Protein AF-0000000068388543 (afdb_homodimer)

Secondary structure (DSSP, 8-state):
-HHHHHHHHHHHHHHHHHHHHHHHHHHHHTS-HHHHHHHHHHHHHHHHHH---SS--EE--HHHHHHHHHHHHHH-PPTTTHHHHHHHHHHHHHHHHHHHHHTT-GGGGGGS-HHHHHHHHHHHHHHHHHHTHHHHHT----S--HHHHHHHHHH-GGG--HHHHHHHHHHHHHHHHHTT-TTS-HHHHHHHHHHHHHHHTTTTTTT--B------S-TTSS-PPPPHHHHHHHHTTHHHHHHHHHHHHHHHHHHHHHHTT----HHHHHHHHHHHHHHHHHTT----EE-HHHHHHHHHH--SSTHHHHHHHHHHHHHHHHHGGGGGG-BHHHHHHHHHHHTGGGG--HHHHHHHHHTSSHHHHHHHHHHHHHH-HHHHHHHHHHHHHHHHHHHHHS--EEEEEEETTSS-EEETTT-TTEEPPTTEEEEEESS---TTTHHHHHHHHHHHHHT-TT--EEEE--TT-S---HHHHHHHHHHHHHHHHTT-EEEE-S--HHHHHHHHHTT-HHHHHTB-SSHHHHHHHHHHHHHH-/-HHHHHHHHHHHHHHHHHHHHHHHHHHHHTS-HHHHHHHHHHHHHHHHHH---SS--EE--HHHHHHHHHHHHHH-PPTTTHHHHHHHHHHHHHHHHHHHHHTT-GGGGGGS-HHHHHHHHHHHHHHHHHHTHHHHHT----S--HHHHHHHHHH-GGG--HHHHHHHHHHHHHHHHHTT-TTS-HHHHHHHHHHHHHHHTTTTTTT--B------S-TTSS-PPPPHHHHHHHHTTHHHHHHHHHHHHHHHHHHHHHHTT----HHHHHHHHHHHHHHHHHTT----EE-HHHHHHHHHH--SSTHHHHHHHHHHHHHHHHHGGGGGG-BHHHHHHHHHHHTGGGG--HHHHHHHHHTSSHHHHHHHHHHHHHH-HHHHHHHHHHHHHHHHHHHHHS--EEEEEEETTSS-EEETTT-TTEEPPTTEEEEEESS---TTTHHHHHHHHHHHHHT-TT--EEEE--TT-S---HHHHHHHHHHHHHHHHTT-EEEE-S--HHHHHHHHHTT-HHHHHTB-SSHHHHHHHHHHHHHH-

Structure (mmCIF, N/CA/C/O backbone):
data_AF-0000000068388543-model_v1
#
loop_
_entity.id
_entity.type
_entity.pdbx_description
1 polymer 'Sulfate permease'
#
loop_
_atom_site.group_PDB
_atom_site.id
_atom_site.type_symbol
_atom_site.label_atom_id
_atom_site.label_alt_id
_atom_site.label_comp_id
_atom_site.label_asym_id
_atom_site.label_entity_id
_atom_site.label_seq_id
_atom_site.pdbx_PDB_ins_code
_atom_site.Cartn_x
_atom_site.Cartn_y
_atom_site.Cartn_z
_atom_site.occupancy
_atom_site.B_iso_or_equiv
_atom_site.auth_seq_id
_atom_site.auth_comp_id
_atom_site.auth_asym_id
_atom_site.auth_atom_id
_atom_site.pdbx_PDB_model_num
ATOM 1 N N . MET A 1 1 ? -14.664 50.625 4.391 1 38.16 1 MET A N 1
ATOM 2 C CA . MET A 1 1 ? -13.531 51.156 5.129 1 38.16 1 MET A CA 1
ATOM 3 C C . MET A 1 1 ? -13.328 50.406 6.441 1 38.16 1 MET A C 1
ATOM 5 O O . MET A 1 1 ? -12.203 50.375 6.957 1 38.16 1 MET A O 1
ATOM 9 N N . GLY A 1 2 ? -14.422 49.969 7.066 1 47.28 2 GLY A N 1
ATOM 10 C CA . GLY A 1 2 ? -14.586 49.312 8.344 1 47.28 2 GLY A CA 1
ATOM 11 C C . GLY A 1 2 ? -13.961 47.938 8.383 1 47.28 2 GLY A C 1
ATOM 12 O O . GLY A 1 2 ? -13.359 47.531 9.383 1 47.28 2 GLY A O 1
ATOM 13 N N . ASN A 1 3 ? -14.203 47.156 7.273 1 60.97 3 ASN A N 1
ATOM 14 C CA . ASN A 1 3 ? -13.633 45.844 7.035 1 60.97 3 ASN A CA 1
ATOM 15 C C . ASN A 1 3 ? -12.117 45.906 6.875 1 60.97 3 ASN A C 1
ATOM 17 O O . ASN A 1 3 ? -11.406 45 7.324 1 60.97 3 ASN A O 1
ATOM 21 N N . ASN A 1 4 ? -11.562 47.062 6.672 1 76.44 4 ASN A N 1
ATOM 22 C CA . ASN A 1 4 ? -10.164 47.312 6.324 1 76.44 4 ASN A CA 1
ATOM 23 C C . ASN A 1 4 ? -9.289 47.406 7.57 1 76.44 4 ASN A C 1
ATOM 25 O O . ASN A 1 4 ? -8.18 46.875 7.598 1 76.44 4 ASN A O 1
ATOM 29 N N . GLY A 1 5 ? -9.898 48 8.703 1 84.69 5 GLY A N 1
ATOM 30 C CA . GLY A 1 5 ? -9.078 48.156 9.891 1 84.69 5 GLY A CA 1
ATOM 31 C C . GLY A 1 5 ? -8.711 46.844 10.555 1 84.69 5 GLY A C 1
ATOM 32 O O . GLY A 1 5 ? -7.559 46.656 10.953 1 84.69 5 GLY A O 1
ATOM 33 N N . ARG A 1 6 ? -9.617 46.031 10.594 1 89.12 6 ARG A N 1
ATOM 34 C CA . ARG A 1 6 ? -9.383 44.719 11.203 1 89.12 6 ARG A CA 1
ATOM 35 C C . ARG A 1 6 ? -8.406 43.906 10.375 1 89.12 6 ARG A C 1
ATOM 37 O O . ARG A 1 6 ? -7.562 43.188 10.922 1 89.12 6 ARG A O 1
ATOM 44 N N . ASP A 1 7 ? -8.539 43.969 9.133 1 94.06 7 ASP A N 1
ATOM 45 C CA . ASP A 1 7 ? -7.648 43.25 8.25 1 94.06 7 ASP A CA 1
ATOM 46 C C . ASP A 1 7 ? -6.223 43.781 8.328 1 94.06 7 ASP A C 1
ATOM 48 O O . ASP A 1 7 ? -5.258 43.031 8.234 1 94.06 7 ASP A O 1
ATOM 52 N N . ILE A 1 8 ? -6.145 45.094 8.445 1 93.69 8 ILE A N 1
ATOM 53 C CA . ILE A 1 8 ? -4.828 45.719 8.547 1 93.69 8 ILE A CA 1
ATOM 54 C C . ILE A 1 8 ? -4.148 45.281 9.844 1 93.69 8 ILE A C 1
ATOM 56 O O . ILE A 1 8 ? -2.98 44.906 9.836 1 93.69 8 ILE A O 1
ATOM 60 N N . LEU A 1 9 ? -4.871 45.344 10.891 1 90 9 LEU A N 1
ATOM 61 C CA . LEU A 1 9 ? -4.32 44.938 12.172 1 90 9 LEU A CA 1
ATOM 62 C C . LEU A 1 9 ? -3.943 43.469 12.164 1 90 9 LEU A C 1
ATOM 64 O O . LEU A 1 9 ? -2.889 43.062 12.68 1 90 9 LEU A O 1
ATOM 68 N N . ALA A 1 10 ? -4.82 42.688 11.641 1 92.31 10 ALA A N 1
ATOM 69 C CA . ALA A 1 10 ? -4.559 41.25 11.562 1 92.31 10 ALA A CA 1
ATOM 70 C C . ALA A 1 10 ? -3.334 40.969 10.695 1 92.31 10 ALA A C 1
ATOM 72 O O . ALA A 1 10 ? -2.461 40.188 11.086 1 92.31 10 ALA A O 1
ATOM 73 N N . GLY A 1 11 ? -3.287 41.562 9.547 1 94 11 GLY A N 1
ATOM 74 C CA . GLY A 1 11 ? -2.17 41.375 8.641 1 94 11 GLY A CA 1
ATOM 75 C C . GLY A 1 11 ? -0.836 41.781 9.234 1 94 11 GLY A C 1
ATOM 76 O O . GLY A 1 11 ? 0.158 41.062 9.094 1 94 11 GLY A O 1
ATOM 77 N N . LEU A 1 12 ? -0.797 42.875 9.914 1 91.81 12 LEU A N 1
ATOM 78 C CA . LEU A 1 12 ? 0.438 43.375 10.5 1 91.81 12 LEU A CA 1
ATOM 79 C C . LEU A 1 12 ? 0.877 42.5 11.672 1 91.81 12 LEU A C 1
ATOM 81 O O . LEU A 1 12 ? 2.074 42.312 11.883 1 91.81 12 LEU A O 1
ATOM 85 N N . SER A 1 13 ? -0.081 42.125 12.383 1 90.38 13 SER A N 1
ATOM 86 C CA . SER A 1 13 ? 0.231 41.188 13.477 1 90.38 13 SER A CA 1
ATOM 87 C C . SER A 1 13 ? 0.864 39.906 12.945 1 90.38 13 SER A C 1
ATOM 89 O O . SER A 1 13 ? 1.855 39.438 13.5 1 90.38 13 SER A O 1
ATOM 91 N N . VAL A 1 14 ? 0.278 39.375 11.914 1 93.12 14 VAL A N 1
ATOM 92 C CA . VAL A 1 14 ? 0.785 38.156 11.297 1 93.12 14 VAL A CA 1
ATOM 93 C C . VAL A 1 14 ? 2.178 38.406 10.727 1 93.12 14 VAL A C 1
ATOM 95 O O . VAL A 1 14 ? 3.064 37.562 10.836 1 93.12 14 VAL A O 1
ATOM 98 N N . ALA A 1 15 ? 2.367 39.562 10.117 1 94.5 15 ALA A N 1
ATOM 99 C CA . ALA A 1 15 ? 3.674 39.938 9.578 1 94.5 15 ALA A CA 1
ATOM 100 C C . ALA A 1 15 ? 4.738 39.938 10.664 1 94.5 15 ALA A C 1
ATOM 102 O O . ALA A 1 15 ? 5.863 39.469 10.445 1 94.5 15 ALA A O 1
ATOM 103 N N . GLY A 1 16 ? 4.363 40.469 11.766 1 90.69 16 GLY A N 1
ATOM 104 C CA . GLY A 1 16 ? 5.273 40.5 12.898 1 90.69 16 GLY A CA 1
ATOM 105 C C . GLY A 1 16 ? 5.707 39.125 13.367 1 90.69 16 GLY A C 1
ATOM 106 O O . GLY A 1 16 ? 6.84 38.969 13.828 1 90.69 16 GLY A O 1
ATOM 107 N N . LEU A 1 17 ? 4.852 38.25 13.281 1 90.5 17 LEU A N 1
ATOM 108 C CA . LEU A 1 17 ? 5.152 36.875 13.664 1 90.5 17 LEU A CA 1
ATOM 109 C C . LEU A 1 17 ? 5.945 36.156 12.57 1 90.5 17 LEU A C 1
ATOM 111 O O . LEU A 1 17 ? 6.859 35.406 12.859 1 90.5 17 LEU A O 1
ATOM 115 N N . MET A 1 18 ? 5.629 36.438 11.352 1 94.25 18 MET A N 1
ATOM 116 C CA . MET A 1 18 ? 6.191 35.75 10.195 1 94.25 18 MET A CA 1
ATOM 117 C C . MET A 1 18 ? 7.66 36.094 10.008 1 94.25 18 MET A C 1
ATOM 119 O O . MET A 1 18 ? 8.453 35.281 9.547 1 94.25 18 MET A O 1
ATOM 123 N N . LEU A 1 19 ? 8.039 37.312 10.344 1 94.38 19 LEU A N 1
ATOM 124 C CA . LEU A 1 19 ? 9.391 37.781 10.086 1 94.38 19 LEU A CA 1
ATOM 125 C C . LEU A 1 19 ? 10.414 36.938 10.859 1 94.38 19 LEU A C 1
ATOM 127 O O . LEU A 1 19 ? 11.258 36.281 10.25 1 94.38 19 LEU A O 1
ATOM 131 N N . PRO A 1 20 ? 10.289 36.906 12.164 1 93.5 20 PRO A N 1
ATOM 132 C CA . PRO A 1 20 ? 11.25 36.094 12.898 1 93.5 20 PRO A CA 1
ATOM 133 C C . PRO A 1 20 ? 11.164 34.625 12.523 1 93.5 20 PRO A C 1
ATOM 135 O O . PRO A 1 20 ? 12.188 33.938 12.453 1 93.5 20 PRO A O 1
ATOM 138 N N . GLU A 1 21 ? 10.016 34.094 12.281 1 93.62 21 GLU A N 1
ATOM 139 C CA . GLU A 1 21 ? 9.836 32.688 11.945 1 93.62 21 GLU A CA 1
ATOM 140 C C . GLU A 1 21 ? 10.484 32.344 10.609 1 93.62 21 GLU A C 1
ATOM 142 O O . GLU A 1 21 ? 11.094 31.281 10.453 1 93.62 21 GLU A O 1
ATOM 147 N N . ALA A 1 22 ? 10.281 33.219 9.656 1 95.19 22 ALA A N 1
ATOM 148 C CA . ALA A 1 22 ? 10.898 33 8.352 1 95.19 22 ALA A CA 1
ATOM 149 C C . ALA A 1 22 ? 12.414 32.906 8.461 1 95.19 22 ALA A C 1
ATOM 151 O O . ALA A 1 22 ? 13.039 32.031 7.871 1 95.19 22 ALA A O 1
ATOM 152 N N . ILE A 1 23 ? 12.984 33.812 9.203 1 93 23 ILE A N 1
ATOM 153 C CA . ILE A 1 23 ? 14.43 33.812 9.391 1 93 23 ILE A CA 1
ATOM 154 C C . ILE A 1 23 ? 14.859 32.562 10.109 1 93 23 ILE A C 1
ATOM 156 O O . ILE A 1 23 ? 15.828 31.906 9.711 1 93 23 ILE A O 1
ATOM 160 N N . ALA A 1 24 ? 14.102 32.25 11.078 1 94 24 ALA A N 1
ATOM 161 C CA . ALA A 1 24 ? 14.398 31.031 11.844 1 94 24 ALA A CA 1
ATOM 162 C C . ALA A 1 24 ? 14.305 29.781 10.969 1 94 24 ALA A C 1
ATOM 164 O O . ALA A 1 24 ? 15.172 28.906 11.031 1 94 24 ALA A O 1
ATOM 165 N N . TYR A 1 25 ? 13.281 29.656 10.148 1 95.62 25 TYR A N 1
ATOM 166 C CA . TYR A 1 25 ? 13.047 28.484 9.32 1 95.62 25 TYR A CA 1
ATOM 167 C C . TYR A 1 25 ? 14.094 28.375 8.219 1 95.62 25 TYR A C 1
ATOM 169 O O . TYR A 1 25 ? 14.469 27.266 7.809 1 95.62 25 TYR A O 1
ATOM 177 N N . SER A 1 26 ? 14.586 29.531 7.73 1 94.75 26 SER A N 1
ATOM 178 C CA . SER A 1 26 ? 15.695 29.484 6.785 1 94.75 26 SER A CA 1
ATOM 179 C C . SER A 1 26 ? 16.922 28.828 7.414 1 94.75 26 SER A C 1
ATOM 181 O O . SER A 1 26 ? 17.672 28.141 6.734 1 94.75 26 SER A O 1
ATOM 183 N N . GLY A 1 27 ? 17.094 29.094 8.688 1 92.69 27 GLY A N 1
ATOM 184 C CA . GLY A 1 27 ? 18.172 28.453 9.422 1 92.69 27 GLY A CA 1
ATOM 185 C C . GLY A 1 27 ? 18.016 26.938 9.492 1 92.69 27 GLY A C 1
ATOM 186 O O . GLY A 1 27 ? 19 26.203 9.344 1 92.69 27 GLY A O 1
ATOM 187 N N . ILE A 1 28 ? 16.828 26.516 9.68 1 93.12 28 ILE A N 1
ATOM 188 C CA . ILE A 1 28 ? 16.547 25.078 9.695 1 93.12 28 ILE A CA 1
ATOM 189 C C . ILE A 1 28 ? 16.891 24.469 8.344 1 93.12 28 ILE A C 1
ATOM 191 O O . ILE A 1 28 ? 17.516 23.422 8.266 1 93.12 28 ILE A O 1
ATOM 195 N N . ALA A 1 29 ? 16.5 25.172 7.293 1 94.06 29 ALA A N 1
ATOM 196 C CA . ALA A 1 29 ? 16.656 24.672 5.93 1 94.06 29 ALA A CA 1
ATOM 197 C C . ALA A 1 29 ? 18.109 24.781 5.473 1 94.06 29 ALA A C 1
ATOM 199 O O . ALA A 1 29 ? 18.516 24.125 4.512 1 94.06 29 ALA A O 1
ATOM 200 N N . GLY A 1 30 ? 18.875 25.672 6.113 1 90.69 30 GLY A N 1
ATOM 201 C CA . GLY A 1 30 ? 20.25 25.906 5.711 1 90.69 30 GLY A CA 1
ATOM 202 C C . GLY A 1 30 ? 20.391 26.797 4.496 1 90.69 30 GLY A C 1
ATOM 203 O O . GLY A 1 30 ? 21.25 26.578 3.643 1 90.69 30 GLY A O 1
ATOM 204 N N . VAL A 1 31 ? 19.484 27.719 4.367 1 91.31 31 VAL A N 1
ATOM 205 C CA . VAL A 1 31 ? 19.531 28.672 3.262 1 91.31 31 VAL A CA 1
ATOM 206 C C . VAL A 1 31 ? 19.547 30.094 3.807 1 91.31 31 VAL A C 1
ATOM 208 O O . VAL A 1 31 ? 19.203 30.328 4.965 1 91.31 31 VAL A O 1
ATOM 211 N N . PRO A 1 32 ? 20.016 31.062 3.01 1 91 32 PRO A N 1
ATOM 212 C CA . PRO A 1 32 ? 19.984 32.438 3.469 1 91 32 PRO A CA 1
ATOM 213 C C . PRO A 1 32 ? 18.578 32.938 3.785 1 91 32 PRO A C 1
ATOM 215 O O . PRO A 1 32 ? 17.625 32.594 3.096 1 91 32 PRO A O 1
ATOM 218 N N . PRO A 1 33 ? 18.406 33.812 4.754 1 93.25 33 PRO A N 1
ATOM 219 C CA . PRO A 1 33 ? 17.109 34.25 5.273 1 93.25 33 PRO A CA 1
ATOM 220 C C . PRO A 1 33 ? 16.234 34.906 4.211 1 93.25 33 PRO A C 1
ATOM 222 O O . PRO A 1 33 ? 15.008 34.812 4.262 1 93.25 33 PRO A O 1
ATOM 225 N N . GLN A 1 34 ? 16.875 35.594 3.25 1 92.31 34 GLN A N 1
ATOM 226 C CA . GLN A 1 34 ? 16.109 36.344 2.254 1 92.31 34 GLN A CA 1
ATOM 227 C C . GLN A 1 34 ? 15.203 35.406 1.454 1 92.31 34 GLN A C 1
ATOM 229 O O . GLN A 1 34 ? 14.117 35.781 1.028 1 92.31 34 GLN A O 1
ATOM 234 N N . HIS A 1 35 ? 15.609 34.156 1.273 1 93 35 HIS A N 1
ATOM 235 C CA . HIS A 1 35 ? 14.852 33.219 0.476 1 93 35 HIS A CA 1
ATOM 236 C C . HIS A 1 35 ? 13.578 32.781 1.201 1 93 35 HIS A C 1
ATOM 238 O O . HIS A 1 35 ? 12.562 32.5 0.563 1 93 35 HIS A O 1
ATOM 244 N N . ALA A 1 36 ? 13.648 32.719 2.492 1 95.5 36 ALA A N 1
ATOM 245 C CA . ALA A 1 36 ? 12.445 32.438 3.275 1 95.5 36 ALA A CA 1
ATOM 246 C C . ALA A 1 36 ? 11.516 33.656 3.283 1 95.5 36 ALA A C 1
ATOM 248 O O . ALA A 1 36 ? 10.289 33.5 3.246 1 95.5 36 ALA A O 1
ATOM 249 N N . LEU A 1 37 ? 12.102 34.812 3.357 1 95.31 37 LEU A N 1
ATOM 250 C CA . LEU A 1 37 ? 11.312 36.031 3.387 1 95.31 37 LEU A CA 1
ATOM 251 C C . LEU A 1 37 ? 10.586 36.25 2.066 1 95.31 37 LEU A C 1
ATOM 253 O O . LEU A 1 37 ? 9.383 36.531 2.057 1 95.31 37 LEU A O 1
ATOM 257 N N . TYR A 1 38 ? 11.297 36.031 0.993 1 95.06 38 TYR A N 1
ATOM 258 C CA . TYR A 1 38 ? 10.664 36.156 -0.317 1 95.06 38 TYR A CA 1
ATOM 259 C C . TYR A 1 38 ? 9.578 35.094 -0.502 1 95.06 38 TYR A C 1
ATOM 261 O O . TYR A 1 38 ? 8.531 35.375 -1.088 1 95.06 38 TYR A O 1
ATOM 269 N N . ALA A 1 39 ? 9.859 33.938 -0.055 1 97.12 39 ALA A N 1
ATOM 270 C CA . ALA A 1 39 ? 8.875 32.844 -0.125 1 97.12 39 ALA A CA 1
ATOM 271 C C . ALA A 1 39 ? 7.602 33.219 0.624 1 97.12 39 ALA A C 1
ATOM 273 O O . ALA A 1 39 ? 6.492 33 0.134 1 97.12 39 ALA A O 1
ATOM 274 N N . ALA A 1 40 ? 7.773 33.781 1.801 1 97.81 40 ALA A N 1
ATOM 275 C CA . ALA A 1 40 ? 6.633 34.156 2.621 1 97.81 40 ALA A CA 1
ATOM 276 C C . ALA A 1 40 ? 5.812 35.25 1.931 1 97.81 40 ALA A C 1
ATOM 278 O O . ALA A 1 40 ? 4.578 35.219 1.95 1 97.81 40 ALA A O 1
ATOM 279 N N . MET A 1 41 ? 6.504 36.219 1.361 1 97.25 41 MET A N 1
ATOM 280 C CA . MET A 1 41 ? 5.82 37.312 0.65 1 97.25 41 MET A CA 1
ATOM 281 C C . MET A 1 41 ? 5.031 36.75 -0.537 1 97.25 41 MET A C 1
ATOM 283 O O . MET A 1 41 ? 3.859 37.094 -0.714 1 97.25 41 MET A O 1
ATOM 287 N N . ALA A 1 42 ? 5.672 35.906 -1.278 1 97.44 42 ALA A N 1
ATOM 288 C CA . ALA A 1 42 ? 5.023 35.312 -2.449 1 97.44 42 ALA A CA 1
ATOM 289 C C . ALA A 1 42 ? 3.807 34.5 -2.045 1 97.44 42 ALA A C 1
ATOM 291 O O . ALA A 1 42 ? 2.734 34.625 -2.643 1 97.44 42 ALA A O 1
ATOM 292 N N . GLY A 1 43 ? 3.961 33.625 -1.056 1 98.06 43 GLY A N 1
ATOM 293 C CA . GLY A 1 43 ? 2.869 32.781 -0.591 1 98.06 43 GLY A CA 1
ATOM 294 C C . GLY A 1 43 ? 1.665 33.594 -0.116 1 98.06 43 GLY A C 1
ATOM 295 O O . GLY A 1 43 ? 0.533 33.281 -0.512 1 98.06 43 GLY A O 1
ATOM 296 N N . CYS A 1 44 ? 1.911 34.562 0.673 1 97.81 44 CYS A N 1
ATOM 297 C CA . CYS A 1 44 ? 0.845 35.406 1.212 1 97.81 44 CYS A CA 1
ATOM 298 C C . CYS A 1 44 ? 0.107 36.156 0.095 1 97.81 44 CYS A C 1
ATOM 300 O O . CYS A 1 44 ? -1.124 36.219 0.1 1 97.81 44 CYS A O 1
ATOM 302 N N . LEU A 1 45 ? 0.866 36.656 -0.819 1 97.69 45 LEU A N 1
ATOM 303 C CA . LEU A 1 45 ? 0.259 37.438 -1.898 1 97.69 45 LEU A CA 1
ATOM 304 C C . LEU A 1 45 ? -0.614 36.531 -2.777 1 97.69 45 LEU A C 1
ATOM 306 O O . LEU A 1 45 ? -1.736 36.906 -3.125 1 97.69 45 LEU A O 1
ATOM 310 N N . VAL A 1 46 ? -0.085 35.406 -3.135 1 98.06 46 VAL A N 1
ATOM 311 C CA . VAL A 1 46 ? -0.839 34.5 -3.982 1 98.06 46 VAL A CA 1
ATOM 312 C C . VAL A 1 46 ? -2.104 34.062 -3.256 1 98.06 46 VAL A C 1
ATOM 314 O O . VAL A 1 46 ? -3.174 33.969 -3.861 1 98.06 46 VAL A O 1
ATOM 317 N N . TYR A 1 47 ? -1.991 33.75 -1.97 1 97.38 47 TYR A N 1
ATOM 318 C CA . TYR A 1 47 ? -3.148 33.25 -1.24 1 97.38 47 TYR A CA 1
ATOM 319 C C . TYR A 1 47 ? -4.223 34.312 -1.107 1 97.38 47 TYR A C 1
ATOM 321 O O . TYR A 1 47 ? -5.418 34 -1.117 1 97.38 47 TYR A O 1
ATOM 329 N N . ALA A 1 48 ? -3.83 35.562 -0.944 1 96.44 48 ALA A N 1
ATOM 330 C CA . ALA A 1 48 ? -4.793 36.656 -0.883 1 96.44 48 ALA A CA 1
ATOM 331 C C . ALA A 1 48 ? -5.621 36.719 -2.162 1 96.44 48 ALA A C 1
ATOM 333 O O . ALA A 1 48 ? -6.809 37.062 -2.123 1 96.44 48 ALA A O 1
ATOM 334 N N . LEU A 1 49 ? -5.035 36.375 -3.232 1 96.44 49 LEU A N 1
ATOM 335 C CA . LEU A 1 49 ? -5.688 36.5 -4.531 1 96.44 49 LEU A CA 1
ATOM 336 C C . LEU A 1 49 ? -6.523 35.25 -4.848 1 96.44 49 LEU A C 1
ATOM 338 O O . LEU A 1 49 ? -7.598 35.375 -5.438 1 96.44 49 LEU A O 1
ATOM 342 N N . LEU A 1 50 ? -5.992 34.094 -4.449 1 96.62 50 LEU A N 1
ATOM 343 C CA . LEU A 1 50 ? -6.602 32.875 -4.992 1 96.62 50 LEU A CA 1
ATOM 344 C C . LEU A 1 50 ? -7.137 32 -3.875 1 96.62 50 LEU A C 1
ATOM 346 O O . LEU A 1 50 ? -7.922 31.078 -4.129 1 96.62 50 LEU A O 1
ATOM 350 N N . GLY A 1 51 ? -6.73 32.25 -2.686 1 94.75 51 GLY A N 1
ATOM 351 C CA . GLY A 1 51 ? -7.121 31.375 -1.58 1 94.75 51 GLY A CA 1
ATOM 352 C C . GLY A 1 51 ? -8.586 31.484 -1.223 1 94.75 51 GLY A C 1
ATOM 353 O O . GLY A 1 51 ? -9.289 32.375 -1.735 1 94.75 51 GLY A O 1
ATOM 354 N N . GLN A 1 52 ? -9.023 30.578 -0.361 1 93.06 52 GLN A N 1
ATOM 355 C CA . GLN A 1 52 ? -10.438 30.578 0.007 1 93.06 52 GLN A CA 1
ATOM 356 C C . GLN A 1 52 ? -10.617 30.906 1.488 1 93.06 52 GLN A C 1
ATOM 358 O O . GLN A 1 52 ? -11.656 31.422 1.892 1 93.06 52 GLN A O 1
ATOM 363 N N . SER A 1 53 ? -9.703 30.625 2.303 1 94.25 53 SER A N 1
ATOM 364 C CA . SER A 1 53 ? -9.805 30.859 3.74 1 94.25 53 SER A CA 1
ATOM 365 C C . SER A 1 53 ? -9.328 32.25 4.113 1 94.25 53 SER A C 1
ATOM 367 O O . SER A 1 53 ? -8.273 32.688 3.65 1 94.25 53 SER A O 1
ATOM 369 N N . ARG A 1 54 ? -10.047 32.938 4.91 1 94.25 54 ARG A N 1
ATOM 370 C CA . ARG A 1 54 ? -9.609 34.25 5.336 1 94.25 54 ARG A CA 1
ATOM 371 C C . ARG A 1 54 ? -8.617 34.156 6.492 1 94.25 54 ARG A C 1
ATOM 373 O O . ARG A 1 54 ? -7.977 35.156 6.848 1 94.25 54 ARG A O 1
ATOM 380 N N . PHE A 1 55 ? -8.375 32.969 7.008 1 93.94 55 PHE A N 1
ATOM 381 C CA . PHE A 1 55 ? -7.508 32.812 8.164 1 93.94 55 PHE A CA 1
ATOM 382 C C . PHE A 1 55 ? -6.172 32.188 7.758 1 93.94 55 PHE A C 1
ATOM 384 O O . PHE A 1 55 ? -5.145 32.469 8.375 1 93.94 55 PHE A O 1
ATOM 391 N N . ALA A 1 56 ? -6.152 31.375 6.727 1 95.56 56 ALA A N 1
ATOM 392 C CA . ALA A 1 56 ? -4.953 30.641 6.355 1 95.56 56 ALA A CA 1
ATOM 393 C C . ALA A 1 56 ? -3.877 31.562 5.809 1 95.56 56 ALA A C 1
ATOM 395 O O . ALA A 1 56 ? -4.18 32.531 5.109 1 95.56 56 ALA A O 1
ATOM 396 N N . ILE A 1 57 ? -2.652 31.312 6.188 1 97.06 57 ILE A N 1
ATOM 397 C CA . ILE A 1 57 ? -1.479 32.031 5.727 1 97.06 57 ILE A CA 1
ATOM 398 C C . ILE A 1 57 ? -0.504 31.078 5.047 1 97.06 57 ILE A C 1
ATOM 400 O O . ILE A 1 57 ? -0.101 30.078 5.633 1 97.06 57 ILE A O 1
ATOM 404 N N . ILE A 1 58 ? -0.186 31.344 3.795 1 97.94 58 ILE A N 1
ATOM 405 C CA . ILE A 1 58 ? 0.756 30.516 3.059 1 97.94 58 ILE A CA 1
ATOM 406 C C . ILE A 1 58 ? 2.16 31.094 3.162 1 97.94 58 ILE A C 1
ATOM 408 O O . ILE A 1 58 ? 2.406 32.219 2.701 1 97.94 58 ILE A O 1
ATOM 412 N N . SER A 1 59 ? 3.01 30.453 3.785 1 97.56 59 SER A N 1
ATOM 413 C CA . SER A 1 59 ? 4.391 30.844 4.059 1 97.56 59 SER A CA 1
ATOM 414 C C . SER A 1 59 ? 5.262 29.625 4.336 1 97.56 59 SER A C 1
ATOM 416 O O . SER A 1 59 ? 4.773 28.484 4.34 1 97.56 59 SER A O 1
ATOM 418 N N . PRO A 1 60 ? 6.566 29.797 4.426 1 96.81 60 PRO A N 1
ATOM 419 C CA . PRO A 1 60 ? 7.395 28.656 4.816 1 96.81 60 PRO A CA 1
ATOM 420 C C . PRO A 1 60 ? 6.984 28.062 6.16 1 96.81 60 PRO A C 1
ATOM 422 O O . PRO A 1 60 ? 6.613 28.797 7.078 1 96.81 60 PRO A O 1
ATOM 425 N N . THR A 1 61 ? 7.043 26.766 6.203 1 94.06 61 THR A N 1
ATOM 426 C CA . THR A 1 61 ? 6.695 26.062 7.426 1 94.06 61 THR A CA 1
ATOM 427 C C . THR A 1 61 ? 7.902 25.312 7.98 1 94.06 61 THR A C 1
ATOM 429 O O . THR A 1 61 ? 8.898 25.109 7.273 1 94.06 61 THR A O 1
ATOM 432 N N . SER A 1 62 ? 7.793 25 9.297 1 91.88 62 SER A N 1
ATOM 433 C CA . SER A 1 62 ? 8.867 24.25 9.922 1 91.88 62 SER A CA 1
ATOM 434 C C . SER A 1 62 ? 9.07 22.891 9.234 1 91.88 62 SER A C 1
ATOM 436 O O . SER A 1 62 ? 10.203 22.453 9.039 1 91.88 62 SER A O 1
ATOM 438 N N . SER A 1 63 ? 7.992 22.281 8.828 1 90 63 SER A N 1
ATOM 439 C CA . SER A 1 63 ? 8.062 20.969 8.18 1 90 63 SER A CA 1
ATOM 440 C C . SER A 1 63 ? 8.742 21.062 6.816 1 90 63 SER A C 1
ATOM 442 O O . SER A 1 63 ? 9.617 20.25 6.496 1 90 63 SER A O 1
ATOM 444 N N . SER A 1 64 ? 8.336 22.016 6.066 1 92.25 64 SER A N 1
ATOM 445 C CA . SER A 1 64 ? 8.938 22.156 4.75 1 92.25 64 SER A CA 1
ATOM 446 C C . SER A 1 64 ? 10.422 22.516 4.859 1 92.25 64 SER A C 1
ATOM 448 O O . SER A 1 64 ? 11.234 22.094 4.043 1 92.25 64 SER A O 1
ATOM 450 N N . ALA A 1 65 ? 10.781 23.312 5.875 1 94.81 65 ALA A N 1
ATOM 451 C CA . ALA A 1 65 ? 12.18 23.672 6.109 1 94.81 65 ALA A CA 1
ATOM 452 C C . ALA A 1 65 ? 13.008 22.422 6.449 1 94.81 65 ALA A C 1
ATOM 454 O O . ALA A 1 65 ? 14.117 22.266 5.945 1 94.81 65 ALA A O 1
ATOM 455 N N . ALA A 1 66 ? 12.445 21.656 7.246 1 91.38 66 ALA A N 1
ATOM 456 C CA . ALA A 1 66 ? 13.141 20.438 7.664 1 91.38 66 ALA A CA 1
ATOM 457 C C . ALA A 1 66 ? 13.344 19.5 6.484 1 91.38 66 ALA A C 1
ATOM 459 O O . ALA A 1 66 ? 14.406 18.891 6.352 1 91.38 66 ALA A O 1
ATOM 460 N N . ILE A 1 67 ? 12.336 19.359 5.664 1 90.25 67 ILE A N 1
ATOM 461 C CA . ILE A 1 67 ? 12.43 18.469 4.508 1 90.25 67 ILE A CA 1
ATOM 462 C C . ILE A 1 67 ? 13.43 19.047 3.504 1 90.25 67 ILE A C 1
ATOM 464 O O . ILE A 1 67 ? 14.203 18.297 2.891 1 90.25 67 ILE A O 1
ATOM 468 N N . LEU A 1 68 ? 13.383 20.312 3.352 1 92.44 68 LEU A N 1
ATOM 469 C CA . LEU A 1 68 ? 14.352 20.969 2.473 1 92.44 68 LEU A CA 1
ATOM 470 C C . LEU A 1 68 ? 15.773 20.719 2.959 1 92.44 68 LEU A C 1
ATOM 472 O O . LEU A 1 68 ? 16.672 20.469 2.156 1 92.44 68 LEU A O 1
ATOM 476 N N . ALA A 1 69 ? 15.953 20.859 4.234 1 91.81 69 ALA A N 1
ATOM 477 C CA . ALA A 1 69 ? 17.266 20.594 4.824 1 91.81 69 ALA A CA 1
ATOM 478 C C . ALA A 1 69 ? 17.719 19.172 4.523 1 91.81 69 ALA A C 1
ATOM 480 O O . ALA A 1 69 ? 18.875 18.938 4.184 1 91.81 69 ALA A O 1
ATOM 481 N N . ALA A 1 70 ? 16.828 18.281 4.68 1 88.38 70 ALA A N 1
ATOM 482 C CA . ALA A 1 70 ? 17.125 16.875 4.418 1 88.38 70 ALA A CA 1
ATOM 483 C C . ALA A 1 70 ? 17.484 16.656 2.949 1 88.38 70 ALA A C 1
ATOM 485 O O . ALA A 1 70 ? 18.391 15.883 2.631 1 88.38 70 ALA A O 1
ATOM 486 N N . MET A 1 71 ? 16.766 17.25 2.1 1 88.44 71 MET A N 1
ATOM 487 C CA . MET A 1 71 ? 17.031 17.172 0.667 1 88.44 71 MET A CA 1
ATOM 488 C C . MET A 1 71 ? 18.422 17.688 0.342 1 88.44 71 MET A C 1
ATOM 490 O O . MET A 1 71 ? 19.188 17.031 -0.375 1 88.44 71 MET A O 1
ATOM 494 N N . LEU A 1 72 ? 18.812 18.828 0.857 1 89.81 72 LEU A N 1
ATOM 495 C CA . LEU A 1 72 ? 20.109 19.453 0.585 1 89.81 72 LEU A CA 1
ATOM 496 C C . LEU A 1 72 ? 21.25 18.609 1.138 1 89.81 72 LEU A C 1
ATOM 498 O O . LEU A 1 72 ? 22.312 18.516 0.521 1 89.81 72 LEU A O 1
ATOM 502 N N . ALA A 1 73 ? 20.984 18.031 2.254 1 87.12 73 ALA A N 1
ATOM 503 C CA . ALA A 1 73 ? 22 17.156 2.844 1 87.12 73 ALA A CA 1
ATOM 504 C C . ALA A 1 73 ? 22.234 15.93 1.968 1 87.12 73 ALA A C 1
ATOM 506 O O . ALA A 1 73 ? 23.344 15.406 1.909 1 87.12 73 ALA A O 1
ATOM 507 N N . ALA A 1 74 ? 21.219 15.516 1.316 1 83.69 74 ALA A N 1
ATOM 508 C CA . ALA A 1 74 ? 21.312 14.328 0.48 1 83.69 74 ALA A CA 1
ATOM 509 C C . ALA A 1 74 ? 21.953 14.648 -0.869 1 83.69 74 ALA A C 1
ATOM 511 O O . ALA A 1 74 ? 22.656 13.812 -1.445 1 83.69 74 ALA A O 1
ATOM 512 N N . LEU A 1 75 ? 21.734 15.758 -1.395 1 85.25 75 LEU A N 1
ATOM 513 C CA . LEU A 1 75 ? 22.172 16.125 -2.736 1 85.25 75 LEU A CA 1
ATOM 514 C C . LEU A 1 75 ? 23.609 16.641 -2.713 1 85.25 75 LEU A C 1
ATOM 516 O O . LEU A 1 75 ? 24.328 16.547 -3.711 1 85.25 75 LEU A O 1
ATOM 520 N N . VAL A 1 76 ? 24.109 17.172 -1.6 1 80.75 76 VAL A N 1
ATOM 521 C CA . VAL A 1 76 ? 25.422 17.766 -1.423 1 80.75 76 VAL A CA 1
ATOM 522 C C . VAL A 1 76 ? 25.781 18.609 -2.643 1 80.75 76 VAL A C 1
ATOM 524 O O . VAL A 1 76 ? 26.75 18.312 -3.348 1 80.75 76 VAL A O 1
ATOM 527 N N . PRO A 1 77 ? 24.984 19.625 -2.762 1 78.69 77 PRO A N 1
ATOM 528 C CA . PRO A 1 77 ? 25.203 20.453 -3.955 1 78.69 77 PRO A CA 1
ATOM 529 C C . PRO A 1 77 ? 26.547 21.156 -3.951 1 78.69 77 PRO A C 1
ATOM 531 O O . PRO A 1 77 ? 27.109 21.438 -2.885 1 78.69 77 PRO A O 1
ATOM 534 N N . GLN A 1 78 ? 27.125 21.359 -5.168 1 78 78 GLN A N 1
ATOM 535 C CA . GLN A 1 78 ? 28.312 22.203 -5.316 1 78 78 GLN A CA 1
ATOM 536 C C . GLN A 1 78 ? 28.016 23.641 -4.883 1 78 78 GLN A C 1
ATOM 538 O O . GLN A 1 78 ? 26.875 24.078 -4.93 1 78 78 GLN A O 1
ATOM 543 N N . PRO A 1 79 ? 29.188 24.188 -4.508 1 72.81 79 PRO A N 1
ATOM 544 C CA . PRO A 1 79 ? 29 25.594 -4.113 1 72.81 79 PRO A CA 1
ATOM 545 C C . PRO A 1 79 ? 28.391 26.438 -5.23 1 72.81 79 PRO A C 1
ATOM 547 O O . PRO A 1 79 ? 28.719 26.25 -6.402 1 72.81 79 PRO A O 1
ATOM 550 N N . GLY A 1 80 ? 27.375 27.172 -5.086 1 74.94 80 GLY A N 1
ATOM 551 C CA . GLY A 1 80 ? 26.75 28.047 -6.062 1 74.94 80 GLY A CA 1
ATOM 552 C C . GLY A 1 80 ? 25.484 27.453 -6.668 1 74.94 80 GLY A C 1
ATOM 553 O O . GLY A 1 80 ? 24.688 28.172 -7.266 1 74.94 80 GLY A O 1
ATOM 554 N N . GLN A 1 81 ? 25.453 26.203 -6.562 1 83.44 81 GLN A N 1
ATOM 555 C CA . GLN A 1 81 ? 24.297 25.562 -7.191 1 83.44 81 GLN A CA 1
ATOM 556 C C . GLN A 1 81 ? 23.188 25.312 -6.18 1 83.44 81 GLN A C 1
ATOM 558 O O . GLN A 1 81 ? 22.078 24.922 -6.551 1 83.44 81 GLN A O 1
ATOM 563 N N . LYS A 1 82 ? 23.438 25.594 -4.965 1 87.38 82 LYS A N 1
ATOM 564 C CA . LYS A 1 82 ? 22.516 25.25 -3.885 1 87.38 82 LYS A CA 1
ATOM 565 C C . LYS A 1 82 ? 21.172 25.906 -4.086 1 87.38 82 LYS A C 1
ATOM 567 O O . LYS A 1 82 ? 20.125 25.234 -4.094 1 87.38 82 LYS A O 1
ATOM 572 N N . MET A 1 83 ? 21.203 27.219 -4.383 1 87.56 83 MET A N 1
ATOM 573 C CA . MET A 1 83 ? 19.938 27.938 -4.438 1 87.56 83 MET A CA 1
ATOM 574 C C . MET A 1 83 ? 19.188 27.641 -5.73 1 87.56 83 MET A C 1
ATOM 576 O O . MET A 1 83 ? 17.953 27.703 -5.77 1 87.56 83 MET A O 1
ATOM 580 N N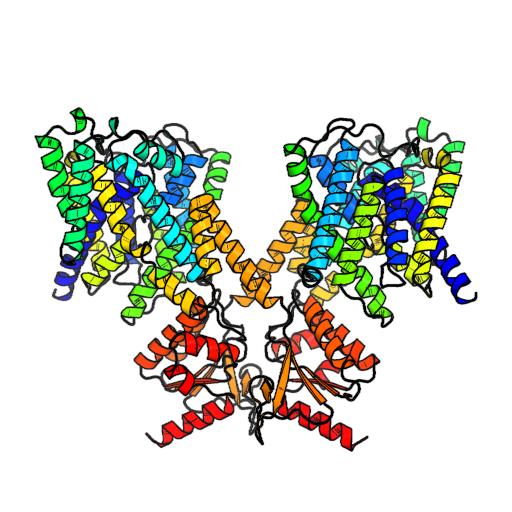 . LEU A 1 84 ? 19.953 27.312 -6.711 1 87.62 84 LEU A N 1
ATOM 581 C CA . LEU A 1 84 ? 19.281 26.875 -7.941 1 87.62 84 LEU A CA 1
ATOM 582 C C . LEU A 1 84 ? 18.562 25.562 -7.734 1 87.62 84 LEU A C 1
ATOM 584 O O . LEU A 1 84 ? 17.438 25.375 -8.227 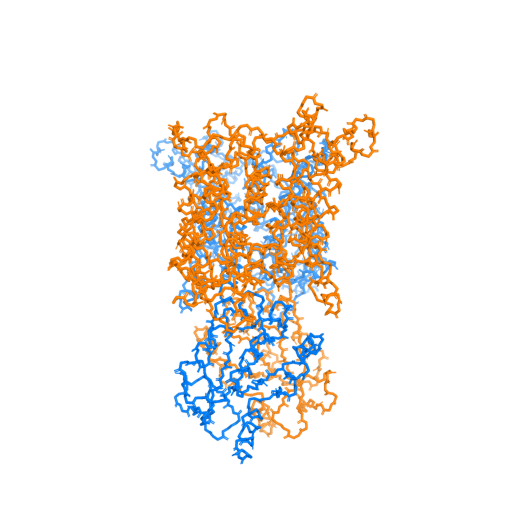1 87.62 84 LEU A O 1
ATOM 588 N N . LEU A 1 85 ? 19.234 24.688 -7.027 1 89.31 85 LEU A N 1
ATOM 589 C CA . LEU A 1 85 ? 18.609 23.391 -6.734 1 89.31 85 LEU A CA 1
ATOM 590 C C . LEU A 1 85 ? 17.359 23.578 -5.891 1 89.31 85 LEU A C 1
ATOM 592 O O . LEU A 1 85 ? 16.359 22.891 -6.113 1 89.31 85 LEU A O 1
ATOM 596 N N . VAL A 1 86 ? 17.438 24.5 -4.965 1 91.81 86 VAL A N 1
ATOM 597 C CA . VAL A 1 86 ? 16.281 24.781 -4.125 1 91.81 86 VAL A CA 1
ATOM 598 C C . VAL A 1 86 ? 15.141 25.344 -4.984 1 91.81 86 VAL A C 1
ATOM 600 O O . VAL A 1 86 ? 13.992 24.891 -4.875 1 91.81 86 VAL A O 1
ATOM 603 N N . ALA A 1 87 ? 15.523 26.25 -5.863 1 91.94 87 ALA A N 1
ATOM 604 C CA . ALA A 1 87 ? 14.516 26.859 -6.719 1 91.94 87 ALA A CA 1
ATOM 605 C C . ALA A 1 87 ? 13.844 25.828 -7.617 1 91.94 87 ALA A C 1
ATOM 607 O O . ALA A 1 87 ? 12.625 25.875 -7.82 1 91.94 87 ALA A O 1
ATOM 608 N N . VAL A 1 88 ? 14.625 24.984 -8.109 1 92.44 88 VAL A N 1
ATOM 609 C CA . VAL A 1 88 ? 14.094 23.953 -8.992 1 92.44 88 VAL A CA 1
ATOM 610 C C . VAL A 1 88 ? 13.188 23.016 -8.203 1 92.44 88 VAL A C 1
ATOM 612 O O . VAL A 1 88 ? 12.117 22.609 -8.688 1 92.44 88 VAL A O 1
ATOM 615 N N . ALA A 1 89 ? 13.609 22.609 -7.039 1 94.31 89 ALA A N 1
ATOM 616 C CA . ALA A 1 89 ? 12.797 21.734 -6.199 1 94.31 89 ALA A CA 1
ATOM 617 C C . ALA A 1 89 ? 11.445 22.375 -5.895 1 94.31 89 ALA A C 1
ATOM 619 O O . ALA A 1 89 ? 10.406 21.719 -5.988 1 94.31 89 ALA A O 1
ATOM 620 N N . VAL A 1 90 ? 11.484 23.641 -5.547 1 96.62 90 VAL A N 1
ATOM 621 C CA . VAL A 1 90 ? 10.266 24.359 -5.191 1 96.62 90 VAL A CA 1
ATOM 622 C C . VAL A 1 90 ? 9.375 24.516 -6.422 1 96.62 90 VAL A C 1
ATOM 624 O O . VAL A 1 90 ? 8.148 24.422 -6.328 1 96.62 90 VAL A O 1
ATOM 627 N N . PHE A 1 91 ? 9.984 24.734 -7.523 1 96.38 91 PHE A N 1
ATOM 628 C CA . PHE A 1 91 ? 9.25 24.828 -8.773 1 96.38 91 PHE A CA 1
ATOM 629 C C . PHE A 1 91 ? 8.539 23.516 -9.086 1 96.38 91 PHE A C 1
ATOM 631 O O . PHE A 1 91 ? 7.363 23.516 -9.461 1 96.38 91 PHE A O 1
ATOM 638 N N . LEU A 1 92 ? 9.289 22.484 -8.922 1 96.38 92 LEU A N 1
ATOM 639 C CA . LEU A 1 92 ? 8.711 21.156 -9.156 1 96.38 92 LEU A CA 1
ATOM 640 C C . LEU A 1 92 ? 7.555 20.891 -8.195 1 96.38 92 LEU A C 1
ATOM 642 O O . LEU A 1 92 ? 6.539 20.312 -8.586 1 96.38 92 LEU A O 1
ATOM 646 N N . VAL A 1 93 ? 7.691 21.281 -6.973 1 97 93 VAL A N 1
ATOM 647 C CA . VAL A 1 93 ? 6.613 21.156 -5.996 1 97 93 VAL A CA 1
ATOM 648 C C . VAL A 1 93 ? 5.379 21.906 -6.488 1 97 93 VAL A C 1
ATOM 650 O O . VAL A 1 93 ? 4.266 21.375 -6.449 1 97 93 VAL A O 1
ATOM 653 N N . GLY A 1 94 ? 5.648 23.109 -6.945 1 98 94 GLY A N 1
ATOM 654 C CA . GLY A 1 94 ? 4.551 23.875 -7.496 1 98 94 GLY A CA 1
ATOM 655 C C . GLY A 1 94 ? 3.875 23.203 -8.672 1 98 94 GLY A C 1
ATOM 656 O O . GLY A 1 94 ? 2.645 23.172 -8.75 1 98 94 GLY A O 1
ATOM 657 N N . LEU A 1 95 ? 4.648 22.672 -9.5 1 97.25 95 LEU A N 1
ATOM 658 C CA . LEU A 1 95 ? 4.113 21.984 -10.68 1 97.25 95 LEU A CA 1
ATOM 659 C C . LEU A 1 95 ? 3.301 20.766 -10.281 1 97.25 95 LEU A C 1
ATOM 661 O O . LEU A 1 95 ? 2.258 20.484 -10.875 1 97.25 95 LEU A O 1
ATOM 665 N N . PHE A 1 96 ? 3.787 20.047 -9.367 1 95.94 96 PHE A N 1
ATOM 666 C CA . PHE A 1 96 ? 3.068 18.875 -8.898 1 95.94 96 PHE A CA 1
ATOM 667 C C . PHE A 1 96 ? 1.735 19.266 -8.266 1 95.94 96 PHE A C 1
ATOM 669 O O . PHE A 1 96 ? 0.721 18.594 -8.484 1 95.94 96 PHE A O 1
ATOM 676 N N . PHE A 1 97 ? 1.731 20.281 -7.523 1 96.75 97 PHE A N 1
ATOM 677 C CA . PHE A 1 97 ? 0.49 20.781 -6.941 1 96.75 97 PHE A CA 1
ATOM 678 C C . PHE A 1 97 ? -0.497 21.188 -8.031 1 96.75 97 PHE A C 1
ATOM 680 O O . PHE A 1 97 ? -1.686 20.875 -7.945 1 96.75 97 PHE A O 1
ATOM 687 N N . LEU A 1 98 ? 0.022 21.906 -9.016 1 97.12 98 LEU A N 1
ATOM 688 C CA . LEU A 1 98 ? -0.836 22.344 -10.109 1 97.12 98 LEU A CA 1
ATOM 689 C C . LEU A 1 98 ? -1.395 21.141 -10.867 1 97.12 98 LEU A C 1
ATOM 691 O O . LEU A 1 98 ? -2.578 21.109 -11.211 1 97.12 98 LEU A O 1
ATOM 695 N N . ALA A 1 99 ? -0.534 20.25 -11.102 1 95.75 99 ALA A N 1
ATOM 696 C CA . ALA A 1 99 ? -0.976 19.016 -11.766 1 95.75 99 ALA A CA 1
ATOM 697 C C . ALA A 1 99 ? -2.031 18.297 -10.945 1 95.75 99 ALA A C 1
ATOM 699 O O . ALA A 1 99 ? -3.047 17.844 -11.477 1 95.75 99 ALA A O 1
ATOM 700 N N . ALA A 1 100 ? -1.829 18.188 -9.68 1 92.44 100 ALA A N 1
ATOM 701 C CA . ALA A 1 100 ? -2.771 17.5 -8.797 1 92.44 100 ALA A CA 1
ATOM 702 C C . ALA A 1 100 ? -4.113 18.234 -8.766 1 92.44 100 ALA A C 1
ATOM 704 O O . ALA A 1 100 ? -5.168 17.594 -8.773 1 92.44 100 ALA A O 1
ATOM 705 N N . GLY A 1 101 ? -4.066 19.547 -8.711 1 92.44 101 GLY A N 1
ATOM 706 C CA . GLY A 1 101 ? -5.289 20.328 -8.734 1 92.44 101 GLY A CA 1
ATOM 707 C C . GLY A 1 101 ? -6.07 20.172 -10.031 1 92.44 101 GLY A C 1
ATOM 708 O O . GLY A 1 101 ? -7.293 20.047 -10.016 1 92.44 101 GLY A O 1
ATOM 709 N N . THR A 1 102 ? -5.336 20.156 -11.109 1 93.5 102 THR A N 1
ATOM 710 C CA . THR A 1 102 ? -5.961 20.047 -12.422 1 93.5 102 THR A CA 1
ATOM 711 C C . THR A 1 102 ? -6.562 18.656 -12.617 1 93.5 102 THR A C 1
ATOM 713 O O . THR A 1 102 ? -7.617 18.516 -13.242 1 93.5 102 THR A O 1
ATOM 716 N N . LEU A 1 103 ? -5.926 17.688 -12.016 1 88.25 103 LEU A N 1
ATOM 717 C CA . LEU A 1 103 ? -6.41 16.312 -12.125 1 88.25 103 LEU A CA 1
ATOM 718 C C . LEU A 1 103 ? -7.434 16 -11.031 1 88.25 103 LEU A C 1
ATOM 720 O O . LEU A 1 103 ? -7.863 14.859 -10.883 1 88.25 103 LEU A O 1
ATOM 724 N N . ARG A 1 104 ? -7.738 17.031 -10.219 1 85.44 104 ARG A N 1
ATOM 725 C CA . ARG A 1 104 ? -8.742 16.938 -9.164 1 85.44 104 ARG A CA 1
ATOM 726 C C . ARG A 1 104 ? -8.391 15.836 -8.172 1 85.44 104 ARG A C 1
ATOM 728 O O . ARG A 1 104 ? -9.234 14.992 -7.852 1 85.44 104 ARG A O 1
ATOM 735 N N . LEU A 1 105 ? -7.129 15.898 -7.801 1 82.44 105 LEU A N 1
ATOM 736 C CA . LEU A 1 105 ? -6.641 14.914 -6.848 1 82.44 105 LEU A CA 1
ATOM 737 C C . LEU A 1 105 ? -6.734 15.438 -5.418 1 82.44 105 LEU A C 1
ATOM 739 O O . LEU A 1 105 ? -5.863 15.156 -4.59 1 82.44 105 LEU A O 1
ATOM 743 N N . GLY A 1 106 ? -7.711 16.234 -5.16 1 80.19 106 GLY A N 1
ATOM 744 C CA . GLY A 1 106 ? -7.922 16.75 -3.816 1 80.19 106 GLY A CA 1
ATOM 745 C C . GLY A 1 106 ? -8.156 15.664 -2.789 1 80.19 106 GLY A C 1
ATOM 746 O O . GLY A 1 106 ? -7.867 15.844 -1.604 1 80.19 106 GLY A O 1
ATOM 747 N N . ALA A 1 107 ? -8.562 14.516 -3.273 1 74.12 107 ALA A N 1
ATOM 748 C CA . ALA A 1 107 ? -8.828 13.383 -2.398 1 74.12 107 ALA A CA 1
ATOM 749 C C . ALA A 1 107 ? -7.539 12.828 -1.801 1 74.12 107 ALA A C 1
ATOM 751 O O . ALA A 1 107 ? -7.566 12.117 -0.793 1 74.12 107 ALA A O 1
ATOM 752 N N . LEU A 1 108 ? -6.414 13.242 -2.373 1 73.75 108 LEU A N 1
ATOM 753 C CA . LEU A 1 108 ? -5.117 12.805 -1.877 1 73.75 108 LEU A CA 1
ATOM 754 C C . LEU A 1 108 ? -4.832 13.391 -0.5 1 73.75 108 LEU A C 1
ATOM 756 O O . LEU A 1 108 ? -3.949 12.914 0.216 1 73.75 108 LEU A O 1
ATOM 760 N N . SER A 1 109 ? -5.566 14.43 -0.176 1 72.69 109 SER A N 1
ATOM 761 C CA . SER A 1 109 ? -5.383 15.016 1.146 1 72.69 109 SER A CA 1
ATOM 762 C C . SER A 1 109 ? -5.637 13.992 2.248 1 72.69 109 SER A C 1
ATOM 764 O O . SER A 1 109 ? -5.148 14.148 3.371 1 72.69 109 SER A O 1
ATOM 766 N N . SER A 1 110 ? -6.336 12.945 1.881 1 75.88 110 SER A N 1
ATOM 767 C CA . SER A 1 110 ? -6.785 11.977 2.871 1 75.88 110 SER A CA 1
ATOM 768 C C . SER A 1 110 ? -5.902 10.727 2.859 1 75.88 110 SER A C 1
ATOM 770 O O . SER A 1 110 ? -6.199 9.75 3.541 1 75.88 110 SER A O 1
ATOM 772 N N . ILE A 1 111 ? -4.84 10.836 2.141 1 75.12 111 ILE A N 1
ATOM 773 C CA . ILE A 1 111 ? -3.961 9.672 2.037 1 75.12 111 ILE A CA 1
ATOM 774 C C . ILE A 1 111 ? -3.258 9.438 3.373 1 75.12 111 ILE A C 1
ATOM 776 O O . ILE A 1 111 ? -2.922 8.305 3.715 1 75.12 111 ILE A O 1
ATOM 780 N N . ILE A 1 112 ? -3.123 10.586 4.125 1 82.19 112 ILE A N 1
ATOM 781 C CA . ILE A 1 112 ? -2.475 10.469 5.426 1 82.19 112 ILE A CA 1
ATOM 782 C C . ILE A 1 112 ? -3.518 10.57 6.535 1 82.19 112 ILE A C 1
ATOM 784 O O . ILE A 1 112 ? -4.25 11.555 6.617 1 82.19 112 ILE A O 1
ATOM 788 N N . SER A 1 113 ? -3.604 9.562 7.324 1 87.75 113 SER A N 1
ATOM 789 C CA . SER A 1 113 ? -4.574 9.578 8.414 1 87.75 113 SER A CA 1
ATOM 790 C C . SER A 1 113 ? -4.223 10.641 9.453 1 87.75 113 SER A C 1
ATOM 792 O O . SER A 1 113 ? -3.062 11.039 9.57 1 87.75 113 SER A O 1
ATOM 794 N N . ARG A 1 114 ? -5.168 11.086 10.141 1 88.62 114 ARG A N 1
ATOM 795 C CA . ARG A 1 114 ? -4.957 12.141 11.133 1 88.62 114 ARG A CA 1
ATOM 796 C C . ARG A 1 114 ? -4.023 11.664 12.242 1 88.62 114 ARG A C 1
ATOM 798 O O . ARG A 1 114 ? -3.113 12.391 12.641 1 88.62 114 ARG A O 1
ATOM 805 N N . PRO A 1 115 ? -4.164 10.422 12.734 1 90.19 115 PRO A N 1
ATOM 806 C CA . PRO A 1 115 ? -3.23 9.945 13.766 1 90.19 115 PRO A CA 1
ATOM 807 C C . PRO A 1 115 ? -1.786 9.898 13.273 1 90.19 115 PRO A C 1
ATOM 809 O O . PRO A 1 115 ? -0.865 10.242 14.016 1 90.19 115 PRO A O 1
ATOM 812 N N . VAL A 1 116 ? -1.611 9.453 12.078 1 88.62 116 VAL A N 1
ATOM 813 C CA . VAL A 1 116 ? -0.276 9.391 11.492 1 88.62 116 VAL A CA 1
ATOM 814 C C . VAL A 1 116 ? 0.286 10.805 11.336 1 88.62 116 VAL A C 1
ATOM 816 O O . VAL A 1 116 ? 1.457 11.047 11.633 1 88.62 116 VAL A O 1
ATOM 819 N N . LEU A 1 117 ? -0.522 11.719 10.859 1 87.44 117 LEU A N 1
ATOM 820 C CA . LEU A 1 117 ? -0.099 13.109 10.703 1 87.44 117 LEU A CA 1
ATOM 821 C C . LEU A 1 117 ? 0.271 13.719 12.055 1 87.44 117 LEU A C 1
ATOM 823 O O . LEU A 1 117 ? 1.251 14.461 12.156 1 87.44 117 LEU A O 1
ATOM 827 N N . ARG A 1 118 ? -0.513 13.453 13.055 1 90.81 118 ARG A N 1
ATOM 828 C CA . ARG A 1 118 ? -0.247 13.961 14.398 1 90.81 118 ARG A CA 1
ATOM 829 C C . ARG A 1 118 ? 1.047 13.375 14.961 1 90.81 118 ARG A C 1
ATOM 831 O O . ARG A 1 118 ? 1.838 14.086 15.578 1 90.81 118 ARG A O 1
ATOM 838 N N . GLY A 1 119 ? 1.18 12.078 14.773 1 92.81 119 GLY A N 1
ATOM 839 C CA . GLY A 1 119 ? 2.42 11.453 15.203 1 92.81 119 GLY A CA 1
ATOM 840 C C . GLY A 1 119 ? 3.643 12.008 14.492 1 92.81 119 GLY A C 1
ATOM 841 O O . GLY A 1 119 ? 4.676 12.242 15.125 1 92.81 119 GLY A O 1
ATOM 842 N N . PHE A 1 120 ? 3.521 12.18 13.242 1 90.31 120 PHE A N 1
ATOM 843 C CA . PHE A 1 120 ? 4.598 12.766 12.445 1 90.31 120 PHE A CA 1
ATOM 844 C C . PHE A 1 120 ? 4.934 14.164 12.938 1 90.31 120 PHE A C 1
ATOM 846 O O . PHE A 1 120 ? 6.105 14.492 13.141 1 90.31 120 PHE A O 1
ATOM 853 N N . ALA A 1 121 ? 3.906 14.992 13.086 1 91.31 121 ALA A N 1
ATOM 854 C CA . ALA A 1 121 ? 4.102 16.359 13.555 1 91.31 121 ALA A CA 1
ATOM 855 C C . ALA A 1 121 ? 4.754 16.391 14.93 1 91.31 121 ALA A C 1
ATOM 857 O O . ALA A 1 121 ? 5.621 17.234 15.203 1 91.31 121 ALA A O 1
ATOM 858 N N . PHE A 1 122 ? 4.332 15.523 15.773 1 95.25 122 PHE A N 1
ATOM 859 C CA . PHE A 1 122 ? 4.891 15.414 17.109 1 95.25 122 PHE A CA 1
ATOM 860 C C . PHE A 1 122 ? 6.367 15.031 17.062 1 95.25 122 PHE A C 1
ATOM 862 O O . PHE A 1 122 ? 7.203 15.664 17.703 1 95.25 122 PHE A O 1
ATOM 869 N N . GLY A 1 123 ? 6.672 14 16.312 1 94.94 123 GLY A N 1
ATOM 870 C CA . GLY A 1 123 ? 8.055 13.586 16.156 1 94.94 123 GLY A CA 1
ATOM 871 C C . GLY A 1 123 ? 8.93 14.664 15.523 1 94.94 123 GLY A C 1
ATOM 872 O O . GLY A 1 123 ? 10.062 14.875 15.953 1 94.94 123 GLY A O 1
ATOM 873 N N . LEU A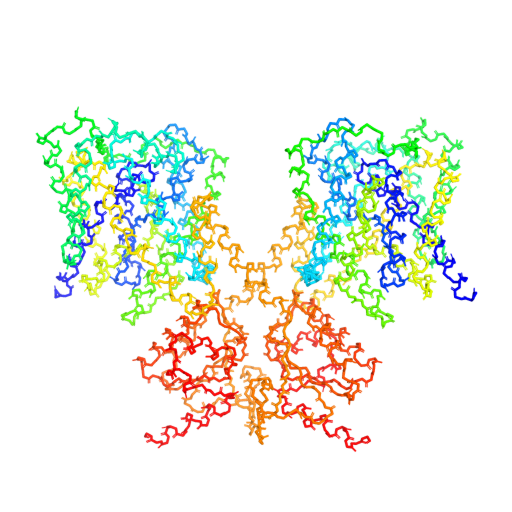 1 124 ? 8.375 15.305 14.555 1 92.94 124 LEU A N 1
ATOM 874 C CA . LEU A 1 124 ? 9.109 16.375 13.883 1 92.94 124 LEU A CA 1
ATOM 875 C C . LEU A 1 124 ? 9.391 17.531 14.836 1 92.94 124 LEU A C 1
ATOM 877 O O . LEU A 1 124 ? 10.484 18.094 14.836 1 92.94 124 LEU A O 1
ATOM 881 N N . ALA A 1 125 ? 8.398 17.891 15.594 1 95.62 125 ALA A N 1
ATOM 882 C CA . ALA A 1 125 ? 8.57 18.953 16.578 1 95.62 125 ALA A CA 1
ATOM 883 C C . ALA A 1 125 ? 9.664 18.609 17.578 1 95.62 125 ALA A C 1
ATOM 885 O O . ALA A 1 125 ? 10.469 19.469 17.938 1 95.62 125 ALA A O 1
ATOM 886 N N . ILE A 1 126 ? 9.68 17.406 18.016 1 96.19 126 ILE A N 1
ATOM 887 C CA . ILE A 1 126 ? 10.711 16.969 18.938 1 96.19 126 ILE A CA 1
ATOM 888 C C . ILE A 1 126 ? 12.078 17.062 18.266 1 96.19 126 ILE A C 1
ATOM 890 O O . ILE A 1 126 ? 13.016 17.641 18.844 1 96.19 126 ILE A O 1
ATOM 894 N N . LEU A 1 127 ? 12.133 16.531 17.109 1 94.25 127 LEU A N 1
ATOM 895 C CA . LEU A 1 127 ? 13.398 16.484 16.391 1 94.25 127 LEU A CA 1
ATOM 896 C C . LEU A 1 127 ? 13.922 17.891 16.141 1 94.25 127 LEU A C 1
ATOM 898 O O . LEU A 1 127 ? 15.102 18.172 16.359 1 94.25 127 LEU A O 1
ATOM 902 N N . ILE A 1 128 ? 13.062 18.781 15.656 1 94 128 ILE A N 1
ATOM 903 C CA . ILE A 1 128 ? 13.453 20.156 15.352 1 94 128 ILE A CA 1
ATOM 904 C C . ILE A 1 128 ? 13.844 20.875 16.641 1 94 128 ILE A C 1
ATOM 906 O O . ILE A 1 128 ? 14.844 21.609 16.672 1 94 128 ILE A O 1
ATOM 910 N N . SER A 1 129 ? 13.125 20.688 17.688 1 96.06 129 SER A N 1
ATOM 911 C CA . SER A 1 129 ? 13.422 21.312 18.969 1 96.06 129 SER A CA 1
ATOM 912 C C . SER A 1 129 ? 14.789 20.875 19.484 1 96.06 129 SER A C 1
ATOM 914 O O . SER A 1 129 ? 15.57 21.703 19.969 1 96.06 129 SER A O 1
ATOM 916 N N . LEU A 1 130 ? 15.062 19.641 19.406 1 94.38 130 LEU A N 1
ATOM 917 C CA . LEU A 1 130 ? 16.359 19.125 19.859 1 94.38 130 LEU A CA 1
ATOM 918 C C . LEU A 1 130 ? 17.5 19.719 19.047 1 94.38 130 LEU A C 1
ATOM 920 O O . LEU A 1 130 ? 18.562 20.016 19.578 1 94.38 130 LEU A O 1
ATOM 924 N N . LYS A 1 131 ? 17.266 19.938 17.828 1 92.88 131 LYS A N 1
ATOM 925 C CA . LYS A 1 131 ? 18.297 20.453 16.922 1 92.88 131 LYS A CA 1
ATOM 926 C C . LYS A 1 131 ? 18.594 21.922 17.234 1 92.88 131 LYS A C 1
ATOM 928 O O . LYS A 1 131 ? 19.609 22.453 16.781 1 92.88 131 LYS A O 1
ATOM 933 N N . GLN A 1 132 ? 17.719 22.531 18 1 93.94 132 GLN A N 1
ATOM 934 C CA . GLN A 1 132 ? 17.938 23.922 18.328 1 93.94 132 GLN A CA 1
ATOM 935 C C . GLN A 1 132 ? 18.859 24.078 19.531 1 93.94 132 GLN A C 1
ATOM 937 O O . GLN A 1 132 ? 19.406 25.156 19.781 1 93.94 132 GLN A O 1
ATOM 942 N N . PHE A 1 133 ? 19.156 23.109 20.281 1 94.94 133 PHE A N 1
ATOM 943 C CA . PHE A 1 133 ? 19.844 23.203 21.562 1 94.94 133 PHE A CA 1
ATOM 944 C C . PHE A 1 133 ? 21.297 23.594 21.359 1 94.94 133 PHE A C 1
ATOM 946 O O . PHE A 1 133 ? 21.844 24.391 22.125 1 94.94 133 PHE A O 1
ATOM 953 N N . PRO A 1 134 ? 22.031 23.062 20.406 1 94.38 134 PRO A N 1
ATOM 954 C CA . PRO A 1 134 ? 23.406 23.5 20.219 1 94.38 134 PRO A CA 1
ATOM 955 C C . PRO A 1 134 ? 23.531 25.016 20.078 1 94.38 134 PRO A C 1
ATOM 957 O O . PRO A 1 134 ? 24.438 25.625 20.641 1 94.38 134 PRO A O 1
ATOM 960 N N . ALA A 1 135 ? 22.594 25.594 19.359 1 94.38 135 ALA A N 1
ATOM 961 C CA . ALA A 1 135 ? 22.625 27.047 19.188 1 94.38 135 ALA A CA 1
ATOM 962 C C . ALA A 1 135 ? 22.344 27.75 20.5 1 94.38 135 ALA A C 1
ATOM 964 O O . ALA A 1 135 ? 22.922 28.812 20.781 1 94.38 135 ALA A O 1
ATOM 965 N N . ILE A 1 136 ? 21.469 27.25 21.312 1 96 136 ILE A N 1
ATOM 966 C CA . ILE A 1 136 ? 21.141 27.844 22.594 1 96 136 ILE A CA 1
ATOM 967 C C . ILE A 1 136 ? 22.344 27.766 23.531 1 96 136 ILE A C 1
ATOM 969 O O . ILE A 1 136 ? 22.656 28.719 24.25 1 96 136 ILE A O 1
ATOM 973 N N . PHE A 1 137 ? 23.078 26.688 23.422 1 95.88 137 PHE A N 1
ATOM 974 C CA . PHE A 1 137 ? 24.219 26.469 24.312 1 95.88 137 PHE A CA 1
ATOM 975 C C . PHE A 1 137 ? 25.5 27.047 23.703 1 95.88 137 PHE A C 1
ATOM 977 O O . PHE A 1 137 ? 26.547 27.062 24.344 1 95.88 137 PHE A O 1
ATOM 984 N N . GLY A 1 138 ? 25.406 27.516 22.484 1 94.81 138 GLY A N 1
ATOM 985 C CA . GLY A 1 138 ? 26.531 28.125 21.812 1 94.81 138 GLY A CA 1
ATOM 986 C C . GLY A 1 138 ? 27.594 27.125 21.406 1 94.81 138 GLY A C 1
ATOM 987 O O . GLY A 1 138 ? 28.797 27.406 21.5 1 94.81 138 GLY A O 1
ATOM 988 N N . MET A 1 139 ? 27.203 25.969 21.125 1 91 139 MET A N 1
ATOM 989 C CA . MET A 1 139 ? 28.141 24.922 20.719 1 91 139 MET A CA 1
ATOM 990 C C . MET A 1 139 ? 28.062 24.672 19.219 1 91 139 MET A C 1
ATOM 992 O O . MET A 1 139 ? 27.016 24.875 18.594 1 91 139 MET A O 1
ATOM 996 N N . PRO A 1 140 ? 29.266 24.312 18.609 1 79.12 140 PRO A N 1
ATOM 997 C CA . PRO A 1 140 ? 29.25 24.062 17.172 1 79.12 140 PRO A CA 1
ATOM 998 C C . PRO A 1 140 ? 28.438 22.812 16.797 1 79.12 140 PRO A C 1
ATOM 1000 O O . PRO A 1 140 ? 28.344 21.875 17.578 1 79.12 140 PRO A O 1
ATOM 1003 N N . GLN A 1 141 ? 27.734 22.891 15.625 1 70.81 141 GLN A N 1
ATOM 1004 C CA . GLN A 1 141 ? 26.984 21.75 15.117 1 70.81 141 GLN A CA 1
ATOM 1005 C C . GLN A 1 141 ? 27.906 20.781 14.367 1 70.81 141 GLN A C 1
ATOM 1007 O O . GLN A 1 141 ? 28.484 21.141 13.344 1 70.81 141 GLN A O 1
ATOM 1012 N N . ALA A 1 142 ? 28.656 19.953 15.008 1 58.78 142 ALA A N 1
ATOM 1013 C CA . ALA A 1 142 ? 29.672 19.062 14.438 1 58.78 142 ALA A CA 1
ATOM 1014 C C . ALA A 1 142 ? 29.016 17.969 13.578 1 58.78 142 ALA A C 1
ATOM 1016 O O . ALA A 1 142 ? 29.375 16.797 13.695 1 58.78 142 ALA A O 1
ATOM 1017 N N . GLY A 1 143 ? 28.281 18.391 12.578 1 65.19 143 GLY A N 1
ATOM 1018 C CA . GLY A 1 143 ? 27.859 17.375 11.625 1 65.19 143 GLY A CA 1
ATOM 1019 C C . GLY A 1 143 ? 27.281 16.125 12.297 1 65.19 143 GLY A C 1
ATOM 1020 O O . GLY A 1 143 ? 26.906 15.18 11.617 1 65.19 143 GLY A O 1
ATOM 1021 N N . ALA A 1 144 ? 27.266 16.125 13.516 1 64.62 144 ALA A N 1
ATOM 1022 C CA . ALA A 1 144 ? 26.828 14.93 14.242 1 64.62 144 ALA A CA 1
ATOM 1023 C C . ALA A 1 144 ? 25.312 14.766 14.172 1 64.62 144 ALA A C 1
ATOM 1025 O O . ALA A 1 144 ? 24.594 15.719 13.883 1 64.62 144 ALA A O 1
ATOM 1026 N N . GLY A 1 145 ? 25 13.539 14.328 1 83.06 145 GLY A N 1
ATOM 1027 C CA . GLY A 1 145 ? 23.578 13.25 14.477 1 83.06 145 GLY A CA 1
ATOM 1028 C C . GLY A 1 145 ? 22.922 14 15.625 1 83.06 145 GLY A C 1
ATOM 1029 O O . GLY A 1 145 ? 23.609 14.445 16.547 1 83.06 145 GLY A O 1
ATOM 1030 N N . THR A 1 146 ? 21.641 14.297 15.602 1 87.12 146 THR A N 1
ATOM 1031 C CA . THR A 1 146 ? 20.891 15.094 16.562 1 87.12 146 THR A CA 1
ATOM 1032 C C . THR A 1 146 ? 21.094 14.562 17.984 1 87.12 146 THR A C 1
ATOM 1034 O O . THR A 1 146 ? 21.422 15.32 18.906 1 87.12 146 THR A O 1
ATOM 1037 N N . PHE A 1 147 ? 21.078 13.312 18.141 1 89 147 PHE A N 1
ATOM 1038 C CA . PHE A 1 147 ? 21.188 12.719 19.469 1 89 147 PHE A CA 1
ATOM 1039 C C . PHE A 1 147 ? 22.641 12.797 19.969 1 89 147 PHE A C 1
ATOM 1041 O O . PHE A 1 147 ? 22.875 12.977 21.156 1 89 147 PHE A O 1
ATOM 1048 N N . GLU A 1 148 ? 23.562 12.672 19.125 1 88.88 148 GLU A N 1
ATOM 1049 C CA . GLU A 1 148 ? 24.969 12.836 19.484 1 88.88 148 GLU A CA 1
ATOM 1050 C C . GLU A 1 148 ? 25.266 14.266 19.922 1 88.88 148 GLU A C 1
ATOM 1052 O O . GLU A 1 148 ? 26.047 14.484 20.844 1 88.88 148 GLU A O 1
ATOM 1057 N N . ALA A 1 149 ? 24.656 15.188 19.234 1 90.62 149 ALA A N 1
ATOM 1058 C CA . ALA A 1 149 ? 24.828 16.594 19.594 1 90.62 149 ALA A CA 1
ATOM 1059 C C . ALA A 1 149 ? 24.328 16.859 21.016 1 90.62 149 ALA A C 1
ATOM 1061 O O . ALA A 1 149 ? 24.953 17.594 21.781 1 90.62 149 ALA A O 1
ATOM 1062 N N . ILE A 1 150 ? 23.219 16.25 21.359 1 92.25 150 ILE A N 1
ATOM 1063 C CA . ILE A 1 150 ? 22.641 16.422 22.688 1 92.25 150 ILE A CA 1
ATOM 1064 C C . ILE A 1 150 ? 23.562 15.781 23.719 1 92.25 150 ILE A C 1
ATOM 1066 O O . ILE A 1 150 ? 23.781 16.359 24.797 1 92.25 150 ILE A O 1
ATOM 1070 N N . LEU A 1 151 ? 24.109 14.672 23.391 1 91.5 151 LEU A N 1
ATOM 1071 C CA . LEU A 1 151 ? 25.031 14.008 24.297 1 91.5 151 LEU A CA 1
ATOM 1072 C C . LEU A 1 151 ? 26.281 14.859 24.531 1 91.5 151 LEU A C 1
ATOM 1074 O O . LEU A 1 151 ? 26.797 14.922 25.641 1 91.5 151 LEU A O 1
ATOM 1078 N N . GLN A 1 152 ? 26.734 15.453 23.516 1 91.38 152 GLN A N 1
ATOM 1079 C CA . GLN A 1 152 ? 27.906 16.312 23.625 1 91.38 152 GLN A CA 1
ATOM 1080 C C . GLN A 1 152 ? 27.625 17.516 24.531 1 91.38 152 GLN A C 1
ATOM 1082 O O . GLN A 1 152 ? 28.5 17.938 25.281 1 91.38 152 GLN A O 1
ATOM 1087 N N . ILE A 1 153 ? 26.484 18.031 24.422 1 93.62 153 ILE A N 1
ATOM 1088 C CA . ILE A 1 153 ? 26.094 19.156 25.25 1 93.62 153 ILE A CA 1
ATOM 1089 C C . ILE A 1 153 ? 26.078 18.734 26.719 1 93.62 153 ILE A C 1
ATOM 1091 O O . ILE A 1 153 ? 26.578 19.469 27.594 1 93.62 153 ILE A O 1
ATOM 1095 N N . LEU A 1 154 ? 25.625 17.578 26.984 1 93.62 154 LEU A N 1
ATOM 1096 C CA . LEU A 1 154 ? 25.484 17.078 28.344 1 93.62 154 LEU A CA 1
ATOM 1097 C C . LEU A 1 154 ? 26.828 16.672 28.922 1 93.62 154 LEU A C 1
ATOM 1099 O O . LEU A 1 154 ? 27.047 16.781 30.125 1 93.62 154 LEU A O 1
ATOM 1103 N N . THR A 1 155 ? 27.75 16.234 28.094 1 93.31 155 THR A N 1
ATOM 1104 C CA . THR A 1 155 ? 29.016 15.688 28.562 1 93.31 155 THR A CA 1
ATOM 1105 C C . THR A 1 155 ? 30.094 16.766 28.609 1 93.31 155 THR A C 1
ATOM 1107 O O . THR A 1 155 ? 31.141 16.578 29.234 1 93.31 155 THR A O 1
ATOM 1110 N N . ASN A 1 156 ? 29.875 17.891 27.953 1 92.69 156 ASN A N 1
ATOM 1111 C CA . ASN A 1 156 ? 30.906 18.938 27.906 1 92.69 156 ASN A CA 1
ATOM 1112 C C . ASN A 1 156 ? 30.344 20.281 28.359 1 92.69 156 ASN A C 1
ATOM 1114 O O . ASN A 1 156 ? 30.406 21.266 27.609 1 92.69 156 ASN A O 1
ATOM 1118 N N . PRO A 1 157 ? 30.031 20.422 29.578 1 92.44 157 PRO A N 1
ATOM 1119 C CA . PRO A 1 157 ? 29.469 21.688 30.047 1 92.44 157 PRO A CA 1
ATOM 1120 C C . PRO A 1 157 ? 30.469 22.844 29.984 1 92.44 157 PRO A C 1
ATOM 1122 O O . PRO A 1 157 ? 30.062 24 29.953 1 92.44 157 PRO A O 1
ATOM 1125 N N . GLY A 1 158 ? 31.688 22.562 29.953 1 92.06 158 GLY A N 1
ATOM 1126 C CA . GLY A 1 158 ? 32.719 23.594 29.859 1 92.06 158 GLY A CA 1
ATOM 1127 C C . GLY A 1 158 ? 32.719 24.328 28.531 1 92.06 158 GLY A C 1
ATOM 1128 O O . GLY A 1 158 ? 33.25 25.422 28.422 1 92.06 158 GLY A O 1
ATOM 1129 N N . GLN A 1 159 ? 32.125 23.781 27.609 1 91.94 159 GLN A N 1
ATOM 1130 C CA . GLN A 1 159 ? 32.125 24.359 26.266 1 91.94 159 GLN A CA 1
ATOM 1131 C C . GLN A 1 159 ? 30.875 25.234 26.047 1 91.94 159 GLN A C 1
ATOM 1133 O O . GLN A 1 159 ? 30.734 25.859 24.984 1 91.94 159 GLN A O 1
ATOM 1138 N N . TRP A 1 160 ? 30.062 25.328 27.078 1 95.5 160 TRP A N 1
ATOM 1139 C CA . TRP A 1 160 ? 28.891 26.172 26.969 1 95.5 160 TRP A CA 1
ATOM 1140 C C . TRP A 1 160 ? 29.266 27.641 26.859 1 95.5 160 TRP A C 1
ATOM 1142 O O . TRP A 1 160 ? 30.188 28.094 27.531 1 95.5 160 TRP A O 1
ATOM 1152 N N . ASN A 1 161 ? 28.625 28.328 25.953 1 96.25 161 ASN A N 1
ATOM 1153 C CA . ASN A 1 161 ? 28.75 29.781 25.922 1 96.25 161 ASN A CA 1
ATOM 1154 C C . ASN A 1 161 ? 27.703 30.453 26.797 1 96.25 161 ASN A C 1
ATOM 1156 O O . ASN A 1 161 ? 26.516 30.438 26.469 1 96.25 161 ASN A O 1
ATOM 1160 N N . GLY A 1 162 ? 28.109 31.078 27.844 1 95.62 162 GLY A N 1
ATOM 1161 C CA . GLY A 1 162 ? 27.203 31.656 28.812 1 95.62 162 GLY A CA 1
ATOM 1162 C C . GLY A 1 162 ? 26.328 32.75 28.234 1 95.62 162 GLY A C 1
ATOM 1163 O O . GLY A 1 162 ? 25.156 32.875 28.625 1 95.62 162 GLY A O 1
ATOM 1164 N N . PHE A 1 163 ? 26.875 33.469 27.328 1 96 163 PHE A N 1
ATOM 1165 C CA . PHE A 1 163 ? 26.109 34.531 26.688 1 96 163 PHE A CA 1
ATOM 1166 C C . PHE A 1 163 ? 24.984 33.969 25.828 1 96 163 PHE A C 1
ATOM 1168 O O . PHE A 1 163 ? 23.828 34.406 25.922 1 96 163 PHE A O 1
ATOM 1175 N N . SER A 1 164 ? 25.328 32.938 25.062 1 96.81 164 SER A N 1
ATOM 1176 C CA . SER A 1 164 ? 24.344 32.281 24.219 1 96.81 164 SER A CA 1
ATOM 1177 C C . SER A 1 164 ? 23.234 31.656 25.062 1 96.81 164 SER A C 1
ATOM 1179 O O . SER A 1 164 ? 22.047 31.781 24.734 1 96.81 164 SER A O 1
ATOM 1181 N N . LEU A 1 165 ? 23.641 31.016 26.078 1 97.06 165 LEU A N 1
ATOM 1182 C CA . LEU A 1 165 ? 22.703 30.359 26.969 1 97.06 165 LEU A CA 1
ATOM 1183 C C . LEU A 1 165 ? 21.766 31.359 27.625 1 97.06 165 LEU A C 1
ATOM 1185 O O . LEU A 1 165 ? 20.562 31.125 27.719 1 97.06 165 LEU A O 1
ATOM 1189 N N . SER A 1 166 ? 22.312 32.469 28.062 1 97 166 SER A N 1
ATOM 1190 C CA . SER A 1 166 ? 21.516 33.5 28.719 1 97 166 SER A CA 1
ATOM 1191 C C . SER A 1 166 ? 20.484 34.094 27.766 1 97 166 SER A C 1
ATOM 1193 O O . SER A 1 166 ? 19.328 34.281 28.125 1 97 166 SER A O 1
ATOM 1195 N N . ILE A 1 167 ? 20.906 34.312 26.578 1 96.81 167 ILE A N 1
ATOM 1196 C CA . ILE A 1 167 ? 20.016 34.875 25.562 1 96.81 167 ILE A CA 1
ATOM 1197 C C . ILE A 1 167 ? 18.922 33.875 25.234 1 96.81 167 ILE A C 1
ATOM 1199 O O . ILE A 1 167 ? 17.734 34.219 25.156 1 96.81 167 ILE A O 1
ATOM 1203 N N . GLY A 1 168 ? 19.312 32.656 25 1 97.44 168 GLY A N 1
ATOM 1204 C CA . GLY A 1 168 ? 18.359 31.609 24.672 1 97.44 168 GLY A CA 1
ATOM 1205 C C . GLY A 1 168 ? 17.312 31.406 25.766 1 97.44 168 GLY A C 1
ATOM 1206 O O . GLY A 1 168 ? 16.109 31.359 25.484 1 97.44 168 GLY A O 1
ATOM 1207 N N . ILE A 1 169 ? 17.75 31.328 26.969 1 97.44 169 ILE A N 1
ATOM 1208 C CA . ILE A 1 169 ? 16.844 31.094 28.094 1 97.44 169 ILE A CA 1
ATOM 1209 C C . ILE A 1 169 ? 15.945 32.312 28.297 1 97.44 169 ILE A C 1
ATOM 1211 O O . ILE A 1 169 ? 14.742 32.156 28.531 1 97.44 169 ILE A O 1
ATOM 1215 N N . ALA A 1 170 ? 16.562 33.469 28.25 1 97.38 170 ALA A N 1
ATOM 1216 C CA . ALA A 1 170 ? 15.773 34.688 28.391 1 97.38 170 ALA A CA 1
ATOM 1217 C C . ALA A 1 170 ? 14.703 34.781 27.312 1 97.38 170 ALA A C 1
ATOM 1219 O O . ALA A 1 170 ? 13.562 35.156 27.594 1 97.38 170 ALA A O 1
ATOM 1220 N N . ALA A 1 171 ? 15.133 34.5 26.109 1 97.5 171 ALA A N 1
ATOM 1221 C CA . ALA A 1 171 ? 14.18 34.531 25 1 97.5 171 ALA A CA 1
ATOM 1222 C C . ALA A 1 171 ? 13.062 33.5 25.219 1 97.5 171 ALA A C 1
ATOM 1224 O O . ALA A 1 171 ? 11.891 33.812 24.984 1 97.5 171 ALA A O 1
ATOM 1225 N N . LEU A 1 172 ? 13.391 32.312 25.641 1 97.38 172 LEU A N 1
ATOM 1226 C CA . LEU A 1 172 ? 12.406 31.266 25.906 1 97.38 172 LEU A CA 1
ATOM 1227 C C . LEU A 1 172 ? 11.406 31.719 26.969 1 97.38 172 LEU A C 1
ATOM 1229 O O . LEU A 1 172 ? 10.195 31.578 26.781 1 97.38 172 LEU A O 1
ATOM 1233 N N . ILE A 1 173 ? 11.898 32.25 28.062 1 96.88 173 ILE A N 1
ATOM 1234 C CA . ILE A 1 173 ? 11.062 32.688 29.172 1 96.88 173 ILE A CA 1
ATOM 1235 C C . ILE A 1 173 ? 10.133 33.812 28.688 1 96.88 173 ILE A C 1
ATOM 1237 O O . ILE A 1 173 ? 8.93 33.781 28.969 1 96.88 173 ILE A O 1
ATOM 1241 N N . LEU A 1 174 ? 10.656 34.75 28 1 95.94 174 LEU A N 1
ATOM 1242 C CA . LEU A 1 174 ? 9.867 35.906 27.531 1 95.94 174 LEU A CA 1
ATOM 1243 C C . LEU A 1 174 ? 8.805 35.438 26.531 1 95.94 174 LEU A C 1
ATOM 1245 O O . LEU A 1 174 ? 7.68 35.938 26.547 1 95.94 174 LEU A O 1
ATOM 1249 N N . LEU A 1 175 ? 9.188 34.594 25.672 1 95.44 175 LEU A N 1
ATOM 1250 C CA . LEU A 1 175 ? 8.234 34.094 24.688 1 95.44 175 LEU A CA 1
ATOM 1251 C C . LEU A 1 175 ? 7.117 33.312 25.359 1 95.44 175 LEU A C 1
ATOM 1253 O O . LEU A 1 175 ? 5.953 33.438 24.969 1 95.44 175 LEU A O 1
ATOM 1257 N N . LEU A 1 176 ? 7.48 32.469 26.312 1 94.56 176 LEU A N 1
ATOM 1258 C CA . LEU A 1 176 ? 6.477 31.703 27.031 1 94.56 176 LEU A CA 1
ATOM 1259 C C . LEU A 1 176 ? 5.52 32.625 27.781 1 94.56 176 LEU A C 1
ATOM 1261 O O . LEU A 1 176 ? 4.324 32.344 27.875 1 94.56 176 LEU A O 1
ATOM 1265 N N . PHE A 1 177 ? 6.062 33.719 28.219 1 93.12 177 PHE A N 1
ATOM 1266 C CA . PHE A 1 177 ? 5.238 34.719 28.891 1 93.12 177 PHE A CA 1
ATOM 1267 C C . PHE A 1 177 ? 4.348 35.438 27.891 1 93.12 177 PHE A C 1
ATOM 1269 O O . PHE A 1 177 ? 3.178 35.719 28.172 1 93.12 177 PHE A O 1
ATOM 1276 N N . ALA A 1 178 ? 4.812 35.781 26.781 1 90.88 178 ALA A N 1
ATOM 1277 C CA . ALA A 1 178 ? 4.074 36.5 25.75 1 90.88 178 ALA A CA 1
ATOM 1278 C C . ALA A 1 178 ? 2.922 35.656 25.203 1 90.88 178 ALA A C 1
ATOM 1280 O O . ALA A 1 178 ? 1.93 36.188 24.703 1 90.88 178 ALA A O 1
ATOM 1281 N N . ARG A 1 179 ? 3.08 34.406 25.266 1 87.06 179 ARG A N 1
ATOM 1282 C CA . ARG A 1 179 ? 2.049 33.5 24.781 1 87.06 179 ARG A CA 1
ATOM 1283 C C . ARG A 1 179 ? 0.74 33.688 25.547 1 87.06 179 ARG A C 1
ATOM 1285 O O . ARG A 1 179 ? -0.335 33.375 25.031 1 87.06 179 ARG A O 1
ATOM 1292 N N . ARG A 1 180 ? 0.743 34.219 26.703 1 86.19 180 ARG A N 1
ATOM 1293 C CA . ARG A 1 180 ? -0.437 34.469 27.516 1 86.19 180 ARG A CA 1
ATOM 1294 C C . ARG A 1 180 ? -1.229 35.656 26.953 1 86.19 180 ARG A C 1
ATOM 1296 O O . ARG A 1 180 ? -2.42 35.812 27.25 1 86.19 180 ARG A O 1
ATOM 1303 N N . TYR A 1 181 ? -0.511 36.375 26.172 1 82.75 181 TYR A N 1
ATOM 1304 C CA . TYR A 1 181 ? -1.146 37.562 25.562 1 82.75 181 TYR A CA 1
ATOM 1305 C C . TYR A 1 181 ? -1.148 37.438 24.047 1 82.75 181 TYR A C 1
ATOM 1307 O O . TYR A 1 181 ? -0.28 38 23.375 1 82.75 181 TYR A O 1
ATOM 1315 N N . PRO A 1 182 ? -2.17 36.844 23.5 1 73.62 182 PRO A N 1
ATOM 1316 C CA . PRO A 1 182 ? -2.213 36.531 22.078 1 73.62 182 PRO A CA 1
ATOM 1317 C C . PRO A 1 182 ? -2.158 37.75 21.172 1 73.62 182 PRO A C 1
ATOM 1319 O O . PRO A 1 182 ? -1.81 37.656 20 1 73.62 182 PRO A O 1
ATOM 1322 N N . GLN A 1 183 ? -2.303 38.875 21.625 1 72.62 183 GLN A N 1
ATOM 1323 C CA . GLN A 1 183 ? -2.326 40.094 20.828 1 72.62 183 GLN A CA 1
ATOM 1324 C C . GLN A 1 183 ? -0.915 40.625 20.578 1 72.62 183 GLN A C 1
ATOM 1326 O O . GLN A 1 183 ? -0.693 41.406 19.672 1 72.62 183 GLN A O 1
ATOM 1331 N N . ILE A 1 184 ? -0.003 40.125 21.297 1 77.62 184 ILE A N 1
ATOM 1332 C CA . ILE A 1 184 ? 1.365 40.625 21.219 1 77.62 184 ILE A CA 1
ATOM 1333 C C . ILE A 1 184 ? 2.207 39.656 20.359 1 77.62 184 ILE A C 1
ATOM 1335 O O . ILE A 1 184 ? 2.252 38.469 20.609 1 77.62 184 ILE A O 1
ATOM 1339 N N . PRO A 1 185 ? 2.764 40.219 19.266 1 86.25 185 PRO A N 1
ATOM 1340 C CA . PRO A 1 185 ? 3.699 39.375 18.516 1 86.25 185 PRO A CA 1
ATOM 1341 C C . PRO A 1 185 ? 5 39.125 19.281 1 86.25 185 PRO A C 1
ATOM 1343 O O . PRO A 1 185 ? 6.004 39.812 19.047 1 86.25 185 PRO A O 1
ATOM 1346 N N . GLY A 1 186 ? 5.059 38.156 20.109 1 89.12 186 GLY A N 1
ATOM 1347 C CA . GLY A 1 186 ? 6.168 37.875 21 1 89.12 186 GLY A CA 1
ATOM 1348 C C . GLY A 1 186 ? 7.492 37.719 20.281 1 89.12 186 GLY A C 1
ATOM 1349 O O . GLY A 1 186 ? 8.516 38.219 20.734 1 89.12 186 GLY A O 1
ATOM 1350 N N . SER A 1 187 ? 7.457 37.062 19.156 1 92.25 187 SER A N 1
ATOM 1351 C CA . SER A 1 187 ? 8.695 36.781 18.438 1 92.25 187 SER A CA 1
ATOM 1352 C C . SER A 1 187 ? 9.305 38.094 17.906 1 92.25 187 SER A C 1
ATOM 1354 O O . SER A 1 187 ? 10.531 38.25 17.891 1 92.25 187 SER A O 1
ATOM 1356 N N . LEU A 1 188 ? 8.477 39 17.484 1 91.44 188 LEU A N 1
ATOM 1357 C CA . LEU A 1 188 ? 8.977 40.281 17.031 1 91.44 188 LEU A CA 1
ATOM 1358 C C . LEU A 1 188 ? 9.625 41.062 18.172 1 91.44 188 LEU A C 1
ATOM 1360 O O . LEU A 1 188 ? 10.648 41.719 17.969 1 91.44 188 LEU A O 1
ATOM 1364 N N . ILE A 1 189 ? 9.078 40.969 19.281 1 92.88 189 ILE A N 1
ATOM 1365 C CA . ILE A 1 189 ? 9.609 41.625 20.469 1 92.88 189 ILE A CA 1
ATOM 1366 C C . ILE A 1 189 ? 10.977 41.031 20.812 1 92.88 189 ILE A C 1
ATOM 1368 O O . ILE A 1 189 ? 11.906 41.781 21.141 1 92.88 189 ILE A O 1
ATOM 1372 N N . ILE A 1 190 ? 11.07 39.781 20.734 1 94.5 190 ILE A N 1
ATOM 1373 C CA . ILE A 1 190 ? 12.32 39.125 21.062 1 94.5 190 ILE A CA 1
ATOM 1374 C C . ILE A 1 190 ? 13.414 39.562 20.109 1 94.5 190 ILE A C 1
ATOM 1376 O O . ILE A 1 190 ? 14.539 39.875 20.547 1 94.5 190 ILE A O 1
ATOM 1380 N N . ILE A 1 191 ? 13.125 39.625 18.844 1 94 191 ILE A N 1
ATOM 1381 C CA . ILE A 1 191 ? 14.117 40.062 17.859 1 94 191 ILE A CA 1
ATOM 1382 C C . ILE A 1 191 ? 14.484 41.531 18.094 1 94 191 ILE A C 1
ATOM 1384 O O . ILE A 1 191 ? 15.656 41.906 18.031 1 94 191 ILE A O 1
ATOM 1388 N N . ALA A 1 192 ? 13.516 42.344 18.359 1 93.5 192 ALA A N 1
ATOM 1389 C CA . ALA A 1 192 ? 13.727 43.781 18.609 1 93.5 192 ALA A CA 1
ATOM 1390 C C . ALA A 1 192 ? 14.617 44 19.828 1 93.5 192 ALA A C 1
ATOM 1392 O O . ALA A 1 192 ? 15.375 44.969 19.875 1 93.5 192 ALA A O 1
ATOM 1393 N N . LEU A 1 193 ? 14.555 43.125 20.75 1 95.62 193 LEU A N 1
ATOM 1394 C CA . LEU A 1 193 ? 15.359 43.25 21.953 1 95.62 193 LEU A CA 1
ATOM 1395 C C . LEU A 1 193 ? 16.734 42.594 21.75 1 95.62 193 LEU A C 1
ATOM 1397 O O . LEU A 1 193 ? 17.734 43.094 22.25 1 95.62 193 LEU A O 1
ATOM 1401 N N . ALA A 1 194 ? 16.75 41.5 21.078 1 96.25 194 ALA A N 1
ATOM 1402 C CA . ALA A 1 194 ? 17.969 40.719 20.922 1 96.25 194 ALA A CA 1
ATOM 1403 C C . ALA A 1 194 ? 19 41.469 20.078 1 96.25 194 ALA A C 1
ATOM 1405 O O . ALA A 1 194 ? 20.203 41.375 20.312 1 96.25 194 ALA A O 1
ATOM 1406 N N . ILE A 1 195 ? 18.547 42.25 19.078 1 95.56 195 ILE A N 1
ATOM 1407 C CA . ILE A 1 195 ? 19.438 42.969 18.172 1 95.56 195 ILE A CA 1
ATOM 1408 C C . ILE A 1 195 ? 20.234 44 18.938 1 95.56 195 ILE A C 1
ATOM 1410 O O . ILE A 1 195 ? 21.469 43.969 18.922 1 95.56 195 ILE A O 1
ATOM 1414 N N . PRO A 1 196 ? 19.594 44.938 19.688 1 95.94 196 PRO A N 1
ATOM 1415 C CA . PRO A 1 196 ? 20.375 45.938 20.438 1 95.94 196 PRO A CA 1
ATOM 1416 C C . PRO A 1 196 ? 21.281 45.281 21.469 1 95.94 196 PRO A C 1
ATOM 1418 O O . PRO A 1 196 ? 22.406 45.75 21.703 1 95.94 196 PRO A O 1
ATOM 1421 N N . ILE A 1 197 ? 20.844 44.281 22.047 1 96.75 197 ILE A N 1
ATOM 1422 C CA . ILE A 1 197 ? 21.656 43.562 23.047 1 96.75 197 ILE A CA 1
ATOM 1423 C C . ILE A 1 197 ? 22.906 43 22.375 1 96.75 197 ILE A C 1
ATOM 1425 O O . ILE A 1 197 ? 24 43.062 22.906 1 96.75 197 ILE A O 1
ATOM 1429 N N . SER A 1 198 ? 22.703 42.375 21.266 1 96.62 198 SER A N 1
ATOM 1430 C CA . SER A 1 198 ? 23.812 41.781 20.516 1 96.62 198 SER A CA 1
ATOM 1431 C C . SER A 1 198 ? 24.844 42.844 20.109 1 96.62 198 SER A C 1
ATOM 1433 O O . SER A 1 198 ? 26.047 42.625 20.203 1 96.62 198 SER A O 1
ATOM 1435 N N . VAL A 1 199 ? 24.344 44.031 19.75 1 94.56 199 VAL A N 1
ATOM 1436 C CA . VAL A 1 199 ? 25.219 45.125 19.312 1 94.56 199 VAL A CA 1
ATOM 1437 C C . VAL A 1 199 ? 25.922 45.719 20.516 1 94.56 199 VAL A C 1
ATOM 1439 O O . VAL A 1 199 ? 27.141 45.938 20.484 1 94.56 199 VAL A O 1
ATOM 1442 N N . MET A 1 200 ? 25.203 45.938 21.547 1 95.88 200 MET A N 1
ATOM 1443 C CA . MET A 1 200 ? 25.734 46.594 22.719 1 95.88 200 MET A CA 1
ATOM 1444 C C . MET A 1 200 ? 26.797 45.75 23.406 1 95.88 200 MET A C 1
ATOM 1446 O O . MET A 1 200 ? 27.766 46.281 23.938 1 95.88 200 MET A O 1
ATOM 1450 N N . PHE A 1 201 ? 26.609 44.469 23.391 1 95.56 201 PHE A N 1
ATOM 1451 C CA . PHE A 1 201 ? 27.531 43.594 24.109 1 95.56 201 PHE A CA 1
ATOM 1452 C C . PHE A 1 201 ? 28.484 42.906 23.141 1 95.56 201 PHE A C 1
ATOM 1454 O O . PHE A 1 201 ? 29.266 42.031 23.547 1 95.56 201 PHE A O 1
ATOM 1461 N N . ASP A 1 202 ? 28.484 43.219 21.875 1 94.44 202 ASP A N 1
ATOM 1462 C CA . ASP A 1 202 ? 29.328 42.594 20.844 1 94.44 202 ASP A CA 1
ATOM 1463 C C . ASP A 1 202 ? 29.344 41.094 20.984 1 94.44 202 ASP A C 1
ATOM 1465 O O . ASP A 1 202 ? 30.406 40.469 21.109 1 94.44 202 ASP A O 1
ATOM 1469 N N . LEU A 1 203 ? 28.234 40.562 20.922 1 94.56 203 LEU A N 1
ATOM 1470 C CA . LEU A 1 203 ? 28.047 39.156 21.203 1 94.56 203 LEU A CA 1
ATOM 1471 C C . LEU A 1 203 ? 28.812 38.281 20.203 1 94.56 203 LEU A C 1
ATOM 1473 O O . LEU A 1 203 ? 29.297 37.188 20.547 1 94.56 203 LEU A O 1
ATOM 1477 N N . GLN A 1 204 ? 28.938 38.688 19 1 92.94 204 GLN A N 1
ATOM 1478 C CA . GLN A 1 204 ? 29.672 37.938 18 1 92.94 204 GLN A CA 1
ATOM 1479 C C . GLN A 1 204 ? 31.109 37.688 18.453 1 92.94 204 GLN A C 1
ATOM 1481 O O . GLN A 1 204 ? 31.641 36.594 18.281 1 92.94 204 GLN A O 1
ATOM 1486 N N . GLN A 1 205 ? 31.703 38.656 18.984 1 92.81 205 GLN A N 1
ATOM 1487 C CA . GLN A 1 205 ? 33.094 38.562 19.453 1 92.81 205 GLN A CA 1
ATOM 1488 C C . GLN A 1 205 ? 33.188 37.688 20.688 1 92.81 205 GLN A C 1
ATOM 1490 O O . GLN A 1 205 ? 34.25 37.125 20.984 1 92.81 205 GLN A O 1
ATOM 1495 N N . ARG A 1 206 ? 32.094 37.594 21.297 1 94 206 ARG A N 1
ATOM 1496 C CA . ARG A 1 206 ? 32.094 36.781 22.516 1 94 206 ARG A CA 1
ATOM 1497 C C . ARG A 1 206 ? 31.719 35.344 22.219 1 94 206 ARG A C 1
ATOM 1499 O O . ARG A 1 206 ? 31.422 34.562 23.125 1 94 206 ARG A O 1
ATOM 1506 N N . GLY A 1 207 ? 31.625 35 20.984 1 92.31 207 GLY A N 1
ATOM 1507 C CA . GLY A 1 207 ? 31.453 33.625 20.594 1 92.31 207 GLY A CA 1
ATOM 1508 C C . GLY A 1 207 ? 30.016 33.25 20.328 1 92.31 207 GLY A C 1
ATOM 1509 O O . GLY A 1 207 ? 29.703 32.062 20.125 1 92.31 207 GLY A O 1
ATOM 1510 N N . VAL A 1 208 ? 29.141 34.188 20.453 1 94.81 208 VAL A N 1
ATOM 1511 C CA . VAL A 1 208 ? 27.75 33.906 20.141 1 94.81 208 VAL A CA 1
ATOM 1512 C C . VAL A 1 208 ? 27.516 33.969 18.641 1 94.81 208 VAL A C 1
ATOM 1514 O O . VAL A 1 208 ? 27.875 34.938 17.984 1 94.81 208 VAL A O 1
ATOM 1517 N N . ASP A 1 209 ? 26.922 32.875 18.109 1 93.69 209 ASP A N 1
ATOM 1518 C CA . ASP A 1 209 ? 26.641 32.812 16.672 1 93.69 209 ASP A CA 1
ATOM 1519 C C . ASP A 1 209 ? 25.484 33.75 16.312 1 93.69 209 ASP A C 1
ATOM 1521 O O . ASP A 1 209 ? 24.422 33.719 16.953 1 93.69 209 ASP A O 1
ATOM 1525 N N . VAL A 1 210 ? 25.703 34.562 15.273 1 94 210 VAL A N 1
ATOM 1526 C CA . VAL A 1 210 ? 24.672 35.5 14.797 1 94 210 VAL A CA 1
ATOM 1527 C C . VAL A 1 210 ? 24.359 35.188 13.336 1 94 210 VAL A C 1
ATOM 1529 O O . VAL A 1 210 ? 25.109 34.469 12.664 1 94 210 VAL A O 1
ATOM 1532 N N . VAL A 1 211 ? 23.25 35.688 12.758 1 91.88 211 VAL A N 1
ATOM 1533 C CA . VAL A 1 211 ? 22.734 35.406 11.422 1 91.88 211 VAL A CA 1
ATOM 1534 C C . VAL A 1 211 ? 23.719 35.906 10.375 1 91.88 211 VAL A C 1
ATOM 1536 O O . VAL A 1 211 ? 24 35.219 9.391 1 91.88 211 VAL A O 1
ATOM 1539 N N . GLY A 1 212 ? 24.328 37.062 10.57 1 86.81 212 GLY A N 1
ATOM 1540 C CA . GLY A 1 212 ? 25.234 37.656 9.586 1 86.81 212 GLY A CA 1
ATOM 1541 C C . GLY A 1 212 ? 24.516 38.469 8.516 1 86.81 212 GLY A C 1
ATOM 1542 O O . GLY A 1 212 ? 23.297 38.562 8.531 1 86.81 212 GLY A O 1
ATOM 1543 N N . PRO A 1 213 ? 25.266 38.969 7.602 1 85.56 213 PRO A N 1
ATOM 1544 C CA . PRO A 1 213 ? 24.703 39.844 6.594 1 85.56 213 PRO A CA 1
ATOM 1545 C C . PRO A 1 213 ? 23.734 39.125 5.645 1 85.56 213 PRO A C 1
ATOM 1547 O O . PRO A 1 213 ? 23.984 38 5.258 1 85.56 213 PRO A O 1
ATOM 1550 N N . ILE A 1 214 ? 22.609 39.781 5.402 1 83.69 214 ILE A N 1
ATOM 1551 C CA . ILE A 1 214 ? 21.609 39.281 4.477 1 83.69 214 ILE A CA 1
ATOM 1552 C C . ILE A 1 214 ? 21.703 40 3.148 1 83.69 214 ILE A C 1
ATOM 1554 O O . ILE A 1 214 ? 21.672 41.25 3.117 1 83.69 214 ILE A O 1
ATOM 1558 N N . ASP A 1 215 ? 22 39.312 2.076 1 79.5 215 ASP A N 1
ATOM 1559 C CA . ASP A 1 215 ? 22.062 39.906 0.744 1 79.5 215 ASP A CA 1
ATOM 1560 C C . ASP A 1 215 ? 20.703 39.875 0.054 1 79.5 215 ASP A C 1
ATOM 1562 O O . ASP A 1 215 ? 20.266 38.812 -0.395 1 79.5 215 ASP A O 1
ATOM 1566 N N . LEU A 1 216 ? 20 40.969 0.053 1 71 216 LEU A N 1
ATOM 1567 C CA . LEU A 1 216 ? 18.672 41 -0.539 1 71 216 LEU A CA 1
ATOM 1568 C C . LEU A 1 216 ? 18.75 41.25 -2.043 1 71 216 LEU A C 1
ATOM 1570 O O . LEU A 1 216 ? 17.719 41.281 -2.729 1 71 216 LEU A O 1
ATOM 1574 N N . SER A 1 217 ? 20.031 41.594 -2.508 1 63.72 217 SER A N 1
ATOM 1575 C CA . SER A 1 217 ? 20.156 41.938 -3.916 1 63.72 217 SER A CA 1
ATOM 1576 C C . SER A 1 217 ? 19.656 40.844 -4.82 1 63.72 217 SER A C 1
ATOM 1578 O O . SER A 1 217 ? 18.812 41.062 -5.703 1 63.72 217 SER A O 1
ATOM 1580 N N . GLY A 1 218 ? 20.484 39.906 -5.805 1 57.5 218 GLY A N 1
ATOM 1581 C CA . GLY A 1 218 ? 20.172 39.156 -7.02 1 57.5 218 GLY A CA 1
ATOM 1582 C C . GLY A 1 218 ? 19.922 37.688 -6.777 1 57.5 218 GLY A C 1
ATOM 1583 O O . GLY A 1 218 ? 20.781 37 -6.223 1 57.5 218 GLY A O 1
ATOM 1584 N N . ILE A 1 219 ? 18.656 37.312 -6.609 1 61.41 219 ILE A N 1
ATOM 1585 C CA . ILE A 1 219 ? 18.172 35.938 -6.492 1 61.41 219 ILE A CA 1
ATOM 1586 C C . ILE A 1 219 ? 18.703 35.094 -7.656 1 61.41 219 ILE A C 1
ATOM 1588 O O . ILE A 1 219 ? 19.031 33.938 -7.488 1 61.41 219 ILE A O 1
ATOM 1592 N N . TRP A 1 220 ? 18.656 35.688 -8.883 1 61.28 220 TRP A N 1
ATOM 1593 C CA . TRP A 1 220 ? 18.938 34.844 -10.039 1 61.28 220 TRP A CA 1
ATOM 1594 C C . TRP A 1 220 ? 20.344 35.125 -10.57 1 61.28 220 TRP A C 1
ATOM 1596 O O . TRP A 1 220 ? 20.547 35.219 -11.781 1 61.28 220 TRP A O 1
ATOM 1606 N N . GLY A 1 221 ? 21.281 35.594 -9.75 1 55.28 221 GLY A N 1
ATOM 1607 C CA . GLY A 1 221 ? 22.562 35.938 -10.32 1 55.28 221 GLY A CA 1
ATOM 1608 C C . GLY A 1 221 ? 23.141 34.844 -11.219 1 55.28 221 GLY A C 1
ATOM 1609 O O . GLY A 1 221 ? 22.906 34.844 -12.43 1 55.28 221 GLY A O 1
ATOM 1610 N N . SER A 1 222 ? 23.969 33.812 -10.766 1 56.56 222 SER A N 1
ATOM 1611 C CA . SER A 1 222 ? 24.719 32.906 -11.617 1 56.56 222 SER A CA 1
ATOM 1612 C C . SER A 1 222 ? 23.938 31.625 -11.883 1 56.56 222 SER A C 1
ATOM 1614 O O . SER A 1 222 ? 23.953 30.719 -11.055 1 56.56 222 SER A O 1
ATOM 1616 N N . VAL A 1 223 ? 22.891 31.812 -12.68 1 58.28 223 VAL A N 1
ATOM 1617 C CA . VAL A 1 223 ? 22.141 30.609 -13.008 1 58.28 223 VAL A CA 1
ATOM 1618 C C . VAL A 1 223 ? 23.031 29.625 -13.75 1 58.28 223 VAL A C 1
ATOM 1620 O O . VAL A 1 223 ? 23.516 29.922 -14.844 1 58.28 223 VAL A O 1
ATOM 1623 N N . THR A 1 224 ? 23.656 28.734 -12.953 1 64.06 224 THR A N 1
ATOM 1624 C CA . THR A 1 224 ? 24.375 27.641 -13.586 1 64.06 224 THR A CA 1
ATOM 1625 C C . THR A 1 224 ? 23.406 26.594 -14.117 1 64.06 224 THR A C 1
ATOM 1627 O O . THR A 1 224 ? 22.25 26.547 -13.695 1 64.06 224 THR A O 1
ATOM 1630 N N . THR A 1 225 ? 23.719 26.016 -15.219 1 73 225 THR A N 1
ATOM 1631 C CA . THR A 1 225 ? 22.922 25 -15.906 1 73 225 THR A CA 1
ATOM 1632 C C . THR A 1 225 ? 22.906 23.703 -15.109 1 73 225 THR A C 1
ATOM 1634 O O . THR A 1 225 ? 23.875 23.391 -14.414 1 73 225 THR A O 1
ATOM 1637 N N . LEU A 1 226 ? 21.75 23.281 -14.875 1 79.38 226 LEU A N 1
ATOM 1638 C CA . LEU A 1 226 ? 21.609 21.969 -14.266 1 79.38 226 LEU A CA 1
ATOM 1639 C C . LEU A 1 226 ? 21.562 20.875 -15.32 1 79.38 226 LEU A C 1
ATOM 1641 O O . LEU A 1 226 ? 20.922 21.047 -16.359 1 79.38 226 LEU A O 1
ATOM 1645 N N . SER A 1 227 ? 22.391 19.875 -15.094 1 83.31 227 SER A N 1
ATOM 1646 C CA . SER A 1 227 ? 22.328 18.703 -15.961 1 83.31 227 SER A CA 1
ATOM 1647 C C . SER A 1 227 ? 21 17.953 -15.789 1 83.31 227 SER A C 1
ATOM 1649 O O . SER A 1 227 ? 20.297 18.156 -14.805 1 83.31 227 SER A O 1
ATOM 1651 N N . LEU A 1 228 ? 20.656 17.172 -16.688 1 85 228 LEU A N 1
ATOM 1652 C CA . LEU A 1 228 ? 19.453 16.359 -16.641 1 85 228 LEU A CA 1
ATOM 1653 C C . LEU A 1 228 ? 19.516 15.367 -15.477 1 85 228 LEU A C 1
ATOM 1655 O O . LEU A 1 228 ? 18.484 15.055 -14.867 1 85 228 LEU A O 1
ATOM 1659 N N . ASP A 1 229 ? 20.656 14.945 -15.203 1 82.88 229 ASP A N 1
ATOM 1660 C CA . ASP A 1 229 ? 20.844 14.008 -14.102 1 82.88 229 ASP A CA 1
ATOM 1661 C C . ASP A 1 229 ? 20.578 14.688 -12.758 1 82.88 229 ASP A C 1
ATOM 1663 O O . ASP A 1 229 ? 19.984 14.086 -11.859 1 82.88 229 ASP A O 1
ATOM 1667 N N . GLU A 1 230 ? 21.078 15.914 -12.742 1 82.5 230 GLU A N 1
ATOM 1668 C CA . GLU A 1 230 ? 20.844 16.672 -11.508 1 82.5 230 GLU A CA 1
ATOM 1669 C C . GLU A 1 230 ? 19.359 16.969 -11.32 1 82.5 230 GLU A C 1
ATOM 1671 O O . GLU A 1 230 ? 18.844 16.891 -10.203 1 82.5 230 GLU A O 1
ATOM 1676 N N . LEU A 1 231 ? 18.766 17.234 -12.375 1 86.5 231 LEU A N 1
ATOM 1677 C CA . LEU A 1 231 ? 17.328 17.5 -12.336 1 86.5 231 LEU A CA 1
ATOM 1678 C C . LEU A 1 231 ? 16.562 16.266 -11.867 1 86.5 231 LEU A C 1
ATOM 1680 O O . LEU A 1 231 ? 15.617 16.375 -11.086 1 86.5 231 LEU A O 1
ATOM 1684 N N . ALA A 1 232 ? 16.953 15.18 -12.336 1 86.44 232 ALA A N 1
ATOM 1685 C CA . ALA A 1 232 ? 16.312 13.93 -11.945 1 86.44 232 ALA A CA 1
ATOM 1686 C C . ALA A 1 232 ? 16.531 13.641 -10.461 1 86.44 232 ALA A C 1
ATOM 1688 O O . ALA A 1 232 ? 15.633 13.117 -9.789 1 86.44 232 ALA A O 1
ATOM 1689 N N . HIS A 1 233 ? 17.641 13.945 -10.055 1 84.38 233 HIS A N 1
ATOM 1690 C CA . HIS A 1 233 ? 17.938 13.727 -8.648 1 84.38 233 HIS A CA 1
ATOM 1691 C C . HIS A 1 233 ? 17.094 14.625 -7.754 1 84.38 233 HIS A C 1
ATOM 1693 O O . HIS A 1 233 ? 16.609 14.188 -6.707 1 84.38 233 HIS A O 1
ATOM 1699 N N . VAL A 1 234 ? 16.922 15.867 -8.172 1 88.12 234 VAL A N 1
ATOM 1700 C CA . VAL A 1 234 ? 16.125 16.812 -7.395 1 88.12 234 VAL A CA 1
ATOM 1701 C C . VAL A 1 234 ? 14.656 16.406 -7.438 1 88.12 234 VAL A C 1
ATOM 1703 O O . VAL A 1 234 ? 13.945 16.516 -6.438 1 88.12 234 VAL A O 1
ATOM 1706 N N . ALA A 1 235 ? 14.266 15.922 -8.539 1 90 235 ALA A N 1
ATOM 1707 C CA . ALA A 1 235 ? 12.867 15.57 -8.766 1 90 235 ALA A CA 1
ATOM 1708 C C . ALA A 1 235 ? 12.414 14.469 -7.812 1 90 235 ALA A C 1
ATOM 1710 O O . ALA A 1 235 ? 11.242 14.406 -7.434 1 90 235 ALA A O 1
ATOM 1711 N N . ARG A 1 236 ? 13.289 13.672 -7.359 1 84.06 236 ARG A N 1
ATOM 1712 C CA . ARG A 1 236 ? 12.961 12.555 -6.477 1 84.06 236 ARG A CA 1
ATOM 1713 C C . ARG A 1 236 ? 12.523 13.055 -5.105 1 84.06 236 ARG A C 1
ATOM 1715 O O . ARG A 1 236 ? 11.852 12.336 -4.359 1 84.06 236 ARG A O 1
ATOM 1722 N N . PHE A 1 237 ? 12.773 14.328 -4.75 1 85.5 237 PHE A N 1
ATOM 1723 C CA . PHE A 1 237 ? 12.469 14.867 -3.426 1 85.5 237 PHE A CA 1
ATOM 1724 C C . PHE A 1 237 ? 11.188 15.688 -3.455 1 85.5 237 PHE A C 1
ATOM 1726 O O . PHE A 1 237 ? 10.648 16.047 -2.406 1 85.5 237 PHE A O 1
ATOM 1733 N N . ALA A 1 238 ? 10.68 15.867 -4.66 1 90 238 ALA A N 1
ATOM 1734 C CA . ALA A 1 238 ? 9.508 16.734 -4.797 1 90 238 ALA A CA 1
ATOM 1735 C C . ALA A 1 238 ? 8.258 16.047 -4.266 1 90 238 ALA A C 1
ATOM 1737 O O . ALA A 1 238 ? 7.477 16.656 -3.527 1 90 238 ALA A O 1
ATOM 1738 N N . PRO A 1 239 ? 8.055 14.758 -4.445 1 85.56 239 PRO A N 1
ATOM 1739 C CA . PRO A 1 239 ? 6.805 14.125 -4.012 1 85.56 239 PRO A CA 1
ATOM 1740 C C . PRO A 1 239 ? 6.641 14.117 -2.496 1 85.56 239 PRO A C 1
ATOM 1742 O O . PRO A 1 239 ? 5.582 14.492 -1.981 1 85.56 239 PRO A O 1
ATOM 1745 N N . PRO A 1 240 ? 7.684 13.789 -1.777 1 82 240 PRO A N 1
ATOM 1746 C CA . PRO A 1 240 ? 7.527 13.867 -0.323 1 82 240 PRO A CA 1
ATOM 1747 C C . PRO A 1 240 ? 7.18 15.266 0.163 1 82 240 PRO A C 1
ATOM 1749 O O . PRO A 1 240 ? 6.379 15.422 1.089 1 82 240 PRO A O 1
ATOM 1752 N N . LEU A 1 241 ? 7.758 16.281 -0.452 1 89.88 241 LEU A N 1
ATOM 1753 C CA . LEU A 1 241 ? 7.473 17.672 -0.091 1 89.88 241 LEU A CA 1
ATOM 1754 C C . LEU A 1 241 ? 6.023 18.031 -0.395 1 89.88 241 LEU A C 1
ATOM 1756 O O . LEU A 1 241 ? 5.355 18.672 0.418 1 89.88 241 LEU A O 1
ATOM 1760 N N . VAL A 1 242 ? 5.602 17.578 -1.538 1 92.06 242 VAL A N 1
ATOM 1761 C CA . VAL A 1 242 ? 4.23 17.859 -1.957 1 92.06 242 VAL A CA 1
ATOM 1762 C C . VAL A 1 242 ? 3.252 17.203 -0.989 1 92.06 242 VAL A C 1
ATOM 1764 O O . VAL A 1 242 ? 2.275 17.828 -0.566 1 92.06 242 VAL A O 1
ATOM 1767 N N . LEU A 1 243 ? 3.512 16.047 -0.621 1 85 243 LEU A N 1
ATOM 1768 C CA . LEU A 1 243 ? 2.607 15.281 0.233 1 85 243 LEU A CA 1
ATOM 1769 C C . LEU A 1 243 ? 2.498 15.922 1.614 1 85 243 LEU A C 1
ATOM 1771 O O . LEU A 1 243 ? 1.394 16.125 2.125 1 85 243 LEU A O 1
ATOM 1775 N N . ILE A 1 244 ? 3.543 16.328 2.174 1 83.69 244 ILE A N 1
ATOM 1776 C CA . ILE A 1 244 ? 3.537 16.891 3.521 1 83.69 244 ILE A CA 1
ATOM 1777 C C . ILE A 1 244 ? 2.939 18.297 3.5 1 83.69 244 ILE A C 1
ATOM 1779 O O . ILE A 1 244 ? 2.168 18.656 4.391 1 83.69 244 ILE A O 1
ATOM 1783 N N . LEU A 1 245 ? 3.422 18.969 2.52 1 91.69 245 LEU A N 1
ATOM 1784 C CA . LEU A 1 245 ? 2.912 20.328 2.426 1 91.69 245 LEU A CA 1
ATOM 1785 C C . LEU A 1 245 ? 1.4 20.344 2.225 1 91.69 245 LEU A C 1
ATOM 1787 O O . LEU A 1 245 ? 0.698 21.188 2.768 1 91.69 245 LEU A O 1
ATOM 1791 N N . PHE A 1 246 ? 0.955 19.406 1.48 1 91.19 246 PHE A N 1
ATOM 1792 C CA . PHE A 1 246 ? -0.483 19.359 1.246 1 91.19 246 PHE A CA 1
ATOM 1793 C C . PHE A 1 246 ? -1.224 18.906 2.496 1 91.19 246 PHE A C 1
ATOM 1795 O O . PHE A 1 246 ? -2.229 19.5 2.885 1 91.19 246 PHE A O 1
ATOM 1802 N N . ALA A 1 247 ? -0.783 17.859 3.076 1 85.19 247 ALA A N 1
ATOM 1803 C CA . ALA A 1 247 ? -1.451 17.312 4.254 1 85.19 247 ALA A CA 1
ATOM 1804 C C . ALA A 1 247 ? -1.521 18.359 5.371 1 85.19 247 ALA A C 1
ATOM 1806 O O . ALA A 1 247 ? -2.57 18.547 5.992 1 85.19 247 ALA A O 1
ATOM 1807 N N . GLU A 1 248 ? -0.446 19.016 5.637 1 88 248 GLU A N 1
ATOM 1808 C CA . GLU A 1 248 ? -0.39 20.031 6.68 1 88 248 GLU A CA 1
ATOM 1809 C C . GLU A 1 248 ? -1.239 21.25 6.316 1 88 248 GLU A C 1
ATOM 1811 O O . GLU A 1 248 ? -2.008 21.75 7.145 1 88 248 GLU A O 1
ATOM 1816 N N . SER A 1 249 ? -1.057 21.672 5.066 1 94.25 249 SER A N 1
ATOM 1817 C CA . SER A 1 249 ? -1.772 22.859 4.629 1 94.25 249 SER A CA 1
ATOM 1818 C C . SER A 1 249 ? -3.279 22.625 4.629 1 94.25 249 SER A C 1
ATOM 1820 O O . SER A 1 249 ? -4.039 23.469 5.113 1 94.25 249 SER A O 1
ATOM 1822 N N . TRP A 1 250 ? -3.662 21.484 4.102 1 90.06 250 TRP A N 1
ATOM 1823 C CA . TRP A 1 250 ? -5.086 21.172 4.047 1 90.06 250 TRP A CA 1
ATOM 1824 C C . TRP A 1 250 ? -5.672 21.062 5.453 1 90.06 250 TRP A C 1
ATOM 1826 O O . TRP A 1 250 ? -6.773 21.547 5.715 1 90.06 250 TRP A O 1
ATOM 1836 N N . GLY A 1 251 ? -4.969 20.391 6.305 1 85.81 251 GLY A N 1
ATOM 1837 C CA . GLY A 1 251 ? -5.422 20.297 7.684 1 85.81 251 GLY A CA 1
ATOM 1838 C C . GLY A 1 251 ? -5.633 21.656 8.336 1 85.81 251 GLY A C 1
ATOM 1839 O O . GLY A 1 251 ? -6.648 21.875 9 1 85.81 251 GLY A O 1
ATOM 1840 N N . THR A 1 252 ? -4.711 22.5 8.109 1 90.81 252 THR A N 1
ATOM 1841 C CA . THR A 1 252 ? -4.785 23.828 8.703 1 90.81 252 THR A CA 1
ATOM 1842 C C . THR A 1 252 ? -5.918 24.625 8.078 1 90.81 252 THR A C 1
ATOM 1844 O O . THR A 1 252 ? -6.746 25.203 8.789 1 90.81 252 THR A O 1
ATOM 1847 N N . ILE A 1 253 ? -5.984 24.641 6.781 1 93.88 253 ILE A N 1
ATOM 1848 C CA . ILE A 1 253 ? -6.977 25.422 6.055 1 93.88 253 ILE A CA 1
ATOM 1849 C C . ILE A 1 253 ? -8.383 24.938 6.418 1 93.88 253 ILE A C 1
ATOM 1851 O O . ILE A 1 253 ? -9.242 25.734 6.793 1 93.88 253 ILE A O 1
ATOM 1855 N N . ARG A 1 254 ? -8.531 23.719 6.328 1 85.56 254 ARG A N 1
ATOM 1856 C CA . ARG A 1 254 ? -9.836 23.125 6.602 1 85.56 254 ARG A CA 1
ATOM 1857 C C . ARG A 1 254 ? -10.219 23.297 8.07 1 85.56 254 ARG A C 1
ATOM 1859 O O . ARG A 1 254 ? -11.359 23.641 8.383 1 85.56 254 ARG A O 1
ATOM 1866 N N . GLY A 1 255 ? -9.32 23.062 8.945 1 83.81 255 GLY A N 1
ATOM 1867 C CA . GLY A 1 255 ? -9.594 23.203 10.367 1 83.81 255 GLY A CA 1
ATOM 1868 C C . GLY A 1 255 ? -10.016 24.609 10.75 1 83.81 255 GLY A C 1
ATOM 1869 O O . GLY A 1 255 ? -11.008 24.797 11.461 1 83.81 255 GLY A O 1
ATOM 1870 N N . LEU A 1 256 ? -9.328 25.562 10.273 1 89.06 256 LEU A N 1
ATOM 1871 C CA . LEU A 1 256 ? -9.633 26.953 10.555 1 89.06 256 LEU A CA 1
ATOM 1872 C C . LEU A 1 256 ? -10.977 27.344 9.961 1 89.06 256 LEU A C 1
ATOM 1874 O O . LEU A 1 256 ? -11.781 28.031 10.609 1 89.06 256 LEU A O 1
ATOM 1878 N N . SER A 1 257 ? -11.203 26.844 8.781 1 87 257 SER A N 1
ATOM 1879 C CA . SER A 1 257 ? -12.438 27.203 8.078 1 87 257 SER A CA 1
ATOM 1880 C C . SER A 1 257 ? -13.648 26.547 8.727 1 87 257 SER A C 1
ATOM 1882 O O . SER A 1 257 ? -14.688 27.188 8.906 1 87 257 SER A O 1
ATOM 1884 N N . LEU A 1 258 ? -13.508 25.359 9.086 1 76.56 258 LEU A N 1
ATOM 1885 C CA . LEU A 1 258 ? -14.609 24.625 9.68 1 76.56 258 LEU A CA 1
ATOM 1886 C C . LEU A 1 258 ? -15.031 25.234 11.008 1 76.56 258 LEU A C 1
ATOM 1888 O O . LEU A 1 258 ? -16.219 25.281 11.328 1 76.56 258 LEU A O 1
ATOM 1892 N N . ARG A 1 259 ? -14.109 25.719 11.734 1 81.88 259 ARG A N 1
ATOM 1893 C CA . ARG A 1 259 ? -14.398 26.328 13.031 1 81.88 259 ARG A CA 1
ATOM 1894 C C . ARG A 1 259 ? -15.234 27.594 12.867 1 81.88 259 ARG A C 1
ATOM 1896 O O . ARG A 1 259 ? -15.938 28 13.797 1 81.88 259 ARG A O 1
ATOM 1903 N N . HIS A 1 260 ? -15.18 28.109 11.727 1 85.62 260 HIS A N 1
ATOM 1904 C CA . HIS A 1 260 ? -15.914 29.344 11.492 1 85.62 260 HIS A CA 1
ATOM 1905 C C . HIS A 1 260 ? -16.984 29.156 10.43 1 85.62 260 HIS A C 1
ATOM 1907 O O . HIS A 1 260 ? -17.438 30.125 9.812 1 85.62 260 HIS A O 1
ATOM 1913 N N . GLY A 1 261 ? -17.281 27.906 10.141 1 76.5 261 GLY A N 1
ATOM 1914 C CA . GLY A 1 261 ? -18.406 27.562 9.281 1 76.5 261 GLY A CA 1
ATOM 1915 C C . GLY A 1 261 ? -18.141 27.859 7.812 1 76.5 261 GLY A C 1
ATOM 1916 O O . GLY A 1 261 ? -19.078 28.094 7.043 1 76.5 261 GLY A O 1
ATOM 1917 N N . GLU A 1 262 ? -16.953 28.016 7.461 1 81.75 262 GLU A N 1
ATOM 1918 C CA . GLU A 1 262 ? -16.578 28.281 6.074 1 81.75 262 GLU A CA 1
ATOM 1919 C C . GLU A 1 262 ? -16.188 26.984 5.363 1 81.75 262 GLU A C 1
ATOM 1921 O O . GLU A 1 262 ? -15.648 26.062 5.984 1 81.75 262 GLU A O 1
ATOM 1926 N N . ASP A 1 263 ? -16.5 26.891 4.078 1 79.19 263 ASP A N 1
ATOM 1927 C CA . ASP A 1 263 ? -16.156 25.719 3.289 1 79.19 263 ASP A CA 1
ATOM 1928 C C . ASP A 1 263 ? -14.992 26.016 2.34 1 79.19 263 ASP A C 1
ATOM 1930 O O . ASP A 1 263 ? -14.883 27.125 1.81 1 79.19 263 ASP A O 1
ATOM 1934 N N . VAL A 1 264 ? -14.188 25.094 2.238 1 88.38 264 VAL A N 1
ATOM 1935 C CA . VAL A 1 264 ? -13.047 25.203 1.333 1 88.38 264 VAL A CA 1
ATOM 1936 C C . VAL A 1 264 ? -12.992 23.984 0.419 1 88.38 264 VAL A C 1
ATOM 1938 O O . VAL A 1 264 ? -13.445 22.891 0.796 1 88.38 264 VAL A O 1
ATOM 1941 N N . ASP A 1 265 ? -12.523 24.203 -0.802 1 88.25 265 ASP A N 1
ATOM 1942 C CA . ASP A 1 265 ? -12.398 23.156 -1.804 1 88.25 265 ASP A CA 1
ATOM 1943 C C . ASP A 1 265 ? -10.953 22.688 -1.945 1 88.25 265 ASP A C 1
ATOM 1945 O O . ASP A 1 265 ? -10.07 23.5 -2.246 1 88.25 265 ASP A O 1
ATOM 1949 N N . ALA A 1 266 ? -10.758 21.453 -1.81 1 88.44 266 ALA A N 1
ATOM 1950 C CA . ALA A 1 266 ? -9.414 20.906 -1.79 1 88.44 266 ALA A CA 1
ATOM 1951 C C . ALA A 1 266 ? -8.711 21.109 -3.131 1 88.44 266 ALA A C 1
ATOM 1953 O O . ALA A 1 266 ? -7.512 21.375 -3.176 1 88.44 266 ALA A O 1
ATOM 1954 N N . ASN A 1 267 ? -9.43 20.984 -4.234 1 90 267 ASN A N 1
ATOM 1955 C CA . ASN A 1 267 ? -8.82 21.109 -5.559 1 90 267 ASN A CA 1
ATOM 1956 C C . ASN A 1 267 ? -8.391 22.547 -5.836 1 90 267 ASN A C 1
ATOM 1958 O O . ASN A 1 267 ? -7.352 22.781 -6.449 1 90 267 ASN A O 1
ATOM 1962 N N . ARG A 1 268 ? -9.172 23.422 -5.398 1 93.12 268 ARG A N 1
ATOM 1963 C CA . ARG A 1 268 ? -8.82 24.828 -5.551 1 93.12 268 ARG A CA 1
ATOM 1964 C C . ARG A 1 268 ? -7.609 25.188 -4.691 1 93.12 268 ARG A C 1
ATOM 1966 O O . ARG A 1 268 ? -6.742 25.953 -5.125 1 93.12 268 ARG A O 1
ATOM 1973 N N . GLU A 1 269 ? -7.629 24.656 -3.555 1 94.88 269 GLU A N 1
ATOM 1974 C CA . GLU A 1 269 ? -6.5 24.922 -2.67 1 94.88 269 GLU A CA 1
ATOM 1975 C C . GLU A 1 269 ? -5.215 24.312 -3.213 1 94.88 269 GLU A C 1
ATOM 1977 O O . GLU A 1 269 ? -4.133 24.875 -3.037 1 94.88 269 GLU A O 1
ATOM 1982 N N . LEU A 1 270 ? -5.328 23.141 -3.838 1 95.06 270 LEU A N 1
ATOM 1983 C CA . LEU A 1 270 ? -4.168 22.547 -4.484 1 95.06 270 LEU A CA 1
ATOM 1984 C C . LEU A 1 270 ? -3.584 23.469 -5.535 1 95.06 270 LEU A C 1
ATOM 1986 O O . LEU A 1 270 ? -2.369 23.688 -5.578 1 95.06 270 LEU A O 1
ATOM 1990 N N . LYS A 1 271 ? -4.414 24.016 -6.359 1 97.19 271 LYS A N 1
ATOM 1991 C CA . LYS A 1 271 ? -3.967 24.938 -7.398 1 97.19 271 LYS A CA 1
ATOM 1992 C C . LYS A 1 271 ? -3.332 26.188 -6.793 1 97.19 271 LYS A C 1
ATOM 1994 O O . LYS A 1 271 ? -2.309 26.672 -7.281 1 97.19 271 LYS A O 1
ATOM 1999 N N . THR A 1 272 ? -3.959 26.656 -5.766 1 97.88 272 THR A N 1
ATOM 2000 C CA . THR A 1 272 ? -3.439 27.844 -5.094 1 97.88 272 THR A CA 1
ATOM 2001 C C . THR A 1 272 ? -2.057 27.578 -4.508 1 97.88 272 THR A C 1
ATOM 2003 O O . THR A 1 272 ? -1.146 28.391 -4.652 1 97.88 272 THR A O 1
ATOM 2006 N N . LEU A 1 273 ? -1.883 26.453 -3.855 1 97.88 273 LEU A N 1
ATOM 2007 C CA . LEU A 1 273 ? -0.581 26.062 -3.328 1 97.88 273 LEU A CA 1
ATOM 2008 C C . LEU A 1 273 ? 0.44 25.922 -4.449 1 97.88 273 LEU A C 1
ATOM 2010 O O . LEU A 1 273 ? 1.612 26.266 -4.277 1 97.88 273 LEU A O 1
ATOM 2014 N N . GLY A 1 274 ? -0.041 25.344 -5.551 1 98.44 274 GLY A N 1
ATOM 2015 C CA . GLY A 1 274 ? 0.838 25.219 -6.703 1 98.44 274 GLY A CA 1
ATOM 2016 C C . GLY A 1 274 ? 1.355 26.547 -7.207 1 98.44 274 GLY A C 1
ATOM 2017 O O . GLY A 1 274 ? 2.564 26.734 -7.375 1 98.44 274 GLY A O 1
ATOM 2018 N N . ILE A 1 275 ? 0.488 27.469 -7.387 1 98.5 275 ILE A N 1
ATOM 2019 C CA . ILE A 1 275 ? 0.857 28.781 -7.887 1 98.5 275 ILE A CA 1
ATOM 2020 C C . ILE A 1 275 ? 1.731 29.5 -6.855 1 98.5 275 ILE A C 1
ATOM 2022 O O . ILE A 1 275 ? 2.674 30.203 -7.219 1 98.5 275 ILE A O 1
ATOM 2026 N N . ALA A 1 276 ? 1.414 29.375 -5.617 1 98.56 276 ALA A N 1
ATOM 2027 C CA . ALA A 1 276 ? 2.209 29.984 -4.555 1 98.56 276 ALA A CA 1
ATOM 2028 C C . ALA A 1 276 ? 3.648 29.469 -4.586 1 98.56 276 ALA A C 1
ATOM 2030 O O . ALA A 1 276 ? 4.594 30.25 -4.43 1 98.56 276 ALA A O 1
ATOM 2031 N N . ASN A 1 277 ? 3.818 28.188 -4.762 1 98.56 277 ASN A N 1
ATOM 2032 C CA . ASN A 1 277 ? 5.164 27.625 -4.789 1 98.56 277 ASN A CA 1
ATOM 2033 C C . ASN A 1 277 ? 5.895 27.984 -6.078 1 98.56 277 ASN A C 1
ATOM 2035 O O . ASN A 1 277 ? 7.113 28.172 -6.078 1 98.56 277 ASN A O 1
ATOM 2039 N N . VAL A 1 278 ? 5.176 28.062 -7.203 1 98.12 278 VAL A N 1
ATOM 2040 C CA . VAL A 1 278 ? 5.793 28.531 -8.438 1 98.12 278 VAL A CA 1
ATOM 2041 C C . VAL A 1 278 ? 6.262 29.984 -8.258 1 98.12 278 VAL A C 1
ATOM 2043 O O . VAL A 1 278 ? 7.367 30.328 -8.68 1 98.12 278 VAL A O 1
ATOM 2046 N N . ALA A 1 279 ? 5.434 30.766 -7.676 1 97.94 279 ALA A N 1
ATOM 2047 C CA . ALA A 1 279 ? 5.805 32.156 -7.398 1 97.94 279 ALA A CA 1
ATOM 2048 C C . ALA A 1 279 ? 7.012 32.219 -6.469 1 97.94 279 ALA A C 1
ATOM 2050 O O . ALA A 1 279 ? 7.906 33.062 -6.664 1 97.94 279 ALA A O 1
ATOM 2051 N N . SER A 1 280 ? 7.004 31.438 -5.438 1 97.38 280 SER A N 1
ATOM 2052 C CA . SER A 1 280 ? 8.141 31.391 -4.527 1 97.38 280 SER A CA 1
ATOM 2053 C C . SER A 1 280 ? 9.414 30.984 -5.262 1 97.38 280 SER A C 1
ATOM 2055 O O . SER A 1 280 ? 10.484 31.578 -5.035 1 97.38 280 SER A O 1
ATOM 2057 N N . ALA A 1 281 ? 9.281 29.953 -6.117 1 95.75 281 ALA A N 1
ATOM 2058 C CA . ALA A 1 281 ? 10.438 29.484 -6.887 1 95.75 281 ALA A CA 1
ATOM 2059 C C . ALA A 1 281 ? 10.992 30.594 -7.773 1 95.75 281 ALA A C 1
ATOM 2061 O O . ALA A 1 281 ? 12.203 30.719 -7.945 1 95.75 281 ALA A O 1
ATOM 2062 N N . ALA A 1 282 ? 10.164 31.328 -8.352 1 93.5 282 ALA A N 1
ATOM 2063 C CA . ALA A 1 282 ? 10.562 32.438 -9.227 1 93.5 282 ALA A CA 1
ATOM 2064 C C . ALA A 1 282 ? 11.406 33.469 -8.477 1 93.5 282 ALA A C 1
ATOM 2066 O O . ALA A 1 282 ? 12.266 34.125 -9.062 1 93.5 282 ALA A O 1
ATOM 2067 N N . LEU A 1 283 ? 11.219 33.531 -7.191 1 91.75 283 LEU A N 1
ATOM 2068 C CA . LEU A 1 283 ? 11.977 34.469 -6.355 1 91.75 283 LEU A CA 1
ATOM 2069 C C . LEU A 1 283 ? 13.078 33.719 -5.598 1 91.75 283 LEU A C 1
ATOM 2071 O O . LEU A 1 283 ? 13.633 34.25 -4.633 1 91.75 283 LEU A O 1
ATOM 2075 N N . GLN A 1 284 ? 13.266 32.406 -5.988 1 90.81 284 GLN A N 1
ATOM 2076 C CA . GLN A 1 284 ? 14.234 31.531 -5.344 1 90.81 284 GLN A CA 1
ATOM 2077 C C . GLN A 1 284 ? 13.914 31.359 -3.861 1 90.81 284 GLN A C 1
ATOM 2079 O O . GLN A 1 284 ? 14.82 31.375 -3.023 1 90.81 284 GLN A O 1
ATOM 2084 N N . GLY A 1 285 ? 12.648 31.359 -3.607 1 94.38 285 GLY A N 1
ATOM 2085 C CA . GLY A 1 285 ? 12.203 31.172 -2.236 1 94.38 285 GLY A CA 1
ATOM 2086 C C . GLY A 1 285 ? 12.109 29.719 -1.827 1 94.38 285 GLY A C 1
ATOM 2087 O O . GLY A 1 285 ? 12.359 28.828 -2.639 1 94.38 285 GLY A O 1
ATOM 2088 N N . MET A 1 286 ? 11.742 29.5 -0.561 1 96 286 MET A N 1
ATOM 2089 C CA . MET A 1 286 ? 11.539 28.172 0.028 1 96 286 MET A CA 1
ATOM 2090 C C . MET A 1 286 ? 10.133 27.656 -0.273 1 96 286 MET A C 1
ATOM 2092 O O . MET A 1 286 ? 9.273 28.422 -0.723 1 96 286 MET A O 1
ATOM 2096 N N . PRO A 1 287 ? 9.977 26.375 -0.088 1 97.31 287 PRO A N 1
ATOM 2097 C CA . PRO A 1 287 ? 8.602 25.875 -0.232 1 97.31 287 PRO A CA 1
ATOM 2098 C C . PRO A 1 287 ? 7.637 26.516 0.761 1 97.31 287 PRO A C 1
ATOM 2100 O O . PRO A 1 287 ? 8 26.766 1.912 1 97.31 287 PRO A O 1
ATOM 2103 N N . VAL A 1 288 ? 6.418 26.703 0.291 1 98.12 288 VAL A N 1
ATOM 2104 C CA . VAL A 1 288 ? 5.461 27.406 1.138 1 98.12 288 VAL A CA 1
ATOM 2105 C C . VAL A 1 288 ? 4.188 26.578 1.28 1 98.12 288 VAL A C 1
ATOM 2107 O O . VAL A 1 288 ? 3.824 25.828 0.37 1 98.12 288 VAL A O 1
ATOM 2110 N N . GLY A 1 289 ? 3.578 26.656 2.361 1 97.38 289 GLY A N 1
ATOM 2111 C CA . GLY A 1 289 ? 2.303 26.047 2.719 1 97.38 289 GLY A CA 1
ATOM 2112 C C . GLY A 1 289 ? 1.604 26.766 3.859 1 97.38 289 GLY A C 1
ATOM 2113 O O . GLY A 1 289 ? 2.053 27.828 4.301 1 97.38 289 GLY A O 1
ATOM 2114 N N . ALA A 1 290 ? 0.478 26.203 4.234 1 96.25 290 ALA A N 1
ATOM 2115 C CA . ALA A 1 290 ? -0.276 26.781 5.348 1 96.25 290 ALA A CA 1
ATOM 2116 C C . ALA A 1 290 ? 0.139 26.141 6.672 1 96.25 290 ALA A C 1
ATOM 2118 O O . ALA A 1 290 ? -0.289 25.031 7 1 96.25 290 ALA A O 1
ATOM 2119 N N . GLY A 1 291 ? 0.874 26.875 7.348 1 91.25 291 GLY A N 1
ATOM 2120 C CA . GLY A 1 291 ? 1.313 26.391 8.648 1 91.25 291 GLY A CA 1
ATOM 2121 C C . GLY A 1 291 ? 0.334 26.703 9.758 1 91.25 291 GLY A C 1
ATOM 2122 O O . GLY A 1 291 ? -0.506 27.594 9.625 1 91.25 291 GLY A O 1
ATOM 2123 N N . PHE A 1 292 ? 0.482 26.031 10.836 1 85.94 292 PHE A N 1
ATOM 2124 C CA . PHE A 1 292 ? -0.414 26.188 11.984 1 85.94 292 PHE A CA 1
ATOM 2125 C C . PHE A 1 292 ? -0.156 27.5 12.703 1 85.94 292 PHE A C 1
ATOM 2127 O O . PHE A 1 292 ? -1.097 28.203 13.07 1 85.94 292 PHE A O 1
ATOM 2134 N N . SER A 1 293 ? 1.128 27.797 12.922 1 86.56 293 SER A N 1
ATOM 2135 C CA . SER A 1 293 ? 1.498 28.953 13.719 1 86.56 293 SER A CA 1
ATOM 2136 C C . SER A 1 293 ? 0.943 30.25 13.117 1 86.56 293 SER A C 1
ATOM 2138 O O . SER A 1 293 ? 0.218 30.984 13.781 1 86.56 293 SER A O 1
ATOM 2140 N N . ALA A 1 294 ? 1.241 30.469 11.867 1 90.56 294 ALA A N 1
ATOM 2141 C CA . ALA A 1 294 ? 0.772 31.688 11.195 1 90.56 294 ALA A CA 1
ATOM 2142 C C . ALA A 1 294 ? -0.749 31.688 11.07 1 90.56 294 ALA A C 1
ATOM 2144 O O . ALA A 1 294 ? -1.389 32.719 11.219 1 90.56 294 ALA A O 1
ATOM 2145 N N . GLY A 1 295 ? -1.33 30.578 10.789 1 92 295 GLY A N 1
ATOM 2146 C CA . GLY A 1 295 ? -2.777 30.469 10.703 1 92 295 GLY A CA 1
ATOM 2147 C C . GLY A 1 295 ? -3.48 30.766 12.016 1 92 295 GLY A C 1
ATOM 2148 O O . GLY A 1 295 ? -4.488 31.469 12.039 1 92 295 GLY A O 1
ATOM 2149 N N . ALA A 1 296 ? -2.924 30.219 13.086 1 89.31 296 ALA A N 1
ATOM 2150 C CA . ALA A 1 296 ? -3.504 30.438 14.406 1 89.31 296 ALA A CA 1
ATOM 2151 C C . ALA A 1 296 ? -3.412 31.906 14.805 1 89.31 296 ALA A C 1
ATOM 2153 O O . ALA A 1 296 ? -4.344 32.469 15.406 1 89.31 296 ALA A O 1
ATOM 2154 N N . ALA A 1 297 ? -2.316 32.5 14.539 1 88.31 297 ALA A N 1
ATOM 2155 C CA . ALA A 1 297 ? -2.15 33.906 14.812 1 88.31 297 ALA A CA 1
ATOM 2156 C C . ALA A 1 297 ? -3.148 34.75 14.016 1 88.31 297 ALA A C 1
ATOM 2158 O O . ALA A 1 297 ? -3.705 35.719 14.531 1 88.31 297 ALA A O 1
ATOM 2159 N N . SER A 1 298 ? -3.312 34.375 12.789 1 93 298 SER A N 1
ATOM 2160 C CA . SER A 1 298 ? -4.289 35.062 11.945 1 93 298 SER A CA 1
ATOM 2161 C C . SER A 1 298 ? -5.703 34.906 12.492 1 93 298 SER A C 1
ATOM 2163 O O . SER A 1 298 ? -6.461 35.875 12.562 1 93 298 SER A O 1
ATOM 2165 N N . GLU A 1 299 ? -6.023 33.719 12.875 1 92.06 299 GLU A N 1
ATOM 2166 C CA . GLU A 1 299 ? -7.348 33.438 13.438 1 92.06 299 GLU A CA 1
ATOM 2167 C C . GLU A 1 299 ? -7.578 34.281 14.695 1 92.06 299 GLU A C 1
ATOM 2169 O O . GLU A 1 299 ? -8.664 34.812 14.898 1 92.06 299 GLU A O 1
ATOM 2174 N N . ALA A 1 300 ? -6.559 34.312 15.539 1 88.56 300 ALA A N 1
ATOM 2175 C CA . ALA A 1 300 ? -6.656 35.094 16.781 1 88.56 300 ALA A CA 1
ATOM 2176 C C . ALA A 1 300 ? -6.914 36.562 16.5 1 88.56 300 ALA A C 1
ATOM 2178 O O . ALA A 1 300 ? -7.613 37.219 17.266 1 88.56 300 ALA A O 1
ATOM 2179 N N . ALA A 1 301 ? -6.359 37.031 15.414 1 89.75 301 ALA A N 1
ATOM 2180 C CA . ALA A 1 301 ? -6.551 38.438 15.031 1 89.75 301 ALA A CA 1
ATOM 2181 C C . ALA A 1 301 ? -7.891 38.625 14.32 1 89.75 301 ALA A C 1
ATOM 2183 O O . ALA A 1 301 ? -8.344 39.75 14.133 1 89.75 301 ALA A O 1
ATOM 2184 N N . ASN A 1 302 ? -8.477 37.531 13.898 1 90.44 302 ASN A N 1
ATOM 2185 C CA . ASN A 1 302 ? -9.836 37.438 13.367 1 90.44 302 ASN A CA 1
ATOM 2186 C C . ASN A 1 302 ? -10.031 38.375 12.172 1 90.44 302 ASN A C 1
ATOM 2188 O O . ASN A 1 302 ? -10.922 39.219 12.188 1 90.44 302 ASN A O 1
ATOM 2192 N N . PRO A 1 303 ? -9.352 38.156 11.164 1 93.62 303 PRO A N 1
ATOM 2193 C CA . PRO A 1 303 ? -9.555 38.969 9.961 1 93.62 303 PRO A CA 1
ATOM 2194 C C . PRO A 1 303 ? -10.945 38.781 9.352 1 93.62 303 PRO A C 1
ATOM 2196 O O . PRO A 1 303 ? -11.57 37.75 9.547 1 93.62 303 PRO A O 1
ATOM 2199 N N . ARG A 1 304 ? -11.391 39.812 8.617 1 92.75 304 ARG A N 1
ATOM 2200 C CA . ARG A 1 304 ? -12.711 39.75 7.988 1 92.75 304 ARG A CA 1
ATOM 2201 C C . ARG A 1 304 ? -12.617 39.188 6.566 1 92.75 304 ARG A C 1
ATOM 2203 O O . ARG A 1 304 ? -13.555 38.562 6.074 1 92.75 304 ARG A O 1
ATOM 2210 N N . THR A 1 305 ? -11.531 39.531 5.992 1 93.12 305 THR A N 1
ATOM 2211 C CA . THR A 1 305 ? -11.375 39.062 4.617 1 93.12 305 THR A CA 1
ATOM 2212 C C . THR A 1 305 ? -9.977 38.5 4.395 1 93.12 305 THR A C 1
ATOM 2214 O O . THR A 1 305 ? -9.125 38.562 5.285 1 93.12 305 THR A O 1
ATOM 2217 N N . ARG A 1 306 ? -9.789 38 3.197 1 92.56 306 ARG A N 1
ATOM 2218 C CA . ARG A 1 306 ? -8.516 37.406 2.838 1 92.56 306 ARG A CA 1
ATOM 2219 C C . ARG A 1 306 ? -7.441 38.469 2.602 1 92.56 306 ARG A C 1
ATOM 2221 O O . ARG A 1 306 ? -6.258 38.125 2.479 1 92.56 306 ARG A O 1
ATOM 2228 N N . MET A 1 307 ? -7.77 39.688 2.656 1 93.94 307 MET A N 1
ATOM 2229 C CA . MET A 1 307 ? -6.836 40.781 2.424 1 93.94 307 MET A CA 1
ATOM 2230 C C . MET A 1 307 ? -5.793 40.844 3.537 1 93.94 307 MET A C 1
ATOM 2232 O O . MET A 1 307 ? -4.73 41.438 3.357 1 93.94 307 MET A O 1
ATOM 2236 N N . ALA A 1 308 ? -6.117 40.25 4.617 1 94.19 308 ALA A N 1
ATOM 2237 C CA . ALA A 1 308 ? -5.156 40.188 5.719 1 94.19 308 ALA A CA 1
ATOM 2238 C C . ALA A 1 308 ? -3.859 39.5 5.277 1 94.19 308 ALA A C 1
ATOM 2240 O O . ALA A 1 308 ? -2.773 39.875 5.727 1 94.19 308 ALA A O 1
ATOM 2241 N N . SER A 1 309 ? -3.967 38.562 4.402 1 96.25 309 SER A N 1
ATOM 2242 C CA . SER A 1 309 ? -2.785 37.875 3.885 1 96.25 309 SER A CA 1
ATOM 2243 C C . SER A 1 309 ? -1.94 38.812 3.025 1 96.25 309 SER A C 1
ATOM 2245 O O . SER A 1 309 ? -0.71 38.781 3.102 1 96.25 309 SER A O 1
ATOM 2247 N N . ALA A 1 310 ? -2.57 39.625 2.252 1 96.88 310 ALA A N 1
ATOM 2248 C CA . ALA A 1 310 ? -1.856 40.594 1.434 1 96.88 310 ALA A CA 1
ATOM 2249 C C . ALA A 1 310 ? -1.183 41.656 2.305 1 96.88 310 ALA A C 1
ATOM 2251 O O . ALA A 1 310 ? -0.049 42.062 2.037 1 96.88 310 ALA A O 1
ATOM 2252 N N . ILE A 1 311 ? -1.862 42.062 3.242 1 96.62 311 ILE A N 1
ATOM 2253 C CA . ILE A 1 311 ? -1.328 43.062 4.16 1 96.62 311 ILE A CA 1
ATOM 2254 C C . ILE A 1 311 ? -0.148 42.469 4.934 1 96.62 311 ILE A C 1
ATOM 2256 O O . ILE A 1 311 ? 0.829 43.188 5.211 1 96.62 311 ILE A O 1
ATOM 2260 N N . ALA A 1 312 ? -0.27 41.25 5.305 1 96.56 312 ALA A N 1
ATOM 2261 C CA . ALA A 1 312 ? 0.85 40.562 5.953 1 96.56 312 ALA A CA 1
ATOM 2262 C C . ALA A 1 312 ? 2.084 40.562 5.059 1 96.56 312 ALA A C 1
ATOM 2264 O O . ALA A 1 312 ? 3.201 40.781 5.527 1 96.56 312 ALA A O 1
ATOM 2265 N N . ALA A 1 313 ? 1.875 40.312 3.781 1 97.44 313 ALA A N 1
ATOM 2266 C CA . ALA A 1 313 ? 2.979 40.312 2.822 1 97.44 313 ALA A CA 1
ATOM 2267 C C . ALA A 1 313 ? 3.607 41.688 2.727 1 97.44 313 ALA A C 1
ATOM 2269 O O . ALA A 1 313 ? 4.832 41.844 2.717 1 97.44 313 ALA A O 1
ATOM 2270 N N . ILE A 1 314 ? 2.834 42.656 2.654 1 96.75 314 ILE A N 1
ATOM 2271 C CA . ILE A 1 314 ? 3.297 44.031 2.545 1 96.75 314 ILE A CA 1
ATOM 2272 C C . ILE A 1 314 ? 4.008 44.438 3.834 1 96.75 314 ILE A C 1
ATOM 2274 O O . ILE A 1 314 ? 5.066 45.094 3.791 1 96.75 314 ILE A O 1
ATOM 2278 N N . GLY A 1 315 ? 3.344 44.125 4.93 1 95.81 315 GLY A N 1
ATOM 2279 C CA . GLY A 1 315 ? 3.984 44.375 6.207 1 95.81 315 GLY A CA 1
ATOM 2280 C C . GLY A 1 315 ? 5.332 43.688 6.352 1 95.81 315 GLY A C 1
ATOM 2281 O O . GLY A 1 315 ? 6.297 44.312 6.812 1 95.81 315 GLY A O 1
ATOM 2282 N N . LEU A 1 316 ? 5.383 42.469 5.953 1 96.25 316 LEU A N 1
ATOM 2283 C CA . LEU A 1 316 ? 6.633 41.719 6 1 96.25 316 LEU A CA 1
ATOM 2284 C C . LEU A 1 316 ? 7.695 42.344 5.121 1 96.25 316 LEU A C 1
ATOM 2286 O O . LEU A 1 316 ? 8.859 42.469 5.52 1 96.25 316 LEU A O 1
ATOM 2290 N N . ALA A 1 317 ? 7.34 42.719 3.91 1 95.44 317 ALA A N 1
ATOM 2291 C CA . ALA A 1 317 ? 8.258 43.438 3.02 1 95.44 317 ALA A CA 1
ATOM 2292 C C . ALA A 1 317 ? 8.766 44.719 3.662 1 95.44 317 ALA A C 1
ATOM 2294 O O . ALA A 1 317 ? 9.961 45.031 3.6 1 95.44 317 ALA A O 1
ATOM 2295 N N . GLY A 1 318 ? 7.898 45.438 4.227 1 94.19 318 GLY A N 1
ATOM 2296 C CA . GLY A 1 318 ? 8.273 46.656 4.914 1 94.19 318 GLY A CA 1
ATOM 2297 C C . GLY A 1 318 ? 9.273 46.438 6.031 1 94.19 318 GLY A C 1
ATOM 2298 O O . GLY A 1 318 ? 10.297 47.125 6.102 1 94.19 318 GLY A O 1
ATOM 2299 N N . PHE A 1 319 ? 8.961 45.469 6.848 1 91.38 319 PHE A N 1
ATOM 2300 C CA . PHE A 1 319 ? 9.875 45.125 7.938 1 91.38 319 PHE A CA 1
ATOM 2301 C C . PHE A 1 319 ? 11.227 44.688 7.398 1 91.38 319 PHE A C 1
ATOM 2303 O O . PHE A 1 319 ? 12.273 45.062 7.926 1 91.38 319 PHE A O 1
ATOM 2310 N N . THR A 1 320 ? 11.203 43.844 6.402 1 91.5 320 THR A N 1
ATOM 2311 C CA . THR A 1 320 ? 12.406 43.25 5.836 1 91.5 320 THR A CA 1
ATOM 2312 C C . THR A 1 320 ? 13.312 44.312 5.242 1 91.5 320 THR A C 1
ATOM 2314 O O . THR A 1 320 ? 14.508 44.344 5.527 1 91.5 320 THR A O 1
ATOM 2317 N N . PHE A 1 321 ? 12.82 45.219 4.492 1 89.88 321 PHE A N 1
ATOM 2318 C CA . PHE A 1 321 ? 13.641 46.188 3.805 1 89.88 321 PHE A CA 1
ATOM 2319 C C . PHE A 1 321 ? 14.055 47.312 4.758 1 89.88 321 PHE A C 1
ATOM 2321 O O . PHE A 1 321 ? 15.133 47.875 4.613 1 89.88 321 PHE A O 1
ATOM 2328 N N . ALA A 1 322 ? 13.281 47.531 5.758 1 88.88 322 ALA A N 1
ATOM 2329 C CA . ALA A 1 322 ? 13.594 48.594 6.719 1 88.88 322 ALA A CA 1
ATOM 2330 C C . ALA A 1 322 ? 14.664 48.125 7.711 1 88.88 322 ALA A C 1
ATOM 2332 O O . ALA A 1 322 ? 15.438 48.938 8.211 1 88.88 322 ALA A O 1
ATOM 2333 N N . ALA A 1 323 ? 14.68 46.875 7.945 1 87.75 323 ALA A N 1
ATOM 2334 C CA . ALA A 1 323 ? 15.531 46.406 9.039 1 87.75 323 ALA A CA 1
ATOM 2335 C C . ALA A 1 323 ? 16.562 45.406 8.547 1 87.75 323 ALA A C 1
ATOM 2337 O O . ALA A 1 323 ? 17.219 44.75 9.344 1 87.75 323 ALA A O 1
ATOM 2338 N N . ALA A 1 324 ? 16.781 45.312 7.352 1 86.56 324 ALA A N 1
ATOM 2339 C CA . ALA A 1 324 ? 17.625 44.281 6.742 1 86.56 324 ALA A CA 1
ATOM 2340 C C . ALA A 1 324 ? 19.031 44.281 7.344 1 86.56 324 ALA A C 1
ATOM 2342 O O . ALA A 1 324 ? 19.578 43.219 7.664 1 86.56 324 ALA A O 1
ATOM 2343 N N . ASP A 1 325 ? 19.672 45.406 7.559 1 87.94 325 ASP A N 1
ATOM 2344 C CA . ASP A 1 325 ? 21.047 45.531 8.055 1 87.94 325 ASP A CA 1
ATOM 2345 C C . ASP A 1 325 ? 21.141 45.094 9.516 1 87.94 325 ASP A C 1
ATOM 2347 O O . ASP A 1 325 ? 22.188 44.625 9.953 1 87.94 325 ASP A O 1
ATOM 2351 N N . TRP A 1 326 ? 20.031 45.156 10.133 1 91.12 326 TRP A N 1
ATOM 2352 C CA . TRP A 1 326 ? 20.031 44.875 11.562 1 91.12 326 TRP A CA 1
ATOM 2353 C C . TRP A 1 326 ? 19.859 43.375 11.805 1 91.12 326 TRP A C 1
ATOM 2355 O O . TRP A 1 326 ? 20.219 42.875 12.875 1 91.12 326 TRP A O 1
ATOM 2365 N N . PHE A 1 327 ? 19.312 42.656 10.859 1 90.81 327 PHE A N 1
ATOM 2366 C CA . PHE A 1 327 ? 19.047 41.25 11.039 1 90.81 327 PHE A CA 1
ATOM 2367 C C . PHE A 1 327 ? 20.344 40.469 11.203 1 90.81 327 PHE A C 1
ATOM 2369 O O . PHE A 1 327 ? 20.344 39.375 11.789 1 90.81 327 PHE A O 1
ATOM 2376 N N . ALA A 1 328 ? 21.438 41.031 10.688 1 91.75 328 ALA A N 1
ATOM 2377 C CA . ALA A 1 328 ? 22.734 40.406 10.742 1 91.75 328 ALA A CA 1
ATOM 2378 C C . ALA A 1 328 ? 23.156 40.156 12.188 1 91.75 328 ALA A C 1
ATOM 2380 O O . ALA A 1 328 ? 23.969 39.25 12.461 1 91.75 328 ALA A O 1
ATOM 2381 N N . TYR A 1 329 ? 22.531 40.875 13.109 1 94.19 329 TYR A N 1
ATOM 2382 C CA . TYR A 1 329 ? 22.984 40.844 14.5 1 94.19 329 TYR A CA 1
ATOM 2383 C C . TYR A 1 329 ? 22.078 39.938 15.344 1 94.19 329 TYR A C 1
ATOM 2385 O O . TYR A 1 329 ? 22.312 39.812 16.547 1 94.19 329 TYR A O 1
ATOM 2393 N N . ILE A 1 330 ? 21.172 39.312 14.75 1 95.25 330 ILE A N 1
ATOM 2394 C CA . ILE A 1 330 ? 20.281 38.438 15.5 1 95.25 330 ILE A CA 1
ATOM 2395 C C . ILE A 1 330 ? 21.047 37.219 15.977 1 95.25 330 ILE A C 1
ATOM 2397 O O . ILE A 1 330 ? 21.594 36.469 15.164 1 95.25 330 ILE A O 1
ATOM 2401 N N . PRO A 1 331 ? 21.094 36.969 17.281 1 96.06 331 PRO A N 1
ATOM 2402 C CA . PRO A 1 331 ? 21.719 35.75 17.766 1 96.06 331 PRO A CA 1
ATOM 2403 C C . PRO A 1 331 ? 20.938 34.5 17.391 1 96.06 331 PRO A C 1
ATOM 2405 O O . PRO A 1 331 ? 19.703 34.469 17.516 1 96.06 331 PRO A O 1
ATOM 2408 N N . HIS A 1 332 ? 21.578 33.5 17.031 1 95.75 332 HIS A N 1
ATOM 2409 C CA . HIS A 1 332 ? 20.922 32.219 16.688 1 95.75 332 HIS A CA 1
ATOM 2410 C C . HIS A 1 332 ? 20.188 31.641 17.891 1 95.75 332 HIS A C 1
ATOM 2412 O O . HIS A 1 332 ? 19.156 30.984 17.75 1 95.75 332 HIS A O 1
ATOM 2418 N N . ALA A 1 333 ? 20.672 31.906 19.047 1 96.94 333 ALA A N 1
ATOM 2419 C CA . ALA A 1 333 ? 20.031 31.438 20.281 1 96.94 333 ALA A CA 1
ATOM 2420 C C . ALA A 1 333 ? 18.609 31.984 20.391 1 96.94 333 ALA A C 1
ATOM 2422 O O . ALA A 1 333 ? 17.703 31.266 20.828 1 96.94 333 ALA A O 1
ATOM 2423 N N . ALA A 1 334 ? 18.453 33.25 20.047 1 96.94 334 ALA A N 1
ATOM 2424 C CA . ALA A 1 334 ? 17.125 33.844 20.078 1 96.94 334 ALA A CA 1
ATOM 2425 C C . ALA A 1 334 ? 16.203 33.219 19.047 1 96.94 334 ALA A C 1
ATOM 2427 O O . ALA A 1 334 ? 15.023 32.938 19.328 1 96.94 334 ALA A O 1
ATOM 2428 N N . LEU A 1 335 ? 16.719 32.969 17.891 1 95.69 335 LEU A N 1
ATOM 2429 C CA . LEU A 1 335 ? 15.938 32.312 16.844 1 95.69 335 LEU A CA 1
ATOM 2430 C C . LEU A 1 335 ? 15.555 30.906 17.234 1 95.69 335 LEU A C 1
ATOM 2432 O O . LEU A 1 335 ? 14.438 30.453 16.953 1 95.69 335 LEU A O 1
ATOM 2436 N N . SER A 1 336 ? 16.453 30.203 17.844 1 96.69 336 SER A N 1
ATOM 2437 C CA . SER A 1 336 ? 16.188 28.844 18.312 1 96.69 336 SER A CA 1
ATOM 2438 C C . SER A 1 336 ? 15.031 28.828 19.312 1 96.69 336 SER A C 1
ATOM 2440 O O . SER A 1 336 ? 14.188 27.938 19.281 1 96.69 336 SER A O 1
ATOM 2442 N N . ALA A 1 337 ? 15.016 29.797 20.188 1 97.06 337 ALA A N 1
ATOM 2443 C CA . ALA A 1 337 ? 13.922 29.922 21.156 1 97.06 337 ALA A CA 1
ATOM 2444 C C . ALA A 1 337 ? 12.594 30.141 20.438 1 97.06 337 ALA A C 1
ATOM 2446 O O . ALA A 1 337 ? 11.57 29.562 20.828 1 97.06 337 ALA A O 1
ATOM 2447 N N . ILE A 1 338 ? 12.625 30.953 19.438 1 94.81 338 ILE A N 1
ATOM 2448 C CA . ILE A 1 338 ? 11.422 31.234 18.641 1 94.81 338 ILE A CA 1
ATOM 2449 C C . ILE A 1 338 ? 10.922 29.938 18 1 94.81 338 ILE A C 1
ATOM 2451 O O . ILE A 1 338 ? 9.727 29.641 18.047 1 94.81 338 ILE A O 1
ATOM 2455 N N . ILE A 1 339 ? 11.781 29.109 17.469 1 94.44 339 ILE A N 1
ATOM 2456 C CA . ILE A 1 339 ? 11.43 27.859 16.812 1 94.44 339 ILE A CA 1
ATOM 2457 C C . ILE A 1 339 ? 10.797 26.906 17.828 1 94.44 339 ILE A C 1
ATOM 2459 O O . ILE A 1 339 ? 9.742 26.328 17.578 1 94.44 339 ILE A O 1
ATOM 2463 N N . ILE A 1 340 ? 11.43 26.766 18.953 1 96.25 340 ILE A N 1
ATOM 2464 C CA . ILE A 1 340 ? 10.969 25.828 19.969 1 96.25 340 ILE A CA 1
ATOM 2465 C C . ILE A 1 340 ? 9.562 26.219 20.422 1 96.25 340 ILE A C 1
ATOM 2467 O O . ILE A 1 340 ? 8.68 25.359 20.5 1 96.25 340 ILE A O 1
ATOM 2471 N N . VAL A 1 341 ? 9.359 27.516 20.688 1 93.94 341 VAL A N 1
ATOM 2472 C CA . VAL A 1 341 ? 8.055 27.953 21.188 1 93.94 341 VAL A CA 1
ATOM 2473 C C . VAL A 1 341 ? 7.012 27.828 20.078 1 93.94 341 VAL A C 1
ATOM 2475 O O . VAL A 1 341 ? 5.852 27.5 20.344 1 93.94 341 VAL A O 1
ATOM 2478 N N . ALA A 1 342 ? 7.391 28.078 18.859 1 90.81 342 ALA A N 1
ATOM 2479 C CA . ALA A 1 342 ? 6.484 27.938 17.734 1 90.81 342 ALA A CA 1
ATOM 2480 C C . ALA A 1 342 ? 6.004 26.5 17.578 1 90.81 342 ALA A C 1
ATOM 2482 O O . ALA A 1 342 ? 4.934 26.25 17.031 1 90.81 342 ALA A O 1
ATOM 2483 N N . LEU A 1 343 ? 6.738 25.516 18.078 1 94.12 343 LEU A N 1
ATOM 2484 C CA . LEU A 1 343 ? 6.445 24.109 17.875 1 94.12 343 LEU A CA 1
ATOM 2485 C C . LEU A 1 343 ? 5.746 23.516 19.094 1 94.12 343 LEU A C 1
ATOM 2487 O O . LEU A 1 343 ? 5.406 22.328 19.109 1 94.12 343 LEU A O 1
ATOM 2491 N N . LEU A 1 344 ? 5.484 24.344 20.125 1 93.06 344 LEU A N 1
ATOM 2492 C CA . LEU A 1 344 ? 4.891 23.844 21.359 1 93.06 344 LEU A CA 1
ATOM 2493 C C . LEU A 1 344 ? 3.514 23.234 21.094 1 93.06 344 LEU A C 1
ATOM 2495 O O . LEU A 1 344 ? 3.119 22.281 21.75 1 93.06 344 LEU A O 1
ATOM 2499 N N . HIS A 1 345 ? 2.816 23.812 20.156 1 88.38 345 HIS A N 1
ATOM 2500 C CA . HIS A 1 345 ? 1.49 23.281 19.844 1 88.38 345 HIS A CA 1
ATOM 2501 C C . HIS A 1 345 ? 1.564 21.859 19.328 1 88.38 345 HIS A C 1
ATOM 2503 O O . HIS A 1 345 ? 0.68 21.047 19.609 1 88.38 345 HIS A O 1
ATOM 2509 N N . ALA A 1 346 ? 2.545 21.547 18.594 1 91.31 346 ALA A N 1
ATOM 2510 C CA . ALA A 1 346 ? 2.717 20.203 18.031 1 91.31 346 ALA A CA 1
ATOM 2511 C C . ALA A 1 346 ? 3.229 19.234 19.094 1 91.31 346 ALA A C 1
ATOM 2513 O O . ALA A 1 346 ? 3.125 18.016 18.938 1 91.31 346 ALA A O 1
ATOM 2514 N N . LEU A 1 347 ? 3.719 19.766 20.219 1 94.69 347 LEU A N 1
ATOM 2515 C CA . LEU A 1 347 ? 4.27 18.938 21.281 1 94.69 347 LEU A CA 1
ATOM 2516 C C . LEU A 1 347 ? 3.197 18.594 22.312 1 94.69 347 LEU A C 1
ATOM 2518 O O . LEU A 1 347 ? 3.471 17.891 23.281 1 94.69 347 LEU A O 1
ATOM 2522 N N . ASP A 1 348 ? 2.037 19.062 22.047 1 92.62 348 ASP A N 1
ATOM 2523 C CA . ASP A 1 348 ? 0.916 18.734 22.922 1 92.62 348 ASP A CA 1
ATOM 2524 C C . ASP A 1 348 ? 0.591 17.25 22.875 1 92.62 348 ASP A C 1
ATOM 2526 O O . ASP A 1 348 ? 0.238 16.719 21.812 1 92.62 348 ASP A O 1
ATOM 2530 N N . PRO A 1 349 ? 0.629 16.5 23.984 1 91.81 349 PRO A N 1
ATOM 2531 C CA . PRO A 1 349 ? 0.365 15.055 24 1 91.81 349 PRO A CA 1
ATOM 2532 C C . PRO A 1 349 ? -1.126 14.727 24 1 91.81 349 PRO A C 1
ATOM 2534 O O . PRO A 1 349 ? -1.507 13.562 23.906 1 91.81 349 PRO A O 1
ATOM 2537 N N . SER A 1 350 ? -2.02 15.695 24.062 1 91 350 SER A N 1
ATOM 2538 C CA . SER A 1 350 ? -3.457 15.5 24.219 1 91 350 SER A CA 1
ATOM 2539 C C . SER A 1 350 ? -4.016 14.617 23.109 1 91 350 SER A C 1
ATOM 2541 O O . SER A 1 350 ? -4.844 13.742 23.359 1 91 350 SER A O 1
ATOM 2543 N N . PRO A 1 351 ? -3.574 14.844 21.953 1 89.06 351 PRO A N 1
ATOM 2544 C CA . PRO A 1 351 ? -4.117 1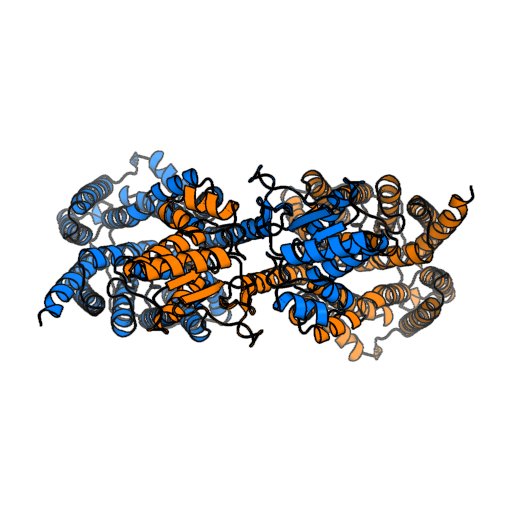3.984 20.891 1 89.06 351 PRO A CA 1
ATOM 2545 C C . PRO A 1 351 ? -3.799 12.508 21.094 1 89.06 351 PRO A C 1
ATOM 2547 O O . PRO A 1 351 ? -4.598 11.641 20.734 1 89.06 351 PRO A O 1
ATOM 2550 N N . PHE A 1 352 ? -2.662 12.188 21.688 1 92 352 PHE A N 1
ATOM 2551 C CA . PHE A 1 352 ? -2.281 10.812 21.953 1 92 352 PHE A CA 1
ATOM 2552 C C . PHE A 1 352 ? -3.16 10.211 23.047 1 92 352 PHE A C 1
ATOM 2554 O O . PHE A 1 352 ? -3.504 9.031 23 1 92 352 PHE A O 1
ATOM 2561 N N . LEU A 1 353 ? -3.465 11.07 24 1 91.06 353 LEU A N 1
ATOM 2562 C CA . LEU A 1 353 ? -4.336 10.609 25.078 1 91.06 353 LEU A CA 1
ATOM 2563 C C . LEU A 1 353 ? -5.723 10.273 24.547 1 91.06 353 LEU A C 1
ATOM 2565 O O . LEU A 1 353 ? -6.363 9.328 25.016 1 91.06 353 LEU A O 1
ATOM 2569 N N . ARG A 1 354 ? -6.145 11.07 23.641 1 88.38 354 ARG A N 1
ATOM 2570 C CA . ARG A 1 354 ? -7.438 10.797 23.016 1 88.38 354 ARG A CA 1
ATOM 2571 C C . ARG A 1 354 ? -7.414 9.469 22.281 1 88.38 354 ARG A C 1
ATOM 2573 O O . ARG A 1 354 ? -8.367 8.695 22.359 1 88.38 354 ARG A O 1
ATOM 2580 N N . LEU A 1 355 ? -6.398 9.219 21.531 1 91 355 LEU A N 1
ATOM 2581 C CA . LEU A 1 355 ? -6.262 7.957 20.812 1 91 355 LEU A CA 1
ATOM 2582 C C . LEU A 1 355 ? -6.195 6.781 21.797 1 91 355 LEU A C 1
ATOM 2584 O O . LEU A 1 355 ? -6.719 5.703 21.5 1 91 355 LEU A O 1
ATOM 2588 N N . TRP A 1 356 ? -5.527 7.051 22.922 1 89.19 356 TRP A N 1
ATOM 2589 C CA . TRP A 1 356 ? -5.43 6.031 23.969 1 89.19 356 TRP A CA 1
ATOM 2590 C C . TRP A 1 356 ? -6.809 5.668 24.5 1 89.19 356 TRP A C 1
ATOM 2592 O O . TRP A 1 356 ? -7.105 4.488 24.719 1 89.19 356 TRP A O 1
ATOM 2602 N N . ARG A 1 357 ? -7.625 6.668 24.656 1 85.06 357 ARG A N 1
ATOM 2603 C CA . ARG A 1 357 ? -8.984 6.449 25.156 1 85.06 357 ARG A CA 1
ATOM 2604 C C . ARG A 1 357 ? -9.828 5.699 24.141 1 85.06 357 ARG A C 1
ATOM 2606 O O . ARG A 1 357 ? -10.68 4.887 24.5 1 85.06 357 ARG A O 1
ATOM 2613 N N . LEU A 1 358 ? -9.57 6.008 22.906 1 87.38 358 LEU A N 1
ATOM 2614 C CA . LEU A 1 358 ? -10.32 5.352 21.844 1 87.38 358 LEU A CA 1
ATOM 2615 C C . LEU A 1 358 ? -9.781 3.949 21.578 1 87.38 358 LEU A C 1
ATOM 2617 O O . LEU A 1 358 ? -10.453 3.127 20.953 1 87.38 358 LEU A O 1
ATOM 2621 N N . ARG A 1 359 ? -8.594 3.582 22.094 1 80 359 ARG A N 1
ATOM 2622 C CA . ARG A 1 359 ? -7.922 2.299 21.938 1 80 359 ARG A CA 1
ATOM 2623 C C . ARG A 1 359 ? -7.738 1.961 20.453 1 80 359 ARG A C 1
ATOM 2625 O O . ARG A 1 359 ? -7.922 0.812 20.047 1 80 359 ARG A O 1
ATOM 2632 N N . GLN A 1 360 ? -7.645 3.025 19.734 1 84.44 360 GLN A N 1
ATOM 2633 C CA . GLN A 1 360 ? -7.488 2.838 18.297 1 84.44 360 GLN A CA 1
ATOM 2634 C C . GLN A 1 360 ? -6.395 3.744 17.734 1 84.44 360 GLN A C 1
ATOM 2636 O O . GLN A 1 360 ? -6.266 4.898 18.156 1 84.44 360 GLN A O 1
ATOM 2641 N N . ASP A 1 361 ? -5.531 3.285 16.875 1 88.19 361 ASP A N 1
ATOM 2642 C CA . ASP A 1 361 ? -4.625 4.023 16 1 88.19 361 ASP A CA 1
ATOM 2643 C C . ASP A 1 361 ? -3.494 4.672 16.797 1 88.19 361 ASP A C 1
ATOM 2645 O O . ASP A 1 361 ? -2.725 5.465 16.25 1 88.19 361 ASP A O 1
ATOM 2649 N N . LEU A 1 362 ? -3.43 4.375 18.172 1 90.06 362 LEU A N 1
ATOM 2650 C CA . LEU A 1 362 ? -2.324 4.906 18.969 1 90.06 362 LEU A CA 1
ATOM 2651 C C . LEU A 1 362 ? -0.99 4.363 18.469 1 90.06 362 LEU A C 1
ATOM 2653 O O . LEU A 1 362 ? -0.004 5.098 18.391 1 90.06 362 LEU A O 1
ATOM 2657 N N . VAL A 1 363 ? -0.973 3.176 18.125 1 88 363 VAL A N 1
ATOM 2658 C CA . VAL A 1 363 ? 0.247 2.52 17.672 1 88 363 VAL A CA 1
ATOM 2659 C C . VAL A 1 363 ? 0.73 3.17 16.375 1 88 363 VAL A C 1
ATOM 2661 O O . VAL A 1 363 ? 1.935 3.342 16.172 1 88 363 VAL A O 1
ATOM 2664 N N . LEU A 1 364 ? -0.2 3.506 15.578 1 89.81 364 LEU A N 1
ATOM 2665 C CA . LEU A 1 364 ? 0.15 4.156 14.32 1 89.81 364 LEU A CA 1
ATOM 2666 C C . LEU A 1 364 ? 0.777 5.523 14.57 1 89.81 364 LEU A C 1
ATOM 2668 O O . LEU A 1 364 ? 1.771 5.883 13.938 1 89.81 364 LEU A O 1
ATOM 2672 N N . ALA A 1 365 ? 0.169 6.293 15.469 1 93.94 365 ALA A N 1
ATOM 2673 C CA . ALA A 1 365 ? 0.701 7.609 15.805 1 93.94 365 ALA A CA 1
ATOM 2674 C C . ALA A 1 365 ? 2.098 7.5 16.406 1 93.94 365 ALA A C 1
ATOM 2676 O O . ALA A 1 365 ? 3 8.258 16.047 1 93.94 365 ALA A O 1
ATOM 2677 N N . LEU A 1 366 ? 2.277 6.57 17.281 1 94.5 366 LEU A N 1
ATOM 2678 C CA . LEU A 1 366 ? 3.568 6.367 17.922 1 94.5 366 LEU A CA 1
ATOM 2679 C C . LEU A 1 366 ? 4.609 5.883 16.922 1 94.5 366 LEU A C 1
ATOM 2681 O O . LEU A 1 366 ? 5.777 6.273 16.984 1 94.5 366 LEU A O 1
ATOM 2685 N N . ALA A 1 367 ? 4.211 5.051 16.031 1 92.56 367 ALA A N 1
ATOM 2686 C CA . ALA A 1 367 ? 5.121 4.578 14.992 1 92.56 367 ALA A CA 1
ATOM 2687 C C . ALA A 1 367 ? 5.57 5.727 14.094 1 92.56 367 ALA A C 1
ATOM 2689 O O . ALA A 1 367 ? 6.734 5.789 13.695 1 92.56 367 ALA A O 1
ATOM 2690 N N . ALA A 1 368 ? 4.652 6.562 13.766 1 93.12 368 ALA A N 1
ATOM 2691 C CA . ALA A 1 368 ? 5 7.738 12.969 1 93.12 368 ALA A CA 1
ATOM 2692 C C . ALA A 1 368 ? 6 8.625 13.711 1 93.12 368 ALA A C 1
ATOM 2694 O O . ALA A 1 368 ? 6.961 9.117 13.109 1 93.12 368 ALA A O 1
ATOM 2695 N N . THR A 1 369 ? 5.758 8.797 15.016 1 95.69 369 THR A N 1
ATOM 2696 C CA . THR A 1 369 ? 6.676 9.562 15.844 1 95.69 369 THR A CA 1
ATOM 2697 C C . THR A 1 369 ? 8.062 8.93 15.852 1 95.69 369 THR A C 1
ATOM 2699 O O . THR A 1 369 ? 9.062 9.617 15.609 1 95.69 369 THR A O 1
ATOM 2702 N N . ALA A 1 370 ? 8.094 7.707 16.078 1 95.75 370 ALA A N 1
ATOM 2703 C CA . ALA A 1 370 ? 9.359 6.977 16.125 1 95.75 370 ALA A CA 1
ATOM 2704 C C . ALA A 1 370 ? 10.062 7.016 14.766 1 95.75 370 ALA A C 1
ATOM 2706 O O . ALA A 1 370 ? 11.289 7.102 14.695 1 95.75 370 ALA A O 1
ATOM 2707 N N . GLY A 1 371 ? 9.297 6.891 13.703 1 93.81 371 GLY A N 1
ATOM 2708 C CA . GLY A 1 371 ? 9.867 6.949 12.367 1 93.81 371 GLY A CA 1
ATOM 2709 C C . GLY A 1 371 ? 10.641 8.227 12.102 1 93.81 371 GLY A C 1
ATOM 2710 O O . GLY A 1 371 ? 11.758 8.188 11.602 1 93.81 371 GLY A O 1
ATOM 2711 N N . VAL A 1 372 ? 10.102 9.344 12.5 1 91.88 372 VAL A N 1
ATOM 2712 C CA . VAL A 1 372 ? 10.75 10.633 12.289 1 91.88 372 VAL A CA 1
ATOM 2713 C C . VAL A 1 372 ? 12 10.734 13.172 1 91.88 372 VAL A C 1
ATOM 2715 O O . VAL A 1 372 ? 13.047 11.195 12.719 1 91.88 372 VAL A O 1
ATOM 2718 N N . LEU A 1 373 ? 11.93 10.305 14.383 1 93.56 373 LEU A N 1
ATOM 2719 C CA . LEU A 1 373 ? 13 10.445 15.352 1 93.56 373 LEU A CA 1
ATOM 2720 C C . LEU A 1 373 ? 14.188 9.562 14.984 1 93.56 373 LEU A C 1
ATOM 2722 O O . LEU A 1 373 ? 15.344 9.961 15.164 1 93.56 373 LEU A O 1
ATOM 2726 N N . PHE A 1 374 ? 13.875 8.438 14.336 1 91.44 374 PHE A N 1
ATOM 2727 C CA . PHE A 1 374 ? 14.961 7.469 14.188 1 91.44 374 PHE A CA 1
ATOM 2728 C C . PHE A 1 374 ? 15.352 7.328 12.719 1 91.44 374 PHE A C 1
ATOM 2730 O O . PHE A 1 374 ? 16.5 6.98 12.406 1 91.44 374 PHE A O 1
ATOM 2737 N N . LEU A 1 375 ? 14.453 7.613 11.867 1 89.06 375 LEU A N 1
ATOM 2738 C CA . LEU A 1 375 ? 14.758 7.422 10.461 1 89.06 375 LEU A CA 1
ATOM 2739 C C . LEU A 1 375 ? 14.938 8.766 9.758 1 89.06 375 LEU A C 1
ATOM 2741 O O . LEU A 1 375 ? 15.43 8.812 8.625 1 89.06 375 LEU A O 1
ATOM 2745 N N . GLY A 1 376 ? 14.625 9.82 10.422 1 87.06 376 GLY A N 1
ATOM 2746 C CA . GLY A 1 376 ? 14.648 11.125 9.781 1 87.06 376 GLY A CA 1
ATOM 2747 C C . GLY A 1 376 ? 13.297 11.539 9.227 1 87.06 376 GLY A C 1
ATOM 2748 O O . GLY A 1 376 ? 12.352 10.75 9.234 1 87.06 376 GLY A O 1
ATOM 2749 N N . VAL A 1 377 ? 13.242 12.727 8.727 1 83.62 377 VAL A N 1
ATOM 2750 C CA . VAL A 1 377 ? 11.977 13.352 8.352 1 83.62 377 VAL A CA 1
ATOM 2751 C C . VAL A 1 377 ? 11.414 12.68 7.105 1 83.62 377 VAL A C 1
ATOM 2753 O O . VAL A 1 377 ? 10.25 12.266 7.086 1 83.62 377 VAL A O 1
ATOM 2756 N N . LEU A 1 378 ? 12.18 12.594 6.09 1 81.94 378 LEU A N 1
ATOM 2757 C CA . LEU A 1 378 ? 11.703 12.062 4.812 1 81.94 378 LEU A CA 1
ATOM 2758 C C . LEU A 1 378 ? 11.344 10.586 4.938 1 81.94 378 LEU A C 1
ATOM 2760 O O . LEU A 1 378 ? 10.227 10.188 4.598 1 81.94 378 LEU A O 1
ATOM 2764 N N . ASN A 1 379 ? 12.227 9.789 5.48 1 83.62 379 ASN A N 1
ATOM 2765 C CA . ASN A 1 379 ? 12 8.352 5.617 1 83.62 379 ASN A CA 1
ATOM 2766 C C . ASN A 1 379 ? 10.93 8.055 6.664 1 83.62 379 ASN A C 1
ATOM 2768 O O . ASN A 1 379 ? 10.195 7.07 6.539 1 83.62 379 ASN A O 1
ATOM 2772 N N . GLY A 1 380 ? 10.922 8.852 7.652 1 85.75 380 GLY A N 1
ATOM 2773 C CA . GLY A 1 380 ? 9.891 8.68 8.664 1 85.75 380 GLY A CA 1
ATOM 2774 C C . GLY A 1 380 ? 8.484 8.875 8.125 1 85.75 380 GLY A C 1
ATOM 2775 O O . GLY A 1 380 ? 7.578 8.102 8.453 1 85.75 380 GLY A O 1
ATOM 2776 N N . MET A 1 381 ? 8.359 9.828 7.312 1 81.69 381 MET A N 1
ATOM 2777 C CA . MET A 1 381 ? 7.055 10.094 6.715 1 81.69 381 MET A CA 1
ATOM 2778 C C . MET A 1 381 ? 6.633 8.953 5.797 1 81.69 381 MET A C 1
ATOM 2780 O O . MET A 1 381 ? 5.496 8.484 5.863 1 81.69 381 MET A O 1
ATOM 2784 N N . LEU A 1 382 ? 7.496 8.602 4.945 1 82.88 382 LEU A N 1
ATOM 2785 C CA . LEU A 1 382 ? 7.195 7.512 4.02 1 82.88 382 LEU A CA 1
ATOM 2786 C C . LEU A 1 382 ? 6.844 6.234 4.781 1 82.88 382 LEU A C 1
ATOM 2788 O O . LEU A 1 382 ? 5.891 5.539 4.422 1 82.88 382 LEU A O 1
ATOM 2792 N N . ALA A 1 383 ? 7.594 6.004 5.805 1 84.81 383 ALA A N 1
ATOM 2793 C CA . ALA A 1 383 ? 7.328 4.828 6.633 1 84.81 383 ALA A CA 1
ATOM 2794 C C . ALA A 1 383 ? 5.953 4.918 7.285 1 84.81 383 ALA A C 1
ATOM 2796 O O . ALA A 1 383 ? 5.234 3.918 7.371 1 84.81 383 ALA A O 1
ATOM 2797 N N . ALA A 1 384 ? 5.629 6.023 7.742 1 83.44 384 ALA A N 1
ATOM 2798 C CA . ALA A 1 384 ? 4.344 6.219 8.414 1 83.44 384 ALA A CA 1
ATOM 2799 C C . ALA A 1 384 ? 3.184 6.004 7.445 1 83.44 384 ALA A C 1
ATOM 2801 O O . ALA A 1 384 ? 2.164 5.414 7.812 1 83.44 384 ALA A O 1
ATOM 2802 N N . ILE A 1 385 ? 3.305 6.492 6.242 1 81.31 385 ILE A N 1
ATOM 2803 C CA . ILE A 1 385 ? 2.271 6.328 5.227 1 81.31 385 ILE A CA 1
ATOM 2804 C C . ILE A 1 385 ? 2.105 4.848 4.891 1 81.31 385 ILE A C 1
ATOM 2806 O O . ILE A 1 385 ? 0.988 4.324 4.898 1 81.31 385 ILE A O 1
ATOM 2810 N N . VAL A 1 386 ? 3.209 4.191 4.66 1 81.25 386 VAL A N 1
ATOM 2811 C CA . VAL A 1 386 ? 3.184 2.771 4.32 1 81.25 386 VAL A CA 1
ATOM 2812 C C . VAL A 1 386 ? 2.562 1.978 5.469 1 81.25 386 VAL A C 1
ATOM 2814 O O . VAL A 1 386 ? 1.744 1.084 5.238 1 81.25 386 VAL A O 1
ATOM 2817 N N . LEU A 1 387 ? 2.93 2.324 6.633 1 81.38 387 LEU A N 1
ATOM 2818 C CA . LEU A 1 387 ? 2.418 1.611 7.801 1 81.38 387 LEU A CA 1
ATOM 2819 C C . LEU A 1 387 ? 0.917 1.825 7.953 1 81.38 387 LEU A C 1
ATOM 2821 O O . LEU A 1 387 ? 0.189 0.904 8.328 1 81.38 387 LEU A O 1
ATOM 2825 N N . SER A 1 388 ? 0.495 3.029 7.73 1 83.31 388 SER A N 1
ATOM 2826 C CA . SER A 1 388 ? -0.929 3.332 7.844 1 83.31 388 SER A CA 1
ATOM 2827 C C . SER A 1 388 ? -1.75 2.488 6.871 1 83.31 388 SER A C 1
ATOM 2829 O O . SER A 1 388 ? -2.793 1.946 7.242 1 83.31 388 SER A O 1
ATOM 2831 N N . PHE A 1 389 ? -1.288 2.352 5.676 1 80.94 389 PHE A N 1
ATOM 2832 C CA . PHE A 1 389 ? -1.998 1.552 4.684 1 80.94 389 PHE A CA 1
ATOM 2833 C C . PHE A 1 389 ? -1.878 0.066 5 1 80.94 389 PHE A C 1
ATOM 2835 O O . PHE A 1 389 ? -2.82 -0.699 4.785 1 80.94 389 PHE A O 1
ATOM 2842 N N . ALA A 1 390 ? -0.685 -0.295 5.488 1 79.75 390 ALA A N 1
ATOM 2843 C CA . ALA A 1 390 ? -0.481 -1.695 5.848 1 79.75 390 ALA A CA 1
ATOM 2844 C C . ALA A 1 390 ? -1.454 -2.127 6.941 1 79.75 390 ALA A C 1
ATOM 2846 O O . ALA A 1 390 ? -2.035 -3.213 6.875 1 79.75 390 ALA A O 1
ATOM 2847 N N . VAL A 1 391 ? -1.66 -1.312 7.902 1 80.56 391 VAL A N 1
ATOM 2848 C CA . VAL A 1 391 ? -2.57 -1.612 9 1 80.56 391 VAL A CA 1
ATOM 2849 C C . VAL A 1 391 ? -4.008 -1.643 8.492 1 80.56 391 VAL A C 1
ATOM 2851 O O . VAL A 1 391 ? -4.793 -2.512 8.875 1 80.56 391 VAL A O 1
ATOM 2854 N N . PHE A 1 392 ? -4.348 -0.761 7.715 1 81.19 392 PHE A N 1
ATOM 2855 C CA . PHE A 1 392 ? -5.684 -0.719 7.133 1 81.19 392 PHE A CA 1
ATOM 2856 C C . PHE A 1 392 ? -5.953 -1.968 6.301 1 81.19 392 PHE A C 1
ATOM 2858 O O . PHE A 1 392 ? -7.023 -2.572 6.406 1 81.19 392 PHE A O 1
ATOM 2865 N N . LEU A 1 393 ? -4.988 -2.275 5.461 1 78.88 393 LEU A N 1
ATOM 2866 C CA . LEU A 1 393 ? -5.125 -3.459 4.617 1 78.88 393 LEU A CA 1
ATOM 2867 C C . LEU A 1 393 ? -5.234 -4.719 5.469 1 78.88 393 LEU A C 1
ATOM 2869 O O . LEU A 1 393 ? -5.941 -5.664 5.105 1 78.88 393 LEU A O 1
ATOM 2873 N N . GLN A 1 394 ? -4.484 -4.746 6.504 1 77.38 394 GLN A N 1
ATOM 2874 C CA . GLN A 1 394 ? -4.559 -5.887 7.418 1 77.38 394 GLN A CA 1
ATOM 2875 C C . GLN A 1 394 ? -5.953 -6.012 8.023 1 77.38 394 GLN A C 1
ATOM 2877 O O . GLN A 1 394 ? -6.48 -7.117 8.156 1 77.38 394 GLN A O 1
ATOM 2882 N N . ARG A 1 395 ? -6.516 -4.918 8.352 1 78.62 395 ARG A N 1
ATOM 2883 C CA . ARG A 1 395 ? -7.867 -4.918 8.898 1 78.62 395 ARG A CA 1
ATOM 2884 C C . ARG A 1 395 ? -8.883 -5.379 7.859 1 78.62 395 ARG A C 1
ATOM 2886 O O . ARG A 1 395 ? -9.836 -6.082 8.188 1 78.62 395 ARG A O 1
ATOM 2893 N N . LEU A 1 396 ? -8.672 -5.004 6.672 1 82.56 396 LEU A N 1
ATOM 2894 C CA . LEU A 1 396 ? -9.57 -5.367 5.586 1 82.56 396 LEU A CA 1
ATOM 2895 C C . LEU A 1 396 ? -9.414 -6.84 5.223 1 82.56 396 LEU A C 1
ATOM 2897 O O . LEU A 1 396 ? -10.367 -7.48 4.781 1 82.56 396 LEU A O 1
ATOM 2901 N N . SER A 1 397 ? -8.219 -7.297 5.371 1 79.31 397 SER A N 1
ATOM 2902 C CA . SER A 1 397 ? -7.922 -8.641 4.883 1 79.31 397 SER A CA 1
ATOM 2903 C C . SER A 1 397 ? -8.25 -9.695 5.934 1 79.31 397 SER A C 1
ATOM 2905 O O . SER A 1 397 ? -8.234 -10.891 5.645 1 79.31 397 SER A O 1
ATOM 2907 N N . SER A 1 398 ? -8.484 -9.344 7.172 1 77.25 398 SER A N 1
ATOM 2908 C CA . SER A 1 398 ? -8.812 -10.305 8.219 1 77.25 398 SER A CA 1
ATOM 2909 C C . SER A 1 398 ? -10.25 -10.789 8.109 1 77.25 398 SER A C 1
ATOM 2911 O O . SER A 1 398 ? -11.188 -9.984 8.156 1 77.25 398 SER A O 1
ATOM 2913 N N . PRO A 1 399 ? -10.328 -12.141 7.891 1 78.88 399 PRO A N 1
ATOM 2914 C CA . PRO A 1 399 ? -11.688 -12.656 7.738 1 78.88 399 PRO A CA 1
ATOM 2915 C C . PRO A 1 399 ? -12.484 -12.633 9.039 1 78.88 399 PRO A C 1
ATOM 2917 O O . PRO A 1 399 ? -12.109 -13.289 10.008 1 78.88 399 PRO A O 1
ATOM 2920 N N . ARG A 1 400 ? -13.422 -11.82 9.219 1 86.94 400 ARG A N 1
ATOM 2921 C CA . ARG A 1 400 ? -14.375 -11.805 10.32 1 86.94 400 ARG A CA 1
ATOM 2922 C C . ARG A 1 400 ? -15.789 -12.039 9.828 1 86.94 400 ARG A C 1
ATOM 2924 O O . ARG A 1 400 ? -16.266 -11.352 8.914 1 86.94 400 ARG A O 1
ATOM 2931 N N . ILE A 1 401 ? -16.375 -13.078 10.375 1 93 401 ILE A N 1
ATOM 2932 C CA . ILE A 1 401 ? -17.734 -13.445 9.969 1 93 401 ILE A CA 1
ATOM 2933 C C . ILE A 1 401 ? -18.703 -13.18 11.117 1 93 401 ILE A C 1
ATOM 2935 O O . ILE A 1 401 ? -18.438 -13.547 12.258 1 93 401 ILE A O 1
ATOM 2939 N N . VAL A 1 402 ? -19.75 -12.555 10.852 1 92.44 402 VAL A N 1
ATOM 2940 C CA . VAL A 1 402 ? -20.797 -12.242 11.828 1 92.44 402 VAL A CA 1
ATOM 2941 C C . VAL A 1 402 ? -22.016 -13.117 11.586 1 92.44 402 VAL A C 1
ATOM 2943 O O . VAL A 1 402 ? -22.453 -13.266 10.445 1 92.44 402 VAL A O 1
ATOM 2946 N N . MET A 1 403 ? -22.484 -13.719 12.625 1 94.06 403 MET A N 1
ATOM 2947 C CA . MET A 1 403 ? -23.734 -14.469 12.562 1 94.06 403 MET A CA 1
ATOM 2948 C C . MET A 1 403 ? -24.922 -13.562 12.859 1 94.06 403 MET A C 1
ATOM 2950 O O . MET A 1 403 ? -24.938 -12.867 13.883 1 94.06 403 MET A O 1
ATOM 2954 N N . LEU A 1 404 ? -25.859 -13.602 11.906 1 93.81 404 LEU A N 1
ATOM 2955 C CA . LEU A 1 404 ? -26.984 -12.695 12.055 1 93.81 404 LEU A CA 1
ATOM 2956 C C . LEU A 1 404 ? -28.219 -13.438 12.57 1 93.81 404 LEU A C 1
ATOM 2958 O O . LEU A 1 404 ? -28.422 -14.609 12.25 1 93.81 404 LEU A O 1
ATOM 2962 N N . GLY A 1 405 ? -28.969 -12.75 13.414 1 93.25 405 GLY A N 1
ATOM 2963 C CA . GLY A 1 405 ? -30.266 -13.18 13.898 1 93.25 405 GLY A CA 1
ATOM 2964 C C . GLY A 1 405 ? -31.344 -12.109 13.773 1 93.25 405 GLY A C 1
ATOM 2965 O O . GLY A 1 405 ? -31.031 -10.93 13.594 1 93.25 405 GLY A O 1
ATOM 2966 N N . ARG A 1 406 ? -32.531 -12.516 13.75 1 92.81 406 ARG A N 1
ATOM 2967 C CA . ARG A 1 406 ? -33.688 -11.602 13.602 1 92.81 406 ARG A CA 1
ATOM 2968 C C . ARG A 1 406 ? -34.031 -10.945 14.93 1 92.81 406 ARG A C 1
ATOM 2970 O O . ARG A 1 406 ? -34.094 -11.625 15.961 1 92.81 406 ARG A O 1
ATOM 2977 N N . LEU A 1 407 ? -34.156 -9.648 14.828 1 88.75 407 LEU A N 1
ATOM 2978 C CA . LEU A 1 407 ? -34.594 -8.922 16.031 1 88.75 407 LEU A CA 1
ATOM 2979 C C . LEU A 1 407 ? -36.094 -9.031 16.234 1 88.75 407 LEU A C 1
ATOM 2981 O O . LEU A 1 407 ? -36.875 -8.312 15.602 1 88.75 407 LEU A O 1
ATOM 2985 N N . GLY A 1 408 ? -36.438 -9.758 17.172 1 84 408 GLY A N 1
ATOM 2986 C CA . GLY A 1 408 ? -37.844 -9.906 17.453 1 84 408 GLY A CA 1
ATOM 2987 C C . GLY A 1 408 ? -38.688 -10.242 16.219 1 84 408 GLY A C 1
ATOM 2988 O O . GLY A 1 408 ? -38.344 -11.164 15.477 1 84 408 GLY A O 1
ATOM 2989 N N . ALA A 1 409 ? -39.781 -9.406 16.062 1 82.06 409 ALA A N 1
ATOM 2990 C CA . ALA A 1 409 ? -40.656 -9.625 14.914 1 82.06 409 ALA A CA 1
ATOM 2991 C C . ALA A 1 409 ? -40.344 -8.648 13.789 1 82.06 409 ALA A C 1
ATOM 2993 O O . ALA A 1 409 ? -41.125 -8.523 12.836 1 82.06 409 ALA A O 1
ATOM 2994 N N . SER A 1 410 ? -39.188 -8.141 13.867 1 82.38 410 SER A N 1
ATOM 2995 C CA . SER A 1 410 ? -38.844 -7.117 12.883 1 82.38 410 SER A CA 1
ATOM 2996 C C . SER A 1 410 ? -38.188 -7.734 11.648 1 82.38 410 SER A C 1
ATOM 2998 O O . SER A 1 410 ? -38.125 -8.961 11.516 1 82.38 410 SER A O 1
ATOM 3000 N N . HIS A 1 411 ? -37.875 -6.863 10.672 1 85.06 411 HIS A N 1
ATOM 3001 C CA . HIS A 1 411 ? -37.219 -7.305 9.445 1 85.06 411 HIS A CA 1
ATOM 3002 C C . HIS A 1 411 ? -35.719 -7.082 9.508 1 85.06 411 HIS A C 1
ATOM 3004 O O . HIS A 1 411 ? -35 -7.27 8.516 1 85.06 411 HIS A O 1
ATOM 3010 N N . ASP A 1 412 ? -35.344 -6.758 10.781 1 85 412 ASP A N 1
ATOM 3011 C CA . ASP A 1 412 ? -33.938 -6.406 10.938 1 85 412 ASP A CA 1
ATOM 3012 C C . ASP A 1 412 ? -33.125 -7.59 11.461 1 85 412 ASP A C 1
ATOM 3014 O O . ASP A 1 412 ? -33.562 -8.273 12.391 1 85 412 ASP A O 1
ATOM 3018 N N . PHE A 1 413 ? -32.125 -7.887 10.828 1 89.25 413 PHE A N 1
ATOM 3019 C CA . PHE A 1 413 ? -31.172 -8.922 11.242 1 89.25 413 PHE A CA 1
ATOM 3020 C C . PHE A 1 413 ? -29.891 -8.305 11.766 1 89.25 413 PHE A C 1
ATOM 3022 O O . PHE A 1 413 ? -29.281 -7.465 11.102 1 89.25 413 PHE A O 1
ATOM 3029 N N . VAL A 1 414 ? -29.531 -8.672 12.969 1 88.25 414 VAL A N 1
ATOM 3030 C CA . VAL A 1 414 ? -28.391 -8.055 13.633 1 88.25 414 VAL A CA 1
ATOM 3031 C C . VAL A 1 414 ? -27.453 -9.133 14.172 1 88.25 414 VAL A C 1
ATOM 3033 O O . VAL A 1 414 ? -27.781 -10.32 14.125 1 88.25 414 VAL A O 1
ATOM 3036 N N . ASP A 1 415 ? -26.281 -8.758 14.602 1 90.56 415 ASP A N 1
ATOM 3037 C CA . ASP A 1 415 ? -25.266 -9.656 15.156 1 90.56 415 ASP A CA 1
ATOM 3038 C C . ASP A 1 415 ? -25.781 -10.352 16.406 1 90.56 415 ASP A C 1
ATOM 3040 O O . ASP A 1 415 ? -26.047 -9.703 17.422 1 90.56 415 ASP A O 1
ATOM 3044 N N . VAL A 1 416 ? -25.797 -11.617 16.359 1 92.06 416 VAL A N 1
ATOM 3045 C CA . VAL A 1 416 ? -26.375 -12.391 17.453 1 92.06 416 VAL A CA 1
ATOM 3046 C C . VAL A 1 416 ? -25.5 -12.258 18.703 1 92.06 416 VAL A C 1
ATOM 3048 O O . VAL A 1 416 ? -25.984 -12.297 19.828 1 92.06 416 VAL A O 1
ATOM 3051 N N . LYS A 1 417 ? -24.266 -12.133 18.531 1 89.38 417 LYS A N 1
ATOM 3052 C CA . LYS A 1 417 ? -23.328 -12.031 19.656 1 89.38 417 LYS A CA 1
ATOM 3053 C C . LYS A 1 417 ? -23.562 -10.742 20.438 1 89.38 417 LYS A C 1
ATOM 3055 O O . LYS A 1 417 ? -23.359 -10.703 21.656 1 89.38 417 LYS A O 1
ATOM 3060 N N . ARG A 1 418 ? -24 -9.719 19.797 1 87.81 418 ARG A N 1
ATOM 3061 C CA . ARG A 1 418 ? -24.141 -8.414 20.422 1 87.81 418 ARG A CA 1
ATOM 3062 C C . ARG A 1 418 ? -25.594 -8.172 20.859 1 87.81 418 ARG A C 1
ATOM 3064 O O . ARG A 1 418 ? -25.844 -7.324 21.719 1 87.81 418 ARG A O 1
ATOM 3071 N N . HIS A 1 419 ? -26.453 -8.922 20.219 1 90 419 HIS A N 1
ATOM 3072 C CA . HIS A 1 419 ? -27.875 -8.797 20.547 1 90 419 HIS A CA 1
ATOM 3073 C C . HIS A 1 419 ? -28.469 -10.141 20.953 1 90 419 HIS A C 1
ATOM 3075 O O . HIS A 1 419 ? -29.078 -10.828 20.125 1 90 419 HIS A O 1
ATOM 3081 N N . PRO A 1 420 ? -28.438 -10.391 22.172 1 86.56 420 PRO A N 1
ATOM 3082 C CA . PRO A 1 420 ? -28.906 -11.695 22.641 1 86.56 420 PRO A CA 1
ATOM 3083 C C . PRO A 1 420 ? -30.375 -11.945 22.359 1 86.56 420 PRO A C 1
ATOM 3085 O O . PRO A 1 420 ? -30.828 -13.094 22.344 1 86.56 420 PRO A O 1
ATOM 3088 N N . ASP A 1 421 ? -31.047 -10.914 22.109 1 88.69 421 ASP A N 1
ATOM 3089 C CA . ASP A 1 421 ? -32.5 -11.047 21.844 1 88.69 421 ASP A CA 1
ATOM 3090 C C . ASP A 1 421 ? -32.75 -11.438 20.391 1 88.69 421 ASP A C 1
ATOM 3092 O O . ASP A 1 421 ? -33.875 -11.758 20.031 1 88.69 421 ASP A O 1
ATOM 3096 N N . ALA A 1 422 ? -31.734 -11.445 19.625 1 90.81 422 ALA A N 1
ATOM 3097 C CA . ALA A 1 422 ? -31.891 -11.844 18.219 1 90.81 422 ALA A CA 1
ATOM 3098 C C . ALA A 1 422 ? -31.891 -13.367 18.078 1 90.81 422 ALA A C 1
ATOM 3100 O O . ALA A 1 422 ? -31.109 -14.062 18.734 1 90.81 422 ALA A O 1
ATOM 3101 N N . ALA A 1 423 ? -32.844 -13.852 17.25 1 91 423 ALA A N 1
ATOM 3102 C CA . ALA A 1 423 ? -33 -15.289 17.094 1 91 423 ALA A CA 1
ATOM 3103 C C . ALA A 1 423 ? -32.531 -15.742 15.719 1 91 423 ALA A C 1
ATOM 3105 O O . ALA A 1 423 ? -32.906 -15.156 14.695 1 91 423 ALA A O 1
ATOM 3106 N N . GLU A 1 424 ? -31.734 -16.719 15.781 1 89.31 424 GLU A N 1
ATOM 3107 C CA . GLU A 1 424 ? -31.312 -17.328 14.523 1 89.31 424 GLU A CA 1
ATOM 3108 C C . GLU A 1 424 ? -32.469 -18.078 13.859 1 89.31 424 GLU A C 1
ATOM 3110 O O . GLU A 1 424 ? -33.25 -18.75 14.547 1 89.31 424 GLU A O 1
ATOM 3115 N N . PRO A 1 425 ? -32.594 -17.859 12.594 1 88.81 425 PRO A N 1
ATOM 3116 C CA . PRO A 1 425 ? -33.625 -18.641 11.938 1 88.81 425 PRO A CA 1
ATOM 3117 C C . PRO A 1 425 ? -33.406 -20.156 12.047 1 88.81 425 PRO A C 1
ATOM 3119 O O . PRO A 1 425 ? -32.25 -20.609 11.977 1 88.81 425 PRO A O 1
ATOM 3122 N N . ALA A 1 426 ? -34.531 -20.875 12.172 1 84.62 426 ALA A N 1
ATOM 3123 C CA . ALA A 1 426 ? -34.438 -22.312 12.398 1 84.62 426 ALA A CA 1
ATOM 3124 C C . ALA A 1 426 ? -33.875 -23.031 11.164 1 84.62 426 ALA A C 1
ATOM 3126 O O . ALA A 1 426 ? -34.375 -22.828 10.047 1 84.62 426 ALA A O 1
ATOM 3127 N N . GLY A 1 427 ? -32.875 -23.828 11.312 1 86.5 427 GLY A N 1
ATOM 3128 C CA . GLY A 1 427 ? -32.312 -24.688 10.273 1 86.5 427 GLY A CA 1
ATOM 3129 C C . GLY A 1 427 ? -31.484 -23.938 9.266 1 86.5 427 GLY A C 1
ATOM 3130 O O . GLY A 1 427 ? -31.125 -24.469 8.219 1 86.5 427 GLY A O 1
ATOM 3131 N N . MET A 1 428 ? -31.297 -22.672 9.562 1 91.81 428 MET A N 1
ATOM 3132 C CA . MET A 1 428 ? -30.531 -21.891 8.602 1 91.81 428 MET A CA 1
ATOM 3133 C C . MET A 1 428 ? -29.5 -21.016 9.32 1 91.81 428 MET A C 1
ATOM 3135 O O . MET A 1 428 ? -29.703 -20.625 10.469 1 91.81 428 MET A O 1
ATOM 3139 N N . LEU A 1 429 ? -28.422 -20.828 8.633 1 93.81 429 LEU A N 1
ATOM 3140 C CA . LEU A 1 429 ? -27.406 -19.891 9.102 1 93.81 429 LEU A CA 1
ATOM 3141 C C . LEU A 1 429 ? -27.375 -18.641 8.227 1 93.81 429 LEU A C 1
ATOM 3143 O O . LEU A 1 429 ? -27.453 -18.734 7 1 93.81 429 LEU A O 1
ATOM 3147 N N . VAL A 1 430 ? -27.406 -17.5 8.836 1 96.06 430 VAL A N 1
ATOM 3148 C CA . VAL A 1 430 ? -27.203 -16.25 8.133 1 96.06 430 VAL A CA 1
ATOM 3149 C C . VAL A 1 430 ? -25.844 -15.656 8.508 1 96.06 430 VAL A C 1
ATOM 3151 O O . VAL A 1 430 ? -25.641 -15.227 9.648 1 96.06 430 VAL A O 1
ATOM 3154 N N . LEU A 1 431 ? -24.953 -15.68 7.52 1 96.25 431 LEU A N 1
ATOM 3155 C CA . LEU A 1 431 ? -23.578 -15.258 7.762 1 96.25 431 LEU A CA 1
ATOM 3156 C C . LEU A 1 431 ? -23.25 -14.008 6.961 1 96.25 431 LEU A C 1
ATOM 3158 O O . LEU A 1 431 ? -23.641 -13.883 5.801 1 96.25 431 LEU A O 1
ATOM 3162 N N . ARG A 1 432 ? -22.594 -13.07 7.566 1 94.62 432 ARG A N 1
ATOM 3163 C CA . ARG A 1 432 ? -22.172 -11.836 6.922 1 94.62 432 ARG A CA 1
ATOM 3164 C C . ARG A 1 432 ? -20.672 -11.594 7.117 1 94.62 432 ARG A C 1
ATOM 3166 O O . ARG A 1 432 ? -20.219 -11.391 8.242 1 94.62 432 ARG A O 1
ATOM 3173 N N . PRO A 1 433 ? -19.953 -11.602 6.016 1 93.5 433 PRO A N 1
ATOM 3174 C CA . PRO A 1 433 ? -18.578 -11.094 6.172 1 93.5 433 PRO A CA 1
ATOM 3175 C C . PRO A 1 433 ? -18.547 -9.672 6.711 1 93.5 433 PRO A C 1
ATOM 3177 O O . PRO A 1 433 ? -19.281 -8.805 6.242 1 93.5 433 PRO A O 1
ATOM 3180 N N . ALA A 1 434 ? -17.734 -9.43 7.648 1 89.56 434 ALA A N 1
ATOM 3181 C CA . ALA A 1 434 ? -17.688 -8.141 8.32 1 89.56 434 ALA A CA 1
ATOM 3182 C C . ALA A 1 434 ? -16.984 -7.09 7.453 1 89.56 434 ALA A C 1
ATOM 3184 O O . ALA A 1 434 ? -17.156 -5.887 7.668 1 89.56 434 ALA A O 1
ATOM 3185 N N . GLN A 1 435 ? -16.203 -7.531 6.516 1 88.75 435 GLN A N 1
ATOM 3186 C CA . GLN A 1 435 ? -15.477 -6.652 5.602 1 88.75 435 GLN A CA 1
ATOM 3187 C C . GLN A 1 435 ? -15.93 -6.859 4.164 1 88.75 435 GLN A C 1
ATOM 3189 O O . GLN A 1 435 ? -16.453 -7.922 3.818 1 88.75 435 GLN A O 1
ATOM 3194 N N . PRO A 1 436 ? -15.789 -5.746 3.375 1 90.81 436 PRO A N 1
ATOM 3195 C CA . PRO A 1 436 ? -16.062 -5.988 1.956 1 90.81 436 PRO A CA 1
ATOM 3196 C C . PRO A 1 436 ? -15.125 -7.023 1.343 1 90.81 436 PRO A C 1
ATOM 3198 O O . PRO A 1 436 ? -13.938 -7.059 1.667 1 90.81 436 PRO A O 1
ATOM 3201 N N . LEU A 1 437 ? -15.688 -7.852 0.487 1 92 437 LEU A N 1
ATOM 3202 C CA . LEU A 1 437 ? -14.883 -8.867 -0.175 1 92 437 LEU A CA 1
ATOM 3203 C C . LEU A 1 437 ? -14.047 -8.258 -1.296 1 92 437 LEU A C 1
ATOM 3205 O O . LEU A 1 437 ? -14.547 -7.449 -2.078 1 92 437 LEU A O 1
ATOM 3209 N N . PHE A 1 438 ? -12.875 -8.555 -1.312 1 89.12 438 PHE A N 1
ATOM 3210 C CA . PHE A 1 438 ? -11.938 -8.18 -2.363 1 89.12 438 PHE A CA 1
ATOM 3211 C C . PHE A 1 438 ? -10.812 -9.211 -2.475 1 89.12 438 PHE A C 1
ATOM 3213 O O . PHE A 1 438 ? -10.812 -10.211 -1.761 1 89.12 438 PHE A O 1
ATOM 3220 N N . PHE A 1 439 ? -9.969 -9.016 -3.371 1 86.25 439 PHE A N 1
ATOM 3221 C CA . PHE A 1 439 ? -8.961 -10.031 -3.668 1 86.25 439 PHE A CA 1
ATOM 3222 C C . PHE A 1 439 ? -8.188 -10.406 -2.414 1 86.25 439 PHE A C 1
ATOM 3224 O O . PHE A 1 439 ? -7.754 -11.547 -2.262 1 86.25 439 PHE A O 1
ATOM 3231 N N . GLY A 1 440 ? -8.023 -9.555 -1.504 1 85.12 440 GLY A N 1
ATOM 3232 C CA . GLY A 1 440 ? -7.145 -9.742 -0.36 1 85.12 440 GLY A CA 1
ATOM 3233 C C . GLY A 1 440 ? -7.777 -10.562 0.75 1 85.12 440 GLY A C 1
ATOM 3234 O O . GLY A 1 440 ? -7.086 -11.023 1.663 1 85.12 440 GLY A O 1
ATOM 3235 N N . ASN A 1 441 ? -9.102 -10.805 0.689 1 88.62 441 ASN A N 1
ATOM 3236 C CA . ASN A 1 441 ? -9.703 -11.508 1.814 1 88.62 441 ASN A CA 1
ATOM 3237 C C . ASN A 1 441 ? -10.766 -12.5 1.349 1 88.62 441 ASN A C 1
ATOM 3239 O O . ASN A 1 441 ? -11.266 -13.305 2.143 1 88.62 441 ASN A O 1
ATOM 3243 N N . ALA A 1 442 ? -11.109 -12.5 0.099 1 90.38 442 ALA A N 1
ATOM 3244 C CA . ALA A 1 442 ? -12.242 -13.281 -0.389 1 90.38 442 ALA A CA 1
ATOM 3245 C C . ALA A 1 442 ? -12.047 -14.766 -0.117 1 90.38 442 ALA A C 1
ATOM 3247 O O . ALA A 1 442 ? -12.906 -15.414 0.482 1 90.38 442 ALA A O 1
ATOM 3248 N N . GLU A 1 443 ? -10.93 -15.266 -0.496 1 86.25 443 GLU A N 1
ATOM 3249 C CA . GLU A 1 443 ? -10.68 -16.703 -0.379 1 86.25 443 GLU A CA 1
ATOM 3250 C C . GLU A 1 443 ? -10.648 -17.141 1.082 1 86.25 443 GLU A C 1
ATOM 3252 O O . GLU A 1 443 ? -11.352 -18.078 1.468 1 86.25 443 GLU A O 1
ATOM 3257 N N . PRO A 1 444 ? -9.852 -16.453 1.913 1 84.75 444 PRO A N 1
ATOM 3258 C CA . PRO A 1 444 ? -9.875 -16.859 3.322 1 84.75 444 PRO A CA 1
ATOM 3259 C C . PRO A 1 444 ? -11.25 -16.672 3.963 1 84.75 444 PRO A C 1
ATOM 3261 O O . PRO A 1 444 ? -11.633 -17.453 4.848 1 84.75 444 PRO A O 1
ATOM 3264 N N . THR A 1 445 ? -11.992 -15.727 3.582 1 90.44 445 THR A N 1
ATOM 3265 C CA . THR A 1 445 ? -13.328 -15.492 4.125 1 90.44 445 THR A CA 1
ATOM 3266 C C . THR A 1 445 ? -14.266 -16.641 3.77 1 90.44 445 THR A C 1
ATOM 3268 O O . THR A 1 445 ? -14.945 -17.188 4.641 1 90.44 445 THR A O 1
ATOM 3271 N N . PHE A 1 446 ? -14.289 -17.016 2.533 1 90.56 446 PHE A N 1
ATOM 3272 C CA . PHE A 1 446 ? -15.164 -18.109 2.117 1 90.56 446 PHE A CA 1
ATOM 3273 C C . PHE A 1 446 ? -14.711 -19.422 2.73 1 90.56 446 PHE A C 1
ATOM 3275 O O . PHE A 1 446 ? -15.539 -20.281 3.047 1 90.56 446 PHE A O 1
ATOM 3282 N N . ALA A 1 447 ? -13.438 -19.562 2.902 1 84.31 447 ALA A N 1
ATOM 3283 C CA . ALA A 1 447 ? -12.938 -20.75 3.586 1 84.31 447 ALA A CA 1
ATOM 3284 C C . ALA A 1 447 ? -13.445 -20.812 5.023 1 84.31 447 ALA A C 1
ATOM 3286 O O . ALA A 1 447 ? -13.844 -21.875 5.5 1 84.31 447 ALA A O 1
ATOM 3287 N N . GLU A 1 448 ? -13.406 -19.719 5.672 1 87.56 448 GLU A N 1
ATOM 3288 C CA . GLU A 1 448 ? -13.883 -19.656 7.051 1 87.56 448 GLU A CA 1
ATOM 3289 C C . GLU A 1 448 ? -15.391 -19.906 7.121 1 87.56 448 GLU A C 1
ATOM 3291 O O . GLU A 1 448 ? -15.867 -20.578 8.039 1 87.56 448 GLU A O 1
ATOM 3296 N N . ILE A 1 449 ? -16.078 -19.375 6.191 1 92.06 449 ILE A N 1
ATOM 3297 C CA . ILE A 1 449 ? -17.531 -19.594 6.133 1 92.06 449 ILE A CA 1
ATOM 3298 C C . ILE A 1 449 ? -17.812 -21.078 5.926 1 92.06 449 ILE A C 1
ATOM 3300 O O . ILE A 1 449 ? -18.672 -21.641 6.613 1 92.06 449 ILE A O 1
ATOM 3304 N N . THR A 1 450 ? -17.141 -21.641 5.02 1 88.5 450 THR A N 1
ATOM 3305 C CA . THR A 1 450 ? -17.312 -23.062 4.742 1 88.5 450 THR A CA 1
ATOM 3306 C C . THR A 1 450 ? -17.031 -23.906 5.988 1 88.5 450 THR A C 1
ATOM 3308 O O . THR A 1 450 ? -17.766 -24.844 6.293 1 88.5 450 THR A O 1
ATOM 3311 N N . ARG A 1 451 ? -16.016 -23.562 6.664 1 85.62 451 ARG A N 1
ATOM 3312 C CA . ARG A 1 451 ? -15.664 -24.266 7.891 1 85.62 451 ARG A CA 1
ATOM 3313 C C . ARG A 1 451 ? -16.797 -24.188 8.906 1 85.62 451 ARG A C 1
ATOM 3315 O O . ARG A 1 451 ? -17.109 -25.188 9.578 1 85.62 451 ARG A O 1
ATOM 3322 N N . ARG A 1 452 ? -17.406 -23.078 9.023 1 89.06 452 ARG A N 1
ATOM 3323 C CA . ARG A 1 452 ? -18.484 -22.875 9.977 1 89.06 452 ARG A CA 1
ATOM 3324 C C . ARG A 1 452 ? -19.719 -23.672 9.57 1 89.06 452 ARG A C 1
ATOM 3326 O O . ARG A 1 452 ? -20.422 -24.234 10.422 1 89.06 452 ARG A O 1
ATOM 3333 N N . ILE A 1 453 ? -19.953 -23.672 8.336 1 90.25 453 ILE A N 1
ATOM 3334 C CA . ILE A 1 453 ? -21.094 -24.406 7.812 1 90.25 453 ILE A CA 1
ATOM 3335 C C . ILE A 1 453 ? -20.906 -25.906 8.07 1 90.25 453 ILE A C 1
ATOM 3337 O O . ILE A 1 453 ? -21.812 -26.578 8.555 1 90.25 453 ILE A O 1
ATOM 3341 N N . LEU A 1 454 ? -19.719 -26.375 7.844 1 85.44 454 LEU A N 1
ATOM 3342 C CA . LEU A 1 454 ? -19.453 -27.797 7.973 1 85.44 454 LEU A CA 1
ATOM 3343 C C . LEU A 1 454 ? -19.391 -28.219 9.438 1 85.44 454 LEU A C 1
ATOM 3345 O O . LEU A 1 454 ? -19.594 -29.391 9.766 1 85.44 454 LEU A O 1
ATOM 3349 N N . ALA A 1 455 ? -19.141 -27.281 10.273 1 87.12 455 ALA A N 1
ATOM 3350 C CA . ALA A 1 455 ? -19.109 -27.547 11.711 1 87.12 455 ALA A CA 1
ATOM 3351 C C . ALA A 1 455 ? -20.516 -27.641 12.289 1 87.12 455 ALA A C 1
ATOM 3353 O O . ALA A 1 455 ? -20.703 -28.109 13.414 1 87.12 455 ALA A O 1
ATOM 3354 N N . SER A 1 456 ? -21.5 -27.25 11.461 1 86.88 456 SER A N 1
ATOM 3355 C CA . SER A 1 456 ? -22.891 -27.328 11.883 1 86.88 456 SER A CA 1
ATOM 3356 C C . SER A 1 456 ? -23.656 -28.359 11.07 1 86.88 456 SER A C 1
ATOM 3358 O O . SER A 1 456 ? -24.406 -28 10.156 1 86.88 456 SER A O 1
ATOM 3360 N N . PRO A 1 457 ? -23.688 -29.562 11.516 1 78.69 457 PRO A N 1
ATOM 3361 C CA . PRO A 1 457 ? -24.25 -30.641 10.703 1 78.69 457 PRO A CA 1
ATOM 3362 C C . PRO A 1 457 ? -25.766 -30.516 10.531 1 78.69 457 PRO A C 1
ATOM 3364 O O . PRO A 1 457 ? -26.312 -31.047 9.562 1 78.69 457 PRO A O 1
ATOM 3367 N N . ASP A 1 458 ? -26.391 -29.828 11.336 1 83.69 458 ASP A N 1
ATOM 3368 C CA . ASP A 1 458 ? -27.844 -29.75 11.266 1 83.69 458 ASP A CA 1
ATOM 3369 C C . ASP A 1 458 ? -28.297 -28.641 10.305 1 83.69 458 ASP A C 1
ATOM 3371 O O . ASP A 1 458 ? -29.484 -28.484 10.039 1 83.69 458 ASP A O 1
ATOM 3375 N N . ILE A 1 459 ? -27.359 -28.031 9.664 1 83.38 459 ILE A N 1
ATOM 3376 C CA . ILE A 1 459 ? -27.688 -26.891 8.812 1 83.38 459 ILE A CA 1
ATOM 3377 C C . ILE A 1 459 ? -27.703 -27.344 7.352 1 83.38 459 ILE A C 1
ATOM 3379 O O . ILE A 1 459 ? -26.75 -27.969 6.875 1 83.38 459 ILE A O 1
ATOM 3383 N N . ASN A 1 460 ? -28.859 -27.031 6.707 1 87.75 460 ASN A N 1
ATOM 3384 C CA . ASN A 1 460 ? -28.953 -27.391 5.297 1 87.75 460 ASN A CA 1
ATOM 3385 C C . ASN A 1 460 ? -29.141 -26.172 4.41 1 87.75 460 ASN A C 1
ATOM 3387 O O . ASN A 1 460 ? -29.297 -26.297 3.195 1 87.75 460 ASN A O 1
ATOM 3391 N N . ALA A 1 461 ? -29.203 -25.016 5.059 1 93.69 461 ALA A N 1
ATOM 3392 C CA . ALA A 1 461 ? -29.391 -23.766 4.305 1 93.69 461 ALA A CA 1
ATOM 3393 C C . ALA A 1 461 ? -28.562 -22.641 4.898 1 93.69 461 ALA A C 1
ATOM 3395 O O . ALA A 1 461 ? -28.438 -22.531 6.121 1 93.69 461 ALA A O 1
ATOM 3396 N N . VAL A 1 462 ? -28.016 -21.906 3.961 1 95.69 462 VAL A N 1
ATOM 3397 C CA . VAL A 1 462 ? -27.203 -20.781 4.418 1 95.69 462 VAL A CA 1
ATOM 3398 C C . VAL A 1 462 ? -27.516 -19.547 3.59 1 95.69 462 VAL A C 1
ATOM 3400 O O . VAL A 1 462 ? -27.781 -19.641 2.387 1 95.69 462 VAL A O 1
ATOM 3403 N N . ILE A 1 463 ? -27.594 -18.438 4.25 1 96.62 463 ILE A N 1
ATOM 3404 C CA . ILE A 1 463 ? -27.719 -17.141 3.594 1 96.62 463 ILE A CA 1
ATOM 3405 C C . ILE A 1 463 ? -26.469 -16.312 3.838 1 96.62 463 ILE A C 1
ATOM 3407 O O . ILE A 1 463 ? -26.062 -16.094 4.988 1 96.62 463 ILE A O 1
ATOM 3411 N N . ILE A 1 464 ? -25.797 -15.961 2.762 1 96.94 464 ILE A N 1
ATOM 3412 C CA . ILE A 1 464 ? -24.609 -15.125 2.855 1 96.94 464 ILE A CA 1
ATOM 3413 C C . ILE A 1 464 ? -24.969 -13.672 2.566 1 96.94 464 ILE A C 1
ATOM 3415 O O . ILE A 1 464 ? -25.406 -13.344 1.462 1 96.94 464 ILE A O 1
ATOM 3419 N N . SER A 1 465 ? -24.828 -12.836 3.564 1 95.62 465 SER A N 1
ATOM 3420 C CA . SER A 1 465 ? -25.078 -11.414 3.373 1 95.62 465 SER A CA 1
ATOM 3421 C C . SER A 1 465 ? -23.859 -10.711 2.775 1 95.62 465 SER A C 1
ATOM 3423 O O . SER A 1 465 ? -22.766 -10.758 3.346 1 95.62 465 SER A O 1
ATOM 3425 N N . LEU A 1 466 ? -24.016 -10.078 1.638 1 94.12 466 LEU A N 1
ATOM 3426 C CA . LEU A 1 466 ? -22.938 -9.336 0.994 1 94.12 466 LEU A CA 1
ATOM 3427 C C . LEU A 1 466 ? -23.141 -7.832 1.152 1 94.12 466 LEU A C 1
ATOM 3429 O O . LEU A 1 466 ? -22.75 -7.055 0.276 1 94.12 466 LEU A O 1
ATOM 3433 N N . GLU A 1 467 ? -23.75 -7.484 2.252 1 88.94 467 GLU A N 1
ATOM 3434 C CA . GLU A 1 467 ? -24.109 -6.094 2.51 1 88.94 467 GLU A CA 1
ATOM 3435 C C . GLU A 1 467 ? -22.859 -5.199 2.543 1 88.94 467 GLU A C 1
ATOM 3437 O O . GLU A 1 467 ? -22.922 -4.039 2.133 1 88.94 467 GLU A O 1
ATOM 3442 N N . GLU A 1 468 ? -21.734 -5.75 2.92 1 88.31 468 GLU A N 1
ATOM 3443 C CA . GLU A 1 468 ? -20.531 -4.941 3.078 1 88.31 468 GLU A CA 1
ATOM 3444 C C . GLU A 1 468 ? -19.75 -4.84 1.767 1 88.31 468 GLU A C 1
ATOM 3446 O O . GLU A 1 468 ? -18.797 -4.07 1.661 1 88.31 468 GLU A O 1
ATOM 3451 N N . THR A 1 469 ? -20.172 -5.621 0.826 1 91.31 469 THR A N 1
ATOM 3452 C CA . THR A 1 469 ? -19.422 -5.691 -0.428 1 91.31 469 THR A CA 1
ATOM 3453 C C . THR A 1 469 ? -20.047 -4.77 -1.475 1 91.31 469 THR A C 1
ATOM 3455 O O . THR A 1 469 ? -21.109 -5.074 -2.033 1 91.31 469 THR A O 1
ATOM 3458 N N . PHE A 1 470 ? -19.375 -3.682 -1.714 1 86.56 470 PHE A N 1
ATOM 3459 C CA . PHE A 1 470 ? -19.922 -2.662 -2.604 1 86.56 470 PHE A CA 1
ATOM 3460 C C . PHE A 1 470 ? -19.547 -2.953 -4.051 1 86.56 470 PHE A C 1
ATOM 3462 O O . PHE A 1 470 ? -20.219 -2.486 -4.977 1 86.56 470 PHE A O 1
ATOM 3469 N N . GLU A 1 471 ? -18.516 -3.672 -4.211 1 87.06 471 GLU A N 1
ATOM 3470 C CA . GLU A 1 471 ? -18.016 -4.09 -5.52 1 87.06 471 GLU A CA 1
ATOM 3471 C C . GLU A 1 471 ? -17.172 -5.359 -5.41 1 87.06 471 GLU A C 1
ATOM 3473 O O . GLU A 1 471 ? -16.734 -5.723 -4.316 1 87.06 471 GLU A O 1
ATOM 3478 N N . LEU A 1 472 ? -17.062 -6.066 -6.605 1 90.25 472 LEU A N 1
ATOM 3479 C CA . LEU A 1 472 ? -16.234 -7.277 -6.641 1 90.25 472 LEU A CA 1
ATOM 3480 C C . LEU A 1 472 ? -15.125 -7.152 -7.676 1 90.25 472 LEU A C 1
ATOM 3482 O O . LEU A 1 472 ? -15.391 -6.82 -8.836 1 90.25 472 LEU A O 1
ATOM 3486 N N . ASP A 1 473 ? -13.938 -7.312 -7.195 1 88.88 473 ASP A N 1
ATOM 3487 C CA . ASP A 1 473 ? -12.891 -7.52 -8.195 1 88.88 473 ASP A CA 1
ATOM 3488 C C . ASP A 1 473 ? -12.93 -8.945 -8.742 1 88.88 473 ASP A C 1
ATOM 3490 O O . ASP A 1 473 ? -13.711 -9.773 -8.273 1 88.88 473 ASP A O 1
ATOM 3494 N N . THR A 1 474 ? -12.109 -9.203 -9.711 1 90.5 474 THR A N 1
ATOM 3495 C CA . THR A 1 474 ? -12.18 -10.477 -10.406 1 90.5 474 THR A CA 1
ATOM 3496 C C . THR A 1 474 ? -11.82 -11.625 -9.469 1 90.5 474 THR A C 1
ATOM 3498 O O . THR A 1 474 ? -12.422 -12.703 -9.539 1 90.5 474 THR A O 1
ATOM 3501 N N . THR A 1 475 ? -10.812 -11.445 -8.664 1 89.62 475 THR A N 1
ATOM 3502 C CA . THR A 1 475 ? -10.43 -12.484 -7.719 1 89.62 475 THR A CA 1
ATOM 3503 C C . THR A 1 475 ? -11.578 -12.812 -6.777 1 89.62 475 THR A C 1
ATOM 3505 O O . THR A 1 475 ? -11.891 -13.984 -6.555 1 89.62 475 THR A O 1
ATOM 3508 N N . ALA A 1 476 ? -12.18 -11.828 -6.242 1 92.5 476 ALA A N 1
ATOM 3509 C CA . ALA A 1 476 ? -13.305 -12.016 -5.332 1 92.5 476 ALA A CA 1
ATOM 3510 C C . ALA A 1 476 ? -14.492 -12.664 -6.051 1 92.5 476 ALA A C 1
ATOM 3512 O O . ALA A 1 476 ? -15.203 -13.492 -5.473 1 92.5 476 ALA A O 1
ATOM 3513 N N . LEU A 1 477 ? -14.719 -12.258 -7.227 1 93.75 477 LEU A N 1
ATOM 3514 C CA . LEU A 1 477 ? -15.773 -12.859 -8.031 1 93.75 477 LEU A CA 1
ATOM 3515 C C . LEU A 1 477 ? -15.539 -14.352 -8.211 1 93.75 477 LEU A C 1
ATOM 3517 O O . LEU A 1 477 ? -16.438 -15.164 -7.98 1 93.75 477 LEU A O 1
ATOM 3521 N N . GLU A 1 478 ? -14.359 -14.672 -8.672 1 90.62 478 GLU A N 1
ATOM 3522 C CA . GLU A 1 478 ? -14.039 -16.078 -8.891 1 90.62 478 GLU A CA 1
ATOM 3523 C C . GLU A 1 478 ? -14.148 -16.875 -7.594 1 90.62 478 GLU A C 1
ATOM 3525 O O . GLU A 1 478 ? -14.664 -18 -7.59 1 90.62 478 GLU A O 1
ATOM 3530 N N . ALA A 1 479 ? -13.664 -16.359 -6.559 1 90.25 479 ALA A N 1
ATOM 3531 C CA . ALA A 1 479 ? -13.773 -17 -5.258 1 90.25 479 ALA A CA 1
ATOM 3532 C C . ALA A 1 479 ? -15.234 -17.219 -4.867 1 90.25 479 ALA A C 1
ATOM 3534 O O . ALA A 1 479 ? -15.586 -18.266 -4.324 1 90.25 479 ALA A O 1
ATOM 3535 N N . LEU A 1 480 ? -16.047 -16.234 -5.102 1 95 480 LEU A N 1
ATOM 3536 C CA . LEU A 1 480 ? -17.469 -16.312 -4.805 1 95 480 LEU A CA 1
ATOM 3537 C C . LEU A 1 480 ? -18.141 -17.422 -5.605 1 95 480 LEU A C 1
ATOM 3539 O O . LEU A 1 480 ? -18.891 -18.234 -5.055 1 95 480 LEU A O 1
ATOM 3543 N N . LEU A 1 481 ? -17.859 -17.453 -6.875 1 93.25 481 LEU A N 1
ATOM 3544 C CA . LEU A 1 481 ? -18.453 -18.469 -7.746 1 93.25 481 LEU A CA 1
ATOM 3545 C C . LEU A 1 481 ? -17.969 -19.859 -7.352 1 93.25 481 LEU A C 1
ATOM 3547 O O . LEU A 1 481 ? -18.75 -20.812 -7.363 1 93.25 481 LEU A O 1
ATOM 3551 N N . GLU A 1 482 ? -16.688 -19.969 -7.062 1 88.62 482 GLU A N 1
ATOM 3552 C CA . GLU A 1 482 ? -16.141 -21.25 -6.605 1 88.62 482 GLU A CA 1
ATOM 3553 C C . GLU A 1 482 ? -16.797 -21.688 -5.297 1 88.62 482 GLU A C 1
ATOM 3555 O O . GLU A 1 482 ? -17.109 -22.875 -5.117 1 88.62 482 GLU A O 1
ATOM 3560 N N . PHE A 1 483 ? -16.938 -20.766 -4.402 1 91.81 483 PHE A N 1
ATOM 3561 C CA . PHE A 1 483 ? -17.594 -21.016 -3.119 1 91.81 483 PHE A CA 1
ATOM 3562 C C . PHE A 1 483 ? -19.016 -21.484 -3.324 1 91.81 483 PHE A C 1
ATOM 3564 O O . PHE A 1 483 ? -19.438 -22.484 -2.723 1 91.81 483 PHE A O 1
ATOM 3571 N N . ASP A 1 484 ? -19.766 -20.797 -4.137 1 94.38 484 ASP A N 1
ATOM 3572 C CA . ASP A 1 484 ? -21.156 -21.156 -4.457 1 94.38 484 ASP A CA 1
ATOM 3573 C C . ASP A 1 484 ? -21.234 -22.578 -5.016 1 94.38 484 ASP A C 1
ATOM 3575 O O . ASP A 1 484 ? -22.078 -23.375 -4.582 1 94.38 484 ASP A O 1
ATOM 3579 N N . ALA A 1 485 ? -20.359 -22.859 -5.938 1 89.62 485 ALA A N 1
ATOM 3580 C CA . ALA A 1 485 ? -20.328 -24.172 -6.574 1 89.62 485 ALA A CA 1
ATOM 3581 C C . ALA A 1 485 ? -20 -25.266 -5.559 1 89.62 485 ALA A C 1
ATOM 3583 O O . ALA A 1 485 ? -20.594 -26.359 -5.602 1 89.62 485 ALA A O 1
ATOM 3584 N N . SER A 1 486 ? -19.125 -24.984 -4.738 1 87.31 486 SER A N 1
ATOM 3585 C CA . SER A 1 486 ? -18.703 -25.969 -3.732 1 87.31 486 SER A CA 1
ATOM 3586 C C . SER A 1 486 ? -19.844 -26.312 -2.793 1 87.31 486 SER A C 1
ATOM 3588 O O . SER A 1 486 ? -20.078 -27.484 -2.488 1 87.31 486 SER A O 1
ATOM 3590 N N . LEU A 1 487 ? -20.594 -25.359 -2.33 1 89.94 487 LEU A N 1
ATOM 3591 C CA . LEU A 1 487 ? -21.719 -25.594 -1.416 1 89.94 487 LEU A CA 1
ATOM 3592 C C . LEU A 1 487 ? -22.859 -26.312 -2.127 1 89.94 487 LEU A C 1
ATOM 3594 O O . LEU A 1 487 ? -23.484 -27.203 -1.55 1 89.94 487 LEU A O 1
ATOM 3598 N N . ARG A 1 488 ? -23.062 -25.891 -3.289 1 89.94 488 ARG A N 1
ATOM 3599 C CA . ARG A 1 488 ? -24.094 -26.547 -4.066 1 89.94 488 ARG A CA 1
ATOM 3600 C C . ARG A 1 488 ? -23.734 -28.016 -4.305 1 89.94 488 ARG A C 1
ATOM 3602 O O . ARG A 1 488 ? -24.609 -28.891 -4.293 1 89.94 488 ARG A O 1
ATOM 3609 N N . GLY A 1 489 ? -22.531 -28.25 -4.555 1 86.12 489 GLY A N 1
ATOM 3610 C CA . GLY A 1 489 ? -22.047 -29.625 -4.719 1 86.12 489 GLY A CA 1
ATOM 3611 C C . GLY A 1 489 ? -22.266 -30.484 -3.486 1 86.12 489 GLY A C 1
ATOM 3612 O O . GLY A 1 489 ? -22.422 -31.703 -3.592 1 86.12 489 GLY A O 1
ATOM 3613 N N . ARG A 1 490 ? -22.375 -29.891 -2.396 1 85.44 490 ARG A N 1
ATOM 3614 C CA . ARG A 1 490 ? -22.594 -30.594 -1.133 1 85.44 490 ARG A CA 1
ATOM 3615 C C . ARG A 1 490 ? -24.078 -30.609 -0.782 1 85.44 490 ARG A C 1
ATOM 3617 O O . ARG A 1 490 ? -24.453 -31 0.324 1 85.44 490 ARG A O 1
ATOM 3624 N N . ASN A 1 491 ? -24.906 -30.062 -1.649 1 89.31 491 ASN A N 1
ATOM 3625 C CA . ASN A 1 491 ? -26.359 -30.031 -1.517 1 89.31 491 ASN A CA 1
ATOM 3626 C C . ASN A 1 491 ? -26.781 -29.141 -0.354 1 89.31 491 ASN A C 1
ATOM 3628 O O . ASN A 1 491 ? -27.703 -29.484 0.386 1 89.31 491 ASN A O 1
ATOM 3632 N N . ILE A 1 492 ? -26.094 -28.188 -0.113 1 91.12 492 ILE A N 1
ATOM 3633 C CA . ILE A 1 492 ? -26.469 -27.156 0.854 1 91.12 492 ILE A CA 1
ATOM 3634 C C . ILE A 1 492 ? -27.156 -26 0.135 1 91.12 492 ILE A C 1
ATOM 3636 O O . ILE A 1 492 ? -26.625 -25.469 -0.84 1 91.12 492 ILE A O 1
ATOM 3640 N N . GLY A 1 493 ? -28.391 -25.656 0.573 1 93.44 493 GLY A N 1
ATOM 3641 C CA . GLY A 1 493 ? -29.078 -24.5 0.011 1 93.44 493 GLY A CA 1
ATOM 3642 C C . GLY A 1 493 ? -28.391 -23.188 0.333 1 93.44 493 GLY A C 1
ATOM 3643 O O . GLY A 1 493 ? -27.984 -22.953 1.474 1 93.44 493 GLY A O 1
ATOM 3644 N N . ILE A 1 494 ? -28.156 -22.391 -0.713 1 95.5 494 ILE A N 1
ATOM 3645 C CA . ILE A 1 494 ? -27.438 -21.141 -0.491 1 95.5 494 ILE A CA 1
ATOM 3646 C C . ILE A 1 494 ? -28.188 -20 -1.169 1 95.5 494 ILE A C 1
ATOM 3648 O O . ILE A 1 494 ? -28.688 -20.156 -2.283 1 95.5 494 ILE A O 1
ATOM 3652 N N . ARG A 1 495 ? -28.359 -18.906 -0.467 1 96.44 495 ARG A N 1
ATOM 3653 C CA . ARG A 1 495 ? -28.875 -17.656 -1.001 1 96.44 495 ARG A CA 1
ATOM 3654 C C . ARG A 1 495 ? -28.016 -16.469 -0.568 1 96.44 495 ARG A C 1
ATOM 3656 O O . ARG A 1 495 ? -27.25 -16.578 0.394 1 96.44 495 ARG A O 1
ATOM 3663 N N . TYR A 1 496 ? -28.078 -15.438 -1.348 1 97.19 496 TYR A N 1
ATOM 3664 C CA . TYR A 1 496 ? -27.312 -14.227 -1.078 1 97.19 496 TYR A CA 1
ATOM 3665 C C . TYR A 1 496 ? -28.234 -13.031 -0.86 1 97.19 496 TYR A C 1
ATOM 3667 O O . TYR A 1 496 ? -29.203 -12.859 -1.583 1 97.19 496 TYR A O 1
ATOM 3675 N N . ALA A 1 497 ? -28 -12.227 0.229 1 93.38 497 ALA A N 1
ATOM 3676 C CA . ALA A 1 497 ? -28.828 -11.047 0.478 1 93.38 497 ALA A CA 1
ATOM 3677 C C . ALA A 1 497 ? -28.188 -10.156 1.544 1 93.38 497 ALA A C 1
ATOM 3679 O O . ALA A 1 497 ? -27.75 -10.641 2.588 1 93.38 497 ALA A O 1
ATOM 3680 N N . PRO A 1 498 ? -28.203 -8.898 1.437 1 91.31 498 PRO A N 1
ATOM 3681 C CA . PRO A 1 498 ? -28.469 -8.172 0.19 1 91.31 498 PRO A CA 1
ATOM 3682 C C . PRO A 1 498 ? -27.281 -8.203 -0.769 1 91.31 498 PRO A C 1
ATOM 3684 O O . PRO A 1 498 ? -26.141 -8.43 -0.345 1 91.31 498 PRO A O 1
ATOM 3687 N N . MET A 1 499 ? -27.5 -8.164 -1.991 1 91.5 499 MET A N 1
ATOM 3688 C CA . MET A 1 499 ? -26.5 -7.996 -3.037 1 91.5 499 MET A CA 1
ATOM 3689 C C . MET A 1 499 ? -26.734 -6.707 -3.816 1 91.5 499 MET A C 1
ATOM 3691 O O . MET A 1 499 ? -27.781 -6.543 -4.441 1 91.5 499 MET A O 1
ATOM 3695 N N . HIS A 1 500 ? -25.734 -5.816 -3.719 1 89.62 500 HIS A N 1
ATOM 3696 C CA . HIS A 1 500 ? -25.859 -4.523 -4.375 1 89.62 500 HIS A CA 1
ATOM 3697 C C . HIS A 1 500 ? -25.812 -4.668 -5.895 1 89.62 500 HIS A C 1
ATOM 3699 O O . HIS A 1 500 ? -25.297 -5.664 -6.414 1 89.62 500 HIS A O 1
ATOM 3705 N N . ASP A 1 501 ? -26.312 -3.666 -6.574 1 88.94 501 ASP A N 1
ATOM 3706 C CA . ASP A 1 501 ? -26.422 -3.691 -8.031 1 88.94 501 ASP A CA 1
ATOM 3707 C C . ASP A 1 501 ? -25.062 -3.826 -8.695 1 88.94 501 ASP A C 1
ATOM 3709 O O . ASP A 1 501 ? -24.906 -4.574 -9.656 1 88.94 501 ASP A O 1
ATOM 3713 N N . ALA A 1 502 ? -24.141 -3.109 -8.164 1 88.06 502 ALA A N 1
ATOM 3714 C CA . ALA A 1 502 ? -22.797 -3.162 -8.75 1 88.06 502 ALA A CA 1
ATOM 3715 C C . ALA A 1 502 ? -22.219 -4.574 -8.68 1 88.06 502 ALA A C 1
ATOM 3717 O O . ALA A 1 502 ? -21.531 -5.016 -9.594 1 88.06 502 ALA A O 1
ATOM 3718 N N . VAL A 1 503 ? -22.484 -5.277 -7.613 1 92.31 503 VAL A N 1
ATOM 3719 C CA . VAL A 1 503 ? -22.031 -6.652 -7.438 1 92.31 503 VAL A CA 1
ATOM 3720 C C . VAL A 1 503 ? -22.797 -7.578 -8.391 1 92.31 503 VAL A C 1
ATOM 3722 O O . VAL A 1 503 ? -22.203 -8.461 -9.008 1 92.31 503 VAL A O 1
ATOM 3725 N N . ARG A 1 504 ? -24.109 -7.336 -8.523 1 93.75 504 ARG A N 1
ATOM 3726 C CA . ARG A 1 504 ? -24.922 -8.125 -9.43 1 93.75 504 ARG A CA 1
ATOM 3727 C C . ARG A 1 504 ? -24.422 -8.016 -10.867 1 93.75 504 ARG A C 1
ATOM 3729 O O . ARG A 1 504 ? -24.391 -9.016 -11.594 1 93.75 504 ARG A O 1
ATOM 3736 N N . ASP A 1 505 ? -24.031 -6.812 -11.227 1 91.69 505 ASP A N 1
ATOM 3737 C CA . ASP A 1 505 ? -23.516 -6.582 -12.57 1 91.69 505 ASP A CA 1
ATOM 3738 C C . ASP A 1 505 ? -22.281 -7.434 -12.844 1 91.69 505 ASP A C 1
ATOM 3740 O O . ASP A 1 505 ? -22.156 -8.047 -13.906 1 91.69 505 ASP A O 1
ATOM 3744 N N . VAL A 1 506 ? -21.422 -7.449 -11.914 1 91.62 506 VAL A N 1
ATOM 3745 C CA . VAL A 1 506 ? -20.156 -8.172 -12.078 1 91.62 506 VAL A CA 1
ATOM 3746 C C . VAL A 1 506 ? -20.422 -9.68 -12.078 1 91.62 506 VAL A C 1
ATOM 3748 O O . VAL A 1 506 ? -19.812 -10.422 -12.844 1 91.62 506 VAL A O 1
ATOM 3751 N N . VAL A 1 507 ? -21.281 -10.133 -11.234 1 94.56 507 VAL A N 1
ATOM 3752 C CA . VAL A 1 507 ? -21.641 -11.547 -11.164 1 94.56 507 VAL A CA 1
ATOM 3753 C C . VAL A 1 507 ? -22.266 -11.992 -12.484 1 94.56 507 VAL A C 1
ATOM 3755 O O . VAL A 1 507 ? -21.938 -13.062 -13.008 1 94.56 507 VAL A O 1
ATOM 3758 N N . ALA A 1 508 ? -23.141 -11.148 -13 1 93.81 508 ALA A N 1
ATOM 3759 C CA . ALA A 1 508 ? -23.766 -11.445 -14.281 1 93.81 508 ALA A CA 1
ATOM 3760 C C . ALA A 1 508 ? -22.734 -11.547 -15.391 1 93.81 508 ALA A C 1
ATOM 3762 O O . ALA A 1 508 ? -22.75 -12.477 -16.203 1 93.81 508 ALA A O 1
ATOM 3763 N N . ALA A 1 509 ? -21.891 -10.633 -15.383 1 91.06 509 ALA A N 1
ATOM 3764 C CA . ALA A 1 509 ? -20.844 -10.602 -16.406 1 91.06 509 ALA A CA 1
ATOM 3765 C C . ALA A 1 509 ? -19.922 -11.805 -16.281 1 91.06 509 ALA A C 1
ATOM 3767 O O . ALA A 1 509 ? -19.359 -12.273 -17.281 1 91.06 509 ALA A O 1
ATOM 3768 N N . GLY A 1 510 ? -19.75 -12.281 -15.086 1 90.94 510 GLY A N 1
ATOM 3769 C CA . GLY A 1 510 ? -18.859 -13.406 -14.828 1 90.94 510 GLY A CA 1
ATOM 3770 C C . GLY A 1 510 ? -19.516 -14.75 -15.047 1 90.94 510 GLY A C 1
ATOM 3771 O O . GLY A 1 510 ? -18.906 -15.797 -14.797 1 90.94 510 GLY A O 1
ATOM 3772 N N . GLY A 1 511 ? -20.719 -14.773 -15.453 1 90.88 511 GLY A N 1
ATOM 3773 C CA . GLY A 1 511 ? -21.422 -16.016 -15.742 1 90.88 511 GLY A CA 1
ATOM 3774 C C . GLY A 1 511 ? -22.141 -16.578 -14.531 1 90.88 511 GLY A C 1
ATOM 3775 O O . GLY A 1 511 ? -22.422 -17.781 -14.477 1 90.88 511 GLY A O 1
ATOM 3776 N N . GLY A 1 512 ? -22.391 -15.742 -13.602 1 94.38 512 GLY A N 1
ATOM 3777 C CA . GLY A 1 512 ? -23.031 -16.203 -12.383 1 94.38 512 GLY A CA 1
ATOM 3778 C C . GLY A 1 512 ? -24.547 -16.016 -12.398 1 94.38 512 GLY A C 1
ATOM 3779 O O . GLY A 1 512 ? -25.125 -15.609 -11.391 1 94.38 512 GLY A O 1
ATOM 3780 N N . ASP A 1 513 ? -25.219 -16.344 -13.453 1 94.31 513 ASP A N 1
ATOM 3781 C CA . ASP A 1 513 ? -26.656 -16.109 -13.594 1 94.31 513 ASP A CA 1
ATOM 3782 C C . ASP A 1 513 ? -27.438 -16.984 -12.617 1 94.31 513 ASP A C 1
ATOM 3784 O O . ASP A 1 513 ? -28.453 -16.547 -12.07 1 94.31 513 ASP A O 1
ATOM 3788 N N . ASP A 1 514 ? -27 -18.141 -12.5 1 94.81 514 ASP A N 1
ATOM 3789 C CA . ASP A 1 514 ? -27.656 -19.047 -11.562 1 94.81 514 ASP A CA 1
ATOM 3790 C C . ASP A 1 514 ? -27.594 -18.5 -10.141 1 94.81 514 ASP A C 1
ATOM 3792 O O . ASP A 1 514 ? -28.578 -18.578 -9.398 1 94.81 514 ASP A O 1
ATOM 3796 N N . LEU A 1 515 ? -26.469 -17.969 -9.758 1 95.62 515 LEU A N 1
ATOM 3797 C CA . LEU A 1 515 ? -26.281 -17.344 -8.445 1 95.62 515 LEU A CA 1
ATOM 3798 C C . LEU A 1 515 ? -27.203 -16.141 -8.273 1 95.62 515 LEU A C 1
ATOM 3800 O O . LEU A 1 515 ? -27.781 -15.945 -7.207 1 95.62 515 LEU A O 1
ATOM 3804 N N . LEU A 1 516 ? -27.438 -15.359 -9.305 1 95.75 516 LEU A N 1
ATOM 3805 C CA . LEU A 1 516 ? -28.234 -14.141 -9.25 1 95.75 516 LEU A CA 1
ATOM 3806 C C . LEU A 1 516 ? -29.703 -14.461 -9.016 1 95.75 516 LEU A C 1
ATOM 3808 O O . LEU A 1 516 ? -30.422 -13.672 -8.398 1 95.75 516 LEU A O 1
ATOM 3812 N N . ARG A 1 517 ? -30.109 -15.586 -9.516 1 94.62 517 ARG A N 1
ATOM 3813 C CA . ARG A 1 517 ? -31.484 -16 -9.297 1 94.62 517 ARG A CA 1
ATOM 3814 C C . ARG A 1 517 ? -31.75 -16.281 -7.824 1 94.62 517 ARG A C 1
ATOM 3816 O O . ARG A 1 517 ? -32.906 -16.234 -7.375 1 94.62 517 ARG A O 1
ATOM 3823 N N . ARG A 1 518 ? -30.766 -16.531 -7.129 1 95.81 518 ARG A N 1
ATOM 3824 C CA . ARG A 1 518 ? -30.875 -16.812 -5.703 1 95.81 518 ARG A CA 1
ATOM 3825 C C . ARG A 1 518 ? -30.422 -15.625 -4.863 1 95.81 518 ARG A C 1
ATOM 3827 O O . ARG A 1 518 ? -30.094 -15.781 -3.688 1 95.81 518 ARG A O 1
ATOM 3834 N N . ALA A 1 519 ? -30.359 -14.492 -5.453 1 95.25 519 ALA A N 1
ATOM 3835 C CA . ALA A 1 519 ? -29.969 -13.266 -4.75 1 95.25 519 ALA A CA 1
ATOM 3836 C C . ALA A 1 519 ? -31.188 -12.391 -4.457 1 95.25 519 ALA A C 1
ATOM 3838 O O . ALA A 1 519 ? -32.062 -12.234 -5.305 1 95.25 519 ALA A O 1
ATOM 3839 N N . ASN A 1 520 ? -31.281 -11.898 -3.24 1 91.19 520 ASN A N 1
ATOM 3840 C CA . ASN A 1 520 ? -32.375 -11.023 -2.809 1 91.19 520 ASN A CA 1
ATOM 3841 C C . ASN A 1 520 ? -31.844 -9.656 -2.375 1 91.19 520 ASN A C 1
ATOM 3843 O O . ASN A 1 520 ? -30.641 -9.469 -2.213 1 91.19 520 ASN A O 1
ATOM 3847 N N . TYR A 1 521 ? -32.688 -8.742 -2.199 1 86.62 521 TYR A N 1
ATOM 3848 C CA . TYR A 1 521 ? -32.312 -7.387 -1.828 1 86.62 521 TYR A CA 1
ATOM 3849 C C . TYR A 1 521 ? -32.312 -7.211 -0.314 1 86.62 521 TYR A C 1
ATOM 3851 O O . TYR A 1 521 ? -31.766 -6.238 0.206 1 86.62 521 TYR A O 1
ATOM 3859 N N . SER A 1 522 ? -32.938 -8.133 0.384 1 88.88 522 SER A N 1
ATOM 3860 C CA . SER A 1 522 ? -32.906 -8.094 1.842 1 88.88 522 SER A CA 1
ATOM 3861 C C . SER A 1 522 ? -32.781 -9.5 2.43 1 88.88 522 SER A C 1
ATOM 3863 O O . SER A 1 522 ? -33.156 -10.484 1.801 1 88.88 522 SER A O 1
ATOM 3865 N N . VAL A 1 523 ? -32.188 -9.516 3.584 1 91.94 523 VAL A N 1
ATOM 3866 C CA . VAL A 1 523 ? -32.031 -10.789 4.285 1 91.94 523 VAL A CA 1
ATOM 3867 C C . VAL A 1 523 ? -33.406 -11.352 4.633 1 91.94 523 VAL A C 1
ATOM 3869 O O . VAL A 1 523 ? -33.625 -12.562 4.562 1 91.94 523 VAL A O 1
ATOM 3872 N N . ASP A 1 524 ? -34.281 -10.477 4.961 1 90.62 524 ASP A N 1
ATOM 3873 C CA . ASP A 1 524 ? -35.656 -10.875 5.297 1 90.62 524 ASP A CA 1
ATOM 3874 C C . ASP A 1 524 ? -36.312 -11.625 4.137 1 90.62 524 ASP A C 1
ATOM 3876 O O . ASP A 1 524 ? -36.906 -12.688 4.336 1 90.62 524 ASP A O 1
ATOM 3880 N N . ASP A 1 525 ? -36.219 -11.117 2.986 1 90.19 525 ASP A N 1
ATOM 3881 C CA . ASP A 1 525 ? -36.75 -11.75 1.795 1 90.19 525 ASP A CA 1
ATOM 3882 C C . ASP A 1 525 ? -36.094 -13.094 1.529 1 90.19 525 ASP A C 1
ATOM 3884 O O . ASP A 1 525 ? -36.75 -14.047 1.092 1 90.19 525 ASP A O 1
ATOM 3888 N N . ALA A 1 526 ? -34.812 -13.172 1.769 1 93.62 526 ALA A N 1
ATOM 3889 C CA . ALA A 1 526 ? -34.062 -14.398 1.535 1 93.62 526 ALA A CA 1
ATOM 3890 C C . ALA A 1 526 ? -34.5 -15.5 2.494 1 93.62 526 ALA A C 1
ATOM 3892 O O . ALA A 1 526 ? -34.625 -16.656 2.1 1 93.62 526 ALA A O 1
ATOM 3893 N N . VAL A 1 527 ? -34.688 -15.109 3.713 1 92.69 527 VAL A N 1
ATOM 3894 C CA . VAL A 1 527 ? -35.156 -16.062 4.715 1 92.69 527 VAL A CA 1
ATOM 3895 C C . VAL A 1 527 ? -36.531 -16.594 4.344 1 92.69 527 VAL A C 1
ATOM 3897 O O . VAL A 1 527 ? -36.812 -17.797 4.418 1 92.69 527 VAL A O 1
ATOM 3900 N N . ALA A 1 528 ? -37.406 -15.68 3.955 1 90.31 528 ALA A N 1
ATOM 3901 C CA . ALA A 1 528 ? -38.75 -16.062 3.551 1 90.31 528 ALA A CA 1
ATOM 3902 C C . ALA A 1 528 ? -38.719 -17.016 2.361 1 90.31 528 ALA A C 1
ATOM 3904 O O . ALA A 1 528 ? -39.5 -17.984 2.314 1 90.31 528 ALA A O 1
ATOM 3905 N N . ALA A 1 529 ? -37.906 -16.703 1.473 1 90.94 529 ALA A N 1
ATOM 3906 C CA . ALA A 1 529 ? -37.781 -17.531 0.277 1 90.94 529 ALA A CA 1
ATOM 3907 C C . ALA A 1 529 ? -37.281 -18.922 0.626 1 90.94 529 ALA A C 1
ATOM 3909 O O . ALA A 1 529 ? -37.719 -19.922 0.038 1 90.94 529 ALA A O 1
ATOM 3910 N N . MET A 1 530 ? -36.344 -18.969 1.51 1 91.38 530 MET A N 1
ATOM 3911 C CA . MET A 1 530 ? -35.75 -20.25 1.907 1 91.38 530 MET A CA 1
ATOM 3912 C C . MET A 1 530 ? -36.75 -21.078 2.705 1 91.38 530 MET A C 1
ATOM 3914 O O . MET A 1 530 ? -36.75 -22.312 2.596 1 91.38 530 MET A O 1
ATOM 3918 N N . ASP A 1 531 ? -37.5 -20.453 3.525 1 86.19 531 ASP A N 1
ATOM 3919 C CA . ASP A 1 531 ? -38.531 -21.141 4.297 1 86.19 531 ASP A CA 1
ATOM 3920 C C . ASP A 1 531 ? -39.625 -21.734 3.381 1 86.19 531 ASP A C 1
ATOM 3922 O O . ASP A 1 531 ? -40.125 -22.812 3.641 1 86.19 531 ASP A O 1
ATOM 3926 N N . GLY A 1 532 ? -39.938 -20.984 2.381 1 78.19 532 GLY A N 1
ATOM 3927 C CA . GLY A 1 532 ? -40.906 -21.484 1.423 1 78.19 532 GLY A CA 1
ATOM 3928 C C . GLY A 1 532 ? -40.469 -22.734 0.693 1 78.19 532 GLY A C 1
ATOM 3929 O O . GLY A 1 532 ? -41.25 -23.609 0.4 1 78.19 532 GLY A O 1
ATOM 3930 N N . LEU A 1 533 ? -39.25 -22.766 0.437 1 71.25 533 LEU A N 1
ATOM 3931 C CA . LEU A 1 533 ? -38.688 -23.906 -0.269 1 71.25 533 LEU A CA 1
ATOM 3932 C C . LEU A 1 533 ? -38.656 -25.141 0.629 1 71.25 533 LEU A C 1
ATOM 3934 O O . LEU A 1 533 ? -38.812 -26.266 0.151 1 71.25 533 LEU A O 1
ATOM 3938 N N . LYS A 1 534 ? -38.562 -25 1.855 1 69.5 534 LYS A N 1
ATOM 3939 C CA . LYS A 1 534 ? -38.562 -26.094 2.818 1 69.5 534 LYS A CA 1
ATOM 3940 C C . LYS A 1 534 ? -39.938 -26.75 2.932 1 69.5 534 LYS A C 1
ATOM 3942 O O . LYS A 1 534 ? -40.062 -27.969 3.072 1 69.5 534 LYS A O 1
ATOM 3947 N N . GLU A 1 535 ? -40.844 -25.922 2.846 1 60.75 535 GLU A N 1
ATOM 3948 C CA . GLU A 1 535 ? -42.219 -26.422 2.951 1 60.75 535 GLU A CA 1
ATOM 3949 C C . GLU A 1 535 ? -42.594 -27.234 1.714 1 60.75 535 GLU A C 1
ATOM 3951 O O . GLU A 1 535 ? -43.344 -28.203 1.81 1 60.75 535 GLU A O 1
ATOM 3956 N N . GLU A 1 536 ? -42 -26.844 0.759 1 52.53 536 GLU A N 1
ATOM 3957 C CA . GLU A 1 536 ? -42.281 -27.547 -0.477 1 52.53 536 GLU A CA 1
ATOM 3958 C C . GLU A 1 536 ? -41.531 -28.875 -0.56 1 52.53 536 GLU A C 1
ATOM 3960 O O . GLU A 1 536 ? -41.969 -29.812 -1.238 1 52.53 536 GLU A O 1
ATOM 3965 N N . LYS A 1 537 ? -40.625 -29.172 0.083 1 50.22 537 LYS A N 1
ATOM 3966 C CA . LYS A 1 537 ? -39.906 -30.438 0.096 1 50.22 537 LYS A CA 1
ATOM 3967 C C . LYS A 1 537 ? -40.438 -31.359 1.199 1 50.22 537 LYS A C 1
ATOM 3969 O O . LYS A 1 537 ? -40.688 -30.922 2.32 1 50.22 537 LYS A O 1
ATOM 3974 N N . MET B 1 1 ? -3.598 -52.844 -1.438 1 38.47 1 MET B N 1
ATOM 3975 C CA . MET B 1 1 ? -2.652 -53.125 -2.51 1 38.47 1 MET B CA 1
ATOM 3976 C C . MET B 1 1 ? -3.051 -52.406 -3.797 1 38.47 1 MET B C 1
ATOM 3978 O O . MET B 1 1 ? -2.203 -52.125 -4.648 1 38.47 1 MET B O 1
ATOM 3982 N N . GLY B 1 2 ? -4.367 -52.25 -4.023 1 47.31 2 GLY B N 1
ATOM 3983 C CA . GLY B 1 2 ? -5.094 -51.688 -5.152 1 47.31 2 GLY B CA 1
ATOM 3984 C C . GLY B 1 2 ? -4.848 -50.219 -5.34 1 47.31 2 GLY B C 1
ATOM 3985 O O . GLY B 1 2 ? -4.727 -49.719 -6.469 1 47.31 2 GLY B O 1
ATOM 3986 N N . ASN B 1 3 ? -4.879 -49.469 -4.191 1 61.09 3 ASN B N 1
ATOM 3987 C CA . ASN B 1 3 ? -4.582 -48.062 -4.094 1 61.09 3 ASN B CA 1
ATOM 3988 C C . ASN B 1 3 ? -3.127 -47.75 -4.434 1 61.09 3 ASN B C 1
ATOM 3990 O O . ASN B 1 3 ? -2.826 -46.719 -5.047 1 61.09 3 ASN B O 1
ATOM 3994 N N . ASN B 1 4 ? -2.266 -48.75 -4.469 1 76.69 4 ASN B N 1
ATOM 3995 C CA . ASN B 1 4 ? -0.818 -48.656 -4.609 1 76.69 4 ASN B CA 1
ATOM 3996 C C . ASN B 1 4 ? -0.398 -48.594 -6.078 1 76.69 4 ASN B C 1
ATOM 3998 O O . ASN B 1 4 ? 0.483 -47.812 -6.445 1 76.69 4 ASN B O 1
ATOM 4002 N N . GLY B 1 5 ? -1.19 -49.375 -6.961 1 84.88 5 GLY B N 1
ATOM 4003 C CA . GLY B 1 5 ? -0.791 -49.375 -8.359 1 84.88 5 GLY B CA 1
ATOM 4004 C C . GLY B 1 5 ? -0.966 -48.062 -9.055 1 84.88 5 GLY B C 1
ATOM 4005 O O . GLY B 1 5 ? -0.09 -47.625 -9.805 1 84.88 5 GLY B O 1
ATOM 4006 N N . ARG B 1 6 ? -2.002 -47.469 -8.766 1 89.06 6 ARG B N 1
ATOM 4007 C CA . ARG B 1 6 ? -2.279 -46.156 -9.367 1 89.06 6 ARG B CA 1
ATOM 4008 C C . ARG B 1 6 ? -1.294 -45.094 -8.875 1 89.06 6 ARG B C 1
ATOM 4010 O O . ARG B 1 6 ? -0.856 -44.25 -9.648 1 89.06 6 ARG B O 1
ATOM 4017 N N . ASP B 1 7 ? -1 -45.156 -7.664 1 94 7 ASP B N 1
ATOM 4018 C CA . ASP B 1 7 ? -0.056 -44.219 -7.09 1 94 7 ASP B CA 1
ATOM 4019 C C . ASP B 1 7 ? 1.349 -44.406 -7.648 1 94 7 ASP B C 1
ATOM 4021 O O . ASP B 1 7 ? 2.092 -43.469 -7.859 1 94 7 ASP B O 1
ATOM 4025 N N . ILE B 1 8 ? 1.683 -45.688 -7.84 1 93.75 8 ILE B N 1
ATOM 4026 C CA . ILE B 1 8 ? 2.996 -46 -8.391 1 93.75 8 ILE B CA 1
ATOM 4027 C C . ILE B 1 8 ? 3.096 -45.469 -9.82 1 93.75 8 ILE B C 1
ATOM 4029 O O . ILE B 1 8 ? 4.078 -44.812 -10.18 1 93.75 8 ILE B O 1
ATOM 4033 N N . LEU B 1 9 ? 2.102 -45.719 -10.578 1 90.12 9 LEU B N 1
ATOM 4034 C CA . LEU B 1 9 ? 2.094 -45.25 -11.953 1 90.12 9 LEU B CA 1
ATOM 4035 C C . LEU B 1 9 ? 2.113 -43.75 -12.008 1 90.12 9 LEU B C 1
ATOM 4037 O O . LEU B 1 9 ? 2.824 -43.156 -12.828 1 90.12 9 LEU B O 1
ATOM 4041 N N . ALA B 1 10 ? 1.312 -43.156 -11.203 1 92.31 10 ALA B N 1
ATOM 4042 C CA . ALA B 1 10 ? 1.256 -41.688 -11.156 1 92.31 10 ALA B CA 1
ATOM 4043 C C . ALA B 1 10 ? 2.598 -41.125 -10.734 1 92.31 10 ALA B C 1
ATOM 4045 O O . ALA B 1 10 ? 3.104 -40.188 -11.359 1 92.31 10 ALA B O 1
ATOM 4046 N N . GLY B 1 11 ? 3.156 -41.656 -9.68 1 94 11 GLY B N 1
ATOM 4047 C CA . GLY B 1 11 ? 4.434 -41.156 -9.172 1 94 11 GLY B CA 1
ATOM 4048 C C . GLY B 1 11 ? 5.559 -41.281 -10.188 1 94 11 GLY B C 1
ATOM 4049 O O . GLY B 1 11 ? 6.352 -40.375 -10.359 1 94 11 GLY B O 1
ATOM 4050 N N . LEU B 1 12 ? 5.609 -42.375 -10.883 1 91.88 12 LEU B N 1
ATOM 4051 C CA . LEU B 1 12 ? 6.66 -42.625 -11.867 1 91.88 12 LEU B CA 1
ATOM 4052 C C . LEU B 1 12 ? 6.488 -41.719 -13.086 1 91.88 12 LEU B C 1
ATOM 4054 O O . LEU B 1 12 ? 7.473 -41.25 -13.664 1 91.88 12 LEU B O 1
ATOM 4058 N N . SER B 1 13 ? 5.289 -41.562 -13.43 1 90.44 13 SER B N 1
ATOM 4059 C CA . SER B 1 13 ? 5.016 -40.656 -14.523 1 90.44 13 SER B CA 1
ATOM 4060 C C . SER B 1 13 ? 5.484 -39.219 -14.188 1 90.44 13 SER B C 1
ATOM 4062 O O . SER B 1 13 ? 6.109 -38.562 -15.008 1 90.44 13 SER B O 1
ATOM 4064 N N . VAL B 1 14 ? 5.164 -38.812 -12.992 1 93.25 14 VAL B N 1
ATOM 4065 C CA . VAL B 1 14 ? 5.555 -37.5 -12.539 1 93.25 14 VAL B CA 1
ATOM 4066 C C . VAL B 1 14 ? 7.074 -37.406 -12.453 1 93.25 14 VAL B C 1
ATOM 4068 O O . VAL B 1 14 ? 7.664 -36.375 -12.82 1 93.25 14 VAL B O 1
ATOM 4071 N N . ALA B 1 15 ? 7.707 -38.469 -11.992 1 94.56 15 ALA B N 1
ATOM 4072 C CA . ALA B 1 15 ? 9.164 -38.5 -11.922 1 94.56 15 ALA B CA 1
ATOM 4073 C C . ALA B 1 15 ? 9.789 -38.312 -13.297 1 94.56 15 ALA B C 1
ATOM 4075 O O . ALA B 1 15 ? 10.789 -37.594 -13.445 1 94.56 15 ALA B O 1
ATOM 4076 N N . GLY B 1 16 ? 9.211 -38.969 -14.234 1 90.75 16 GLY B N 1
ATOM 4077 C CA . GLY B 1 16 ? 9.688 -38.844 -15.602 1 90.75 16 GLY B CA 1
ATOM 4078 C C . GLY B 1 16 ? 9.625 -37.406 -16.141 1 90.75 16 GLY B C 1
ATOM 4079 O O . GLY B 1 16 ? 10.477 -37 -16.922 1 90.75 16 GLY B O 1
ATOM 4080 N N . LEU B 1 17 ? 8.656 -36.75 -15.75 1 90.62 17 LEU B N 1
ATOM 4081 C CA . LEU B 1 17 ? 8.5 -35.344 -16.156 1 90.62 17 LEU B CA 1
ATOM 4082 C C . LEU B 1 17 ? 9.43 -34.438 -15.359 1 90.62 17 LEU B C 1
ATOM 4084 O O . LEU B 1 17 ? 10 -33.5 -15.906 1 90.62 17 LEU B O 1
ATOM 4088 N N . MET B 1 18 ? 9.602 -34.75 -14.109 1 94.19 18 MET B N 1
ATOM 4089 C CA . MET B 1 18 ? 10.344 -33.875 -13.18 1 94.19 18 MET B CA 1
ATOM 4090 C C . MET B 1 18 ? 11.836 -33.906 -13.492 1 94.19 18 MET B C 1
ATOM 4092 O O . MET B 1 18 ? 12.523 -32.906 -13.289 1 94.19 18 MET B O 1
ATOM 4096 N N . LEU B 1 19 ? 12.336 -35 -13.984 1 94.31 19 LEU B N 1
ATOM 4097 C CA . LEU B 1 19 ? 13.766 -35.156 -14.203 1 94.31 19 LEU B CA 1
ATOM 4098 C C . LEU B 1 19 ? 14.266 -34.156 -15.234 1 94.31 19 LEU B C 1
ATOM 4100 O O . LEU B 1 19 ? 15.094 -33.281 -14.914 1 94.31 19 LEU B O 1
ATOM 4104 N N . PRO B 1 20 ? 13.719 -34.188 -16.422 1 93.5 20 PRO B N 1
ATOM 4105 C CA . PRO B 1 20 ? 14.18 -33.188 -17.391 1 93.5 20 PRO B CA 1
ATOM 4106 C C . PRO B 1 20 ? 13.891 -31.766 -16.953 1 93.5 20 PRO B C 1
ATOM 4108 O O . PRO B 1 20 ? 14.695 -30.859 -17.203 1 93.5 20 PRO B O 1
ATOM 4111 N N . GLU B 1 21 ? 12.789 -31.5 -16.344 1 93.62 21 GLU B N 1
ATOM 4112 C CA . GLU B 1 21 ? 12.414 -30.156 -15.906 1 93.62 21 GLU B CA 1
ATOM 4113 C C . GLU B 1 21 ? 13.383 -29.625 -14.844 1 93.62 21 GLU B C 1
ATOM 4115 O O . GLU B 1 21 ? 13.758 -28.453 -14.859 1 93.62 21 GLU B O 1
ATOM 4120 N N . ALA B 1 22 ? 13.703 -30.484 -13.906 1 95.06 22 ALA B N 1
ATOM 4121 C CA . ALA B 1 22 ? 14.648 -30.078 -12.867 1 95.06 22 ALA B CA 1
ATOM 4122 C C . ALA B 1 22 ? 15.984 -29.672 -13.469 1 95.06 22 ALA B C 1
ATOM 4124 O O . ALA B 1 22 ? 16.562 -28.641 -13.086 1 95.06 22 ALA B O 1
ATOM 4125 N N . ILE B 1 23 ? 16.469 -30.453 -14.383 1 93 23 ILE B N 1
ATOM 4126 C CA . ILE B 1 23 ? 17.734 -30.141 -15.039 1 93 23 ILE B CA 1
ATOM 4127 C C . ILE B 1 23 ? 17.609 -28.828 -15.812 1 93 23 ILE B C 1
ATOM 4129 O O . ILE B 1 23 ? 18.484 -27.969 -15.719 1 93 23 ILE B O 1
ATOM 4133 N N . ALA B 1 24 ? 16.531 -28.734 -16.469 1 93.94 24 ALA B N 1
ATOM 4134 C CA . ALA B 1 24 ? 16.281 -27.516 -17.25 1 93.94 24 ALA B CA 1
ATOM 4135 C C . ALA B 1 24 ? 16.203 -26.297 -16.344 1 93.94 24 ALA B C 1
ATOM 4137 O O . ALA B 1 24 ? 16.781 -25.25 -16.641 1 93.94 24 ALA B O 1
ATOM 4138 N N . TYR B 1 25 ? 15.508 -26.375 -15.219 1 95.62 25 TYR B N 1
ATOM 4139 C CA . TYR B 1 25 ? 15.305 -25.25 -14.32 1 95.62 25 TYR B CA 1
ATOM 4140 C C . TYR B 1 25 ? 16.609 -24.875 -13.617 1 95.62 25 TYR B C 1
ATOM 4142 O O . TYR B 1 25 ? 16.828 -23.703 -13.312 1 95.62 25 TYR B O 1
ATOM 4150 N N . SER B 1 26 ? 17.469 -25.859 -13.367 1 94.69 26 SER B N 1
ATOM 4151 C CA . SER B 1 26 ? 18.781 -25.531 -12.836 1 94.69 26 SER B CA 1
ATOM 4152 C C . SER B 1 26 ? 19.562 -24.641 -13.812 1 94.69 26 SER B C 1
ATOM 4154 O O . SER B 1 26 ? 20.328 -23.766 -13.391 1 94.69 26 SER B O 1
ATOM 4156 N N . GLY B 1 27 ? 19.359 -24.906 -15.078 1 92.62 27 GLY B N 1
ATOM 4157 C CA . GLY B 1 27 ? 19.953 -24.062 -16.094 1 92.62 27 GLY B CA 1
ATOM 4158 C C . GLY B 1 27 ? 19.453 -22.641 -16.062 1 92.62 27 GLY B C 1
ATOM 4159 O O . GLY B 1 27 ? 20.234 -21.688 -16.219 1 92.62 27 GLY B O 1
ATOM 4160 N N . ILE B 1 28 ? 18.203 -22.5 -15.828 1 93.12 28 ILE B N 1
ATOM 4161 C CA . ILE B 1 28 ? 17.625 -21.172 -15.695 1 93.12 28 ILE B CA 1
ATOM 4162 C C . ILE B 1 28 ? 18.234 -20.453 -14.508 1 93.12 28 ILE B C 1
ATOM 4164 O O . ILE B 1 28 ? 18.625 -19.281 -14.609 1 93.12 28 ILE B O 1
ATOM 4168 N N . ALA B 1 29 ? 18.391 -21.172 -13.414 1 93.94 29 ALA B N 1
ATOM 4169 C CA . ALA B 1 29 ? 18.875 -20.594 -12.164 1 93.94 29 ALA B CA 1
ATOM 4170 C C . ALA B 1 29 ? 20.375 -20.359 -12.211 1 93.94 29 ALA B C 1
ATOM 4172 O O . ALA B 1 29 ? 20.922 -19.594 -11.406 1 93.94 29 ALA B O 1
ATOM 4173 N N . GLY B 1 30 ? 21.062 -21.078 -13.102 1 90.69 30 GLY B N 1
ATOM 4174 C CA . GLY B 1 30 ? 22.516 -20.984 -13.188 1 90.69 30 GLY B CA 1
ATOM 4175 C C . GLY B 1 30 ? 23.234 -21.781 -12.109 1 90.69 30 GLY B C 1
ATOM 4176 O O . GLY B 1 30 ? 24.25 -21.344 -11.57 1 90.69 30 GLY B O 1
ATOM 4177 N N . VAL B 1 31 ? 22.656 -22.875 -11.734 1 91.25 31 VAL B N 1
ATOM 4178 C CA . VAL B 1 31 ? 23.266 -23.75 -10.734 1 91.25 31 VAL B CA 1
ATOM 4179 C C . VAL B 1 31 ? 23.438 -25.156 -11.312 1 91.25 31 VAL B C 1
ATOM 4181 O O . VAL B 1 31 ? 22.781 -25.5 -12.297 1 91.25 31 VAL B O 1
ATOM 4184 N N . PRO B 1 32 ? 24.328 -25.953 -10.758 1 90.88 32 PRO B N 1
ATOM 4185 C CA . PRO B 1 32 ? 24.469 -27.344 -11.234 1 90.88 32 PRO B CA 1
ATOM 4186 C C . PRO B 1 32 ? 23.188 -28.141 -11.086 1 90.88 32 PRO B C 1
ATOM 4188 O O . PRO B 1 32 ? 22.453 -27.984 -10.109 1 90.88 32 PRO B O 1
ATOM 4191 N N . PRO B 1 33 ? 22.891 -29.062 -11.977 1 93.19 33 PRO B N 1
ATOM 4192 C CA . PRO B 1 33 ? 21.625 -29.781 -12.055 1 93.19 33 PRO B CA 1
ATOM 4193 C C . PRO B 1 33 ? 21.328 -30.594 -10.797 1 93.19 33 PRO B C 1
ATOM 4195 O O . PRO B 1 33 ? 20.156 -30.781 -10.438 1 93.19 33 PRO B O 1
ATOM 4198 N N . GLN B 1 34 ? 22.391 -31.094 -10.125 1 92.19 34 GLN B N 1
ATOM 4199 C CA . GLN B 1 34 ? 22.172 -31.938 -8.961 1 92.19 34 GLN B CA 1
ATOM 4200 C C . GLN B 1 34 ? 21.391 -31.203 -7.879 1 92.19 34 GLN B C 1
ATOM 4202 O O . GLN B 1 34 ? 20.625 -31.797 -7.129 1 92.19 34 GLN B O 1
ATOM 4207 N N . HIS B 1 35 ? 21.562 -29.922 -7.793 1 92.88 35 HIS B N 1
ATOM 4208 C CA . HIS B 1 35 ? 20.906 -29.125 -6.754 1 92.88 35 HIS B CA 1
ATOM 4209 C C . HIS B 1 35 ? 19.406 -29.016 -7.004 1 92.88 35 HIS B C 1
ATOM 4211 O O . HIS B 1 35 ? 18.609 -28.938 -6.055 1 92.88 35 HIS B O 1
ATOM 4217 N N . ALA B 1 36 ? 19.031 -28.969 -8.242 1 95.38 36 ALA B N 1
ATOM 4218 C CA . ALA B 1 36 ? 17.609 -29.016 -8.57 1 95.38 36 ALA B CA 1
ATOM 4219 C C . ALA B 1 36 ? 17.016 -30.391 -8.32 1 95.38 36 ALA B C 1
ATOM 4221 O O . ALA B 1 36 ? 15.875 -30.516 -7.875 1 95.38 36 ALA B O 1
ATOM 4222 N N . LEU B 1 37 ? 17.797 -31.391 -8.625 1 95.19 37 LEU B N 1
ATOM 4223 C CA . LEU B 1 37 ? 17.328 -32.75 -8.438 1 95.19 37 LEU B CA 1
ATOM 4224 C C . LEU B 1 37 ? 17.141 -33.062 -6.961 1 95.19 37 LEU B C 1
ATOM 4226 O O . LEU B 1 37 ? 16.109 -33.625 -6.57 1 95.19 37 LEU B O 1
ATOM 4230 N N . TYR B 1 38 ? 18.109 -32.688 -6.172 1 94.94 38 TYR B N 1
ATOM 4231 C CA . TYR B 1 38 ? 17.984 -32.875 -4.734 1 94.94 38 TYR B CA 1
ATOM 4232 C C . TYR B 1 38 ? 16.812 -32.094 -4.164 1 94.94 38 TYR B C 1
ATOM 4234 O O . TYR B 1 38 ? 16.109 -32.562 -3.279 1 94.94 38 TYR B O 1
ATOM 4242 N N . ALA B 1 39 ? 16.656 -30.906 -4.637 1 97.06 39 ALA B N 1
ATOM 4243 C CA . ALA B 1 39 ? 15.539 -30.078 -4.207 1 97.06 39 ALA B CA 1
ATOM 4244 C C . ALA B 1 39 ? 14.211 -30.75 -4.512 1 97.06 39 ALA B C 1
ATOM 4246 O O . ALA B 1 39 ? 13.305 -30.75 -3.674 1 97.06 39 ALA B O 1
ATOM 4247 N N . ALA B 1 40 ? 14.102 -31.281 -5.699 1 97.75 40 ALA B N 1
ATOM 4248 C CA . ALA B 1 40 ? 12.875 -31.953 -6.113 1 97.75 40 ALA B CA 1
ATOM 4249 C C . ALA B 1 40 ? 12.586 -33.156 -5.234 1 97.75 40 ALA B C 1
ATOM 4251 O O . ALA B 1 40 ? 11.445 -33.406 -4.844 1 97.75 40 ALA B O 1
ATOM 4252 N N . MET B 1 41 ? 13.625 -33.938 -4.961 1 97.12 41 MET B N 1
ATOM 4253 C CA . MET B 1 41 ? 13.469 -35.125 -4.105 1 97.12 41 MET B CA 1
ATOM 4254 C C . MET B 1 41 ? 13.016 -34.719 -2.707 1 97.12 41 MET B C 1
ATOM 4256 O O . MET B 1 41 ? 12.07 -35.281 -2.168 1 97.12 41 MET B O 1
ATOM 4260 N N . ALA B 1 42 ? 13.656 -33.719 -2.176 1 97.38 42 ALA B N 1
ATOM 4261 C CA . ALA B 1 42 ? 13.32 -33.25 -0.835 1 97.38 42 ALA B CA 1
ATOM 4262 C C . ALA B 1 42 ? 11.883 -32.719 -0.785 1 97.38 42 ALA B C 1
ATOM 4264 O O . ALA B 1 42 ? 11.125 -33.062 0.123 1 97.38 42 ALA B O 1
ATOM 4265 N N . GLY B 1 43 ? 11.5 -31.891 -1.742 1 98.06 43 GLY B N 1
ATOM 4266 C CA . GLY B 1 43 ? 10.156 -31.344 -1.789 1 98.06 43 GLY B CA 1
ATOM 4267 C C . GLY B 1 43 ? 9.078 -32.406 -1.871 1 98.06 43 GLY B C 1
ATOM 4268 O O . GLY B 1 43 ? 8.102 -32.344 -1.114 1 98.06 43 GLY B O 1
ATOM 4269 N N . CYS B 1 44 ? 9.266 -33.344 -2.736 1 97.81 44 CYS B N 1
ATOM 4270 C CA . CYS B 1 44 ? 8.305 -34.406 -2.928 1 97.81 44 CYS B CA 1
ATOM 4271 C C . CYS B 1 44 ? 8.156 -35.25 -1.659 1 97.81 44 CYS B C 1
ATOM 4273 O O . CYS B 1 44 ? 7.039 -35.594 -1.263 1 97.81 44 CYS B O 1
ATOM 4275 N N . LEU B 1 45 ? 9.266 -35.562 -1.063 1 97.69 45 LEU B N 1
ATOM 4276 C CA . LEU B 1 45 ? 9.234 -36.406 0.125 1 97.69 45 LEU B CA 1
ATOM 4277 C C . LEU B 1 45 ? 8.523 -35.688 1.274 1 97.69 45 LEU B C 1
ATOM 4279 O O . LEU B 1 45 ? 7.684 -36.281 1.953 1 97.69 45 LEU B O 1
ATOM 4283 N N . VAL B 1 46 ? 8.867 -34.469 1.487 1 98.06 46 VAL B N 1
ATOM 4284 C CA . VAL B 1 46 ? 8.25 -33.719 2.57 1 98.06 46 VAL B CA 1
ATOM 4285 C C . VAL B 1 46 ? 6.746 -33.562 2.316 1 98.06 46 VAL B C 1
ATOM 4287 O O . VAL B 1 46 ? 5.941 -33.719 3.24 1 98.06 46 VAL B O 1
ATOM 4290 N N . TYR B 1 47 ? 6.359 -33.312 1.066 1 97.44 47 TYR B N 1
ATOM 4291 C CA . TYR B 1 47 ? 4.945 -33.094 0.776 1 97.44 47 TYR B CA 1
ATOM 4292 C C . TYR B 1 47 ? 4.156 -34.375 0.959 1 97.44 47 TYR B C 1
ATOM 4294 O O . TYR B 1 47 ? 2.996 -34.344 1.372 1 97.44 47 TYR B O 1
ATOM 4302 N N . ALA B 1 48 ? 4.742 -35.5 0.637 1 96.44 48 ALA B N 1
ATOM 4303 C CA . ALA B 1 48 ? 4.09 -36.781 0.854 1 96.44 48 ALA B CA 1
ATOM 4304 C C . ALA B 1 48 ? 3.762 -37 2.33 1 96.44 48 ALA B C 1
ATOM 4306 O O . ALA B 1 48 ? 2.734 -37.594 2.668 1 96.44 48 ALA B O 1
ATOM 4307 N N . LEU B 1 49 ? 4.574 -36.5 3.152 1 96.38 49 LEU B N 1
ATOM 4308 C CA . LEU B 1 49 ? 4.434 -36.719 4.586 1 96.38 49 LEU B CA 1
ATOM 4309 C C . LEU B 1 49 ? 3.496 -35.688 5.207 1 96.38 49 LEU B C 1
ATOM 4311 O O . LEU B 1 49 ? 2.715 -36 6.102 1 96.38 49 LEU B O 1
ATOM 4315 N N . LEU B 1 50 ? 3.59 -34.438 4.719 1 96.62 50 LEU B N 1
ATOM 4316 C CA . LEU B 1 50 ? 2.938 -33.375 5.477 1 96.62 50 LEU B CA 1
ATOM 4317 C C . LEU B 1 50 ? 1.881 -32.688 4.629 1 96.62 50 LEU B C 1
ATOM 4319 O O . LEU B 1 50 ? 1.039 -31.953 5.16 1 96.62 50 LEU B O 1
ATOM 4323 N N . GLY B 1 51 ? 1.92 -32.875 3.359 1 94.75 51 GLY B N 1
ATOM 4324 C CA . GLY B 1 51 ? 1.009 -32.156 2.473 1 94.75 51 GLY B CA 1
ATOM 4325 C C . GLY B 1 51 ? -0.432 -32.625 2.613 1 94.75 51 GLY B C 1
ATOM 4326 O O . GLY B 1 51 ? -0.714 -33.625 3.291 1 94.75 51 GLY B O 1
ATOM 4327 N N . GLN B 1 52 ? -1.325 -31.859 1.978 1 93 52 GLN B N 1
ATOM 4328 C CA . GLN B 1 52 ? -2.74 -32.188 2.092 1 93 52 GLN B CA 1
ATOM 4329 C C . GLN B 1 52 ? -3.32 -32.594 0.74 1 93 52 GLN B C 1
ATOM 4331 O O . GLN B 1 52 ? -4.281 -33.375 0.678 1 93 52 GLN B O 1
ATOM 4336 N N . SER B 1 53 ? -2.812 -32.156 -0.319 1 94.19 53 SER B N 1
ATOM 4337 C CA . SER B 1 53 ? -3.326 -32.438 -1.652 1 94.19 53 SER B CA 1
ATOM 4338 C C . SER B 1 53 ? -2.695 -33.719 -2.219 1 94.19 53 SER B C 1
ATOM 4340 O O . SER B 1 53 ? -1.477 -33.875 -2.15 1 94.19 53 SER B O 1
ATOM 4342 N N . ARG B 1 54 ? -3.451 -34.562 -2.754 1 94.25 54 ARG B N 1
ATOM 4343 C CA . ARG B 1 54 ? -2.895 -35.781 -3.35 1 94.25 54 ARG B CA 1
ATOM 4344 C C . ARG B 1 54 ? -2.387 -35.5 -4.762 1 94.25 54 ARG B C 1
ATOM 4346 O O . ARG B 1 54 ? -1.7 -36.344 -5.352 1 94.25 54 ARG B O 1
ATOM 4353 N N . PHE B 1 55 ? -2.609 -34.312 -5.285 1 93.88 55 PHE B N 1
ATOM 4354 C CA . PHE B 1 55 ? -2.238 -34 -6.656 1 93.88 55 PHE B CA 1
ATOM 4355 C C . PHE B 1 55 ? -1.01 -33.094 -6.684 1 93.88 55 PHE B C 1
ATOM 4357 O O . PHE B 1 55 ? -0.207 -33.156 -7.617 1 93.88 55 PHE B O 1
ATOM 4364 N N . ALA B 1 56 ? -0.839 -32.25 -5.691 1 95.56 56 ALA B N 1
ATOM 4365 C CA . ALA B 1 56 ? 0.218 -31.25 -5.707 1 95.56 56 ALA B CA 1
ATOM 4366 C C . ALA B 1 56 ? 1.594 -31.891 -5.578 1 95.56 56 ALA B C 1
ATOM 4368 O O . ALA B 1 56 ? 1.759 -32.875 -4.859 1 95.56 56 ALA B O 1
ATOM 4369 N N . ILE B 1 57 ? 2.537 -31.391 -6.32 1 97 57 ILE B N 1
ATOM 4370 C CA . ILE B 1 57 ? 3.93 -31.812 -6.301 1 97 57 ILE B CA 1
ATOM 4371 C C . ILE B 1 57 ? 4.832 -30.641 -5.938 1 97 57 ILE B C 1
ATOM 4373 O O . ILE B 1 57 ? 4.789 -29.594 -6.586 1 97 57 ILE B O 1
ATOM 4377 N N . ILE B 1 58 ? 5.594 -30.781 -4.863 1 97.94 58 ILE B N 1
ATOM 4378 C CA . ILE B 1 58 ? 6.516 -29.734 -4.445 1 97.94 58 ILE B CA 1
ATOM 4379 C C . ILE B 1 58 ? 7.902 -30 -5.027 1 97.94 58 ILE B C 1
ATOM 4381 O O . ILE B 1 58 ? 8.523 -31.016 -4.723 1 97.94 58 ILE B O 1
ATOM 4385 N N . SER B 1 59 ? 8.336 -29.203 -5.871 1 97.56 59 SER B N 1
ATOM 4386 C CA . SER B 1 59 ? 9.602 -29.281 -6.602 1 97.56 59 SER B CA 1
ATOM 4387 C C . SER B 1 59 ? 10.039 -27.906 -7.102 1 97.56 59 SER B C 1
ATOM 4389 O O . SER B 1 59 ? 9.344 -26.906 -6.891 1 97.56 59 SER B O 1
ATOM 4391 N N . PRO B 1 60 ? 11.242 -27.797 -7.613 1 96.81 60 PRO B N 1
ATOM 4392 C CA . PRO B 1 60 ? 11.617 -26.516 -8.211 1 96.81 60 PRO B CA 1
ATOM 4393 C C . PRO B 1 60 ? 10.664 -26.078 -9.32 1 96.81 60 PRO B C 1
ATOM 4395 O O . PRO B 1 60 ? 10.18 -26.906 -10.094 1 96.81 60 PRO B O 1
ATOM 4398 N N . THR B 1 61 ? 10.414 -24.812 -9.344 1 94.06 61 THR B N 1
ATOM 4399 C CA . THR B 1 61 ? 9.531 -24.234 -10.359 1 94.06 61 THR B CA 1
ATOM 4400 C C . THR B 1 61 ? 10.297 -23.266 -11.25 1 94.06 61 THR B C 1
ATOM 4402 O O . THR B 1 61 ? 11.398 -22.828 -10.906 1 94.06 61 THR B O 1
ATOM 4405 N N . SER B 1 62 ? 9.695 -23.031 -12.438 1 91.88 62 SER B N 1
ATOM 4406 C CA . SER B 1 62 ? 10.305 -22.078 -13.352 1 91.88 62 SER B CA 1
ATOM 4407 C C . SER B 1 62 ? 10.422 -20.688 -12.719 1 91.88 62 SER B C 1
ATOM 4409 O O . SER B 1 62 ? 11.43 -20 -12.883 1 91.88 62 SER B O 1
ATOM 4411 N N . SER B 1 63 ? 9.43 -20.312 -11.961 1 89.88 63 SER B N 1
ATOM 4412 C CA . SER B 1 63 ? 9.414 -19 -11.32 1 89.88 63 SER B CA 1
ATOM 4413 C C . SER B 1 63 ? 10.508 -18.891 -10.266 1 89.88 63 SER B C 1
ATOM 4415 O O . SER B 1 63 ? 11.227 -17.891 -10.211 1 89.88 63 SER B O 1
ATOM 4417 N N . SER B 1 64 ? 10.594 -19.875 -9.453 1 92.19 64 SER B N 1
ATOM 4418 C CA . SER B 1 64 ? 11.617 -19.828 -8.414 1 92.19 64 SER B CA 1
ATOM 4419 C C . SER B 1 64 ? 13.016 -19.859 -9.016 1 92.19 64 SER B C 1
ATOM 4421 O O . SER B 1 64 ? 13.93 -19.219 -8.5 1 92.19 64 SER B O 1
ATOM 4423 N N . ALA B 1 65 ? 13.188 -20.594 -10.117 1 94.75 65 ALA B N 1
ATOM 4424 C CA . ALA B 1 65 ? 14.477 -20.625 -10.812 1 94.75 65 ALA B CA 1
ATOM 4425 C C . ALA B 1 65 ? 14.844 -19.25 -11.359 1 94.75 65 ALA B C 1
ATOM 4427 O O . ALA B 1 65 ? 15.992 -18.812 -11.242 1 94.75 65 ALA B O 1
ATOM 4428 N N . ALA B 1 66 ? 13.898 -18.656 -11.898 1 91.19 66 ALA B N 1
ATOM 4429 C CA . ALA B 1 66 ? 14.125 -17.328 -12.477 1 91.19 66 ALA B CA 1
ATOM 4430 C C . ALA B 1 66 ? 14.484 -16.328 -11.391 1 91.19 66 ALA B C 1
ATOM 4432 O O . ALA B 1 66 ? 15.367 -15.484 -11.586 1 91.19 66 ALA B O 1
ATOM 4433 N N . ILE B 1 67 ? 13.805 -16.375 -10.281 1 90.12 67 ILE B N 1
ATOM 4434 C CA . ILE B 1 67 ? 14.07 -15.453 -9.188 1 90.12 67 ILE B CA 1
ATOM 4435 C C . ILE B 1 67 ? 15.445 -15.75 -8.594 1 90.12 67 ILE B C 1
ATOM 4437 O O . ILE B 1 67 ? 16.188 -14.836 -8.242 1 90.12 67 ILE B O 1
ATOM 4441 N N . LEU B 1 68 ? 15.734 -16.984 -8.477 1 92.44 68 LEU B N 1
ATOM 4442 C CA . LEU B 1 68 ? 17.062 -17.375 -7.992 1 92.44 68 LEU B CA 1
ATOM 4443 C C . LEU B 1 68 ? 18.156 -16.844 -8.914 1 92.44 68 LEU B C 1
ATOM 4445 O O . LEU B 1 68 ? 19.188 -16.359 -8.438 1 92.44 68 LEU B O 1
ATOM 4449 N N . ALA B 1 69 ? 17.938 -16.984 -10.18 1 91.69 69 ALA B N 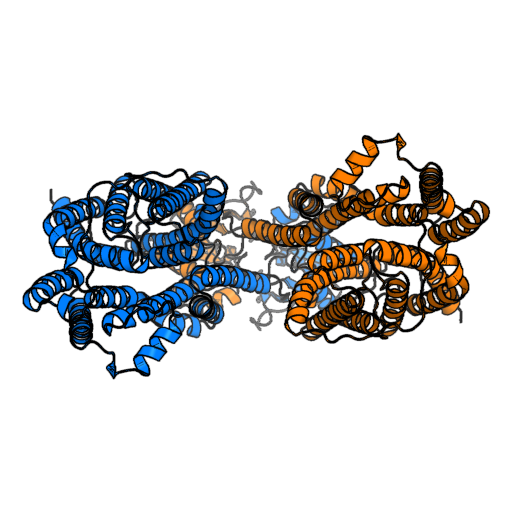1
ATOM 4450 C CA . ALA B 1 69 ? 18.875 -16.453 -11.156 1 91.69 69 ALA B CA 1
ATOM 4451 C C . ALA B 1 69 ? 19.078 -14.953 -10.961 1 91.69 69 ALA B C 1
ATOM 4453 O O . ALA B 1 69 ? 20.203 -14.461 -11.008 1 91.69 69 ALA B O 1
ATOM 4454 N N . ALA B 1 70 ? 18 -14.297 -10.789 1 88.31 70 ALA B N 1
ATOM 4455 C CA . ALA B 1 70 ? 18.062 -12.852 -10.586 1 88.31 70 ALA B CA 1
ATOM 4456 C C . ALA B 1 70 ? 18.812 -12.508 -9.305 1 88.31 70 ALA B C 1
ATOM 4458 O O . ALA B 1 70 ? 19.578 -11.539 -9.273 1 88.31 70 ALA B O 1
ATOM 4459 N N . MET B 1 71 ? 18.578 -13.219 -8.289 1 88.38 71 MET B N 1
ATOM 4460 C CA . MET B 1 71 ? 19.266 -13.023 -7.023 1 88.38 71 MET B CA 1
ATOM 4461 C C . MET B 1 71 ? 20.781 -13.203 -7.195 1 88.38 71 MET B C 1
ATOM 4463 O O . MET B 1 71 ? 21.562 -12.375 -6.746 1 88.38 71 MET B O 1
ATOM 4467 N N . LEU B 1 72 ? 21.219 -14.242 -7.852 1 89.75 72 LEU B N 1
ATOM 4468 C CA . LEU B 1 72 ? 22.625 -14.555 -8.047 1 89.75 72 LEU B CA 1
ATOM 4469 C C . LEU B 1 72 ? 23.312 -13.492 -8.906 1 89.75 72 LEU B C 1
ATOM 4471 O O . LEU B 1 72 ? 24.469 -13.141 -8.672 1 89.75 72 LEU B O 1
ATOM 4475 N N . ALA B 1 73 ? 22.578 -13.039 -9.852 1 87 73 ALA B N 1
ATOM 4476 C CA . ALA B 1 73 ? 23.109 -11.977 -10.703 1 87 73 ALA B CA 1
ATOM 4477 C C . ALA B 1 73 ? 23.344 -10.695 -9.906 1 87 73 ALA B C 1
ATOM 4479 O O . ALA B 1 73 ? 24.266 -9.938 -10.188 1 87 73 ALA B O 1
ATOM 4480 N N . ALA B 1 74 ? 22.547 -10.5 -8.953 1 83.56 74 ALA B N 1
ATOM 4481 C CA . ALA B 1 74 ? 22.641 -9.281 -8.148 1 83.56 74 ALA B CA 1
ATOM 4482 C C . ALA B 1 74 ? 23.75 -9.406 -7.094 1 83.56 74 ALA B C 1
ATOM 4484 O O . ALA B 1 74 ? 24.406 -8.422 -6.758 1 83.56 74 ALA B O 1
ATOM 4485 N N . LEU B 1 75 ? 23.953 -10.523 -6.574 1 85.25 75 LEU B N 1
ATOM 4486 C CA . LEU B 1 75 ? 24.891 -10.727 -5.469 1 85.25 75 LEU B CA 1
ATOM 4487 C C . LEU B 1 75 ? 26.312 -10.922 -5.984 1 85.25 75 LEU B C 1
ATOM 4489 O O . LEU B 1 75 ? 27.266 -10.625 -5.273 1 85.25 75 LEU B O 1
ATOM 4493 N N . VAL B 1 76 ? 26.516 -11.352 -7.219 1 80.75 76 VAL B N 1
ATOM 4494 C CA . VAL B 1 76 ? 27.797 -11.648 -7.844 1 80.75 76 VAL B CA 1
ATOM 4495 C C . VAL B 1 76 ? 28.703 -12.344 -6.844 1 80.75 76 VAL B C 1
ATOM 4497 O O . VAL B 1 76 ? 29.766 -11.82 -6.488 1 80.75 76 VAL B O 1
ATOM 4500 N N . PRO B 1 77 ? 28.25 -13.508 -6.504 1 78.62 77 PRO B N 1
ATOM 4501 C CA . PRO B 1 77 ? 29.016 -14.219 -5.477 1 78.62 77 PRO B CA 1
ATOM 4502 C C . PRO B 1 77 ? 30.406 -14.617 -5.957 1 78.62 77 PRO B C 1
ATOM 4504 O O . PRO B 1 77 ? 30.625 -14.812 -7.156 1 78.62 77 PRO B O 1
ATOM 4507 N N . GLN B 1 78 ? 31.375 -14.633 -5 1 77.94 78 GLN B N 1
ATOM 4508 C CA . GLN B 1 78 ? 32.688 -15.188 -5.281 1 77.94 78 GLN B CA 1
ATOM 4509 C C . GLN B 1 78 ? 32.594 -16.672 -5.648 1 77.94 78 GLN B C 1
ATOM 4511 O O . GLN B 1 78 ? 31.656 -17.359 -5.234 1 77.94 78 GLN B O 1
ATOM 4516 N N . PRO B 1 79 ? 33.656 -16.969 -6.426 1 72.69 79 PRO B N 1
ATOM 4517 C CA . PRO B 1 79 ? 33.656 -18.391 -6.781 1 72.69 79 PRO B CA 1
ATOM 4518 C C . PRO B 1 79 ? 33.656 -19.297 -5.559 1 72.69 79 PRO B C 1
ATOM 4520 O O . PRO B 1 79 ? 34.312 -19 -4.559 1 72.69 79 PRO B O 1
ATOM 4523 N N . GLY B 1 80 ? 32.875 -20.25 -5.383 1 74.81 80 GLY B N 1
ATOM 4524 C CA . GLY B 1 80 ? 32.812 -21.203 -4.281 1 74.81 80 GLY B CA 1
ATOM 4525 C C . GLY B 1 80 ? 31.703 -20.875 -3.277 1 74.81 80 GLY B C 1
ATOM 4526 O O . GLY B 1 80 ? 31.328 -21.734 -2.479 1 74.81 80 GLY B O 1
ATOM 4527 N N . GLN B 1 81 ? 31.359 -19.656 -3.297 1 83.25 81 GLN B N 1
ATOM 4528 C CA . GLN B 1 81 ? 30.375 -19.266 -2.303 1 83.25 81 GLN B CA 1
ATOM 4529 C C . GLN B 1 81 ? 28.969 -19.312 -2.881 1 83.25 81 GLN B C 1
ATOM 4531 O O . GLN B 1 81 ? 27.984 -19.172 -2.15 1 83.25 81 GLN B O 1
ATOM 4536 N N . LYS B 1 82 ? 28.875 -19.578 -4.133 1 87.25 82 LYS B N 1
ATOM 4537 C CA . LYS B 1 82 ? 27.594 -19.484 -4.84 1 87.25 82 LYS B CA 1
ATOM 4538 C C . LYS B 1 82 ? 26.562 -20.422 -4.227 1 87.25 82 LYS B C 1
ATOM 4540 O O . LYS B 1 82 ? 25.469 -20 -3.855 1 87.25 82 LYS B O 1
ATOM 4545 N N . MET B 1 83 ? 26.984 -21.672 -4.008 1 87.5 83 MET B N 1
ATOM 4546 C CA . MET B 1 83 ? 26 -22.656 -3.568 1 87.5 83 MET B CA 1
ATOM 4547 C C . MET B 1 83 ? 25.672 -22.484 -2.092 1 87.5 83 MET B C 1
ATOM 4549 O O . MET B 1 83 ? 24.562 -22.812 -1.652 1 87.5 83 MET B O 1
ATOM 4553 N N . LEU B 1 84 ? 26.609 -21.953 -1.403 1 87.5 84 LEU B N 1
ATOM 4554 C CA . LEU B 1 84 ? 26.312 -21.641 -0.01 1 87.5 84 LEU B CA 1
ATOM 4555 C C . LEU B 1 84 ? 25.281 -20.516 0.088 1 87.5 84 LEU B C 1
ATOM 4557 O O . LEU B 1 84 ? 24.375 -20.578 0.924 1 87.5 84 LEU B O 1
ATOM 4561 N N . LEU B 1 85 ? 25.484 -19.547 -0.765 1 89.25 85 LEU B N 1
ATOM 4562 C CA . LEU B 1 85 ? 24.531 -18.438 -0.788 1 89.25 85 LEU B CA 1
ATOM 4563 C C . LEU B 1 85 ? 23.141 -18.922 -1.18 1 89.25 85 LEU B C 1
ATOM 4565 O O . LEU B 1 85 ? 22.141 -18.469 -0.612 1 89.25 85 LEU B O 1
ATOM 4569 N N . VAL B 1 86 ? 23.109 -19.828 -2.113 1 91.75 86 VAL B N 1
ATOM 4570 C CA . VAL B 1 86 ? 21.844 -20.406 -2.537 1 91.75 86 VAL B CA 1
ATOM 4571 C C . VAL B 1 86 ? 21.203 -21.156 -1.374 1 91.75 86 VAL B C 1
ATOM 4573 O O . VAL B 1 86 ? 20.016 -20.984 -1.085 1 91.75 86 VAL B O 1
ATOM 4576 N N . ALA B 1 87 ? 22.031 -21.938 -0.711 1 91.88 87 ALA B N 1
ATOM 4577 C CA . ALA B 1 87 ? 21.531 -22.734 0.402 1 91.88 87 ALA B CA 1
ATOM 4578 C C . ALA B 1 87 ? 20.984 -21.844 1.512 1 91.88 87 ALA B C 1
ATOM 4580 O O . ALA B 1 87 ? 19.938 -22.141 2.1 1 91.88 87 ALA B O 1
ATOM 4581 N N . VAL B 1 88 ? 21.656 -20.828 1.757 1 92.38 88 VAL B N 1
ATOM 4582 C CA . VAL B 1 88 ? 21.234 -19.906 2.807 1 92.38 88 VAL B CA 1
ATOM 4583 C C . VAL B 1 88 ? 19.938 -19.219 2.396 1 92.38 88 VAL B C 1
ATOM 4585 O O . VAL B 1 88 ? 19.031 -19.062 3.215 1 92.38 88 VAL B O 1
ATOM 4588 N N . ALA B 1 89 ? 19.859 -18.781 1.165 1 94.31 89 ALA B N 1
ATOM 4589 C CA . ALA B 1 89 ? 18.641 -18.141 0.671 1 94.31 89 ALA B CA 1
ATOM 4590 C C . ALA B 1 89 ? 17.453 -19.078 0.8 1 94.31 89 ALA B C 1
ATOM 4592 O O . ALA B 1 89 ? 16.375 -18.672 1.264 1 94.31 89 ALA B O 1
ATOM 4593 N N . VAL B 1 90 ? 17.656 -20.312 0.417 1 96.62 90 VAL B N 1
ATOM 4594 C CA . VAL B 1 90 ? 16.578 -21.312 0.452 1 96.62 90 VAL B CA 1
ATOM 4595 C C . VAL B 1 90 ? 16.203 -21.609 1.899 1 96.62 90 VAL B C 1
ATOM 4597 O O . VAL B 1 90 ? 15.023 -21.797 2.215 1 96.62 90 VAL B O 1
ATOM 4600 N N . PHE B 1 91 ? 17.156 -21.641 2.732 1 96.31 91 PHE B N 1
ATOM 4601 C CA . PHE B 1 91 ? 16.922 -21.844 4.156 1 96.31 91 PHE B CA 1
ATOM 4602 C C . PHE B 1 91 ? 16.078 -20.719 4.73 1 96.31 91 PHE B C 1
ATOM 4604 O O . PHE B 1 91 ? 15.117 -20.953 5.465 1 96.31 91 PHE B O 1
ATOM 4611 N N . LEU B 1 92 ? 16.484 -19.547 4.367 1 96.38 92 LEU B N 1
ATOM 4612 C CA . LEU B 1 92 ? 15.727 -18.391 4.832 1 96.38 92 LEU B CA 1
ATOM 4613 C C . LEU B 1 92 ? 14.297 -18.422 4.312 1 96.38 92 LEU B C 1
ATOM 4615 O O . LEU B 1 92 ? 13.359 -18.062 5.039 1 96.38 92 LEU B O 1
ATOM 4619 N N . VAL B 1 93 ? 14.109 -18.812 3.092 1 97 93 VAL B N 1
ATOM 4620 C CA . VAL B 1 93 ? 12.773 -18.969 2.527 1 97 93 VAL B CA 1
ATOM 4621 C C . VAL B 1 93 ? 11.969 -19.953 3.369 1 97 93 VAL B C 1
ATOM 4623 O O . VAL B 1 93 ? 10.812 -19.688 3.717 1 97 93 VAL B O 1
ATOM 4626 N N . GLY B 1 94 ? 12.633 -21.031 3.67 1 98 94 GLY B N 1
ATOM 4627 C CA . GLY B 1 94 ? 11.977 -22.016 4.52 1 98 94 GLY B CA 1
ATOM 4628 C C . GLY B 1 94 ? 11.594 -21.469 5.883 1 98 94 GLY B C 1
ATOM 4629 O O . GLY B 1 94 ? 10.484 -21.703 6.359 1 98 94 GLY B O 1
ATOM 4630 N N . LEU B 1 95 ? 12.453 -20.75 6.426 1 97.25 95 LEU B N 1
ATOM 4631 C CA . LEU B 1 95 ? 12.203 -20.156 7.742 1 97.25 95 LEU B CA 1
ATOM 4632 C C . LEU B 1 95 ? 11.047 -19.156 7.68 1 97.25 95 LEU B C 1
ATOM 4634 O O . LEU B 1 95 ? 10.227 -19.109 8.594 1 97.25 95 LEU B O 1
ATOM 4638 N N . PHE B 1 96 ? 11.031 -18.391 6.68 1 95.94 96 PHE B N 1
ATOM 4639 C CA . PHE B 1 96 ? 9.953 -17.422 6.523 1 95.94 96 PHE B CA 1
ATOM 4640 C C . PHE B 1 96 ? 8.617 -18.125 6.352 1 95.94 96 PHE B C 1
ATOM 4642 O O . PHE B 1 96 ? 7.605 -17.703 6.914 1 95.94 96 PHE B O 1
ATOM 4649 N N . PHE B 1 97 ? 8.594 -19.156 5.617 1 96.81 97 PHE B N 1
ATOM 4650 C CA . PHE B 1 97 ? 7.375 -19.922 5.453 1 96.81 97 PHE B CA 1
ATOM 4651 C C . PHE B 1 97 ? 6.918 -20.516 6.785 1 96.81 97 PHE B C 1
ATOM 4653 O O . PHE B 1 97 ? 5.73 -20.469 7.109 1 96.81 97 PHE B O 1
ATOM 4660 N N . LEU B 1 98 ? 7.875 -21.062 7.508 1 97.12 98 LEU B N 1
ATOM 4661 C CA . LEU B 1 98 ? 7.543 -21.641 8.812 1 97.12 98 LEU B CA 1
ATOM 4662 C C . LEU B 1 98 ? 7.012 -20.562 9.75 1 97.12 98 LEU B C 1
ATOM 4664 O O . LEU B 1 98 ? 6.031 -20.781 10.469 1 97.12 98 LEU B O 1
ATOM 4668 N N . ALA B 1 99 ? 7.68 -19.484 9.734 1 95.75 99 ALA B N 1
ATOM 4669 C CA . ALA B 1 99 ? 7.223 -18.359 10.555 1 95.75 99 ALA B CA 1
ATOM 4670 C C . ALA B 1 99 ? 5.82 -17.922 10.156 1 95.75 99 ALA B C 1
ATOM 4672 O O . ALA B 1 99 ? 4.961 -17.703 11.008 1 95.75 99 ALA B O 1
ATOM 4673 N N . ALA B 1 100 ? 5.57 -17.812 8.898 1 92.44 100 ALA B N 1
ATOM 4674 C CA . ALA B 1 100 ? 4.266 -17.406 8.391 1 92.44 100 ALA B CA 1
ATOM 4675 C C . ALA B 1 100 ? 3.184 -18.406 8.773 1 92.44 100 ALA B C 1
ATOM 4677 O O . ALA B 1 100 ? 2.076 -18.031 9.156 1 92.44 100 ALA B O 1
ATOM 4678 N N . GLY B 1 101 ? 3.5 -19.672 8.656 1 92.5 101 GLY B N 1
ATOM 4679 C CA . GLY B 1 101 ? 2.557 -20.719 9.047 1 92.5 101 GLY B CA 1
ATOM 4680 C C . GLY B 1 101 ? 2.234 -20.703 10.531 1 92.5 101 GLY B C 1
ATOM 4681 O O . GLY B 1 101 ? 1.072 -20.828 10.922 1 92.5 101 GLY B O 1
ATOM 4682 N N . THR B 1 102 ? 3.246 -20.469 11.305 1 93.44 102 THR B N 1
ATOM 4683 C CA . THR B 1 102 ? 3.078 -20.453 12.758 1 93.44 102 THR B CA 1
ATOM 4684 C C . THR B 1 102 ? 2.279 -19.234 13.195 1 93.44 102 THR B C 1
ATOM 4686 O O . THR B 1 102 ? 1.486 -19.312 14.141 1 93.44 102 THR B O 1
ATOM 4689 N N . LEU B 1 103 ? 2.453 -18.156 12.469 1 88.12 103 LEU B N 1
ATOM 4690 C CA . LEU B 1 103 ? 1.738 -16.938 12.781 1 88.12 103 LEU B CA 1
ATOM 4691 C C . LEU B 1 103 ? 0.374 -16.906 12.102 1 88.12 103 LEU B C 1
ATOM 4693 O O . LEU B 1 103 ? -0.328 -15.891 12.148 1 88.12 103 LEU B O 1
ATOM 4697 N N . ARG B 1 104 ? 0.055 -18 11.391 1 85.31 104 ARG B N 1
ATOM 4698 C CA . ARG B 1 104 ? -1.231 -18.172 10.727 1 85.31 104 ARG B CA 1
ATOM 4699 C C . ARG B 1 104 ? -1.482 -17.062 9.719 1 85.31 104 ARG B C 1
ATOM 4701 O O . ARG B 1 104 ? -2.547 -16.438 9.727 1 85.31 104 ARG B O 1
ATOM 4708 N N . LEU B 1 105 ? -0.424 -16.859 8.945 1 82.19 105 LEU B N 1
ATOM 4709 C CA . LEU B 1 105 ? -0.506 -15.82 7.926 1 82.19 105 LEU B CA 1
ATOM 4710 C C . LEU B 1 105 ? -0.943 -16.406 6.586 1 82.19 105 LEU B C 1
ATOM 4712 O O . LEU B 1 105 ? -0.473 -15.969 5.531 1 82.19 105 LEU B O 1
ATOM 4716 N N . GLY B 1 106 ? -1.749 -17.406 6.629 1 80.31 106 GLY B N 1
ATOM 4717 C CA . GLY B 1 106 ? -2.268 -18 5.406 1 80.31 106 GLY B CA 1
ATOM 4718 C C . GLY B 1 106 ? -3.059 -17.031 4.555 1 80.31 106 GLY B C 1
ATOM 4719 O O . GLY B 1 106 ? -3.146 -17.188 3.336 1 80.31 106 GLY B O 1
ATOM 4720 N N . ALA B 1 107 ? -3.525 -15.977 5.195 1 74.06 107 ALA B N 1
ATOM 4721 C CA . ALA B 1 107 ? -4.309 -14.961 4.5 1 74.06 107 ALA B CA 1
ATOM 4722 C C . ALA B 1 107 ? -3.438 -14.164 3.535 1 74.06 107 ALA B C 1
ATOM 4724 O O . ALA B 1 107 ? -3.949 -13.5 2.629 1 74.06 107 ALA B O 1
ATOM 4725 N N . LEU B 1 108 ? -2.119 -14.297 3.689 1 73.62 108 LEU B N 1
ATOM 4726 C CA . LEU B 1 108 ? -1.182 -13.609 2.809 1 73.62 108 LEU B CA 1
ATOM 4727 C C . LEU B 1 108 ? -1.253 -14.164 1.393 1 73.62 108 LEU B C 1
ATOM 4729 O O . LEU B 1 108 ? -0.784 -13.531 0.446 1 73.62 108 LEU B O 1
ATOM 4733 N N . SER B 1 109 ? -1.813 -15.352 1.286 1 72.81 109 SER B N 1
ATOM 4734 C CA . SER B 1 109 ? -1.953 -15.938 -0.045 1 72.81 109 SER B CA 1
ATOM 4735 C C . SER B 1 109 ? -2.777 -15.031 -0.958 1 72.81 109 SER B C 1
ATOM 4737 O O . SER B 1 109 ? -2.672 -15.117 -2.184 1 72.81 109 SER B O 1
ATOM 4739 N N . SER B 1 110 ? -3.527 -14.141 -0.338 1 76 110 SER B N 1
ATOM 4740 C CA . SER B 1 110 ? -4.484 -13.328 -1.082 1 76 110 SER B CA 1
ATOM 4741 C C . SER B 1 110 ? -3.947 -11.922 -1.318 1 76 110 SER B C 1
ATOM 4743 O O . SER B 1 110 ? -4.664 -11.055 -1.819 1 76 110 SER B O 1
ATOM 4745 N N . ILE B 1 111 ? -2.705 -11.766 -0.992 1 75.12 111 ILE B N 1
ATOM 4746 C CA . ILE B 1 111 ? -2.117 -10.438 -1.145 1 75.12 111 ILE B CA 1
ATOM 4747 C C . ILE B 1 111 ? -1.966 -10.109 -2.627 1 75.12 111 ILE B C 1
ATOM 4749 O O . ILE B 1 111 ? -2.021 -8.945 -3.02 1 75.12 111 ILE B O 1
ATOM 4753 N N . ILE B 1 112 ? -1.845 -11.219 -3.432 1 82.31 112 ILE B N 1
ATOM 4754 C CA . ILE B 1 112 ? -1.703 -11.008 -4.867 1 82.31 112 ILE B CA 1
ATOM 4755 C C . ILE B 1 112 ? -3.002 -11.391 -5.574 1 82.31 112 ILE B C 1
ATOM 4757 O O . ILE B 1 112 ? -3.479 -12.523 -5.445 1 82.31 112 ILE B O 1
ATOM 4761 N N . SER B 1 113 ? -3.564 -10.453 -6.25 1 87.81 113 SER B N 1
ATOM 4762 C CA . SER B 1 113 ? -4.809 -10.734 -6.961 1 87.81 113 SER B CA 1
ATOM 4763 C C . SER B 1 113 ? -4.582 -11.734 -8.094 1 87.81 113 SER B C 1
ATOM 4765 O O . SER B 1 113 ? -3.467 -11.875 -8.594 1 87.81 113 SER B O 1
ATOM 4767 N N . ARG B 1 114 ? -5.57 -12.406 -8.461 1 88.62 114 ARG B N 1
ATOM 4768 C CA . ARG B 1 114 ? -5.469 -13.422 -9.5 1 88.62 114 ARG B CA 1
ATOM 4769 C C . ARG B 1 114 ? -5.082 -12.797 -10.844 1 88.62 114 ARG B C 1
ATOM 4771 O O . ARG B 1 114 ? -4.215 -13.32 -11.547 1 88.62 114 ARG B O 1
ATOM 4778 N N . PRO B 1 115 ? -5.66 -11.633 -11.211 1 90.38 115 PRO B N 1
ATOM 4779 C CA . PRO B 1 115 ? -5.246 -11.008 -12.461 1 90.38 115 PRO B CA 1
ATOM 4780 C C . PRO B 1 115 ? -3.768 -10.617 -12.469 1 90.38 115 PRO B C 1
ATOM 4782 O O . PRO B 1 115 ? -3.09 -10.773 -13.492 1 90.38 115 PRO B O 1
ATOM 4785 N N . VAL B 1 116 ? -3.314 -10.094 -11.383 1 88.81 116 VAL B N 1
ATOM 4786 C CA . VAL B 1 116 ? -1.911 -9.711 -11.266 1 88.81 116 VAL B CA 1
ATOM 4787 C C . VAL B 1 116 ? -1.027 -10.953 -11.359 1 88.81 116 VAL B C 1
ATOM 4789 O O . VAL B 1 116 ? 0.004 -10.945 -12.031 1 88.81 116 VAL B O 1
ATOM 4792 N N . LEU B 1 117 ? -1.403 -12.016 -10.68 1 87.56 117 LEU B N 1
ATOM 4793 C CA . LEU B 1 117 ? -0.652 -13.266 -10.727 1 87.56 117 LEU B CA 1
ATOM 4794 C C . LEU B 1 117 ? -0.618 -13.82 -12.141 1 87.56 117 LEU B C 1
ATOM 4796 O O . LEU B 1 117 ? 0.414 -14.328 -12.594 1 87.56 117 LEU B O 1
ATOM 4800 N N . ARG B 1 118 ? -1.729 -13.789 -12.82 1 90.88 118 ARG B N 1
ATOM 4801 C CA . ARG B 1 118 ? -1.812 -14.266 -14.195 1 90.88 118 ARG B CA 1
ATOM 4802 C C . ARG B 1 118 ? -0.936 -13.43 -15.125 1 90.88 118 ARG B C 1
ATOM 4804 O O . ARG B 1 118 ? -0.251 -13.977 -15.992 1 90.88 118 ARG B O 1
ATOM 4811 N N . GLY B 1 119 ? -1.04 -12.133 -14.945 1 92.88 119 GLY B N 1
ATOM 4812 C CA . GLY B 1 119 ? -0.18 -11.266 -15.734 1 92.88 119 GLY B CA 1
ATOM 4813 C C . GLY B 1 119 ? 1.298 -11.508 -15.492 1 92.88 119 GLY B C 1
ATOM 4814 O O . GLY B 1 119 ? 2.092 -11.531 -16.438 1 92.88 119 GLY B O 1
ATOM 4815 N N . PHE B 1 120 ? 1.635 -11.648 -14.273 1 90.31 120 PHE B N 1
ATOM 4816 C CA . PHE B 1 120 ? 3.012 -11.953 -13.898 1 90.31 120 PHE B CA 1
ATOM 4817 C C . PHE B 1 120 ? 3.473 -13.258 -14.523 1 90.31 120 PHE B C 1
ATOM 4819 O O . PHE B 1 120 ? 4.551 -13.328 -15.117 1 90.31 120 PHE B O 1
ATOM 4826 N N . ALA B 1 121 ? 2.662 -14.305 -14.367 1 91.25 121 ALA B N 1
ATOM 4827 C CA . ALA B 1 121 ? 2.992 -15.617 -14.922 1 91.25 121 ALA B CA 1
ATOM 4828 C C . ALA B 1 121 ? 3.146 -15.547 -16.438 1 91.25 121 ALA B C 1
ATOM 4830 O O . ALA B 1 121 ? 4.039 -16.172 -17 1 91.25 121 ALA B O 1
ATOM 4831 N N . PHE B 1 122 ? 2.285 -14.828 -17.062 1 95.25 122 PHE B N 1
ATOM 4832 C CA . PHE B 1 122 ? 2.336 -14.648 -18.5 1 95.25 122 PHE B CA 1
ATOM 4833 C C . PHE B 1 122 ? 3.621 -13.938 -18.922 1 95.25 122 PHE B C 1
ATOM 4835 O O . PHE B 1 122 ? 4.324 -14.391 -19.828 1 95.25 122 PHE B O 1
ATOM 4842 N N . GLY B 1 123 ? 3.918 -12.836 -18.281 1 94.94 123 GLY B N 1
ATOM 4843 C CA . GLY B 1 123 ? 5.152 -12.117 -18.562 1 94.94 123 GLY B CA 1
ATOM 4844 C C . GLY B 1 123 ? 6.395 -12.945 -18.297 1 94.94 123 GLY B C 1
ATOM 4845 O O . GLY B 1 123 ? 7.344 -12.914 -19.078 1 94.94 123 GLY B O 1
ATOM 4846 N N . LEU B 1 124 ? 6.355 -13.664 -17.234 1 92.88 124 LEU B N 1
ATOM 4847 C CA . LEU B 1 124 ? 7.484 -14.516 -16.875 1 92.88 124 LEU B CA 1
ATOM 4848 C C . LEU B 1 124 ? 7.684 -15.609 -17.906 1 92.88 124 LEU B C 1
ATOM 4850 O O . LEU B 1 124 ? 8.82 -15.906 -18.297 1 92.88 124 LEU B O 1
ATOM 4854 N N . ALA B 1 125 ? 6.605 -16.203 -18.312 1 95.62 125 ALA B N 1
ATOM 4855 C CA . ALA B 1 125 ? 6.676 -17.25 -19.344 1 95.62 125 ALA B CA 1
ATOM 4856 C C . ALA B 1 125 ? 7.273 -16.719 -20.641 1 95.62 125 ALA B C 1
ATOM 4858 O O . ALA B 1 125 ? 8.102 -17.375 -21.266 1 95.62 125 ALA B O 1
ATOM 4859 N N . ILE B 1 126 ? 6.871 -15.547 -21 1 96.19 126 ILE B N 1
ATOM 4860 C CA . ILE B 1 126 ? 7.418 -14.922 -22.188 1 96.19 126 ILE B CA 1
ATOM 4861 C C . ILE B 1 126 ? 8.914 -14.695 -22.016 1 96.19 126 ILE B C 1
ATOM 4863 O O . ILE B 1 126 ? 9.719 -15.062 -22.875 1 96.19 126 ILE B O 1
ATOM 4867 N N . LEU B 1 127 ? 9.227 -14.109 -20.922 1 94.19 127 LEU B N 1
ATOM 4868 C CA . LEU B 1 127 ? 10.617 -13.766 -20.656 1 94.19 127 LEU B CA 1
ATOM 4869 C C . LEU B 1 127 ? 11.5 -15.008 -20.641 1 94.19 127 LEU B C 1
ATOM 4871 O O . LEU B 1 127 ? 12.562 -15.031 -21.25 1 94.19 127 LEU B O 1
ATOM 4875 N N . ILE B 1 128 ? 11.078 -16.047 -19.938 1 93.94 128 ILE B N 1
ATOM 4876 C CA . ILE B 1 128 ? 11.836 -17.297 -19.828 1 93.94 128 ILE B CA 1
ATOM 4877 C C . ILE B 1 128 ? 11.938 -17.953 -21.203 1 93.94 128 ILE B C 1
ATOM 4879 O O . ILE B 1 128 ? 13 -18.438 -21.594 1 93.94 128 ILE B O 1
ATOM 4883 N N . SER B 1 129 ? 10.891 -17.969 -21.938 1 96.06 129 SER B N 1
ATOM 4884 C CA . SER B 1 129 ? 10.883 -18.562 -23.281 1 96.06 129 SER B CA 1
ATOM 4885 C C . SER B 1 129 ? 11.867 -17.859 -24.203 1 96.06 129 SER B C 1
ATOM 4887 O O . SER B 1 129 ? 12.617 -18.5 -24.938 1 96.06 129 SER B O 1
ATOM 4889 N N . LEU B 1 130 ? 11.867 -16.578 -24.156 1 94.38 130 LEU B N 1
ATOM 4890 C CA . LEU B 1 130 ? 12.781 -15.805 -24.984 1 94.38 130 LEU B CA 1
ATOM 4891 C C . LEU B 1 130 ? 14.234 -16.094 -24.625 1 94.38 130 LEU B C 1
ATOM 4893 O O . LEU B 1 130 ? 15.102 -16.172 -25.5 1 94.38 130 LEU B O 1
ATOM 4897 N N . LYS B 1 131 ? 14.484 -16.312 -23.422 1 92.81 131 LYS B N 1
ATOM 4898 C CA . LYS B 1 131 ? 15.836 -16.562 -22.922 1 92.81 131 LYS B CA 1
ATOM 4899 C C . LYS B 1 131 ? 16.344 -17.938 -23.359 1 92.81 131 LYS B C 1
ATOM 4901 O O . LYS B 1 131 ? 17.531 -18.219 -23.281 1 92.81 131 LYS B O 1
ATOM 4906 N N . GLN B 1 132 ? 15.422 -18.734 -23.828 1 93.94 132 GLN B N 1
ATOM 4907 C CA . GLN B 1 132 ? 15.812 -20.078 -24.25 1 93.94 132 GLN B CA 1
ATOM 4908 C C . GLN B 1 132 ? 16.297 -20.062 -25.703 1 93.94 132 GLN B C 1
ATOM 4910 O O . GLN B 1 132 ? 16.953 -21 -26.156 1 93.94 132 GLN B O 1
ATOM 4915 N N . PHE B 1 133 ? 16.109 -19.078 -26.453 1 95 133 PHE B N 1
ATOM 4916 C CA . PHE B 1 133 ? 16.344 -19.062 -27.891 1 95 133 PHE B CA 1
ATOM 4917 C C . PHE B 1 133 ? 17.828 -19.109 -28.203 1 95 133 PHE B C 1
ATOM 4919 O O . PHE B 1 133 ? 18.266 -19.797 -29.141 1 95 133 PHE B O 1
ATOM 4926 N N . PRO B 1 134 ? 18.703 -18.391 -27.516 1 94.31 134 PRO B N 1
ATOM 4927 C CA . PRO B 1 134 ? 20.125 -18.5 -27.812 1 94.31 134 PRO B CA 1
ATOM 4928 C C . PRO B 1 134 ? 20.625 -19.938 -27.781 1 94.31 134 PRO B C 1
ATOM 4930 O O . PRO B 1 134 ? 21.422 -20.359 -28.641 1 94.31 134 PRO B O 1
ATOM 4933 N N . ALA B 1 135 ? 20.141 -20.688 -26.812 1 94.38 135 ALA B N 1
ATOM 4934 C CA . ALA B 1 135 ? 20.531 -22.094 -26.719 1 94.38 135 ALA B CA 1
ATOM 4935 C C . ALA B 1 135 ? 20.016 -22.891 -27.891 1 94.38 135 ALA B C 1
ATOM 4937 O O . ALA B 1 135 ? 20.688 -23.797 -28.391 1 94.38 135 ALA B O 1
ATOM 4938 N N . ILE B 1 136 ? 18.828 -22.625 -28.359 1 96 136 ILE B N 1
ATOM 4939 C CA . ILE B 1 136 ? 18.234 -23.328 -29.484 1 96 136 ILE B CA 1
ATOM 4940 C C . ILE B 1 136 ? 19 -23.016 -30.766 1 96 136 ILE B C 1
ATOM 4942 O O . ILE B 1 136 ? 19.281 -23.906 -31.562 1 96 136 ILE B O 1
ATOM 4946 N N . PHE B 1 137 ? 19.484 -21.812 -30.859 1 95.88 137 PHE B N 1
ATOM 4947 C CA . PHE B 1 137 ? 20.188 -21.375 -32.062 1 95.88 137 PHE B CA 1
ATOM 4948 C C . PHE B 1 137 ? 21.688 -21.625 -31.938 1 95.88 137 PHE B C 1
ATOM 4950 O O . PHE B 1 137 ? 22.438 -21.422 -32.875 1 95.88 137 PHE B O 1
ATOM 4957 N N . GLY B 1 138 ? 22.109 -22.062 -30.766 1 94.81 138 GLY B N 1
ATOM 4958 C CA . GLY B 1 138 ? 23.516 -22.359 -30.531 1 94.81 138 GLY B CA 1
ATOM 4959 C C . GLY B 1 138 ? 24.391 -21.141 -30.469 1 94.81 138 GLY B C 1
ATOM 4960 O O . GLY B 1 138 ? 25.516 -21.141 -30.953 1 94.81 138 GLY B O 1
ATOM 4961 N N . MET B 1 139 ? 23.859 -20.078 -30.016 1 90.88 139 MET B N 1
ATOM 4962 C CA . MET B 1 139 ? 24.625 -18.844 -29.906 1 90.88 139 MET B CA 1
ATOM 4963 C C . MET B 1 139 ? 25 -18.562 -28.453 1 90.88 139 MET B C 1
ATOM 4965 O O . MET B 1 139 ? 24.281 -18.953 -27.531 1 90.88 139 MET B O 1
ATOM 4969 N N . PRO B 1 140 ? 26.219 -17.922 -28.266 1 78.88 140 PRO B N 1
ATOM 4970 C CA . PRO B 1 140 ? 26.625 -17.625 -26.891 1 78.88 140 PRO B CA 1
ATOM 4971 C C . PRO B 1 140 ? 25.734 -16.578 -26.219 1 78.88 140 PRO B C 1
ATOM 4973 O O . PRO B 1 140 ? 25.172 -15.711 -26.906 1 78.88 140 PRO B O 1
ATOM 4976 N N . GLN B 1 141 ? 25.484 -16.75 -24.891 1 70.75 141 GLN B N 1
ATOM 4977 C CA . GLN B 1 141 ? 24.703 -15.781 -24.141 1 70.75 141 GLN B CA 1
ATOM 4978 C C . GLN B 1 141 ? 25.578 -14.609 -23.688 1 70.75 141 GLN B C 1
ATOM 4980 O O . GLN B 1 141 ? 26.531 -14.789 -22.938 1 70.75 141 GLN B O 1
ATOM 4985 N N . ALA B 1 142 ? 25.891 -13.602 -24.531 1 59.66 142 ALA B N 1
ATOM 4986 C CA . ALA B 1 142 ? 26.812 -12.492 -24.297 1 59.66 142 ALA B CA 1
ATOM 4987 C C . ALA B 1 142 ? 26.281 -11.562 -23.203 1 59.66 142 ALA B C 1
ATOM 4989 O O . ALA B 1 142 ? 26.312 -10.336 -23.359 1 59.66 142 ALA B O 1
ATOM 4990 N N . GLY B 1 143 ? 26.016 -12.094 -22.031 1 65 143 GLY B N 1
ATOM 4991 C CA . GLY B 1 143 ? 25.703 -11.188 -20.938 1 65 143 GLY B CA 1
ATOM 4992 C C . GLY B 1 143 ? 24.688 -10.133 -21.312 1 65 143 GLY B C 1
ATOM 4993 O O . GLY B 1 143 ? 24.344 -9.281 -20.484 1 65 143 GLY B O 1
ATOM 4994 N N . ALA B 1 144 ? 24.266 -10.109 -22.5 1 65.38 144 ALA B N 1
ATOM 4995 C CA . ALA B 1 144 ? 23.359 -9.07 -22.969 1 65.38 144 ALA B CA 1
ATOM 4996 C C . ALA B 1 144 ? 21.953 -9.258 -22.406 1 65.38 144 ALA B C 1
ATOM 4998 O O . ALA B 1 144 ? 21.609 -10.352 -21.938 1 65.38 144 ALA B O 1
ATOM 4999 N N . GLY B 1 145 ? 21.281 -8.164 -22.359 1 82.19 145 GLY B N 1
ATOM 5000 C CA . GLY B 1 145 ? 19.859 -8.211 -22.031 1 82.19 145 GLY B CA 1
ATOM 5001 C C . GLY B 1 145 ? 19.062 -9.125 -22.953 1 82.19 145 GLY B C 1
ATOM 5002 O O . GLY B 1 145 ? 19.5 -9.438 -24.062 1 82.19 145 GLY B O 1
ATOM 5003 N N . THR B 1 146 ? 17.953 -9.75 -22.531 1 86.69 146 THR B N 1
ATOM 5004 C CA . THR B 1 146 ? 17.141 -10.734 -23.234 1 86.69 146 THR B CA 1
ATOM 5005 C C . THR B 1 146 ? 16.75 -10.219 -24.609 1 86.69 146 THR B C 1
ATOM 5007 O O . THR B 1 146 ? 16.922 -10.922 -25.609 1 86.69 146 THR B O 1
ATOM 5010 N N . PHE B 1 147 ? 16.391 -9.016 -24.703 1 88.69 147 PHE B N 1
ATOM 5011 C CA . PHE B 1 147 ? 15.938 -8.461 -25.969 1 88.69 147 PHE B CA 1
ATOM 5012 C C . PHE B 1 147 ? 17.109 -8.234 -26.922 1 88.69 147 PHE B C 1
ATOM 5014 O O . PHE B 1 147 ? 16.969 -8.406 -28.141 1 88.69 147 PHE B O 1
ATOM 5021 N N . GLU B 1 148 ? 18.219 -7.871 -26.422 1 88.62 148 GLU B N 1
ATOM 5022 C CA . GLU B 1 148 ? 19.422 -7.73 -27.234 1 88.62 148 GLU B CA 1
ATOM 5023 C C . GLU B 1 148 ? 19.859 -9.078 -27.797 1 88.62 148 GLU B C 1
ATOM 5025 O O . GLU B 1 148 ? 20.344 -9.148 -28.922 1 88.62 148 GLU B O 1
ATOM 5030 N N . ALA B 1 149 ? 19.734 -10.086 -26.984 1 90.44 149 ALA B N 1
ATOM 5031 C CA . ALA B 1 149 ? 20.094 -11.422 -27.438 1 90.44 149 ALA B CA 1
ATOM 5032 C C . ALA B 1 149 ? 19.219 -11.852 -28.609 1 90.44 149 ALA B C 1
ATOM 5034 O O . ALA B 1 149 ? 19.719 -12.461 -29.562 1 90.44 149 ALA B O 1
ATOM 5035 N N . ILE B 1 150 ? 17.953 -11.539 -28.547 1 92.19 150 ILE B N 1
ATOM 5036 C CA . ILE B 1 150 ? 17.031 -11.883 -29.609 1 92.19 150 ILE B CA 1
ATOM 5037 C C . ILE B 1 150 ? 17.391 -11.102 -30.875 1 92.19 150 ILE B C 1
ATOM 5039 O O . ILE B 1 150 ? 17.359 -11.648 -31.984 1 92.19 150 ILE B O 1
ATOM 5043 N N . LEU B 1 151 ? 17.75 -9.883 -30.719 1 91.38 151 LEU B N 1
ATOM 5044 C CA . LEU B 1 151 ? 18.156 -9.062 -31.844 1 91.38 151 LEU B CA 1
ATOM 5045 C C . LEU B 1 151 ? 19.406 -9.625 -32.5 1 91.38 151 LEU B C 1
ATOM 5047 O O . LEU B 1 151 ? 19.531 -9.617 -33.719 1 91.38 151 LEU B O 1
ATOM 5051 N N . GLN B 1 152 ? 20.297 -10.047 -31.719 1 91.25 152 GLN B N 1
ATOM 5052 C CA . GLN B 1 152 ? 21.531 -10.625 -32.25 1 91.25 152 GLN B CA 1
ATOM 5053 C C . GLN B 1 152 ? 21.25 -11.891 -33.062 1 91.25 152 GLN B C 1
ATOM 5055 O O . GLN B 1 152 ? 21.906 -12.141 -34.062 1 91.25 152 GLN B O 1
ATOM 5060 N N . ILE B 1 153 ? 20.344 -12.648 -32.594 1 93.5 153 ILE B N 1
ATOM 5061 C CA . ILE B 1 153 ? 19.969 -13.867 -33.281 1 93.5 153 ILE B CA 1
ATOM 5062 C C . ILE B 1 153 ? 19.375 -13.516 -34.656 1 93.5 153 ILE B C 1
ATOM 5064 O O . ILE B 1 153 ? 19.719 -14.141 -35.656 1 93.5 153 ILE B O 1
ATOM 5068 N N . LEU B 1 154 ? 18.609 -12.5 -34.688 1 93.5 154 LEU B N 1
ATOM 5069 C CA . LEU B 1 154 ? 17.906 -12.109 -35.938 1 93.5 154 LEU B CA 1
ATOM 5070 C C . LEU B 1 154 ? 18.859 -11.43 -36.906 1 93.5 154 LEU B C 1
ATOM 5072 O O . LEU B 1 154 ? 18.703 -11.547 -38.125 1 93.5 154 LEU B O 1
ATOM 5076 N N . THR B 1 155 ? 19.891 -10.773 -36.406 1 93.19 155 THR B N 1
ATOM 5077 C CA . THR B 1 155 ? 20.766 -9.969 -37.25 1 93.19 155 THR B CA 1
ATOM 5078 C C . THR B 1 155 ? 22 -10.773 -37.688 1 93.19 155 THR B C 1
ATOM 5080 O O . THR B 1 155 ? 22.703 -10.391 -38.625 1 93.19 155 THR B O 1
ATOM 5083 N N . ASN B 1 156 ? 22.266 -11.891 -37.031 1 92.56 156 ASN B N 1
ATOM 5084 C CA . ASN B 1 156 ? 23.453 -12.672 -37.375 1 92.56 156 ASN B CA 1
ATOM 5085 C C . ASN B 1 156 ? 23.094 -14.133 -37.656 1 92.56 156 ASN B C 1
ATOM 5087 O O . ASN B 1 156 ? 23.625 -15.039 -37.031 1 92.56 156 ASN B O 1
ATOM 5091 N N . PRO B 1 157 ? 22.438 -14.391 -38.719 1 92.38 157 PRO B N 1
ATOM 5092 C CA . PRO B 1 157 ? 22.047 -15.766 -39.031 1 92.38 157 PRO B CA 1
ATOM 5093 C C . PRO B 1 157 ? 23.234 -16.656 -39.344 1 92.38 157 PRO B C 1
ATOM 5095 O O . PRO B 1 157 ? 23.156 -17.891 -39.188 1 92.38 157 PRO B O 1
ATOM 5098 N N . GLY B 1 158 ? 24.328 -16.109 -39.719 1 92 158 GLY B N 1
ATOM 5099 C CA . GLY B 1 158 ? 25.531 -16.875 -40 1 92 158 GLY B CA 1
ATOM 5100 C C . GLY B 1 158 ? 26.125 -17.531 -38.781 1 92 158 GLY B C 1
ATOM 5101 O O . GLY B 1 158 ? 26.906 -18.484 -38.875 1 92 158 GLY B O 1
ATOM 5102 N N . GLN B 1 159 ? 25.75 -17.109 -37.656 1 91.88 159 GLN B N 1
ATOM 5103 C CA . GLN B 1 159 ? 26.328 -17.625 -36.438 1 91.88 159 GLN B CA 1
ATOM 5104 C C . GLN B 1 159 ? 25.469 -18.734 -35.844 1 91.88 159 GLN B C 1
ATOM 5106 O O . GLN B 1 159 ? 25.828 -19.328 -34.812 1 91.88 159 GLN B O 1
ATOM 5111 N N . TRP B 1 160 ? 24.406 -19.047 -36.562 1 95.44 160 TRP B N 1
ATOM 5112 C CA . TRP B 1 160 ? 23.547 -20.125 -36.094 1 95.44 160 TRP B CA 1
ATOM 5113 C C . TRP B 1 160 ? 24.266 -21.469 -36.156 1 95.44 160 TRP B C 1
ATOM 5115 O O . TRP B 1 160 ? 24.984 -21.734 -37.125 1 95.44 160 TRP B O 1
ATOM 5125 N N . ASN B 1 161 ? 24.109 -22.234 -35.125 1 96.25 161 ASN B N 1
ATOM 5126 C CA . ASN B 1 161 ? 24.562 -23.625 -35.188 1 96.25 161 ASN B CA 1
ATOM 5127 C C . ASN B 1 161 ? 23.469 -24.547 -35.688 1 96.25 161 ASN B C 1
ATOM 5129 O O . ASN B 1 161 ? 22.484 -24.797 -35 1 96.25 161 ASN B O 1
ATOM 5133 N N . GLY B 1 162 ? 23.641 -25.109 -36.844 1 95.62 162 GLY B N 1
ATOM 5134 C CA . GLY B 1 162 ? 22.625 -25.922 -37.5 1 95.62 162 GLY B CA 1
ATOM 5135 C C . GLY B 1 162 ? 22.234 -27.156 -36.688 1 95.62 162 GLY B C 1
ATOM 5136 O O . GLY B 1 162 ? 21.078 -27.562 -36.688 1 95.62 162 GLY B O 1
ATOM 5137 N N . PHE B 1 163 ? 23.203 -27.703 -36.031 1 95.94 163 PHE B N 1
ATOM 5138 C CA . PHE B 1 163 ? 22.953 -28.891 -35.219 1 95.94 163 PHE B CA 1
ATOM 5139 C C . PHE B 1 163 ? 22.062 -28.547 -34.031 1 95.94 163 PHE B C 1
ATOM 5141 O O . PHE B 1 163 ? 21.094 -29.234 -33.75 1 95.94 163 PHE B O 1
ATOM 5148 N N . SER B 1 164 ? 22.406 -27.453 -33.375 1 96.81 164 SER B N 1
ATOM 5149 C CA . SER B 1 164 ? 21.641 -27 -32.219 1 96.81 164 SER B CA 1
ATOM 5150 C C . SER B 1 164 ? 20.203 -26.656 -32.625 1 96.81 164 SER B C 1
ATOM 5152 O O . SER B 1 164 ? 19.25 -27.047 -31.953 1 96.81 164 SER B O 1
ATOM 5154 N N . LEU B 1 165 ? 20.094 -25.984 -33.719 1 97 165 LEU B N 1
ATOM 5155 C CA . LEU B 1 165 ? 18.797 -25.578 -34.219 1 97 165 LEU B CA 1
ATOM 5156 C C . LEU B 1 165 ? 17.938 -26.797 -34.562 1 97 165 LEU B C 1
ATOM 5158 O O . LEU B 1 165 ? 16.75 -26.844 -34.25 1 97 165 LEU B O 1
ATOM 5162 N N . SER B 1 166 ? 18.547 -27.766 -35.188 1 97.06 166 SER B N 1
ATOM 5163 C CA . SER B 1 166 ? 17.828 -28.969 -35.594 1 97.06 166 SER B CA 1
ATOM 5164 C C . SER B 1 166 ? 17.328 -29.75 -34.375 1 97.06 166 SER B C 1
ATOM 5166 O O . SER B 1 166 ? 16.203 -30.219 -34.344 1 97.06 166 SER B O 1
ATOM 5168 N N . ILE B 1 167 ? 18.156 -29.828 -33.406 1 96.88 167 ILE B N 1
ATOM 5169 C CA . ILE B 1 167 ? 17.797 -30.531 -32.188 1 96.88 167 ILE B CA 1
ATOM 5170 C C . ILE B 1 167 ? 16.672 -29.781 -31.453 1 96.88 167 ILE B C 1
ATOM 5172 O O . ILE B 1 167 ? 15.695 -30.391 -31.016 1 96.88 167 ILE B O 1
ATOM 5176 N N . GLY B 1 168 ? 16.859 -28.516 -31.328 1 97.44 168 GLY B N 1
ATOM 5177 C CA . GLY B 1 168 ? 15.852 -27.703 -30.672 1 97.44 168 GLY B CA 1
ATOM 5178 C C . GLY B 1 168 ? 14.492 -27.766 -31.344 1 97.44 168 GLY B C 1
ATOM 5179 O O . GLY B 1 168 ? 13.477 -27.984 -30.688 1 97.44 168 GLY B O 1
ATOM 5180 N N . ILE B 1 169 ? 14.461 -27.641 -32.625 1 97.5 169 ILE B N 1
ATOM 5181 C CA . ILE B 1 169 ? 13.211 -27.656 -33.375 1 97.5 169 ILE B CA 1
ATOM 5182 C C . ILE B 1 169 ? 12.594 -29.047 -33.344 1 97.5 169 ILE B C 1
ATOM 5184 O O . ILE B 1 169 ? 11.375 -29.188 -33.156 1 97.5 169 ILE B O 1
ATOM 5188 N N . ALA B 1 170 ? 13.43 -30.031 -33.5 1 97.38 170 ALA B N 1
ATOM 5189 C CA . ALA B 1 170 ? 12.93 -31.406 -33.438 1 97.38 170 ALA B CA 1
ATOM 5190 C C . ALA B 1 170 ? 12.32 -31.688 -32.062 1 97.38 170 ALA B C 1
ATOM 5192 O O . ALA B 1 170 ? 11.258 -32.312 -31.969 1 97.38 170 ALA B O 1
ATOM 5193 N N . ALA B 1 171 ? 13.055 -31.281 -31.062 1 97.5 171 ALA B N 1
ATOM 5194 C CA . ALA B 1 171 ? 12.547 -31.469 -29.703 1 97.5 171 ALA B CA 1
ATOM 5195 C C . ALA B 1 171 ? 11.227 -30.734 -29.516 1 97.5 171 ALA B C 1
ATOM 5197 O O . ALA B 1 171 ? 10.281 -31.281 -28.922 1 97.5 171 ALA B O 1
ATOM 5198 N N . LEU B 1 172 ? 11.117 -29.516 -29.984 1 97.38 172 LEU B N 1
ATOM 5199 C CA . LEU B 1 172 ? 9.891 -28.734 -29.875 1 97.38 172 LEU B CA 1
ATOM 5200 C C . LEU B 1 172 ? 8.727 -29.438 -30.547 1 97.38 172 LEU B C 1
ATOM 5202 O O . LEU B 1 172 ? 7.652 -29.578 -29.969 1 97.38 172 LEU B O 1
ATOM 5206 N N . ILE B 1 173 ? 8.938 -29.875 -31.766 1 96.88 173 ILE B N 1
ATOM 5207 C CA . ILE B 1 173 ? 7.906 -30.547 -32.562 1 96.88 173 ILE B CA 1
ATOM 5208 C C . ILE B 1 173 ? 7.457 -31.828 -31.844 1 96.88 173 ILE B C 1
ATOM 5210 O O . ILE B 1 173 ? 6.258 -32.062 -31.719 1 96.88 173 ILE B O 1
ATOM 5214 N N . LEU B 1 174 ? 8.383 -32.594 -31.406 1 96 174 LEU B N 1
ATOM 5215 C CA . LEU B 1 174 ? 8.062 -33.875 -30.75 1 96 174 LEU B CA 1
ATOM 5216 C C . LEU B 1 174 ? 7.312 -33.625 -29.438 1 96 174 LEU B C 1
ATOM 5218 O O . LEU B 1 174 ? 6.387 -34.375 -29.109 1 96 174 LEU B O 1
ATOM 5222 N N . LEU B 1 175 ? 7.754 -32.688 -28.719 1 95.38 175 LEU B N 1
ATOM 5223 C CA . LEU B 1 175 ? 7.098 -32.375 -27.453 1 95.38 175 LEU B CA 1
ATOM 5224 C C . LEU B 1 175 ? 5.672 -31.906 -27.688 1 95.38 175 LEU B C 1
ATOM 5226 O O . LEU B 1 175 ? 4.754 -32.281 -26.953 1 95.38 175 LEU B O 1
ATOM 5230 N N . LEU B 1 176 ? 5.512 -31.031 -28.672 1 94.56 176 LEU B N 1
ATOM 5231 C CA . LEU B 1 176 ? 4.18 -30.531 -29 1 94.56 176 LEU B CA 1
ATOM 5232 C C . LEU B 1 176 ? 3.266 -31.672 -29.438 1 94.56 176 LEU B C 1
ATOM 5234 O O . LEU B 1 176 ? 2.072 -31.672 -29.125 1 94.56 176 LEU B O 1
ATOM 5238 N N . PHE B 1 177 ? 3.855 -32.625 -30.078 1 93.19 177 PHE B N 1
ATOM 5239 C CA . PHE B 1 177 ? 3.104 -33.812 -30.484 1 93.19 177 PHE B CA 1
ATOM 5240 C C . PHE B 1 177 ? 2.775 -34.688 -29.266 1 93.19 177 PHE B C 1
ATOM 5242 O O . PHE B 1 177 ? 1.67 -35.219 -29.172 1 93.19 177 PHE B O 1
ATOM 5249 N N . ALA B 1 178 ? 3.646 -34.875 -28.375 1 90.94 178 ALA B N 1
ATOM 5250 C CA . ALA B 1 178 ? 3.469 -35.688 -27.188 1 90.94 178 ALA B CA 1
ATOM 5251 C C . ALA B 1 178 ? 2.396 -35.094 -26.266 1 90.94 178 ALA B C 1
ATOM 5253 O O . ALA B 1 178 ? 1.769 -35.844 -25.5 1 90.94 178 ALA B O 1
ATOM 5254 N N . ARG B 1 179 ? 2.232 -33.844 -26.344 1 87.12 179 ARG B N 1
ATOM 5255 C CA . ARG B 1 179 ? 1.24 -33.188 -25.5 1 87.12 179 ARG B CA 1
ATOM 5256 C C . ARG B 1 179 ? -0.163 -33.688 -25.797 1 87.12 179 ARG B C 1
ATOM 5258 O O . ARG B 1 179 ? -1.054 -33.594 -24.953 1 87.12 179 ARG B O 1
ATOM 5265 N N . ARG B 1 180 ? -0.408 -34.25 -26.922 1 86.25 180 ARG B N 1
ATOM 5266 C CA . ARG B 1 180 ? -1.698 -34.812 -27.312 1 86.25 180 ARG B CA 1
ATOM 5267 C C . ARG B 1 180 ? -1.974 -36.125 -26.562 1 86.25 180 ARG B C 1
ATOM 5269 O O . ARG B 1 180 ? -3.125 -36.562 -26.469 1 86.25 180 ARG B O 1
ATOM 5276 N N . TYR B 1 181 ? -0.899 -36.656 -26.094 1 82.88 181 TYR B N 1
ATOM 5277 C CA . TYR B 1 181 ? -1.018 -37.906 -25.359 1 82.88 181 TYR B CA 1
ATOM 5278 C C . TYR B 1 181 ? -0.553 -37.719 -23.922 1 82.88 181 TYR B C 1
ATOM 5280 O O . TYR B 1 181 ? 0.59 -38.031 -23.578 1 82.88 181 TYR B O 1
ATOM 5288 N N . PRO B 1 182 ? -1.447 -37.375 -23.031 1 73.88 182 PRO B N 1
ATOM 5289 C CA . PRO B 1 182 ? -1.099 -37 -21.672 1 73.88 182 PRO B CA 1
ATOM 5290 C C . PRO B 1 182 ? -0.48 -38.156 -20.875 1 73.88 182 PRO B C 1
ATOM 5292 O O . PRO B 1 182 ? 0.197 -37.906 -19.875 1 73.88 182 PRO B O 1
ATOM 5295 N N . GLN B 1 183 ? -0.5 -39.281 -21.281 1 72.88 183 GLN B N 1
ATOM 5296 C CA . GLN B 1 183 ? 0.014 -40.438 -20.562 1 72.88 183 GLN B CA 1
ATOM 5297 C C . GLN B 1 183 ? 1.508 -40.625 -20.812 1 72.88 183 GLN B C 1
ATOM 5299 O O . GLN B 1 183 ? 2.188 -41.312 -20.047 1 72.88 183 GLN B O 1
ATOM 5304 N N . ILE B 1 184 ? 1.996 -39.969 -21.781 1 77.81 184 ILE B N 1
ATOM 5305 C CA . ILE B 1 184 ? 3.391 -40.125 -22.156 1 77.81 184 ILE B CA 1
ATOM 5306 C C . ILE B 1 184 ? 4.234 -39 -21.594 1 77.81 184 ILE B C 1
ATOM 5308 O O . ILE B 1 184 ? 3.918 -37.812 -21.797 1 77.81 184 ILE B O 1
ATOM 5312 N N . PRO B 1 185 ? 5.23 -39.375 -20.766 1 86.25 185 PRO B N 1
ATOM 5313 C CA . PRO B 1 185 ? 6.145 -38.312 -20.344 1 86.25 185 PRO B CA 1
ATOM 5314 C C . PRO B 1 185 ? 7.027 -37.781 -21.469 1 86.25 185 PRO B C 1
ATOM 5316 O O . PRO B 1 185 ? 8.172 -38.219 -21.625 1 86.25 185 PRO B O 1
ATOM 5319 N N . GLY B 1 186 ? 6.586 -36.875 -22.25 1 89.19 186 GLY B N 1
ATOM 5320 C CA . GLY B 1 186 ? 7.242 -36.375 -23.438 1 89.19 186 GLY B CA 1
ATOM 5321 C C . GLY B 1 186 ? 8.664 -35.906 -23.188 1 89.19 186 GLY B C 1
ATOM 5322 O O . GLY B 1 186 ? 9.57 -36.188 -23.969 1 89.19 186 GLY B O 1
ATOM 5323 N N . SER B 1 187 ? 8.852 -35.219 -22.094 1 92.25 187 SER B N 1
ATOM 5324 C CA . SER B 1 187 ? 10.172 -34.656 -21.812 1 92.25 187 SER B CA 1
ATOM 5325 C C . SER B 1 187 ? 11.188 -35.781 -21.578 1 92.25 187 SER B C 1
ATOM 5327 O O . SER B 1 187 ? 12.352 -35.625 -21.969 1 92.25 187 SER B O 1
ATOM 5329 N N . LEU B 1 188 ? 10.773 -36.812 -20.922 1 91.44 188 LEU B N 1
ATOM 5330 C CA . LEU B 1 188 ? 11.672 -37.938 -20.703 1 91.44 188 LEU B CA 1
ATOM 5331 C C . LEU B 1 188 ? 12.07 -38.594 -22.016 1 91.44 188 LEU B C 1
ATOM 5333 O O . LEU B 1 188 ? 13.219 -39 -22.203 1 91.44 188 LEU B O 1
ATOM 5337 N N . ILE B 1 189 ? 11.172 -38.656 -22.891 1 92.88 189 ILE B N 1
ATOM 5338 C CA . ILE B 1 189 ? 11.422 -39.25 -24.203 1 92.88 189 ILE B CA 1
ATOM 5339 C C . ILE B 1 189 ? 12.43 -38.375 -24.969 1 92.88 189 ILE B C 1
ATOM 5341 O O . ILE B 1 189 ? 13.344 -38.906 -25.609 1 92.88 189 ILE B O 1
ATOM 5345 N N . ILE B 1 190 ? 12.266 -37.125 -24.875 1 94.5 190 ILE B N 1
ATOM 5346 C CA . ILE B 1 190 ? 13.156 -36.219 -25.578 1 94.5 190 ILE B CA 1
ATOM 5347 C C . ILE B 1 190 ? 14.578 -36.375 -25.047 1 94.5 190 ILE B C 1
ATOM 5349 O O . ILE B 1 190 ? 15.531 -36.438 -25.844 1 94.5 190 ILE B O 1
ATOM 5353 N N . ILE B 1 191 ? 14.742 -36.438 -23.75 1 94 191 ILE B N 1
ATOM 5354 C CA . ILE B 1 191 ? 16.078 -36.594 -23.172 1 94 191 ILE B CA 1
ATOM 5355 C C . ILE B 1 191 ? 16.656 -37.969 -23.578 1 94 191 ILE B C 1
ATOM 5357 O O . ILE B 1 191 ? 17.844 -38.062 -23.906 1 94 191 ILE B O 1
ATOM 5361 N N . ALA B 1 192 ? 15.859 -39 -23.531 1 93.5 192 ALA B N 1
ATOM 5362 C CA . ALA B 1 192 ? 16.297 -40.344 -23.891 1 93.5 192 ALA B CA 1
ATOM 5363 C C . ALA B 1 192 ? 16.766 -40.406 -25.344 1 93.5 192 ALA B C 1
ATOM 5365 O O . ALA B 1 192 ? 17.656 -41.188 -25.672 1 93.5 192 ALA B O 1
ATOM 5366 N N . LEU B 1 193 ? 16.203 -39.594 -26.156 1 95.62 193 LEU B N 1
ATOM 5367 C CA . LEU B 1 193 ? 16.578 -39.594 -27.562 1 95.62 193 LEU B CA 1
ATOM 5368 C C . LEU B 1 193 ? 17.75 -38.625 -27.812 1 95.62 193 LEU B C 1
ATOM 5370 O O . LEU B 1 193 ? 18.625 -38.938 -28.625 1 95.62 193 LEU B O 1
ATOM 5374 N N . ALA B 1 194 ? 17.75 -37.562 -27.125 1 96.25 194 ALA B N 1
ATOM 5375 C CA . ALA B 1 194 ? 18.75 -36.531 -27.344 1 96.25 194 ALA B CA 1
ATOM 5376 C C . ALA B 1 194 ? 20.141 -37 -26.922 1 96.25 194 ALA B C 1
ATOM 5378 O O . ALA B 1 194 ? 21.141 -36.625 -27.547 1 96.25 194 ALA B O 1
ATOM 5379 N N . ILE B 1 195 ? 20.219 -37.812 -25.859 1 95.56 195 ILE B N 1
ATOM 5380 C CA . ILE B 1 195 ? 21.5 -38.25 -25.312 1 95.56 195 ILE B CA 1
ATOM 5381 C C . ILE B 1 195 ? 22.219 -39.125 -26.328 1 95.56 195 ILE B C 1
ATOM 5383 O O . ILE B 1 195 ? 23.344 -38.844 -26.734 1 95.56 195 ILE B O 1
ATOM 5387 N N . PRO B 1 196 ? 21.578 -40.219 -26.875 1 96 196 PRO B N 1
ATOM 5388 C CA . PRO B 1 196 ? 22.281 -41.031 -27.875 1 96 196 PRO B CA 1
ATOM 5389 C C . PRO B 1 196 ? 22.641 -40.25 -29.125 1 96 196 PRO B C 1
ATOM 5391 O O . PRO B 1 196 ? 23.688 -40.469 -29.719 1 96 196 PRO B O 1
ATOM 5394 N N . ILE B 1 197 ? 21.812 -39.375 -29.484 1 96.75 197 ILE B N 1
ATOM 5395 C CA . ILE B 1 197 ? 22.078 -38.562 -30.672 1 96.75 197 ILE B CA 1
ATOM 5396 C C . ILE B 1 197 ? 23.312 -37.688 -30.422 1 96.75 197 ILE B C 1
ATOM 5398 O O . ILE B 1 197 ? 24.172 -37.531 -31.297 1 96.75 197 ILE B O 1
ATOM 5402 N N . SER B 1 198 ? 23.344 -37.094 -29.297 1 96.62 198 SER B N 1
ATOM 5403 C CA . SER B 1 198 ? 24.469 -36.219 -28.922 1 96.62 198 SER B CA 1
ATOM 5404 C C . SER B 1 198 ? 25.781 -37 -28.922 1 96.62 198 SER B C 1
ATOM 5406 O O . SER B 1 198 ? 26.812 -36.5 -29.391 1 96.62 198 SER B O 1
ATOM 5408 N N . VAL B 1 199 ? 25.719 -38.25 -28.453 1 94.56 199 VAL B N 1
ATOM 5409 C CA . VAL B 1 199 ? 26.906 -39.094 -28.375 1 94.56 199 VAL B CA 1
ATOM 5410 C C . VAL B 1 199 ? 27.312 -39.594 -29.766 1 94.56 199 VAL B C 1
ATOM 5412 O O . VAL B 1 199 ? 28.484 -39.531 -30.141 1 94.56 199 VAL B O 1
ATOM 5415 N N . MET B 1 200 ? 26.344 -40 -30.5 1 95.88 200 MET B N 1
ATOM 5416 C CA . MET B 1 200 ? 26.594 -40.594 -31.828 1 95.88 200 MET B CA 1
ATOM 5417 C C . MET B 1 200 ? 27.156 -39.531 -32.781 1 95.88 200 MET B C 1
ATOM 5419 O O . MET B 1 200 ? 28 -39.844 -33.625 1 95.88 200 MET B O 1
ATOM 5423 N N . PHE B 1 201 ? 26.719 -38.344 -32.656 1 95.56 201 PHE B N 1
ATOM 5424 C CA . PHE B 1 201 ? 27.125 -37.312 -33.594 1 95.56 201 PHE B CA 1
ATOM 5425 C C . PHE B 1 201 ? 28.156 -36.375 -32.969 1 95.56 201 PHE B C 1
ATOM 5427 O O . PHE B 1 201 ? 28.547 -35.375 -33.594 1 95.56 201 PHE B O 1
ATOM 5434 N N . ASP B 1 202 ? 28.641 -36.656 -31.797 1 94.5 202 ASP B N 1
ATOM 5435 C CA . ASP B 1 202 ? 29.625 -35.812 -31.078 1 94.5 202 ASP B CA 1
ATOM 5436 C C . ASP B 1 202 ? 29.25 -34.344 -31.156 1 94.5 202 ASP B C 1
ATOM 5438 O O . ASP B 1 202 ? 30.062 -33.531 -31.594 1 94.5 202 ASP B O 1
ATOM 5442 N N . LEU B 1 203 ? 28.141 -34.062 -30.719 1 94.56 203 LEU B N 1
ATOM 5443 C CA . LEU B 1 203 ? 27.562 -32.75 -30.875 1 94.56 203 LEU B CA 1
ATOM 5444 C C . LEU B 1 203 ? 28.406 -31.703 -30.156 1 94.56 203 LEU B C 1
ATOM 5446 O O . LEU B 1 203 ? 28.484 -30.547 -30.578 1 94.56 203 LEU B O 1
ATOM 5450 N N . GLN B 1 204 ? 28.984 -32.031 -29.062 1 92.94 204 GLN B N 1
ATOM 5451 C CA . GLN B 1 204 ? 29.828 -31.078 -28.328 1 92.94 204 GLN B CA 1
ATOM 5452 C C . GLN B 1 204 ? 30.953 -30.531 -29.203 1 92.94 204 GLN B C 1
ATOM 5454 O O . GLN B 1 204 ? 31.25 -29.344 -29.188 1 92.94 204 GLN B O 1
ATOM 5459 N N . GLN B 1 205 ? 31.547 -31.359 -29.953 1 92.81 205 GLN B N 1
ATOM 5460 C CA . GLN B 1 205 ? 32.625 -30.969 -30.844 1 92.81 205 GLN B CA 1
ATOM 5461 C C . GLN B 1 205 ? 32.125 -30.141 -32 1 92.81 205 GLN B C 1
ATOM 5463 O O . GLN B 1 205 ? 32.875 -29.391 -32.625 1 92.81 205 GLN B O 1
ATOM 5468 N N . ARG B 1 206 ? 30.922 -30.328 -32.219 1 94 206 ARG B N 1
ATOM 5469 C CA . ARG B 1 206 ? 30.328 -29.594 -33.344 1 94 206 ARG B CA 1
ATOM 5470 C C . ARG B 1 206 ? 29.766 -28.266 -32.875 1 94 206 ARG B C 1
ATOM 5472 O O . ARG B 1 206 ? 29.016 -27.609 -33.625 1 94 206 ARG B O 1
ATOM 5479 N N . GLY B 1 207 ? 30 -27.906 -31.688 1 92.31 207 GLY B N 1
ATOM 5480 C CA . GLY B 1 207 ? 29.656 -26.562 -31.203 1 92.31 207 GLY B CA 1
ATOM 5481 C C . GLY B 1 207 ? 28.328 -26.516 -30.469 1 92.31 207 GLY B C 1
ATOM 5482 O O . GLY B 1 207 ? 27.844 -25.422 -30.141 1 92.31 207 GLY B O 1
ATOM 5483 N N . VAL B 1 208 ? 27.703 -27.625 -30.328 1 94.81 208 VAL B N 1
ATOM 5484 C CA . VAL B 1 208 ? 26.453 -27.656 -29.562 1 94.81 208 VAL B CA 1
ATOM 5485 C C . VAL B 1 208 ? 26.75 -27.703 -28.078 1 94.81 208 VAL B C 1
ATOM 5487 O O . VAL B 1 208 ? 27.531 -28.547 -27.609 1 94.81 208 VAL B O 1
ATOM 5490 N N . ASP B 1 209 ? 26.141 -26.75 -27.328 1 93.75 209 ASP B N 1
ATOM 5491 C CA . ASP B 1 209 ? 26.344 -26.719 -25.875 1 93.75 209 ASP B CA 1
ATOM 5492 C C . ASP B 1 209 ? 25.609 -27.859 -25.203 1 93.75 209 ASP B C 1
ATOM 5494 O O . ASP B 1 209 ? 24.422 -28.094 -25.453 1 93.75 209 ASP B O 1
ATOM 5498 N N . VAL B 1 210 ? 26.328 -28.578 -24.328 1 94 210 VAL B N 1
ATOM 5499 C CA . VAL B 1 210 ? 25.734 -29.688 -23.578 1 94 210 VAL B CA 1
ATOM 5500 C C . VAL B 1 210 ? 25.875 -29.422 -22.078 1 94 210 VAL B C 1
ATOM 5502 O O . VAL B 1 210 ? 26.625 -28.516 -21.656 1 94 210 VAL B O 1
ATOM 5505 N N . VAL B 1 211 ? 25.141 -30.109 -21.188 1 91.88 211 VAL B N 1
ATOM 5506 C CA . VAL B 1 211 ? 25.047 -29.906 -19.75 1 91.88 211 VAL B CA 1
ATOM 5507 C C . VAL B 1 211 ? 26.406 -30.141 -19.109 1 91.88 211 VAL B C 1
ATOM 5509 O O . VAL B 1 211 ? 26.844 -29.359 -18.25 1 91.88 211 VAL B O 1
ATOM 5512 N N . GLY B 1 212 ? 27.172 -31.125 -19.531 1 86.81 212 GLY B N 1
ATOM 5513 C CA . GLY B 1 212 ? 28.453 -31.453 -18.922 1 86.81 212 GLY B CA 1
ATOM 5514 C C . GLY B 1 212 ? 28.328 -32.344 -17.703 1 86.81 212 GLY B C 1
ATOM 5515 O O . GLY B 1 212 ? 27.234 -32.75 -17.328 1 86.81 212 GLY B O 1
ATOM 5516 N N . PRO B 1 213 ? 29.422 -32.625 -17.109 1 85.56 213 PRO B N 1
ATOM 5517 C CA . PRO B 1 213 ? 29.438 -33.594 -16 1 85.56 213 PRO B CA 1
ATOM 5518 C C . PRO B 1 213 ? 28.703 -33.094 -14.766 1 85.56 213 PRO B C 1
ATOM 5520 O O . PRO B 1 213 ? 28.781 -31.891 -14.445 1 85.56 213 PRO B O 1
ATOM 5523 N N . ILE B 1 214 ? 27.891 -33.938 -14.203 1 83.12 214 ILE B N 1
ATOM 5524 C CA . ILE B 1 214 ? 27.156 -33.656 -12.984 1 83.12 214 ILE B CA 1
ATOM 5525 C C . ILE B 1 214 ? 27.844 -34.312 -11.789 1 83.12 214 ILE B C 1
ATOM 5527 O O . ILE B 1 214 ? 28.109 -35.5 -11.797 1 83.12 214 ILE B O 1
ATOM 5531 N N . ASP B 1 215 ? 28.344 -33.5 -10.859 1 79 215 ASP B N 1
ATOM 5532 C CA . ASP B 1 215 ? 28.969 -34.031 -9.648 1 79 215 ASP B CA 1
ATOM 5533 C C . ASP B 1 215 ? 27.938 -34.25 -8.547 1 79 215 ASP B C 1
ATOM 5535 O O . ASP B 1 215 ? 27.438 -33.312 -7.945 1 79 215 ASP B O 1
ATOM 5539 N N . LEU B 1 216 ? 27.547 -35.469 -8.391 1 70.31 216 LEU B N 1
ATOM 5540 C CA . LEU B 1 216 ? 26.531 -35.781 -7.391 1 70.31 216 LEU B CA 1
ATOM 5541 C C . LEU B 1 216 ? 27.172 -35.938 -6.012 1 70.31 216 LEU B C 1
ATOM 5543 O O . LEU B 1 216 ? 26.469 -36.188 -5.027 1 70.31 216 LEU B O 1
ATOM 5547 N N . SER B 1 217 ? 28.641 -35.906 -6.148 1 64 217 SER B N 1
ATOM 5548 C CA . SER B 1 217 ? 29.344 -36.156 -4.887 1 64 217 SER B CA 1
ATOM 5549 C C . SER B 1 217 ? 28.922 -35.125 -3.828 1 64 217 SER B C 1
ATOM 5551 O O . SER B 1 217 ? 28.266 -34.125 -4.141 1 64 217 SER B O 1
ATOM 5553 N N . GLY B 1 218 ? 29.562 -34.344 -2.711 1 57.28 218 GLY B N 1
ATOM 5554 C CA . GLY B 1 218 ? 29.359 -33.688 -1.424 1 57.28 218 GLY B CA 1
ATOM 5555 C C . GLY B 1 218 ? 28.859 -32.25 -1.547 1 57.28 218 GLY B C 1
ATOM 5556 O O . GLY B 1 218 ? 29.438 -31.453 -2.291 1 57.28 218 GLY B O 1
ATOM 5557 N N . ILE B 1 219 ? 27.562 -32.031 -1.421 1 61.44 219 ILE B N 1
ATOM 5558 C CA . ILE B 1 219 ? 26.812 -30.766 -1.317 1 61.44 219 ILE B CA 1
ATOM 5559 C C . ILE B 1 219 ? 27.547 -29.812 -0.387 1 61.44 219 ILE B C 1
ATOM 5561 O O . ILE B 1 219 ? 27.578 -28.594 -0.634 1 61.44 219 ILE B O 1
ATOM 5565 N N . TRP B 1 220 ? 27.953 -30.312 0.799 1 60.59 220 TRP B N 1
ATOM 5566 C CA . TRP B 1 220 ? 28.406 -29.375 1.829 1 60.59 220 TRP B CA 1
ATOM 5567 C C . TRP B 1 220 ? 29.938 -29.312 1.863 1 60.59 220 TRP B C 1
ATOM 5569 O O . TRP B 1 220 ? 30.531 -29.062 2.916 1 60.59 220 TRP B O 1
ATOM 5579 N N . GLY B 1 221 ? 30.625 -29.641 0.789 1 54.97 221 GLY B N 1
ATOM 5580 C CA . GLY B 1 221 ? 32.062 -29.703 0.91 1 54.97 221 GLY B CA 1
ATOM 5581 C C . GLY B 1 221 ? 32.688 -28.469 1.544 1 54.97 221 GLY B C 1
ATOM 5582 O O . GLY B 1 221 ? 33.344 -28.562 2.578 1 54.97 221 GLY B O 1
ATOM 5583 N N . SER B 1 222 ? 32.938 -27.297 0.856 1 56.72 222 SER B N 1
ATOM 5584 C CA . SER B 1 222 ? 33.719 -26.188 1.391 1 56.72 222 SER B CA 1
ATOM 5585 C C . SER B 1 222 ? 32.812 -25.094 1.966 1 56.72 222 SER B C 1
ATOM 5587 O O . SER B 1 222 ? 32.344 -24.219 1.234 1 56.72 222 SER B O 1
ATOM 5589 N N . VAL B 1 223 ? 32.188 -25.484 3.059 1 58.22 223 VAL B N 1
ATOM 5590 C CA . VAL B 1 223 ? 31.344 -24.469 3.676 1 58.22 223 VAL B CA 1
ATOM 5591 C C . VAL B 1 223 ? 32.188 -23.281 4.133 1 58.22 223 VAL B C 1
ATOM 5593 O O . VAL B 1 223 ? 33.062 -23.438 4.992 1 58.22 223 VAL B O 1
ATOM 5596 N N . THR B 1 224 ? 32.344 -22.312 3.217 1 64.12 224 THR B N 1
ATOM 5597 C CA . THR B 1 224 ? 32.969 -21.062 3.621 1 64.12 224 THR B CA 1
ATOM 5598 C C . THR B 1 224 ? 32.031 -20.219 4.48 1 64.12 224 THR B C 1
ATOM 5600 O O . THR B 1 224 ? 30.812 -20.422 4.457 1 64.12 224 THR B O 1
ATOM 5603 N N . THR B 1 225 ? 32.531 -19.547 5.457 1 72.88 225 THR B N 1
ATOM 5604 C CA . THR B 1 225 ? 31.828 -18.703 6.402 1 72.88 225 THR B CA 1
ATOM 5605 C C . THR B 1 225 ? 31.266 -17.469 5.707 1 72.88 225 THR B C 1
ATOM 5607 O O . THR B 1 225 ? 31.844 -16.984 4.742 1 72.88 225 THR B O 1
ATOM 5610 N N . LEU B 1 226 ? 30.047 -17.328 5.852 1 79.31 226 LEU B N 1
ATOM 5611 C CA . LEU B 1 226 ? 29.422 -16.109 5.367 1 79.31 226 LEU B CA 1
ATOM 5612 C C . LEU B 1 226 ? 29.484 -15.016 6.43 1 79.31 226 LEU B C 1
ATOM 5614 O O . LEU B 1 226 ? 29.266 -15.281 7.617 1 79.31 226 LEU B O 1
ATOM 5618 N N . SER B 1 227 ? 29.938 -13.859 5.992 1 83.38 227 SER B N 1
ATOM 5619 C CA . SER B 1 227 ? 29.906 -12.703 6.883 1 83.38 227 SER B CA 1
ATOM 5620 C C . SER B 1 227 ? 28.484 -12.273 7.18 1 83.38 227 SER B C 1
ATOM 5622 O O . SER B 1 227 ? 27.547 -12.656 6.465 1 83.38 227 SER B O 1
ATOM 5624 N N . LEU B 1 228 ? 28.266 -11.555 8.172 1 85.12 228 LEU B N 1
ATOM 5625 C CA . LEU B 1 228 ? 26.969 -11.023 8.547 1 85.12 228 LEU B CA 1
ATOM 5626 C C . LEU B 1 228 ? 26.422 -10.094 7.465 1 85.12 228 LEU B C 1
ATOM 5628 O O . LEU B 1 228 ? 25.219 -10.047 7.23 1 85.12 228 LEU B O 1
ATOM 5632 N N . ASP B 1 229 ? 27.297 -9.43 6.852 1 82.88 229 ASP B N 1
ATOM 5633 C CA . ASP B 1 229 ? 26.906 -8.523 5.781 1 82.88 229 ASP B CA 1
ATOM 5634 C C . ASP B 1 229 ? 26.375 -9.289 4.574 1 82.88 229 ASP B C 1
ATOM 5636 O O . ASP B 1 229 ? 25.391 -8.875 3.947 1 82.88 229 ASP B O 1
ATOM 5640 N N . GLU B 1 230 ? 27.109 -10.375 4.352 1 82.44 230 GLU B N 1
ATOM 5641 C CA . GLU B 1 230 ? 26.656 -11.211 3.24 1 82.44 230 GLU B CA 1
ATOM 5642 C C . GLU B 1 230 ? 25.297 -11.844 3.533 1 82.44 230 GLU B C 1
ATOM 5644 O O . GLU B 1 230 ? 24.453 -11.922 2.65 1 82.44 230 GLU B O 1
ATOM 5649 N N . LEU B 1 231 ? 25.156 -12.188 4.719 1 86.44 231 LEU B N 1
ATOM 5650 C CA . LEU B 1 231 ? 23.875 -12.766 5.133 1 86.44 231 LEU B CA 1
ATOM 5651 C C . LEU B 1 231 ? 22.75 -11.75 4.992 1 86.44 231 LEU B C 1
ATOM 5653 O O . LEU B 1 231 ? 21.641 -12.102 4.559 1 86.44 231 LEU B O 1
ATOM 5657 N N . ALA B 1 232 ? 23.016 -10.586 5.34 1 86.44 232 ALA B N 1
ATOM 5658 C CA . ALA B 1 232 ? 22.031 -9.523 5.223 1 86.44 232 ALA B CA 1
ATOM 5659 C C . ALA B 1 232 ? 21.672 -9.258 3.76 1 86.44 232 ALA B C 1
ATOM 5661 O O . ALA B 1 232 ? 20.516 -8.977 3.436 1 86.44 232 ALA B O 1
ATOM 5662 N N . HIS B 1 233 ? 22.625 -9.336 3.004 1 84.19 233 HIS B N 1
ATOM 5663 C CA . HIS B 1 233 ? 22.406 -9.109 1.582 1 84.19 233 HIS B CA 1
ATOM 5664 C C . HIS B 1 233 ? 21.531 -10.211 0.982 1 84.19 233 HIS B C 1
ATOM 5666 O O . HIS B 1 233 ? 20.641 -9.938 0.172 1 84.19 233 HIS B O 1
ATOM 5672 N N . VAL B 1 234 ? 21.781 -11.438 1.386 1 88.06 234 VAL B N 1
ATOM 5673 C CA . VAL B 1 234 ? 21.016 -12.57 0.885 1 88.06 234 VAL B CA 1
ATOM 5674 C C . VAL B 1 234 ? 19.578 -12.5 1.422 1 88.06 234 VAL B C 1
ATOM 5676 O O . VAL B 1 234 ? 18.625 -12.805 0.704 1 88.06 234 VAL B O 1
ATOM 5679 N N . ALA B 1 235 ? 19.484 -12.062 2.607 1 90 235 ALA B N 1
ATOM 5680 C CA . ALA B 1 235 ? 18.188 -12.031 3.291 1 90 235 ALA B CA 1
ATOM 5681 C C . ALA B 1 235 ? 17.219 -11.094 2.58 1 90 235 ALA B C 1
ATOM 5683 O O . ALA B 1 235 ? 16 -11.312 2.609 1 90 235 ALA B O 1
ATOM 5684 N N . ARG B 1 236 ? 17.688 -10.133 1.896 1 83.88 236 ARG B N 1
ATOM 5685 C CA . ARG B 1 236 ? 16.844 -9.156 1.211 1 83.88 236 ARG B CA 1
ATOM 5686 C C . ARG B 1 236 ? 16.109 -9.797 0.042 1 83.88 236 ARG B C 1
ATOM 5688 O O . ARG B 1 236 ? 15.086 -9.273 -0.411 1 83.88 236 ARG B O 1
ATOM 5695 N N . PHE B 1 237 ? 16.5 -11 -0.416 1 85.44 237 PHE B N 1
ATOM 5696 C CA . PHE B 1 237 ? 15.898 -11.641 -1.584 1 85.44 237 PHE B CA 1
ATOM 5697 C C . PHE B 1 237 ? 14.914 -12.727 -1.163 1 85.44 237 PHE B C 1
ATOM 5699 O O . PHE B 1 237 ? 14.164 -13.242 -1.991 1 85.44 237 PHE B O 1
ATOM 5706 N N . ALA B 1 238 ? 14.898 -12.969 0.132 1 90 238 ALA B N 1
ATOM 5707 C CA . ALA B 1 238 ? 14.062 -14.062 0.615 1 90 238 ALA B CA 1
ATOM 5708 C C . ALA B 1 238 ? 12.578 -13.695 0.549 1 90 238 ALA B C 1
ATOM 5710 O O . ALA B 1 238 ? 11.758 -14.484 0.081 1 90 238 ALA B O 1
ATOM 5711 N N . PRO B 1 239 ? 12.172 -12.469 0.832 1 85.56 239 PRO B N 1
ATOM 5712 C CA . PRO B 1 239 ? 10.742 -12.148 0.856 1 85.56 239 PRO B CA 1
ATOM 5713 C C . PRO B 1 239 ? 10.102 -12.234 -0.524 1 85.56 239 PRO B C 1
ATOM 5715 O O . PRO B 1 239 ? 9.039 -12.859 -0.678 1 85.56 239 PRO B O 1
ATOM 5718 N N . PRO B 1 240 ? 10.75 -11.711 -1.534 1 81.94 240 PRO B N 1
ATOM 5719 C CA . PRO B 1 240 ? 10.148 -11.875 -2.859 1 81.94 240 PRO B CA 1
ATOM 5720 C C . PRO B 1 240 ? 9.977 -13.336 -3.256 1 81.94 240 PRO B C 1
ATOM 5722 O O . PRO B 1 240 ? 8.969 -13.703 -3.871 1 81.94 240 PRO B O 1
ATOM 5725 N N . LEU B 1 241 ? 10.93 -14.18 -2.898 1 89.88 241 LEU B N 1
ATOM 5726 C CA . LEU B 1 241 ? 10.859 -15.602 -3.197 1 89.88 241 LEU B CA 1
ATOM 5727 C C . LEU B 1 241 ? 9.695 -16.25 -2.449 1 89.88 241 LEU B C 1
ATOM 5729 O O . LEU B 1 241 ? 8.953 -17.062 -3.023 1 89.88 241 LEU B O 1
ATOM 5733 N N . VAL B 1 242 ? 9.594 -15.875 -1.21 1 92.06 242 VAL B N 1
ATOM 5734 C CA . VAL B 1 242 ? 8.531 -16.438 -0.377 1 92.06 242 VAL B CA 1
ATOM 5735 C C . VAL B 1 242 ? 7.168 -16.047 -0.946 1 92.06 242 VAL B C 1
ATOM 5737 O O . VAL B 1 242 ? 6.27 -16.891 -1.05 1 92.06 242 VAL B O 1
ATOM 5740 N N . LEU B 1 243 ? 7.031 -14.867 -1.334 1 85.06 243 LEU B N 1
ATOM 5741 C CA . LEU B 1 243 ? 5.75 -14.359 -1.815 1 85.06 243 LEU B CA 1
ATOM 5742 C C . LEU B 1 243 ? 5.34 -15.055 -3.107 1 85.06 243 LEU B C 1
ATOM 5744 O O . LEU B 1 243 ? 4.203 -15.516 -3.236 1 85.06 243 LEU B O 1
ATOM 5748 N N . ILE B 1 244 ? 6.203 -15.25 -3.996 1 83.62 244 ILE B N 1
ATOM 5749 C CA . ILE B 1 244 ? 5.879 -15.844 -5.289 1 83.62 244 ILE B CA 1
ATOM 5750 C C . ILE B 1 244 ? 5.648 -17.344 -5.129 1 83.62 244 ILE B C 1
ATOM 5752 O O . ILE B 1 244 ? 4.727 -17.906 -5.727 1 83.62 244 ILE B O 1
ATOM 5756 N N . LEU B 1 245 ? 6.566 -17.859 -4.383 1 91.69 245 LEU B N 1
ATOM 5757 C CA . LEU B 1 245 ? 6.434 -19.297 -4.18 1 91.69 245 LEU B CA 1
ATOM 5758 C C . LEU B 1 245 ? 5.109 -19.625 -3.494 1 91.69 245 LEU B C 1
ATOM 5760 O O . LEU B 1 245 ? 4.477 -20.641 -3.816 1 91.69 245 LEU B O 1
ATOM 5764 N N . PHE B 1 246 ? 4.742 -18.797 -2.609 1 91.25 246 PHE B N 1
ATOM 5765 C CA . PHE B 1 246 ? 3.49 -19.078 -1.917 1 91.25 246 PHE B CA 1
ATOM 5766 C C . PHE B 1 246 ? 2.299 -18.844 -2.836 1 91.25 246 PHE B C 1
ATOM 5768 O O . PHE B 1 246 ? 1.382 -19.656 -2.9 1 91.25 246 PHE B O 1
ATOM 5775 N N . ALA B 1 247 ? 2.281 -17.75 -3.486 1 85.12 247 ALA B N 1
ATOM 5776 C CA . ALA B 1 247 ? 1.159 -17.422 -4.359 1 85.12 247 ALA B CA 1
ATOM 5777 C C . ALA B 1 247 ? 0.961 -18.484 -5.43 1 85.12 247 ALA B C 1
ATOM 5779 O O . ALA B 1 247 ? -0.164 -18.922 -5.676 1 85.12 247 ALA B O 1
ATOM 5780 N N . GLU B 1 248 ? 2.002 -18.891 -6.055 1 87.88 248 GLU B N 1
ATOM 5781 C CA . GLU B 1 248 ? 1.936 -19.906 -7.098 1 87.88 248 GLU B CA 1
ATOM 5782 C C . GLU B 1 248 ? 1.543 -21.266 -6.52 1 87.88 248 GLU B C 1
ATOM 5784 O O . GLU B 1 248 ? 0.678 -21.953 -7.07 1 87.88 248 GLU B O 1
ATOM 5789 N N . SER B 1 249 ? 2.221 -21.594 -5.418 1 94.19 249 SER B N 1
ATOM 5790 C CA . SER B 1 249 ? 1.973 -22.891 -4.816 1 94.19 249 SER B CA 1
ATOM 5791 C C . SER B 1 249 ? 0.538 -23.016 -4.312 1 94.19 249 SER B C 1
ATOM 5793 O O . SER B 1 249 ? -0.133 -24.016 -4.555 1 94.19 249 SER B O 1
ATOM 5795 N N . TRP B 1 250 ? 0.104 -21.969 -3.643 1 89.94 250 TRP B N 1
ATOM 5796 C CA . TRP B 1 250 ? -1.255 -21.984 -3.111 1 89.94 250 TRP B CA 1
ATOM 5797 C C . TRP B 1 250 ? -2.279 -22.047 -4.238 1 89.94 250 TRP B C 1
ATOM 5799 O O . TRP B 1 250 ? -3.268 -22.781 -4.145 1 89.94 250 TRP B O 1
ATOM 5809 N N . GLY B 1 251 ? -2.061 -21.281 -5.254 1 85.75 251 GLY B N 1
ATOM 5810 C CA . GLY B 1 251 ? -2.951 -21.344 -6.402 1 85.75 251 GLY B CA 1
ATOM 5811 C C . GLY B 1 251 ? -3.057 -22.734 -7 1 85.75 251 GLY B C 1
ATOM 5812 O O . GLY B 1 251 ? -4.156 -23.203 -7.297 1 85.75 251 GLY B O 1
ATOM 5813 N N . THR B 1 252 ? -1.944 -23.328 -7.129 1 90.81 252 THR B N 1
ATOM 5814 C CA . THR B 1 252 ? -1.91 -24.672 -7.715 1 90.81 252 THR B CA 1
ATOM 5815 C C . THR B 1 252 ? -2.564 -25.688 -6.785 1 90.81 252 THR B C 1
ATOM 5817 O O . THR B 1 252 ? -3.434 -26.453 -7.207 1 90.81 252 THR B O 1
ATOM 5820 N N . ILE B 1 253 ? -2.197 -25.641 -5.535 1 93.81 253 ILE B N 1
ATOM 5821 C CA . ILE B 1 253 ? -2.699 -26.609 -4.555 1 93.81 253 ILE B CA 1
ATOM 5822 C C . ILE B 1 253 ? -4.211 -26.453 -4.422 1 93.81 253 ILE B C 1
ATOM 5824 O O . ILE B 1 253 ? -4.949 -27.438 -4.527 1 93.81 253 ILE B O 1
ATOM 5828 N N . ARG B 1 254 ? -4.594 -25.297 -4.23 1 85.38 254 ARG B N 1
ATOM 5829 C CA . ARG B 1 254 ? -6.016 -25.031 -4.043 1 85.38 254 ARG B CA 1
ATOM 5830 C C . ARG B 1 254 ? -6.805 -25.344 -5.309 1 85.38 254 ARG B C 1
ATOM 5832 O O . ARG B 1 254 ? -7.879 -25.938 -5.242 1 85.38 254 ARG B O 1
ATOM 5839 N N . GLY B 1 255 ? -6.32 -24.938 -6.43 1 83.75 255 GLY B N 1
ATOM 5840 C CA . GLY B 1 255 ? -7 -25.203 -7.688 1 83.75 255 GLY B CA 1
ATOM 5841 C C . GLY B 1 255 ? -7.203 -26.688 -7.957 1 83.75 255 GLY B C 1
ATOM 5842 O O . GLY B 1 255 ? -8.305 -27.109 -8.305 1 83.75 255 GLY B O 1
ATOM 5843 N N . LEU B 1 256 ? -6.211 -27.422 -7.777 1 89 256 LEU B N 1
ATOM 5844 C CA . LEU B 1 256 ? -6.27 -28.875 -7.992 1 89 256 LEU B CA 1
ATOM 5845 C C . LEU B 1 256 ? -7.223 -29.531 -7 1 89 256 LEU B C 1
ATOM 5847 O O . LEU B 1 256 ? -8.023 -30.391 -7.379 1 89 256 LEU B O 1
ATOM 5851 N N . SER B 1 257 ? -7.148 -29.047 -5.789 1 86.88 257 SER B N 1
ATOM 5852 C CA . SER B 1 257 ? -7.969 -29.641 -4.742 1 86.88 257 SER B CA 1
ATOM 5853 C C . SER B 1 257 ? -9.438 -29.297 -4.93 1 86.88 257 SER B C 1
ATOM 5855 O O . SER B 1 257 ? -10.305 -30.172 -4.789 1 86.88 257 SER B O 1
ATOM 5857 N N . LEU B 1 258 ? -9.688 -28.125 -5.27 1 76.44 258 LEU B N 1
ATOM 5858 C CA . LEU B 1 258 ? -11.062 -27.672 -5.441 1 76.44 258 LEU B CA 1
ATOM 5859 C C . LEU B 1 258 ? -11.75 -28.422 -6.578 1 76.44 258 LEU B C 1
ATOM 5861 O O . LEU B 1 258 ? -12.938 -28.75 -6.484 1 76.44 258 LEU B O 1
ATOM 5865 N N . ARG B 1 259 ? -11.039 -28.719 -7.59 1 81.75 259 ARG B N 1
ATOM 5866 C CA . ARG B 1 259 ? -11.586 -29.422 -8.742 1 81.75 259 ARG B CA 1
ATOM 5867 C C . ARG B 1 259 ? -12.016 -30.828 -8.359 1 81.75 259 ARG B C 1
ATOM 5869 O O . ARG B 1 259 ? -12.867 -31.422 -9.023 1 81.75 259 ARG B O 1
ATOM 5876 N N . HIS B 1 260 ? -11.484 -31.297 -7.328 1 85.5 260 HIS B N 1
ATOM 5877 C CA . HIS B 1 260 ? -11.797 -32.656 -6.914 1 85.5 260 HIS B CA 1
ATOM 5878 C C . HIS B 1 260 ? -12.484 -32.656 -5.551 1 85.5 260 HIS B C 1
ATOM 5880 O O . HIS B 1 260 ? -12.469 -33.688 -4.855 1 85.5 260 HIS B O 1
ATOM 5886 N N . GLY B 1 261 ? -12.945 -31.5 -5.129 1 76.38 261 GLY B N 1
ATOM 5887 C CA . GLY B 1 261 ? -13.766 -31.391 -3.936 1 76.38 261 GLY B CA 1
ATOM 5888 C C . GLY B 1 261 ? -12.984 -31.562 -2.648 1 76.38 261 GLY B C 1
ATOM 5889 O O . GLY B 1 261 ? -13.531 -31.969 -1.63 1 76.38 261 GLY B O 1
ATOM 5890 N N . GLU B 1 262 ? -11.727 -31.438 -2.709 1 81.69 262 GLU B N 1
ATOM 5891 C CA . GLU B 1 262 ? -10.875 -31.547 -1.527 1 81.69 262 GLU B CA 1
ATOM 5892 C C . GLU B 1 262 ? -10.586 -30.172 -0.928 1 81.69 262 GLU B C 1
ATOM 5894 O O . GLU B 1 262 ? -10.5 -29.172 -1.651 1 81.69 262 GLU B O 1
ATOM 5899 N N . ASP B 1 263 ? -10.453 -30.109 0.388 1 79.06 263 ASP B N 1
ATOM 5900 C CA . ASP B 1 263 ? -10.148 -28.859 1.071 1 79.06 263 ASP B CA 1
ATOM 5901 C C . ASP B 1 263 ? -8.703 -28.844 1.568 1 79.06 263 ASP B C 1
ATOM 5903 O O . ASP B 1 263 ? -8.172 -29.875 1.98 1 79.06 263 ASP B O 1
ATOM 5907 N N . VAL B 1 264 ? -8.141 -27.75 1.437 1 88.31 264 VAL B N 1
ATOM 5908 C CA . VAL B 1 264 ? -6.773 -27.578 1.908 1 88.31 264 VAL B CA 1
ATOM 5909 C C . VAL B 1 264 ? -6.699 -26.328 2.803 1 88.31 264 VAL B C 1
ATOM 5911 O O . VAL B 1 264 ? -7.484 -25.406 2.643 1 88.31 264 VAL B O 1
ATOM 5914 N N . ASP B 1 265 ? -5.812 -26.406 3.787 1 88.06 265 ASP B N 1
ATOM 5915 C CA . ASP B 1 265 ? -5.609 -25.312 4.734 1 88.06 265 ASP B CA 1
ATOM 5916 C C . ASP B 1 265 ? -4.336 -24.531 4.41 1 88.06 265 ASP B C 1
ATOM 5918 O O . ASP B 1 265 ? -3.244 -25.109 4.379 1 88.06 265 ASP B O 1
ATOM 5922 N N . ALA B 1 266 ? -4.484 -23.297 4.254 1 88.38 266 ALA B N 1
ATOM 5923 C CA . ALA B 1 266 ? -3.377 -22.453 3.816 1 88.38 266 ALA B CA 1
ATOM 5924 C C . ALA B 1 266 ? -2.25 -22.453 4.844 1 88.38 266 ALA B C 1
ATOM 5926 O O . ALA B 1 266 ? -1.071 -22.438 4.484 1 88.38 266 ALA B O 1
ATOM 5927 N N . ASN B 1 267 ? -2.566 -22.438 6.137 1 90 267 ASN B N 1
ATOM 5928 C CA . ASN B 1 267 ? -1.549 -22.375 7.18 1 90 267 ASN B CA 1
ATOM 5929 C C . ASN B 1 267 ? -0.747 -23.672 7.25 1 90 267 ASN B C 1
ATOM 5931 O O . ASN B 1 267 ? 0.464 -23.641 7.477 1 90 267 ASN B O 1
ATOM 5935 N N . ARG B 1 268 ? -1.405 -24.719 7.059 1 93 268 ARG B N 1
ATOM 5936 C CA . ARG B 1 268 ? -0.723 -26 7.031 1 93 268 ARG B CA 1
ATOM 5937 C C . ARG B 1 268 ? 0.188 -26.125 5.812 1 93 268 ARG B C 1
ATOM 5939 O O . ARG B 1 268 ? 1.297 -26.641 5.906 1 93 268 ARG B O 1
ATOM 5946 N N . GLU B 1 269 ? -0.322 -25.641 4.77 1 94.88 269 GLU B N 1
ATOM 5947 C CA . GLU B 1 269 ? 0.486 -25.688 3.553 1 94.88 269 GLU B CA 1
ATOM 5948 C C . GLU B 1 269 ? 1.71 -24.781 3.668 1 94.88 269 GLU B C 1
ATOM 5950 O O . GLU B 1 269 ? 2.775 -25.109 3.133 1 94.88 269 GLU B O 1
ATOM 5955 N N . LEU B 1 270 ? 1.546 -23.641 4.332 1 95 270 LEU B N 1
ATOM 5956 C CA . LEU B 1 270 ? 2.689 -22.766 4.586 1 95 270 LEU B CA 1
ATOM 5957 C C . LEU B 1 270 ? 3.779 -23.516 5.352 1 95 270 LEU B C 1
ATOM 5959 O O . LEU B 1 270 ? 4.953 -23.453 4.984 1 95 270 LEU B O 1
ATOM 5963 N N . LYS B 1 271 ? 3.406 -24.188 6.379 1 97.19 271 LYS B N 1
ATOM 5964 C CA . LYS B 1 271 ? 4.363 -24.953 7.18 1 97.19 271 LYS B CA 1
ATOM 5965 C C . LYS B 1 271 ? 5.027 -26.047 6.348 1 97.19 271 LYS B C 1
ATOM 5967 O O . LYS B 1 271 ? 6.234 -26.266 6.457 1 97.19 271 LYS B O 1
ATOM 5972 N N . THR B 1 272 ? 4.219 -26.703 5.562 1 97.88 272 THR B N 1
ATOM 5973 C CA . THR B 1 272 ? 4.742 -27.766 4.715 1 97.88 272 THR B CA 1
ATOM 5974 C C . THR B 1 272 ? 5.758 -27.203 3.719 1 97.88 272 THR B C 1
ATOM 5976 O O . THR B 1 272 ? 6.824 -27.797 3.523 1 97.88 272 THR B O 1
ATOM 5979 N N . LEU B 1 273 ? 5.453 -26.094 3.09 1 97.88 273 LEU B N 1
ATOM 5980 C CA . LEU B 1 273 ? 6.391 -25.453 2.18 1 97.88 273 LEU B CA 1
ATOM 5981 C C . LEU B 1 273 ? 7.664 -25.031 2.912 1 97.88 273 LEU B C 1
ATOM 5983 O O . LEU B 1 273 ? 8.758 -25.109 2.352 1 97.88 273 LEU B O 1
ATOM 5987 N N . GLY B 1 274 ? 7.453 -24.547 4.137 1 98.44 274 GLY B N 1
ATOM 5988 C CA . GLY B 1 274 ? 8.609 -24.172 4.941 1 98.44 274 GLY B CA 1
ATOM 5989 C C . GLY B 1 274 ? 9.547 -25.344 5.199 1 98.44 274 GLY B C 1
ATOM 5990 O O . GLY B 1 274 ? 10.75 -25.234 4.949 1 98.44 274 GLY B O 1
ATOM 5991 N N . ILE B 1 275 ? 9.016 -26.422 5.605 1 98.5 275 ILE B N 1
ATOM 5992 C CA . ILE B 1 275 ? 9.812 -27.609 5.906 1 98.5 275 ILE B CA 1
ATOM 5993 C C . ILE B 1 275 ? 10.438 -28.141 4.621 1 98.5 275 ILE B C 1
ATOM 5995 O O . ILE B 1 275 ? 11.578 -28.609 4.625 1 98.5 275 ILE B O 1
ATOM 5999 N N . ALA B 1 276 ? 9.711 -28.141 3.561 1 98.56 276 ALA B N 1
ATOM 6000 C CA . ALA B 1 276 ? 10.234 -28.594 2.273 1 98.56 276 ALA B CA 1
ATOM 6001 C C . ALA B 1 276 ? 11.445 -27.781 1.85 1 98.56 276 ALA B C 1
ATOM 6003 O O . ALA B 1 276 ? 12.438 -28.328 1.368 1 98.56 276 ALA B O 1
ATOM 6004 N N . ASN B 1 277 ? 11.375 -26.484 2.006 1 98.56 277 ASN B N 1
ATOM 6005 C CA . ASN B 1 277 ? 12.492 -25.641 1.612 1 98.56 277 ASN B CA 1
ATOM 6006 C C . ASN B 1 277 ? 13.664 -25.766 2.578 1 98.56 277 ASN B C 1
ATOM 6008 O O . ASN B 1 277 ? 14.828 -25.688 2.17 1 98.56 277 ASN B O 1
ATOM 6012 N N . VAL B 1 278 ? 13.383 -25.969 3.879 1 98.12 278 VAL B N 1
ATOM 6013 C CA . VAL B 1 278 ? 14.461 -26.234 4.824 1 98.12 278 VAL B CA 1
ATOM 6014 C C . VAL B 1 278 ? 15.156 -27.547 4.445 1 98.12 278 VAL B C 1
ATOM 6016 O O . VAL B 1 278 ? 16.391 -27.625 4.461 1 98.12 278 VAL B O 1
ATOM 6019 N N . ALA B 1 279 ? 14.391 -28.531 4.129 1 97.94 279 ALA B N 1
ATOM 6020 C CA . ALA B 1 279 ? 14.945 -29.812 3.693 1 97.94 279 ALA B CA 1
ATOM 6021 C C . ALA B 1 279 ? 15.766 -29.641 2.418 1 97.94 279 ALA B C 1
ATOM 6023 O O . ALA B 1 279 ? 16.844 -30.234 2.281 1 97.94 279 ALA B O 1
ATOM 6024 N N . SER B 1 280 ? 15.25 -28.922 1.474 1 97.31 280 SER B N 1
ATOM 6025 C CA . SER B 1 280 ? 15.984 -28.656 0.243 1 97.31 280 SER B CA 1
ATOM 6026 C C . SER B 1 280 ? 17.297 -27.938 0.533 1 97.31 280 SER B C 1
ATOM 6028 O O . SER B 1 280 ? 18.344 -28.281 -0.042 1 97.31 280 SER B O 1
ATOM 6030 N N . ALA B 1 281 ? 17.234 -26.938 1.424 1 95.69 281 ALA B N 1
ATOM 6031 C CA . ALA B 1 281 ? 18.438 -26.188 1.789 1 95.69 281 ALA B CA 1
ATOM 6032 C C . ALA B 1 281 ? 19.484 -27.109 2.404 1 95.69 281 ALA B C 1
ATOM 6034 O O . ALA B 1 281 ? 20.672 -26.953 2.156 1 95.69 281 ALA B O 1
ATOM 6035 N N . ALA B 1 282 ? 19.078 -27.984 3.201 1 93.38 282 ALA B N 1
ATOM 6036 C CA . ALA B 1 282 ? 19.984 -28.922 3.855 1 93.38 282 ALA B CA 1
ATOM 6037 C C . ALA B 1 282 ? 20.734 -29.766 2.828 1 93.38 282 ALA B C 1
ATOM 6039 O O . ALA B 1 282 ? 21.859 -30.188 3.074 1 93.38 282 ALA B O 1
ATOM 6040 N N . LEU B 1 283 ? 20.156 -29.953 1.676 1 91.5 283 LEU B N 1
ATOM 6041 C CA . LEU B 1 283 ? 20.781 -30.703 0.6 1 91.5 283 LEU B CA 1
ATOM 6042 C C . LEU B 1 283 ? 21.375 -29.781 -0.448 1 91.5 283 LEU B C 1
ATOM 6044 O O . LEU B 1 283 ? 21.688 -30.203 -1.562 1 91.5 283 LEU B O 1
ATOM 6048 N N . GLN B 1 284 ? 21.375 -28.438 -0.097 1 90.5 284 GLN B N 1
ATOM 6049 C CA . GLN B 1 284 ? 21.859 -27.391 -0.99 1 90.5 284 GLN B CA 1
ATOM 6050 C C . GLN B 1 284 ? 21.047 -27.344 -2.281 1 90.5 284 GLN B C 1
ATOM 6052 O O . GLN B 1 284 ? 21.609 -27.188 -3.367 1 90.5 284 GLN B O 1
ATOM 6057 N N . GLY B 1 285 ? 19.812 -27.656 -2.098 1 94.25 285 GLY B N 1
ATOM 6058 C CA . GLY B 1 285 ? 18.906 -27.625 -3.24 1 94.25 285 GLY B CA 1
ATOM 6059 C C . GLY B 1 285 ? 18.359 -26.234 -3.539 1 94.25 285 GLY B C 1
ATOM 6060 O O . GLY B 1 285 ? 18.641 -25.281 -2.814 1 94.25 285 GLY B O 1
ATOM 6061 N N . MET B 1 286 ? 17.562 -26.156 -4.605 1 96 286 MET B N 1
ATOM 6062 C CA . MET B 1 286 ? 16.891 -24.938 -5.043 1 96 286 MET B CA 1
ATOM 6063 C C . MET B 1 286 ? 15.586 -24.734 -4.277 1 96 286 MET B C 1
ATOM 6065 O O . MET B 1 286 ? 15.109 -25.641 -3.6 1 96 286 MET B O 1
ATOM 6069 N N . PRO B 1 287 ? 15.078 -23.516 -4.348 1 97.31 287 PRO B N 1
ATOM 6070 C CA . PRO B 1 287 ? 13.758 -23.328 -3.742 1 97.31 287 PRO B CA 1
ATOM 6071 C C . PRO B 1 287 ? 12.688 -24.203 -4.387 1 97.31 287 PRO B C 1
ATOM 6073 O O . PRO B 1 287 ? 12.703 -24.422 -5.602 1 97.31 287 PRO B O 1
ATOM 6076 N N . VAL B 1 288 ? 11.773 -24.641 -3.555 1 98.06 288 VAL B N 1
ATOM 6077 C CA . VAL B 1 288 ? 10.773 -25.578 -4.066 1 98.06 288 VAL B CA 1
ATOM 6078 C C . VAL B 1 288 ? 9.375 -25.062 -3.75 1 98.06 288 VAL B C 1
ATOM 6080 O O . VAL B 1 288 ? 9.172 -24.375 -2.742 1 98.06 288 VAL B O 1
ATOM 6083 N N . GLY B 1 289 ? 8.469 -25.328 -4.574 1 97.31 289 GLY B N 1
ATOM 6084 C CA . GLY B 1 289 ? 7.043 -25.031 -4.469 1 97.31 289 GLY B CA 1
ATOM 6085 C C . GLY B 1 289 ? 6.188 -25.938 -5.344 1 97.31 289 GLY B C 1
ATOM 6086 O O . GLY B 1 289 ? 6.691 -26.875 -5.949 1 97.31 289 GLY B O 1
ATOM 6087 N N . ALA B 1 290 ? 4.918 -25.641 -5.309 1 96.19 290 ALA B N 1
ATOM 6088 C CA . ALA B 1 290 ? 3.988 -26.406 -6.133 1 96.19 290 ALA B CA 1
ATOM 6089 C C . ALA B 1 290 ? 3.793 -25.766 -7.496 1 96.19 290 ALA B C 1
ATOM 6091 O O . ALA B 1 290 ? 3.049 -24.781 -7.625 1 96.19 290 ALA B O 1
ATOM 6092 N N . GLY B 1 291 ? 4.406 -26.328 -8.398 1 91.19 291 GLY B N 1
ATOM 6093 C CA . GLY B 1 291 ? 4.277 -25.797 -9.75 1 91.19 291 GLY B CA 1
ATOM 6094 C C . GLY B 1 291 ? 3.082 -26.359 -10.492 1 91.19 291 GLY B C 1
ATOM 6095 O O . GLY B 1 291 ? 2.555 -27.422 -10.133 1 91.19 291 GLY B O 1
ATOM 6096 N N . PHE B 1 292 ? 2.715 -25.719 -11.539 1 85.75 292 PHE B N 1
ATOM 6097 C CA . PHE B 1 292 ? 1.554 -26.109 -12.336 1 85.75 292 PHE B CA 1
ATOM 6098 C C . PHE B 1 292 ? 1.85 -27.359 -13.156 1 85.75 292 PHE B C 1
ATOM 6100 O O . PHE B 1 292 ? 1.027 -28.281 -13.211 1 85.75 292 PHE B O 1
ATOM 6107 N N . SER B 1 293 ? 3.025 -27.375 -13.789 1 86.5 293 SER B N 1
ATOM 6108 C CA . SER B 1 293 ? 3.365 -28.453 -14.703 1 86.5 293 SER B CA 1
ATOM 6109 C C . SER B 1 293 ? 3.338 -29.812 -14 1 86.5 293 SER B C 1
ATOM 6111 O O . SER B 1 293 ? 2.617 -30.719 -14.422 1 86.5 293 SER B O 1
ATOM 6113 N N . ALA B 1 294 ? 4.074 -29.906 -12.922 1 90.56 294 ALA B N 1
ATOM 6114 C CA . ALA B 1 294 ? 4.133 -31.172 -12.188 1 90.56 294 ALA B CA 1
ATOM 6115 C C . ALA B 1 294 ? 2.775 -31.5 -11.57 1 90.56 294 ALA B C 1
ATOM 6117 O O . ALA B 1 294 ? 2.371 -32.656 -11.547 1 90.56 294 ALA B O 1
ATOM 6118 N N . GLY B 1 295 ? 2.08 -30.547 -11.07 1 92.06 295 GLY B N 1
ATOM 6119 C CA . GLY B 1 295 ? 0.755 -30.766 -10.508 1 92.06 295 GLY B CA 1
ATOM 6120 C C . GLY B 1 295 ? -0.253 -31.25 -11.523 1 92.06 295 GLY B C 1
ATOM 6121 O O . GLY B 1 295 ? -1.026 -32.156 -11.25 1 92.06 295 GLY B O 1
ATOM 6122 N N . ALA B 1 296 ? -0.219 -30.641 -12.703 1 89.25 296 ALA B N 1
ATOM 6123 C CA . ALA B 1 296 ? -1.136 -31.031 -13.766 1 89.25 296 ALA B CA 1
ATOM 6124 C C . ALA B 1 296 ? -0.853 -32.469 -14.227 1 89.25 296 ALA B C 1
ATOM 6126 O O . ALA B 1 296 ? -1.779 -33.219 -14.508 1 89.25 296 ALA B O 1
ATOM 6127 N N . ALA B 1 297 ? 0.379 -32.75 -14.359 1 88.31 297 ALA B N 1
ATOM 6128 C CA . ALA B 1 297 ? 0.759 -34.125 -14.734 1 88.31 297 ALA B CA 1
ATOM 6129 C C . ALA B 1 297 ? 0.29 -35.125 -13.688 1 88.31 297 ALA B C 1
ATOM 6131 O O . ALA B 1 297 ? -0.177 -36.219 -14.023 1 88.31 297 ALA B O 1
ATOM 6132 N N . SER B 1 298 ? 0.459 -34.75 -12.453 1 93.06 298 SER B N 1
ATOM 6133 C CA . SER B 1 298 ? -0.007 -35.625 -11.359 1 93.06 298 SER B CA 1
ATOM 6134 C C . SER B 1 298 ? -1.521 -35.781 -11.414 1 93.06 298 SER B C 1
ATOM 6136 O O . SER B 1 298 ? -2.021 -36.906 -11.266 1 93.06 298 SER B O 1
ATOM 6138 N N . GLU B 1 299 ? -2.207 -34.719 -11.625 1 92.06 299 GLU B N 1
ATOM 6139 C CA . GLU B 1 299 ? -3.662 -34.812 -11.711 1 92.06 299 GLU B CA 1
ATOM 6140 C C . GLU B 1 299 ? -4.102 -35.719 -12.859 1 92.06 299 GLU B C 1
ATOM 6142 O O . GLU B 1 299 ? -5.043 -36.5 -12.711 1 92.06 299 GLU B O 1
ATOM 6147 N N . ALA B 1 300 ? -3.432 -35.531 -13.984 1 88.62 300 ALA B N 1
ATOM 6148 C CA . ALA B 1 300 ? -3.76 -36.344 -15.148 1 88.62 300 ALA B CA 1
ATOM 6149 C C . ALA B 1 300 ? -3.574 -37.844 -14.859 1 88.62 300 ALA B C 1
ATOM 6151 O O . ALA B 1 300 ? -4.316 -38.688 -15.375 1 88.62 300 ALA B O 1
ATOM 6152 N N . ALA B 1 301 ? -2.602 -38.125 -14.031 1 89.81 301 ALA B N 1
ATOM 6153 C CA . ALA B 1 301 ? -2.34 -39.5 -13.656 1 89.81 301 ALA B CA 1
ATOM 6154 C C . ALA B 1 301 ? -3.295 -39.969 -12.562 1 89.81 301 ALA B C 1
ATOM 6156 O O . ALA B 1 301 ? -3.393 -41.156 -12.273 1 89.81 301 ALA B O 1
ATOM 6157 N N . ASN B 1 302 ? -3.934 -39.031 -11.922 1 90.56 302 ASN B N 1
ATOM 6158 C CA . ASN B 1 302 ? -5.023 -39.219 -10.977 1 90.56 302 ASN B CA 1
ATOM 6159 C C . ASN B 1 302 ? -4.605 -40.125 -9.828 1 90.56 302 ASN B C 1
ATOM 6161 O O . ASN B 1 302 ? -5.238 -41.156 -9.578 1 90.56 302 ASN B O 1
ATOM 6165 N N . PRO B 1 303 ? -3.695 -39.75 -9.078 1 93.62 303 PRO B N 1
ATOM 6166 C CA . PRO B 1 303 ? -3.311 -40.531 -7.914 1 93.62 303 PRO B CA 1
ATOM 6167 C C . PRO B 1 303 ? -4.426 -40.656 -6.879 1 93.62 303 PRO B C 1
ATOM 6169 O O . PRO B 1 303 ? -5.301 -39.781 -6.816 1 93.62 303 PRO B O 1
ATOM 6172 N N . ARG B 1 304 ? -4.375 -41.719 -6.078 1 92.75 304 ARG B N 1
ATOM 6173 C CA . ARG B 1 304 ? -5.391 -41.938 -5.055 1 92.75 304 ARG B CA 1
ATOM 6174 C C . ARG B 1 304 ? -4.965 -41.312 -3.723 1 92.75 304 ARG B C 1
ATOM 6176 O O . ARG B 1 304 ? -5.805 -40.906 -2.926 1 92.75 304 ARG B O 1
ATOM 6183 N N . THR B 1 305 ? -3.707 -41.375 -3.537 1 93.12 305 THR B N 1
ATOM 6184 C CA . THR B 1 305 ? -3.211 -40.844 -2.271 1 93.12 305 THR B CA 1
ATOM 6185 C C . THR B 1 305 ? -1.985 -39.969 -2.496 1 93.12 305 THR B C 1
ATOM 6187 O O . THR B 1 305 ? -1.484 -39.844 -3.617 1 93.12 305 THR B O 1
ATOM 6190 N N . ARG B 1 306 ? -1.524 -39.406 -1.414 1 92.56 306 ARG B N 1
ATOM 6191 C CA . ARG B 1 306 ? -0.373 -38.5 -1.466 1 92.56 306 ARG B CA 1
ATOM 6192 C C . ARG B 1 306 ? 0.923 -39.281 -1.635 1 92.56 306 ARG B C 1
ATOM 6194 O O . ARG B 1 306 ? 1.979 -38.719 -1.893 1 92.56 306 ARG B O 1
ATOM 6201 N N . MET B 1 307 ? 0.874 -40.562 -1.624 1 94.06 307 MET B N 1
ATOM 6202 C CA . MET B 1 307 ? 2.055 -41.406 -1.754 1 94.06 307 MET B CA 1
ATOM 6203 C C . MET B 1 307 ? 2.658 -41.281 -3.15 1 94.06 307 MET B C 1
ATOM 6205 O O . MET B 1 307 ? 3.828 -41.625 -3.354 1 94.06 307 MET B O 1
ATOM 6209 N N . ALA B 1 308 ? 1.874 -40.812 -4.043 1 94.25 308 ALA B N 1
ATOM 6210 C CA . ALA B 1 308 ? 2.379 -40.562 -5.391 1 94.25 308 ALA B CA 1
ATOM 6211 C C . ALA B 1 308 ? 3.564 -39.625 -5.379 1 94.25 308 ALA B C 1
ATOM 6213 O O . ALA B 1 308 ? 4.5 -39.75 -6.168 1 94.25 308 ALA B O 1
ATOM 6214 N N . SER B 1 309 ? 3.541 -38.688 -4.484 1 96.25 309 SER B N 1
ATOM 6215 C CA . SER B 1 309 ? 4.645 -37.75 -4.355 1 96.25 309 SER B CA 1
ATOM 6216 C C . SER B 1 309 ? 5.91 -38.438 -3.859 1 96.25 309 SER B C 1
ATOM 6218 O O . SER B 1 309 ? 7.008 -38.156 -4.34 1 96.25 309 SER B O 1
ATOM 6220 N N . ALA B 1 310 ? 5.766 -39.312 -2.941 1 96.88 310 ALA B N 1
ATOM 6221 C CA . ALA B 1 310 ? 6.906 -40.062 -2.443 1 96.88 310 ALA B CA 1
ATOM 6222 C C . ALA B 1 310 ? 7.473 -41 -3.527 1 96.88 310 ALA B C 1
ATOM 6224 O O . ALA B 1 310 ? 8.695 -41.125 -3.664 1 96.88 310 ALA B O 1
ATOM 6225 N N . ILE B 1 311 ? 6.637 -41.594 -4.211 1 96.69 311 ILE B N 1
ATOM 6226 C CA . ILE B 1 311 ? 7.051 -42.469 -5.293 1 96.69 311 ILE B CA 1
ATOM 6227 C C . ILE B 1 311 ? 7.75 -41.656 -6.387 1 96.69 311 ILE B C 1
ATOM 6229 O O . ILE B 1 311 ? 8.711 -42.125 -6.992 1 96.69 311 ILE B O 1
ATOM 6233 N N . ALA B 1 312 ? 7.234 -40.5 -6.652 1 96.62 312 ALA B N 1
ATOM 6234 C CA . ALA B 1 312 ? 7.898 -39.594 -7.602 1 96.62 312 ALA B CA 1
ATOM 6235 C C . ALA B 1 312 ? 9.328 -39.312 -7.164 1 96.62 312 ALA B C 1
ATOM 6237 O O . ALA B 1 312 ? 10.25 -39.281 -7.98 1 96.62 312 ALA B O 1
ATOM 6238 N N . ALA B 1 313 ? 9.492 -39.031 -5.867 1 97.44 313 ALA B N 1
ATOM 6239 C CA . ALA B 1 313 ? 10.82 -38.75 -5.328 1 97.44 313 ALA B CA 1
ATOM 6240 C C . ALA B 1 313 ? 11.742 -39.969 -5.496 1 97.44 313 ALA B C 1
ATOM 6242 O O . ALA B 1 313 ? 12.898 -39.812 -5.895 1 97.44 313 ALA B O 1
ATOM 6243 N N . ILE B 1 314 ? 11.273 -41.062 -5.223 1 96.75 314 ILE B N 1
ATOM 6244 C CA . ILE B 1 314 ? 12.039 -42.312 -5.324 1 96.75 314 ILE B CA 1
ATOM 6245 C C . ILE B 1 314 ? 12.359 -42.594 -6.789 1 96.75 314 ILE B C 1
ATOM 6247 O O . ILE B 1 314 ? 13.484 -42.969 -7.121 1 96.75 314 ILE B O 1
ATOM 6251 N N . GLY B 1 315 ? 11.328 -42.469 -7.598 1 95.81 315 GLY B N 1
ATOM 6252 C CA . GLY B 1 315 ? 11.555 -42.625 -9.023 1 95.81 315 GLY B CA 1
ATOM 6253 C C . GLY B 1 315 ? 12.586 -41.688 -9.57 1 95.81 315 GLY B C 1
ATOM 6254 O O . GLY B 1 315 ? 13.461 -42.062 -10.344 1 95.81 315 GLY B O 1
ATOM 6255 N N . LEU B 1 316 ? 12.492 -40.438 -9.172 1 96.25 316 LEU B N 1
ATOM 6256 C CA . LEU B 1 316 ? 13.453 -39.438 -9.594 1 96.25 316 LEU B CA 1
ATOM 6257 C C . LEU B 1 316 ? 14.859 -39.781 -9.133 1 96.25 316 LEU B C 1
ATOM 6259 O O . LEU B 1 316 ? 15.82 -39.656 -9.891 1 96.25 316 LEU B O 1
ATOM 6263 N N . ALA B 1 317 ? 15.008 -40.188 -7.879 1 95.38 317 ALA B N 1
ATOM 6264 C CA . ALA B 1 317 ? 16.297 -40.625 -7.367 1 95.38 317 ALA B CA 1
ATOM 6265 C C . ALA B 1 317 ? 16.844 -41.781 -8.188 1 95.38 317 ALA B C 1
ATOM 6267 O O . ALA B 1 317 ? 18.031 -41.812 -8.531 1 95.38 317 ALA B O 1
ATOM 6268 N N . GLY B 1 318 ? 16.016 -42.719 -8.461 1 94.19 318 GLY B N 1
ATOM 6269 C CA . GLY B 1 318 ? 16.422 -43.844 -9.281 1 94.19 318 GLY B CA 1
ATOM 6270 C C . GLY B 1 318 ? 16.922 -43.438 -10.656 1 94.19 318 GLY B C 1
ATOM 6271 O O . GLY B 1 318 ? 17.984 -43.875 -11.078 1 94.19 318 GLY B O 1
ATOM 6272 N N . PHE B 1 319 ? 16.141 -42.625 -11.289 1 91.38 319 PHE B N 1
ATOM 6273 C CA . PHE B 1 319 ? 16.547 -42.125 -12.609 1 91.38 319 PHE B CA 1
ATOM 6274 C C . PHE B 1 319 ? 17.859 -41.375 -12.531 1 91.38 319 PHE B C 1
ATOM 6276 O O . PHE B 1 319 ? 18.734 -41.531 -13.383 1 91.38 319 PHE B O 1
ATOM 6283 N N . THR B 1 320 ? 17.984 -40.5 -11.547 1 91.38 320 THR B N 1
ATOM 6284 C CA . THR B 1 320 ? 19.141 -39.656 -11.383 1 91.38 320 THR B CA 1
ATOM 6285 C C . THR B 1 320 ? 20.406 -40.469 -11.164 1 91.38 320 THR B C 1
ATOM 6287 O O . THR B 1 320 ? 21.422 -40.25 -11.828 1 91.38 320 THR B O 1
ATOM 6290 N N . PHE B 1 321 ? 20.406 -41.406 -10.32 1 89.81 321 PHE B N 1
ATOM 6291 C CA . PHE B 1 321 ? 21.609 -42.156 -9.984 1 89.81 321 PHE B CA 1
ATOM 6292 C C . PHE B 1 321 ? 21.922 -43.188 -11.062 1 89.81 321 PHE B C 1
ATOM 6294 O O . PHE B 1 321 ? 23.078 -43.5 -11.305 1 89.81 321 PHE B O 1
ATOM 6301 N N . ALA B 1 322 ? 20.938 -43.625 -11.758 1 88.75 322 ALA B N 1
ATOM 6302 C CA . ALA B 1 322 ? 21.141 -44.625 -12.812 1 88.75 322 ALA B CA 1
ATOM 6303 C C . ALA B 1 322 ? 21.688 -43.969 -14.078 1 88.75 322 ALA B C 1
ATOM 6305 O O . ALA B 1 322 ? 22.422 -44.625 -14.836 1 88.75 322 ALA B O 1
ATOM 6306 N N . ALA B 1 323 ? 21.344 -42.75 -14.258 1 87.69 323 ALA B N 1
ATOM 6307 C CA . ALA B 1 323 ? 21.672 -42.156 -15.555 1 87.69 323 ALA B CA 1
ATOM 6308 C C . ALA B 1 323 ? 22.562 -40.938 -15.391 1 87.69 323 ALA B C 1
ATOM 6310 O O . ALA B 1 323 ? 22.734 -40.156 -16.328 1 87.69 323 ALA B O 1
ATOM 6311 N N . ALA B 1 324 ? 23.125 -40.719 -14.328 1 86.44 324 ALA B N 1
ATOM 6312 C CA . ALA B 1 324 ? 23.859 -39.5 -13.984 1 86.44 324 ALA B CA 1
ATOM 6313 C C . ALA B 1 324 ? 24.953 -39.219 -15.008 1 86.44 324 ALA B C 1
ATOM 6315 O O . ALA B 1 324 ? 25.125 -38.094 -15.453 1 86.44 324 ALA B O 1
ATOM 6316 N N . ASP B 1 325 ? 25.734 -40.188 -15.469 1 87.88 325 ASP B N 1
ATOM 6317 C CA . ASP B 1 325 ? 26.859 -40.031 -16.375 1 87.88 325 ASP B CA 1
ATOM 6318 C C . ASP B 1 325 ? 26.375 -39.625 -17.781 1 87.88 325 ASP B C 1
ATOM 6320 O O . ASP B 1 325 ? 27.094 -38.969 -18.516 1 87.88 325 ASP B O 1
ATOM 6324 N N . TRP B 1 326 ? 25.156 -39.969 -18 1 91.12 326 TRP B N 1
ATOM 6325 C CA . TRP B 1 326 ? 24.641 -39.719 -19.344 1 91.12 326 TRP B CA 1
ATOM 6326 C C . TRP B 1 326 ? 24.062 -38.312 -19.469 1 91.12 326 TRP B C 1
ATOM 6328 O O . TRP B 1 326 ? 23.922 -37.812 -20.578 1 91.12 326 TRP B O 1
ATOM 6338 N N . PHE B 1 327 ? 23.719 -37.719 -18.359 1 90.81 327 PHE B N 1
ATOM 6339 C CA . PHE B 1 327 ? 23.094 -36.406 -18.391 1 90.81 327 PHE B CA 1
ATOM 6340 C C . PHE B 1 327 ? 24.047 -35.375 -18.938 1 90.81 327 PHE B C 1
ATOM 6342 O O . PHE B 1 327 ? 23.625 -34.312 -19.453 1 90.81 327 PHE B O 1
ATOM 6349 N N . ALA B 1 328 ? 25.359 -35.656 -18.844 1 91.69 328 ALA B N 1
ATOM 6350 C CA . ALA B 1 328 ? 26.391 -34.719 -19.297 1 91.69 328 ALA B CA 1
ATOM 6351 C C . ALA B 1 328 ? 26.25 -34.438 -20.797 1 91.69 328 ALA B C 1
ATOM 6353 O O . ALA B 1 328 ? 26.703 -33.406 -21.281 1 91.69 328 ALA B O 1
ATOM 6354 N N . TYR B 1 329 ? 25.531 -35.344 -21.484 1 94.25 329 TYR B N 1
ATOM 6355 C CA . TYR B 1 329 ? 25.484 -35.25 -22.938 1 94.25 329 TYR B CA 1
ATOM 6356 C C . TYR B 1 329 ? 24.172 -34.625 -23.406 1 94.25 329 TYR B C 1
ATOM 6358 O O . TYR B 1 329 ? 23.953 -34.5 -24.625 1 94.25 329 TYR B O 1
ATOM 6366 N N . ILE B 1 330 ? 23.406 -34.188 -22.531 1 95.31 330 ILE B N 1
ATOM 6367 C CA . ILE B 1 330 ? 22.141 -33.562 -22.906 1 95.31 330 ILE B CA 1
ATOM 6368 C C . ILE B 1 330 ? 22.406 -32.219 -23.562 1 95.31 330 ILE B C 1
ATOM 6370 O O . ILE B 1 330 ? 23.016 -31.344 -22.953 1 95.31 330 ILE B O 1
ATOM 6374 N N . PRO B 1 331 ? 21.969 -32.031 -24.812 1 96.06 331 PRO B N 1
ATOM 6375 C CA . PRO B 1 331 ? 22.125 -30.703 -25.422 1 96.06 331 PRO B CA 1
ATOM 6376 C C . PRO B 1 331 ? 21.234 -29.641 -24.766 1 96.06 331 PRO B C 1
ATOM 6378 O O . PRO B 1 331 ? 20.078 -29.906 -24.484 1 96.06 331 PRO B O 1
ATOM 6381 N N . HIS B 1 332 ? 21.719 -28.5 -24.594 1 95.75 332 HIS B N 1
ATOM 6382 C CA . HIS B 1 332 ? 20.953 -27.406 -24.016 1 95.75 332 HIS B CA 1
ATOM 6383 C C . HIS B 1 332 ? 19.75 -27.062 -24.891 1 95.75 332 HIS B C 1
ATOM 6385 O O . HIS B 1 332 ? 18.719 -26.641 -24.375 1 95.75 332 HIS B O 1
ATOM 6391 N N . ALA B 1 333 ? 19.875 -27.25 -26.141 1 97 333 ALA B N 1
ATOM 6392 C CA . ALA B 1 333 ? 18.781 -26.984 -27.062 1 97 333 ALA B CA 1
ATOM 6393 C C . ALA B 1 333 ? 17.562 -27.828 -26.734 1 97 333 ALA B C 1
ATOM 6395 O O . ALA B 1 333 ? 16.422 -27.359 -26.812 1 97 333 ALA B O 1
ATOM 6396 N N . ALA B 1 334 ? 17.812 -29.094 -26.391 1 96.94 334 ALA B N 1
ATOM 6397 C CA . ALA B 1 334 ? 16.719 -29.984 -26.016 1 96.94 334 ALA B CA 1
ATOM 6398 C C . ALA B 1 334 ? 16.062 -29.516 -24.703 1 96.94 334 ALA B C 1
ATOM 6400 O O . ALA B 1 334 ? 14.836 -29.531 -24.594 1 96.94 334 ALA B O 1
ATOM 6401 N N . LEU B 1 335 ? 16.859 -29.125 -23.797 1 95.69 335 LEU B N 1
ATOM 6402 C CA . LEU B 1 335 ? 16.359 -28.625 -22.516 1 95.69 335 LEU B CA 1
ATOM 6403 C C . LEU B 1 335 ? 15.547 -27.344 -22.703 1 95.69 335 LEU B C 1
ATOM 6405 O O . LEU B 1 335 ? 14.516 -27.156 -22.062 1 95.69 335 LEU B O 1
ATOM 6409 N N . SER B 1 336 ? 16.016 -26.484 -23.547 1 96.69 336 SER B N 1
ATOM 6410 C CA . SER B 1 336 ? 15.312 -25.234 -23.859 1 96.69 336 SER B CA 1
ATOM 6411 C C . SER B 1 336 ? 13.922 -25.516 -24.422 1 96.69 336 SER B C 1
ATOM 6413 O O . SER B 1 336 ? 12.961 -24.828 -24.078 1 96.69 336 SER B O 1
ATOM 6415 N N . ALA B 1 337 ? 13.844 -26.5 -25.281 1 97.06 337 ALA B N 1
ATOM 6416 C CA . ALA B 1 337 ? 12.547 -26.891 -25.828 1 97.06 337 ALA B CA 1
ATOM 6417 C C . ALA B 1 337 ? 11.609 -27.375 -24.734 1 97.06 337 ALA B C 1
ATOM 6419 O O . ALA B 1 337 ? 10.414 -27.062 -24.734 1 97.06 337 ALA B O 1
ATOM 6420 N N . ILE B 1 338 ? 12.141 -28.125 -23.828 1 94.88 338 ILE B N 1
ATOM 6421 C CA . ILE B 1 338 ? 11.367 -28.641 -22.703 1 94.88 338 ILE B CA 1
ATOM 6422 C C . ILE B 1 338 ? 10.82 -27.469 -21.875 1 94.88 338 ILE B C 1
ATOM 6424 O O . ILE B 1 338 ? 9.641 -27.453 -21.516 1 94.88 338 ILE B O 1
ATOM 6428 N N . ILE B 1 339 ? 11.609 -26.453 -21.609 1 94.38 339 ILE B N 1
ATOM 6429 C CA . ILE B 1 339 ? 11.219 -25.281 -20.844 1 94.38 339 ILE B CA 1
ATOM 6430 C C . ILE B 1 339 ? 10.086 -24.547 -21.547 1 94.38 339 ILE B C 1
ATOM 6432 O O . ILE B 1 339 ? 9.078 -24.203 -20.938 1 94.38 339 ILE B O 1
ATOM 6436 N N . ILE B 1 340 ? 10.273 -24.312 -22.812 1 96.19 340 ILE B N 1
ATOM 6437 C CA . ILE B 1 340 ? 9.312 -23.547 -23.594 1 96.19 340 ILE B CA 1
ATOM 6438 C C . ILE B 1 340 ? 7.953 -24.25 -23.562 1 96.19 340 ILE B C 1
ATOM 6440 O O . ILE B 1 340 ? 6.922 -23.609 -23.328 1 96.19 340 ILE B O 1
ATOM 6444 N N . VAL B 1 341 ? 7.965 -25.562 -23.797 1 93.94 341 VAL B N 1
ATOM 6445 C CA . VAL B 1 341 ? 6.707 -26.297 -23.859 1 93.94 341 VAL B CA 1
ATOM 6446 C C . VAL B 1 341 ? 6.082 -26.359 -22.469 1 93.94 341 VAL B C 1
ATOM 6448 O O . VAL B 1 341 ? 4.855 -26.312 -22.328 1 93.94 341 VAL B O 1
ATOM 6451 N N . ALA B 1 342 ? 6.891 -26.5 -21.469 1 90.69 342 ALA B N 1
ATOM 6452 C CA . ALA B 1 342 ? 6.398 -26.516 -20.094 1 90.69 342 ALA B CA 1
ATOM 6453 C C . ALA B 1 342 ? 5.684 -25.219 -19.734 1 90.69 342 ALA B C 1
ATOM 6455 O O . ALA B 1 342 ? 4.832 -25.188 -18.844 1 90.69 342 ALA B O 1
ATOM 6456 N N . LEU B 1 343 ? 5.973 -24.109 -20.406 1 94.12 343 LEU B N 1
ATOM 6457 C CA . LEU B 1 343 ? 5.453 -22.797 -20.062 1 94.12 343 LEU B CA 1
ATOM 6458 C C . LEU B 1 343 ? 4.281 -22.422 -20.969 1 94.12 343 LEU B C 1
ATOM 6460 O O . LEU B 1 343 ? 3.701 -21.344 -20.828 1 94.12 343 LEU B O 1
ATOM 6464 N N . LEU B 1 344 ? 3.887 -23.312 -21.891 1 93.12 344 LEU B N 1
ATOM 6465 C CA . LEU B 1 344 ? 2.824 -23.016 -22.844 1 93.12 344 LEU B CA 1
ATOM 6466 C C . LEU B 1 344 ? 1.514 -22.719 -22.109 1 93.12 344 LEU B C 1
ATOM 6468 O O . LEU B 1 344 ? 0.723 -21.891 -22.562 1 93.12 344 LEU B O 1
ATOM 6472 N N . HIS B 1 345 ? 1.309 -23.391 -21.016 1 88.38 345 HIS B N 1
ATOM 6473 C CA . HIS B 1 345 ? 0.077 -23.172 -20.266 1 88.38 345 HIS B CA 1
ATOM 6474 C C . HIS B 1 345 ? -0.006 -21.734 -19.766 1 88.38 345 HIS B C 1
ATOM 6476 O O . HIS B 1 345 ? -1.091 -21.156 -19.703 1 88.38 345 HIS B O 1
ATOM 6482 N N . ALA B 1 346 ? 1.072 -21.203 -19.375 1 91.31 346 ALA B N 1
ATOM 6483 C CA . ALA B 1 346 ? 1.116 -19.844 -18.844 1 91.31 346 ALA B CA 1
ATOM 6484 C C . ALA B 1 346 ? 1.022 -18.828 -19.984 1 91.31 346 ALA B C 1
ATOM 6486 O O . ALA B 1 346 ? 0.715 -17.656 -19.734 1 91.31 346 ALA B O 1
ATOM 6487 N N . LEU B 1 347 ? 1.226 -19.266 -21.203 1 94.75 347 LEU B N 1
ATOM 6488 C CA . LEU B 1 347 ? 1.195 -18.375 -22.359 1 94.75 347 LEU B CA 1
ATOM 6489 C C . LEU B 1 347 ? -0.2 -18.312 -22.969 1 94.75 347 LEU B C 1
ATOM 6491 O O . LEU B 1 347 ? -0.426 -17.609 -23.953 1 94.75 347 LEU B O 1
ATOM 6495 N N . ASP B 1 348 ? -1.073 -19.031 -22.359 1 92.69 348 ASP B N 1
ATOM 6496 C CA . ASP B 1 348 ? -2.463 -19 -22.812 1 92.69 348 ASP B CA 1
ATOM 6497 C C . ASP B 1 348 ? -3.08 -17.609 -22.594 1 92.69 348 ASP B C 1
ATOM 6499 O O . ASP B 1 348 ? -3.174 -17.141 -21.469 1 92.69 348 ASP B O 1
ATOM 6503 N N . PRO B 1 349 ? -3.582 -16.922 -23.625 1 91.88 349 PRO B N 1
ATOM 6504 C CA . PRO B 1 349 ? -4.148 -15.578 -23.484 1 91.88 349 PRO B CA 1
ATOM 6505 C C . PRO B 1 349 ? -5.594 -15.594 -23 1 91.88 349 PRO B C 1
ATOM 6507 O O . PRO B 1 349 ? -6.172 -14.531 -22.734 1 91.88 349 PRO B O 1
ATOM 6510 N N . SER B 1 350 ? -6.227 -16.734 -22.797 1 91.06 350 SER B N 1
ATOM 6511 C CA . SER B 1 350 ? -7.641 -16.859 -22.469 1 91.06 350 SER B CA 1
ATOM 6512 C C . SER B 1 350 ? -7.984 -16.094 -21.203 1 91.06 350 SER B C 1
ATOM 6514 O O . SER B 1 350 ? -9.023 -15.438 -21.125 1 91.06 350 SER B O 1
ATOM 6516 N N . PRO B 1 351 ? -7.152 -16.172 -20.266 1 89.06 351 PRO B N 1
ATOM 6517 C CA . PRO B 1 351 ? -7.492 -15.422 -19.047 1 89.06 351 PRO B CA 1
ATOM 6518 C C . PRO B 1 351 ? -7.598 -13.914 -19.297 1 89.06 351 PRO B C 1
ATOM 6520 O O . PRO B 1 351 ? -8.406 -13.234 -18.672 1 89.06 351 PRO B O 1
ATOM 6523 N N . PHE B 1 352 ? -6.82 -13.367 -20.203 1 92.12 352 PHE B N 1
ATOM 6524 C CA . PHE B 1 352 ? -6.867 -11.953 -20.547 1 92.12 352 PHE B CA 1
ATOM 6525 C C . PHE B 1 352 ? -8.164 -11.602 -21.266 1 92.12 352 PHE B C 1
ATOM 6527 O O . PHE B 1 352 ? -8.727 -10.523 -21.047 1 92.12 352 PHE B O 1
ATOM 6534 N N . LEU B 1 353 ? -8.57 -12.547 -22.094 1 91.19 353 LEU B N 1
ATOM 6535 C CA . LEU B 1 353 ? -9.82 -12.328 -22.797 1 91.19 353 LEU B CA 1
ATOM 6536 C C . LEU B 1 353 ? -11 -12.297 -21.828 1 91.19 353 LEU B C 1
ATOM 6538 O O . LEU B 1 353 ? -11.953 -11.539 -22.031 1 91.19 353 LEU B O 1
ATOM 6542 N N . ARG B 1 354 ? -10.906 -13.133 -20.875 1 88.5 354 ARG B N 1
ATOM 6543 C CA . ARG B 1 354 ? -11.953 -13.133 -19.859 1 88.5 354 ARG B CA 1
ATOM 6544 C C . ARG B 1 354 ? -11.984 -11.805 -19.109 1 88.5 354 ARG B C 1
ATOM 6546 O O . ARG B 1 354 ? -13.062 -11.266 -18.844 1 88.5 354 ARG B O 1
ATOM 6553 N N . LEU B 1 355 ? -10.867 -11.312 -18.734 1 91.12 355 LEU B N 1
ATOM 6554 C CA . LEU B 1 355 ? -10.789 -10.023 -18.047 1 91.12 355 LEU B CA 1
ATOM 6555 C C . LEU B 1 355 ? -11.312 -8.898 -18.953 1 91.12 355 LEU B C 1
ATOM 6557 O O . LEU B 1 355 ? -11.93 -7.953 -18.453 1 91.12 355 LEU B O 1
ATOM 6561 N N . TRP B 1 356 ? -11.008 -9.047 -20.234 1 89.38 356 TRP B N 1
ATOM 6562 C CA . TRP B 1 356 ? -11.484 -8.07 -21.219 1 89.38 356 TRP B CA 1
ATOM 6563 C C . TRP B 1 356 ? -13.008 -8.039 -21.266 1 89.38 356 TRP B C 1
ATOM 6565 O O . TRP B 1 356 ? -13.617 -6.969 -21.312 1 89.38 356 TRP B O 1
ATOM 6575 N N . ARG B 1 357 ? -13.586 -9.203 -21.188 1 85.25 357 ARG B N 1
ATOM 6576 C CA . ARG B 1 357 ? -15.039 -9.312 -21.203 1 85.25 357 ARG B CA 1
ATOM 6577 C C . ARG B 1 357 ? -15.648 -8.734 -19.938 1 85.25 357 ARG B C 1
ATOM 6579 O O . ARG B 1 357 ? -16.734 -8.148 -19.969 1 85.25 357 ARG B O 1
ATOM 6586 N N . LEU B 1 358 ? -14.945 -8.938 -18.875 1 87.56 358 LEU B N 1
ATOM 6587 C CA . LEU B 1 358 ? -15.438 -8.43 -17.594 1 87.56 358 LEU B CA 1
ATOM 6588 C C . LEU B 1 358 ? -15.164 -6.934 -17.469 1 87.56 358 LEU B C 1
ATOM 6590 O O . LEU B 1 358 ? -15.75 -6.262 -16.625 1 87.56 358 LEU B O 1
ATOM 6594 N N . ARG B 1 359 ? -14.328 -6.332 -18.328 1 80.25 359 ARG B N 1
ATOM 6595 C CA . ARG B 1 359 ? -13.938 -4.922 -18.344 1 80.25 359 ARG B CA 1
ATOM 6596 C C . ARG B 1 359 ? -13.359 -4.504 -17 1 80.25 359 ARG B C 1
ATOM 6598 O O . ARG B 1 359 ? -13.656 -3.412 -16.5 1 80.25 359 ARG B O 1
ATOM 6605 N N . GLN B 1 360 ? -12.789 -5.492 -16.391 1 84.56 360 GLN B N 1
ATOM 6606 C CA . GLN B 1 360 ? -12.219 -5.223 -15.07 1 84.56 360 GLN B CA 1
ATOM 6607 C C . GLN B 1 360 ? -10.828 -5.836 -14.938 1 84.56 360 GLN B C 1
ATOM 6609 O O . GLN B 1 360 ? -10.578 -6.945 -15.422 1 84.56 360 GLN B O 1
ATOM 6614 N N . ASP B 1 361 ? -9.859 -5.164 -14.391 1 88.5 361 ASP B N 1
ATOM 6615 C CA . ASP B 1 361 ? -8.578 -5.641 -13.891 1 88.5 361 ASP B CA 1
ATOM 6616 C C . ASP B 1 361 ? -7.652 -6.043 -15.039 1 88.5 361 ASP B C 1
ATOM 6618 O O . ASP B 1 361 ? -6.586 -6.621 -14.812 1 88.5 361 ASP B O 1
ATOM 6622 N N . LEU B 1 362 ? -8.117 -5.801 -16.328 1 90.31 362 LEU B N 1
ATOM 6623 C CA . LEU B 1 362 ? -7.246 -6.098 -17.469 1 90.31 362 LEU B CA 1
ATOM 6624 C C . LEU B 1 362 ? -5.98 -5.246 -17.406 1 90.31 362 LEU B C 1
ATOM 6626 O O . LEU B 1 362 ? -4.887 -5.742 -17.688 1 90.31 362 LEU B O 1
ATOM 6630 N N . VAL B 1 363 ? -6.125 -4.07 -17.047 1 88.06 363 VAL B N 1
ATOM 6631 C CA . VAL B 1 363 ? -5.004 -3.139 -17 1 88.06 363 VAL B CA 1
ATOM 6632 C C . VAL B 1 363 ? -3.986 -3.615 -15.961 1 88.06 363 VAL B C 1
ATOM 6634 O O . VAL B 1 363 ? -2.777 -3.504 -16.172 1 88.06 363 VAL B O 1
ATOM 6637 N N . LEU B 1 364 ? -4.496 -4.129 -14.914 1 90 364 LEU B N 1
ATOM 6638 C CA . LEU B 1 364 ? -3.615 -4.637 -13.867 1 90 364 LEU B CA 1
ATOM 6639 C C . LEU B 1 364 ? -2.818 -5.84 -14.367 1 90 364 LEU B C 1
ATOM 6641 O O . LEU B 1 364 ? -1.616 -5.941 -14.109 1 90 364 LEU B O 1
ATOM 6645 N N . ALA B 1 365 ? -3.494 -6.758 -15.047 1 94.06 365 ALA B N 1
ATOM 6646 C CA . ALA B 1 365 ? -2.822 -7.934 -15.586 1 94.06 365 ALA B CA 1
ATOM 6647 C C . ALA B 1 365 ? -1.763 -7.539 -16.609 1 94.06 365 ALA B C 1
ATOM 6649 O O . ALA B 1 365 ? -0.646 -8.062 -16.594 1 94.06 365 ALA B O 1
ATOM 6650 N N . LEU B 1 366 ? -2.092 -6.625 -17.453 1 94.56 366 LEU B N 1
ATOM 6651 C CA . LEU B 1 366 ? -1.163 -6.164 -18.484 1 94.56 366 LEU B CA 1
ATOM 6652 C C . LEU B 1 366 ? 0.013 -5.422 -17.859 1 94.56 366 LEU B C 1
ATOM 6654 O O . LEU B 1 366 ? 1.148 -5.543 -18.312 1 94.56 366 LEU B O 1
ATOM 6658 N N . ALA B 1 367 ? -0.249 -4.664 -16.859 1 92.62 367 ALA B N 1
ATOM 6659 C CA . ALA B 1 367 ? 0.819 -3.961 -16.156 1 92.62 367 ALA B CA 1
ATOM 6660 C C . ALA B 1 367 ? 1.784 -4.945 -15.5 1 92.62 367 ALA B C 1
ATOM 6662 O O . ALA B 1 367 ? 2.998 -4.73 -15.508 1 92.62 367 ALA B O 1
ATOM 6663 N N . ALA B 1 368 ? 1.241 -5.957 -14.914 1 93.25 368 ALA B N 1
ATOM 6664 C CA . ALA B 1 368 ? 2.084 -6.992 -14.328 1 93.25 368 ALA B CA 1
ATOM 6665 C C . ALA B 1 368 ? 2.959 -7.656 -15.383 1 93.25 368 ALA B C 1
ATOM 6667 O O . ALA B 1 368 ? 4.148 -7.895 -15.156 1 93.25 368 ALA B O 1
ATOM 6668 N N . THR B 1 369 ? 2.34 -7.93 -16.547 1 95.69 369 THR B N 1
ATOM 6669 C CA . THR B 1 369 ? 3.08 -8.508 -17.656 1 95.69 369 THR B CA 1
ATOM 6670 C C . THR B 1 369 ? 4.215 -7.578 -18.094 1 95.69 369 THR B C 1
ATOM 6672 O O . THR B 1 369 ? 5.363 -8.008 -18.219 1 95.69 369 THR B O 1
ATOM 6675 N N . ALA B 1 370 ? 3.898 -6.379 -18.266 1 95.81 370 ALA B N 1
ATOM 6676 C CA . ALA B 1 370 ? 4.883 -5.387 -18.703 1 95.81 370 ALA B CA 1
ATOM 6677 C C . ALA B 1 370 ? 5.98 -5.211 -17.656 1 95.81 370 ALA B C 1
ATOM 6679 O O . ALA B 1 370 ? 7.148 -5.023 -18 1 95.81 370 ALA B O 1
ATOM 6680 N N . GLY B 1 371 ? 5.602 -5.227 -16.406 1 93.81 371 GLY B N 1
ATOM 6681 C CA . GLY B 1 371 ? 6.574 -5.105 -15.328 1 93.81 371 GLY B CA 1
ATOM 6682 C C . GLY B 1 371 ? 7.656 -6.172 -15.383 1 93.81 371 GLY B C 1
ATOM 6683 O O . GLY B 1 371 ? 8.844 -5.863 -15.273 1 93.81 371 GLY B O 1
ATOM 6684 N N . VAL B 1 372 ? 7.273 -7.387 -15.625 1 91.81 372 VAL B N 1
ATOM 6685 C CA . VAL B 1 372 ? 8.227 -8.492 -15.688 1 91.81 372 VAL B CA 1
ATOM 6686 C C . VAL B 1 372 ? 9.102 -8.344 -16.922 1 91.81 372 VAL B C 1
ATOM 6688 O O . VAL B 1 372 ? 10.32 -8.531 -16.859 1 91.81 372 VAL B O 1
ATOM 6691 N N . LEU B 1 373 ? 8.547 -7.992 -18.031 1 93.44 373 LEU B N 1
ATOM 6692 C CA . LEU B 1 373 ? 9.242 -7.926 -19.312 1 93.44 373 LEU B CA 1
ATOM 6693 C C . LEU B 1 373 ? 10.258 -6.789 -19.328 1 93.44 373 LEU B C 1
ATOM 6695 O O . LEU B 1 373 ? 11.352 -6.926 -19.875 1 93.44 373 LEU B O 1
ATOM 6699 N N . PHE B 1 374 ? 9.93 -5.73 -18.562 1 91.31 374 PHE B N 1
ATOM 6700 C CA . PHE B 1 374 ? 10.758 -4.547 -18.734 1 91.31 374 PHE B CA 1
ATOM 6701 C C . PHE B 1 374 ? 11.57 -4.258 -17.484 1 91.31 374 PHE B C 1
ATOM 6703 O O . PHE B 1 374 ? 12.641 -3.65 -17.547 1 91.31 374 PHE B O 1
ATOM 6710 N N . LEU B 1 375 ? 11.086 -4.703 -16.391 1 88.81 375 LEU B N 1
ATOM 6711 C CA . LEU B 1 375 ? 11.789 -4.391 -15.156 1 88.81 375 LEU B CA 1
ATOM 6712 C C . LEU B 1 375 ? 12.484 -5.629 -14.602 1 88.81 375 LEU B C 1
ATOM 6714 O O . LEU B 1 375 ? 13.32 -5.527 -13.695 1 88.81 375 LEU B O 1
ATOM 6718 N N . GLY B 1 376 ? 12.211 -6.754 -15.164 1 86.94 376 GLY B N 1
ATOM 6719 C CA . GLY B 1 376 ? 12.734 -7.996 -14.617 1 86.94 376 GLY B CA 1
ATOM 6720 C C . GLY B 1 376 ? 11.766 -8.68 -13.664 1 86.94 376 GLY B C 1
ATOM 6721 O O . GLY B 1 376 ? 10.719 -8.117 -13.336 1 86.94 376 GLY B O 1
ATOM 6722 N N . VAL B 1 377 ? 12.141 -9.828 -13.227 1 83.44 377 VAL B N 1
ATOM 6723 C CA . VAL B 1 377 ? 11.242 -10.703 -12.477 1 83.44 377 VAL B CA 1
ATOM 6724 C C . VAL B 1 377 ? 10.984 -10.125 -11.094 1 83.44 377 VAL B C 1
ATOM 6726 O O . VAL B 1 377 ? 9.828 -9.969 -10.68 1 83.44 377 VAL B O 1
ATOM 6729 N N . LEU B 1 378 ? 12 -9.828 -10.383 1 81.81 378 LEU B N 1
ATOM 6730 C CA . LEU B 1 378 ? 11.867 -9.367 -9.008 1 81.81 378 LEU B CA 1
ATOM 6731 C C . LEU B 1 378 ? 11.164 -8.016 -8.953 1 81.81 378 LEU B C 1
ATOM 6733 O O . LEU B 1 378 ? 10.164 -7.859 -8.25 1 81.81 378 LEU B O 1
ATOM 6737 N N . ASN B 1 379 ? 11.609 -7.066 -9.719 1 83.56 379 ASN B N 1
ATOM 6738 C CA . ASN B 1 379 ? 11.039 -5.727 -9.719 1 83.56 379 ASN B CA 1
ATOM 6739 C C . ASN B 1 379 ? 9.648 -5.711 -10.344 1 83.56 379 ASN B C 1
ATOM 6741 O O . ASN B 1 379 ? 8.797 -4.914 -9.953 1 83.56 379 ASN B O 1
ATOM 6745 N N . GLY B 1 380 ? 9.492 -6.531 -11.305 1 85.69 380 GLY B N 1
ATOM 6746 C CA . GLY B 1 380 ? 8.18 -6.637 -11.914 1 85.69 380 GLY B CA 1
ATOM 6747 C C . GLY B 1 380 ? 7.109 -7.117 -10.945 1 85.69 380 GLY B C 1
ATOM 6748 O O . GLY B 1 380 ? 6 -6.578 -10.922 1 85.69 380 GLY B O 1
ATOM 6749 N N . MET B 1 381 ? 7.473 -8.047 -10.172 1 81.56 381 MET B N 1
ATOM 6750 C CA . MET B 1 381 ? 6.531 -8.57 -9.18 1 81.56 381 MET B CA 1
ATOM 6751 C C . MET B 1 381 ? 6.195 -7.512 -8.133 1 81.56 381 MET B C 1
ATOM 6753 O O . MET B 1 381 ? 5.023 -7.312 -7.805 1 81.56 381 MET B O 1
ATOM 6757 N N . LEU B 1 382 ? 7.184 -6.938 -7.602 1 82.88 382 LEU B N 1
ATOM 6758 C CA . LEU B 1 382 ? 6.973 -5.902 -6.594 1 82.88 382 LEU B CA 1
ATOM 6759 C C . LEU B 1 382 ? 6.113 -4.773 -7.145 1 82.88 382 LEU B C 1
ATOM 6761 O O . LEU B 1 382 ? 5.203 -4.293 -6.469 1 82.88 382 LEU B O 1
ATOM 6765 N N . ALA B 1 383 ? 6.41 -4.422 -8.359 1 84.81 383 ALA B N 1
ATOM 6766 C CA . ALA B 1 383 ? 5.629 -3.371 -9.008 1 84.81 383 ALA B CA 1
ATOM 6767 C C . ALA B 1 383 ? 4.172 -3.793 -9.172 1 84.81 383 ALA B C 1
ATOM 6769 O O . ALA B 1 383 ? 3.26 -2.984 -8.984 1 84.81 383 ALA B O 1
ATOM 6770 N N . ALA B 1 384 ? 3.977 -4.965 -9.531 1 83.31 384 ALA B N 1
ATOM 6771 C CA . ALA B 1 384 ? 2.623 -5.473 -9.75 1 83.31 384 ALA B CA 1
ATOM 6772 C C . ALA B 1 384 ? 1.83 -5.484 -8.445 1 83.31 384 ALA B C 1
ATOM 6774 O O . ALA B 1 384 ? 0.641 -5.156 -8.43 1 83.31 384 ALA B O 1
ATOM 6775 N N . ILE B 1 385 ? 2.449 -5.879 -7.363 1 81.56 385 ILE B N 1
ATOM 6776 C CA . ILE B 1 385 ? 1.803 -5.91 -6.055 1 81.56 385 ILE B CA 1
ATOM 6777 C C . ILE B 1 385 ? 1.425 -4.496 -5.633 1 81.56 385 ILE B C 1
ATOM 6779 O O . ILE B 1 385 ? 0.28 -4.238 -5.25 1 81.56 385 ILE B O 1
ATOM 6783 N N . VAL B 1 386 ? 2.363 -3.594 -5.758 1 81.31 386 VAL B N 1
ATOM 6784 C CA . VAL B 1 386 ? 2.131 -2.205 -5.379 1 81.31 386 VAL B CA 1
ATOM 6785 C C . VAL B 1 386 ? 1.005 -1.617 -6.227 1 81.31 386 VAL B C 1
ATOM 6787 O O . VAL B 1 386 ? 0.124 -0.926 -5.707 1 81.31 386 VAL B O 1
ATOM 6790 N N . LEU B 1 387 ? 1.036 -1.925 -7.457 1 81.5 387 LEU B N 1
ATOM 6791 C CA . LEU B 1 387 ? 0.022 -1.393 -8.359 1 81.5 387 LEU B CA 1
ATOM 6792 C C . LEU B 1 387 ? -1.356 -1.946 -8.023 1 81.5 387 LEU B C 1
ATOM 6794 O O . LEU B 1 387 ? -2.357 -1.231 -8.109 1 81.5 387 LEU B O 1
ATOM 6798 N N . SER B 1 388 ? -1.405 -3.199 -7.719 1 83.5 388 SER B N 1
ATOM 6799 C CA . SER B 1 388 ? -2.678 -3.82 -7.367 1 83.5 388 SER B CA 1
ATOM 6800 C C . SER B 1 388 ? -3.303 -3.146 -6.148 1 83.5 388 SER B C 1
ATOM 6802 O O . SER B 1 388 ? -4.504 -2.873 -6.133 1 83.5 388 SER B O 1
ATOM 6804 N N . PHE B 1 389 ? -2.516 -2.854 -5.164 1 81.06 389 PHE B N 1
ATOM 6805 C CA . PHE B 1 389 ? -3.021 -2.195 -3.965 1 81.06 389 PHE B CA 1
ATOM 6806 C C . PHE B 1 389 ? -3.352 -0.734 -4.246 1 81.06 389 PHE B C 1
ATOM 6808 O O . PHE B 1 389 ? -4.316 -0.194 -3.703 1 81.06 389 PHE B O 1
ATOM 6815 N N . ALA B 1 390 ? -2.5 -0.135 -5.086 1 79.94 390 ALA B N 1
ATOM 6816 C CA . ALA B 1 390 ? -2.75 1.259 -5.445 1 79.94 390 ALA B CA 1
ATOM 6817 C C . ALA B 1 390 ? -4.098 1.413 -6.145 1 79.94 390 ALA B C 1
ATOM 6819 O O . ALA B 1 390 ? -4.855 2.34 -5.844 1 79.94 390 ALA B O 1
ATOM 6820 N N . VAL B 1 391 ? -4.414 0.536 -7.008 1 80.94 391 VAL B N 1
ATOM 6821 C CA . VAL B 1 391 ? -5.68 0.575 -7.738 1 80.94 391 VAL B CA 1
ATOM 6822 C C . VAL B 1 391 ? -6.836 0.299 -6.781 1 80.94 391 VAL B C 1
ATOM 6824 O O . VAL B 1 391 ? -7.883 0.95 -6.859 1 80.94 391 VAL B O 1
ATOM 6827 N N . PHE B 1 392 ? -6.699 -0.594 -5.969 1 81.19 392 PHE B N 1
ATOM 6828 C CA . PHE B 1 392 ? -7.723 -0.916 -4.984 1 81.19 392 PHE B CA 1
ATOM 6829 C C . PHE B 1 392 ? -7.98 0.272 -4.062 1 81.19 392 PHE B C 1
ATOM 6831 O O . PHE B 1 392 ? -9.133 0.611 -3.787 1 81.19 392 PHE B O 1
ATOM 6838 N N . LEU B 1 393 ? -6.887 0.819 -3.568 1 79.06 393 LEU B N 1
ATOM 6839 C CA . LEU B 1 393 ? -7.008 1.975 -2.686 1 79.06 393 LEU B CA 1
ATOM 6840 C C . LEU B 1 393 ? -7.672 3.143 -3.408 1 79.06 393 LEU B C 1
ATOM 6842 O O . LEU B 1 393 ? -8.406 3.918 -2.795 1 79.06 393 LEU B O 1
ATOM 6846 N N . GLN B 1 394 ? -7.328 3.299 -4.633 1 77.69 394 GLN B N 1
ATOM 6847 C CA . GLN B 1 394 ? -7.953 4.352 -5.43 1 77.69 394 GLN B CA 1
ATOM 6848 C C . GLN B 1 394 ? -9.461 4.137 -5.543 1 77.69 394 GLN B C 1
ATOM 6850 O O . GLN B 1 394 ? -10.234 5.09 -5.461 1 77.69 394 GLN B O 1
ATOM 6855 N N . ARG B 1 395 ? -9.836 2.93 -5.707 1 78.94 395 ARG B N 1
ATOM 6856 C CA . ARG B 1 395 ? -11.258 2.602 -5.781 1 78.94 395 ARG B CA 1
ATOM 6857 C C . ARG B 1 395 ? -11.953 2.867 -4.449 1 78.94 395 ARG B C 1
ATOM 6859 O O . ARG B 1 395 ? -13.094 3.326 -4.422 1 78.94 395 ARG B O 1
ATOM 6866 N N . LEU B 1 396 ? -11.289 2.596 -3.408 1 82.69 396 LEU B N 1
ATOM 6867 C CA . LEU B 1 396 ? -11.836 2.795 -2.072 1 82.69 396 LEU B CA 1
ATOM 6868 C C . LEU B 1 396 ? -11.906 4.281 -1.729 1 82.69 396 LEU B C 1
ATOM 6870 O O . LEU B 1 396 ? -12.781 4.711 -0.98 1 82.69 396 LEU B O 1
ATOM 6874 N N . SER B 1 397 ? -10.953 4.98 -2.244 1 79.81 397 SER B N 1
ATOM 6875 C CA . SER B 1 397 ? -10.82 6.375 -1.833 1 79.81 397 SER B CA 1
ATOM 6876 C C . SER B 1 397 ? -11.703 7.289 -2.682 1 79.81 397 SER B C 1
ATOM 6878 O O . SER B 1 397 ? -11.852 8.477 -2.375 1 79.81 397 SER B O 1
ATOM 6880 N N . SER B 1 398 ? -12.25 6.84 -3.787 1 77.5 398 SER B N 1
ATOM 6881 C CA . SER B 1 398 ? -13.102 7.664 -4.637 1 77.5 398 SER B CA 1
ATOM 6882 C C . SER B 1 398 ? -14.492 7.816 -4.043 1 77.5 398 SER B C 1
ATOM 6884 O O . SER B 1 398 ? -15.195 6.824 -3.838 1 77.5 398 SER B O 1
ATOM 6886 N N . PRO B 1 399 ? -14.789 9.117 -3.754 1 79.19 399 PRO B N 1
ATOM 6887 C CA . PRO B 1 399 ? -16.109 9.32 -3.145 1 79.19 399 PRO B CA 1
ATOM 6888 C C . PRO B 1 399 ? -17.25 9.07 -4.121 1 79.19 399 PRO B C 1
ATOM 6890 O O . PRO B 1 399 ? -17.359 9.758 -5.137 1 79.19 399 PRO B O 1
ATOM 6893 N N . ARG B 1 400 ? -18 8.07 -3.998 1 87.12 400 ARG B N 1
ATOM 6894 C CA . ARG B 1 400 ? -19.234 7.801 -4.734 1 87.12 400 ARG B CA 1
ATOM 6895 C C . ARG B 1 400 ? -20.438 7.734 -3.789 1 87.12 400 ARG B C 1
ATOM 6897 O O . ARG B 1 400 ? -20.422 6.988 -2.811 1 87.12 400 ARG B O 1
ATOM 6904 N N . ILE B 1 401 ? -21.375 8.594 -4.082 1 93.19 401 ILE B N 1
ATOM 6905 C CA . ILE B 1 401 ? -22.562 8.664 -3.238 1 93.19 401 ILE B CA 1
ATOM 6906 C C . ILE B 1 401 ? -23.781 8.148 -4.012 1 93.19 401 ILE B C 1
ATOM 6908 O O . ILE B 1 401 ? -24 8.531 -5.164 1 93.19 401 ILE B O 1
ATOM 6912 N N . VAL B 1 402 ? -24.516 7.312 -3.436 1 92.56 402 VAL B N 1
ATOM 6913 C CA . VAL B 1 402 ? -25.719 6.742 -4.035 1 92.56 402 VAL B CA 1
ATOM 6914 C C . VAL B 1 402 ? -26.953 7.332 -3.373 1 92.56 402 VAL B C 1
ATOM 6916 O O . VAL B 1 402 ? -27.031 7.434 -2.145 1 92.56 402 VAL B O 1
ATOM 6919 N N . MET B 1 403 ? -27.859 7.77 -4.188 1 94.12 403 MET B N 1
ATOM 6920 C CA . MET B 1 403 ? -29.156 8.219 -3.691 1 94.12 403 MET B CA 1
ATOM 6921 C C . MET B 1 403 ? -30.141 7.062 -3.619 1 94.12 403 MET B C 1
ATOM 6923 O O . MET B 1 403 ? -30.344 6.344 -4.602 1 94.12 403 MET B O 1
ATOM 6927 N N . LEU B 1 404 ? -30.703 6.922 -2.406 1 93.88 404 LEU B N 1
ATOM 6928 C CA . LEU B 1 404 ? -31.594 5.781 -2.207 1 93.88 404 LEU B CA 1
ATOM 6929 C C . LEU B 1 404 ? -33.062 6.207 -2.264 1 93.88 404 LEU B C 1
ATOM 6931 O O . LEU B 1 404 ? -33.406 7.32 -1.851 1 93.88 404 LEU B O 1
ATOM 6935 N N . GLY B 1 405 ? -33.844 5.34 -2.846 1 93.38 405 GLY B N 1
ATOM 6936 C CA . GLY B 1 405 ? -35.312 5.449 -2.867 1 93.38 405 GLY B CA 1
ATOM 6937 C C . GLY B 1 405 ? -36 4.172 -2.441 1 93.38 405 GLY B C 1
ATOM 6938 O O . GLY B 1 405 ? -35.406 3.102 -2.422 1 93.38 405 GLY B O 1
ATOM 6939 N N . ARG B 1 406 ? -37.188 4.293 -2.006 1 92.88 406 ARG B N 1
ATOM 6940 C CA . ARG B 1 406 ? -37.969 3.154 -1.533 1 92.88 406 ARG B CA 1
ATOM 6941 C C . ARG B 1 406 ? -38.594 2.387 -2.701 1 92.88 406 ARG B C 1
ATOM 6943 O O . ARG B 1 406 ? -39.125 2.988 -3.623 1 92.88 406 ARG B O 1
ATOM 6950 N N . LEU B 1 407 ? -38.406 1.088 -2.604 1 88.94 407 LEU B N 1
ATOM 6951 C CA . LEU B 1 407 ? -39 0.238 -3.627 1 88.94 407 LEU B CA 1
ATOM 6952 C C . LEU B 1 407 ? -40.469 -0.005 -3.334 1 88.94 407 LEU B C 1
ATOM 6954 O O . LEU B 1 407 ? -40.812 -0.849 -2.504 1 88.94 407 LEU B O 1
ATOM 6958 N N . GLY B 1 408 ? -41.25 0.585 -4.074 1 84.12 408 GLY B N 1
ATOM 6959 C CA . GLY B 1 408 ? -42.688 0.395 -3.873 1 84.12 408 GLY B CA 1
ATOM 6960 C C . GLY B 1 408 ? -43.125 0.585 -2.43 1 84.12 408 GLY B C 1
ATOM 6961 O O . GLY B 1 408 ? -42.781 1.592 -1.805 1 84.12 408 GLY B O 1
ATOM 6962 N N . ALA B 1 409 ? -43.906 -0.467 -1.963 1 82.19 409 ALA B N 1
ATOM 6963 C CA . ALA B 1 409 ? -44.375 -0.4 -0.585 1 82.19 409 ALA B CA 1
ATOM 6964 C C . ALA B 1 409 ? -43.5 -1.241 0.342 1 82.19 409 ALA B C 1
ATOM 6966 O O . ALA B 1 409 ? -43.875 -1.499 1.489 1 82.19 409 ALA B O 1
ATOM 6967 N N . SER B 1 410 ? -42.344 -1.473 -0.131 1 82.62 410 SER B N 1
ATOM 6968 C CA . SER B 1 410 ? -41.469 -2.352 0.648 1 82.62 410 SER B CA 1
ATOM 6969 C C . SER B 1 410 ? -40.625 -1.558 1.633 1 82.62 410 SER B C 1
ATOM 6971 O O . SER B 1 410 ? -40.812 -0.348 1.783 1 82.62 410 SER B O 1
ATOM 6973 N N . HIS B 1 411 ? -39.812 -2.279 2.416 1 85.12 411 HIS B N 1
ATOM 6974 C CA . HIS B 1 411 ? -38.938 -1.649 3.377 1 85.12 411 HIS B CA 1
ATOM 6975 C C . HIS B 1 411 ? -37.5 -1.532 2.816 1 85.12 411 HIS B C 1
ATOM 6977 O O . HIS B 1 411 ? -36.594 -1.153 3.535 1 85.12 411 HIS B O 1
ATOM 6983 N N . ASP B 1 412 ? -37.531 -1.829 1.48 1 84.88 412 ASP B N 1
ATOM 6984 C CA . ASP B 1 412 ? -36.188 -1.864 0.864 1 84.88 412 ASP B CA 1
ATOM 6985 C C . ASP B 1 412 ? -35.875 -0.548 0.153 1 84.88 412 ASP B C 1
ATOM 6987 O O . ASP B 1 412 ? -36.719 -0.0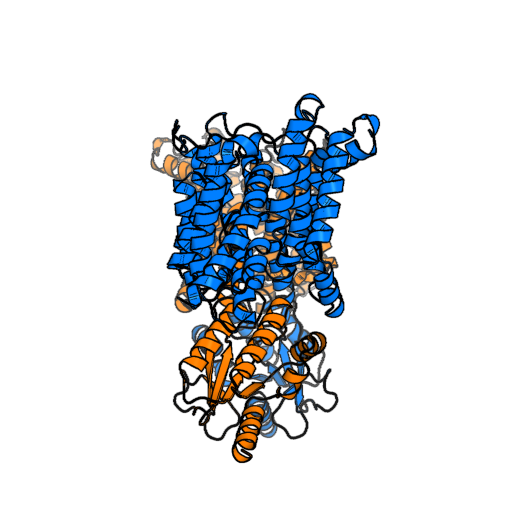17 -0.574 1 84.88 412 ASP B O 1
ATOM 6991 N N . PHE B 1 413 ? -34.812 0.002 0.433 1 89.38 413 PHE B N 1
ATOM 6992 C CA . PHE B 1 413 ? -34.312 1.204 -0.228 1 89.38 413 PHE B CA 1
ATOM 6993 C C . PHE B 1 413 ? -33.156 0.869 -1.171 1 89.38 413 PHE B C 1
ATOM 6995 O O . PHE B 1 413 ? -32.188 0.213 -0.773 1 89.38 413 PHE B O 1
ATOM 7002 N N . VAL B 1 414 ? -33.312 1.265 -2.408 1 88.31 414 VAL B N 1
ATOM 7003 C CA . VAL B 1 414 ? -32.344 0.891 -3.434 1 88.31 414 VAL B CA 1
ATOM 7004 C C . VAL B 1 414 ? -31.906 2.133 -4.203 1 88.31 414 VAL B C 1
ATOM 7006 O O . VAL B 1 414 ? -32.469 3.221 -4.008 1 88.31 414 VAL B O 1
ATOM 7009 N N . ASP B 1 415 ? -30.875 2.014 -5.012 1 90.75 415 ASP B N 1
ATOM 7010 C CA . ASP B 1 415 ? -30.328 3.094 -5.828 1 90.75 415 ASP B CA 1
ATOM 7011 C C . ASP B 1 415 ? -31.375 3.613 -6.82 1 90.75 415 ASP B C 1
ATOM 7013 O O . ASP B 1 415 ? -31.797 2.881 -7.711 1 90.75 415 ASP B O 1
ATOM 7017 N N . VAL B 1 416 ? -31.672 4.844 -6.711 1 92.12 416 VAL B N 1
ATOM 7018 C CA . VAL B 1 416 ? -32.719 5.426 -7.531 1 92.12 416 VAL B CA 1
ATOM 7019 C C . VAL B 1 416 ? -32.281 5.453 -8.992 1 92.12 416 VAL B C 1
ATOM 7021 O O . VAL B 1 416 ? -33.125 5.336 -9.898 1 92.12 416 VAL B O 1
ATOM 7024 N N . LYS B 1 417 ? -31.062 5.621 -9.242 1 89.44 417 LYS B N 1
ATOM 7025 C CA . LYS B 1 417 ? -30.547 5.684 -10.609 1 89.44 417 LYS B CA 1
ATOM 7026 C C . LYS B 1 417 ? -30.719 4.348 -11.328 1 89.44 417 LYS B C 1
ATOM 7028 O O . LYS B 1 417 ? -30.938 4.312 -12.539 1 89.44 417 LYS B O 1
ATOM 7033 N N . ARG B 1 418 ? -30.703 3.279 -10.617 1 87.88 418 ARG B N 1
ATOM 7034 C CA . ARG B 1 418 ? -30.734 1.948 -11.211 1 87.88 418 ARG B CA 1
ATOM 7035 C C . ARG B 1 418 ? -32.156 1.376 -11.172 1 87.88 418 ARG B C 1
ATOM 7037 O O . ARG B 1 418 ? -32.469 0.45 -11.922 1 87.88 418 ARG B O 1
ATOM 7044 N N . HIS B 1 419 ? -32.906 1.924 -10.25 1 90.06 419 HIS B N 1
ATOM 7045 C CA . HIS B 1 419 ? -34.281 1.473 -10.102 1 90.06 419 HIS B CA 1
ATOM 7046 C C . HIS B 1 419 ? -35.25 2.635 -10.242 1 90.06 419 HIS B C 1
ATOM 7048 O O . HIS B 1 419 ? -35.719 3.191 -9.242 1 90.06 419 HIS B O 1
ATOM 7054 N N . PRO B 1 420 ? -35.688 2.828 -11.398 1 86.69 420 PRO B N 1
ATOM 7055 C CA . PRO B 1 420 ? -36.562 3.984 -11.648 1 86.69 420 PRO B CA 1
ATOM 7056 C C . PRO B 1 420 ? -37.875 3.904 -10.891 1 86.69 420 PRO B C 1
ATOM 7058 O O . PRO B 1 420 ? -38.531 4.926 -10.68 1 86.69 420 PRO B O 1
ATOM 7061 N N . ASP B 1 421 ? -38.188 2.768 -10.469 1 88.88 421 ASP B N 1
ATOM 7062 C CA . ASP B 1 421 ? -39.438 2.584 -9.75 1 88.88 421 ASP B CA 1
ATOM 7063 C C . ASP B 1 421 ? -39.281 2.959 -8.273 1 88.88 421 ASP B C 1
ATOM 7065 O O . ASP B 1 421 ? -40.281 3.033 -7.547 1 88.88 421 ASP B O 1
ATOM 7069 N N . ALA B 1 422 ? -38.094 3.223 -7.871 1 91 422 ALA B N 1
ATOM 7070 C CA . ALA B 1 422 ? -37.875 3.625 -6.488 1 91 422 ALA B CA 1
ATOM 7071 C C . ALA B 1 422 ? -38.188 5.105 -6.289 1 91 422 ALA B C 1
ATOM 7073 O O . ALA B 1 422 ? -37.844 5.938 -7.133 1 91 422 ALA B O 1
ATOM 7074 N N . ALA B 1 423 ? -38.906 5.402 -5.168 1 91.19 423 ALA B N 1
ATOM 7075 C CA . ALA B 1 423 ? -39.312 6.777 -4.906 1 91.19 423 ALA B CA 1
ATOM 7076 C C . ALA B 1 423 ? -38.531 7.375 -3.746 1 91.19 423 ALA B C 1
ATOM 7078 O O . ALA B 1 423 ? -38.406 6.762 -2.682 1 91.19 423 ALA B O 1
ATOM 7079 N N . GLU B 1 424 ? -38.031 8.492 -4.035 1 89.31 424 GLU B N 1
ATOM 7080 C CA . GLU B 1 424 ? -37.375 9.227 -2.955 1 89.31 424 GLU B CA 1
ATOM 7081 C C . GLU B 1 424 ? -38.375 9.727 -1.932 1 89.31 424 GLU B C 1
ATOM 7083 O O . GLU B 1 424 ? -39.469 10.172 -2.297 1 89.31 424 GLU B O 1
ATOM 7088 N N . PRO B 1 425 ? -38.031 9.555 -0.698 1 88.81 425 PRO B N 1
ATOM 7089 C CA . PRO B 1 425 ? -38.969 10.109 0.295 1 88.81 425 PRO B CA 1
ATOM 7090 C C . PRO B 1 425 ? -39.125 11.617 0.172 1 88.81 425 PRO B C 1
ATOM 7092 O O . PRO B 1 425 ? -38.156 12.328 -0.112 1 88.81 425 PRO B O 1
ATOM 7095 N N . ALA B 1 426 ? -40.344 12.062 0.434 1 84.62 426 ALA B N 1
ATOM 7096 C CA . ALA B 1 426 ? -40.688 13.477 0.256 1 84.62 426 ALA B CA 1
ATOM 7097 C C . ALA B 1 426 ? -39.938 14.344 1.264 1 84.62 426 ALA B C 1
ATOM 7099 O O . ALA B 1 426 ? -39.969 14.07 2.467 1 84.62 426 ALA B O 1
ATOM 7100 N N . GLY B 1 427 ? -39.219 15.344 0.832 1 86.44 427 GLY B N 1
ATOM 7101 C CA . GLY B 1 427 ? -38.562 16.344 1.67 1 86.44 427 GLY B CA 1
ATOM 7102 C C . GLY B 1 427 ? -37.281 15.836 2.318 1 86.44 427 GLY B C 1
ATOM 7103 O O . GLY B 1 427 ? -36.75 16.484 3.213 1 86.44 427 GLY B O 1
ATOM 7104 N N . MET B 1 428 ? -36.938 14.648 1.927 1 91.88 428 MET B N 1
ATOM 7105 C CA . MET B 1 428 ? -35.75 14.086 2.551 1 91.88 428 MET B CA 1
ATOM 7106 C C . MET B 1 428 ? -34.844 13.438 1.507 1 91.88 428 MET B C 1
ATOM 7108 O O . MET B 1 428 ? -35.312 12.969 0.47 1 91.88 428 MET B O 1
ATOM 7112 N N . LEU B 1 429 ? -33.594 13.523 1.792 1 93.81 429 LEU B N 1
ATOM 7113 C CA . LEU B 1 429 ? -32.594 12.82 0.981 1 93.81 429 LEU B CA 1
ATOM 7114 C C . LEU B 1 429 ? -32 11.648 1.747 1 93.81 429 LEU B C 1
ATOM 7116 O O . LEU B 1 429 ? -31.688 11.766 2.934 1 93.81 429 LEU B O 1
ATOM 7120 N N . VAL B 1 430 ? -31.984 10.508 1.14 1 96.12 430 VAL B N 1
ATOM 7121 C CA . VAL B 1 430 ? -31.297 9.352 1.689 1 96.12 430 VAL B CA 1
ATOM 7122 C C . VAL B 1 430 ? -30.031 9.062 0.868 1 96.12 430 VAL B C 1
ATOM 7124 O O . VAL B 1 430 ? -30.125 8.641 -0.287 1 96.12 430 VAL B O 1
ATOM 7127 N N . LEU B 1 431 ? -28.891 9.336 1.513 1 96.31 431 LEU B N 1
ATOM 7128 C CA . LEU B 1 431 ? -27.625 9.219 0.818 1 96.31 431 LEU B CA 1
ATOM 7129 C C . LEU B 1 431 ? -26.766 8.102 1.419 1 96.31 431 LEU B C 1
ATOM 7131 O O . LEU B 1 431 ? -26.734 7.938 2.641 1 96.31 431 LEU B O 1
ATOM 7135 N N . ARG B 1 432 ? -26.156 7.312 0.591 1 94.69 432 ARG B N 1
ATOM 7136 C CA . ARG B 1 432 ? -25.281 6.227 1.02 1 94.69 432 ARG B CA 1
ATOM 7137 C C . ARG B 1 432 ? -23.922 6.312 0.336 1 94.69 432 ARG B C 1
ATOM 7139 O O . ARG B 1 432 ? -23.828 6.18 -0.885 1 94.69 432 ARG B O 1
ATOM 7146 N N . PRO B 1 433 ? -22.906 6.527 1.147 1 93.62 433 PRO B N 1
ATOM 7147 C CA . PRO B 1 433 ? -21.578 6.332 0.536 1 93.62 433 PRO B CA 1
ATOM 7148 C C . PRO B 1 433 ? -21.406 4.93 -0.038 1 93.62 433 PRO B C 1
ATOM 7150 O O . PRO B 1 433 ? -21.734 3.941 0.619 1 93.62 433 PRO B O 1
ATOM 7153 N N . ALA B 1 434 ? -20.906 4.848 -1.205 1 89.75 434 ALA B N 1
ATOM 7154 C CA . ALA B 1 434 ? -20.781 3.57 -1.903 1 89.75 434 ALA B CA 1
ATOM 7155 C C . ALA B 1 434 ? -19.641 2.74 -1.35 1 89.75 434 ALA B C 1
ATOM 7157 O O . ALA B 1 434 ? -19.594 1.523 -1.544 1 89.75 434 ALA B O 1
ATOM 7158 N N . GLN B 1 435 ? -18.703 3.373 -0.705 1 88.94 435 GLN B N 1
ATOM 7159 C CA . GLN B 1 435 ? -17.547 2.713 -0.111 1 88.94 435 GLN B CA 1
ATOM 7160 C C . GLN B 1 435 ? -17.547 2.865 1.407 1 88.94 435 GLN B C 1
ATOM 7162 O O . GLN B 1 435 ? -18.141 3.799 1.943 1 88.94 435 GLN B O 1
ATOM 7167 N N . PRO B 1 436 ? -16.906 1.854 2.062 1 90.88 436 PRO B N 1
ATOM 7168 C CA . PRO B 1 436 ? -16.75 2.08 3.502 1 90.88 436 PRO B CA 1
ATOM 7169 C C . PRO B 1 436 ? -15.922 3.324 3.814 1 90.88 436 PRO B C 1
ATOM 7171 O O . PRO B 1 436 ? -14.938 3.609 3.119 1 90.88 436 PRO B O 1
ATOM 7174 N N . LEU B 1 437 ? -16.344 4.039 4.832 1 92.12 437 LEU B N 1
ATOM 7175 C CA . LEU B 1 437 ? -15.609 5.238 5.23 1 92.12 437 LEU B CA 1
ATOM 7176 C C . LEU B 1 437 ? -14.336 4.879 5.988 1 92.12 437 LEU B C 1
ATOM 7178 O O . LEU B 1 437 ? -14.359 4.008 6.863 1 92.12 437 LEU B O 1
ATOM 7182 N N . PHE B 1 438 ? -13.312 5.422 5.629 1 89.25 438 PHE B N 1
ATOM 7183 C CA . PHE B 1 438 ? -12.023 5.312 6.301 1 89.25 438 PHE B CA 1
ATOM 7184 C C . PHE B 1 438 ? -11.188 6.57 6.078 1 89.25 438 PHE B C 1
ATOM 7186 O O . PHE B 1 438 ? -11.648 7.523 5.449 1 89.25 438 PHE B O 1
ATOM 7193 N N . PHE B 1 439 ? -10.078 6.609 6.648 1 86.38 439 PHE B N 1
ATOM 7194 C CA . PHE B 1 439 ? -9.289 7.836 6.641 1 86.38 439 PHE B CA 1
ATOM 7195 C C . PHE B 1 439 ? -9.07 8.328 5.219 1 86.38 439 PHE B C 1
ATOM 7197 O O . PHE B 1 439 ? -8.984 9.539 4.98 1 86.38 439 PHE B O 1
ATOM 7204 N N . GLY B 1 440 ? -9.023 7.5 4.262 1 85.25 440 GLY B N 1
ATOM 7205 C CA . GLY B 1 440 ? -8.633 7.84 2.902 1 85.25 440 GLY B CA 1
ATOM 7206 C C . GLY B 1 440 ? -9.766 8.445 2.094 1 85.25 440 GLY B C 1
ATOM 7207 O O . GLY B 1 440 ? -9.531 9.016 1.024 1 85.25 440 GLY B O 1
ATOM 7208 N N . ASN B 1 441 ? -11.016 8.391 2.596 1 88.69 441 ASN B N 1
ATOM 7209 C CA . ASN B 1 441 ? -12.094 8.906 1.76 1 88.69 441 ASN B CA 1
ATOM 7210 C C . ASN B 1 441 ? -13.141 9.648 2.586 1 88.69 441 ASN B C 1
ATOM 7212 O O . ASN B 1 441 ? -14.047 10.273 2.033 1 88.69 441 ASN B O 1
ATOM 7216 N N . ALA B 1 442 ? -13.055 9.602 3.879 1 90.5 442 ALA B N 1
ATOM 7217 C CA . ALA B 1 442 ? -14.109 10.125 4.742 1 90.5 442 ALA B CA 1
ATOM 7218 C C . ALA B 1 442 ? -14.344 11.609 4.477 1 90.5 442 ALA B C 1
ATOM 7220 O O . ALA B 1 442 ? -15.477 12.023 4.215 1 90.5 442 ALA B O 1
ATOM 7221 N N . GLU B 1 443 ? -13.305 12.367 4.492 1 86.44 443 GLU B N 1
ATOM 7222 C CA . GLU B 1 443 ? -13.43 13.82 4.352 1 86.44 443 GLU B CA 1
ATOM 7223 C C . GLU B 1 443 ? -13.984 14.195 2.979 1 86.44 443 GLU B C 1
ATOM 7225 O O . GLU B 1 443 ? -14.969 14.93 2.881 1 86.44 443 GLU B O 1
ATOM 7230 N N . PRO B 1 444 ? -13.367 13.672 1.909 1 85 444 PRO B N 1
ATOM 7231 C CA . PRO B 1 444 ? -13.945 14 0.604 1 85 444 PRO B CA 1
ATOM 7232 C C . PRO B 1 444 ? -15.375 13.492 0.439 1 85 444 PRO B C 1
ATOM 7234 O O . PRO B 1 444 ? -16.188 14.125 -0.241 1 85 444 PRO B O 1
ATOM 7237 N N . THR B 1 445 ? -15.719 12.414 1.005 1 90.62 445 THR B N 1
ATOM 7238 C CA . THR B 1 445 ? -17.062 11.867 0.922 1 90.62 445 THR B CA 1
ATOM 7239 C C . THR B 1 445 ? -18.078 12.789 1.607 1 90.62 445 THR B C 1
ATOM 7241 O O . THR B 1 445 ? -19.109 13.125 1.029 1 90.62 445 THR B O 1
ATOM 7244 N N . PHE B 1 446 ? -17.766 13.203 2.793 1 90.69 446 PHE B N 1
ATOM 7245 C CA . PHE B 1 446 ? -18.688 14.086 3.514 1 90.69 446 PHE B CA 1
ATOM 7246 C C . PHE B 1 446 ? -18.766 15.445 2.838 1 90.69 446 PHE B C 1
ATOM 7248 O O . PHE B 1 446 ? -19.828 16.078 2.844 1 90.69 446 PHE B O 1
ATOM 7255 N N . ALA B 1 447 ? -17.672 15.859 2.262 1 84.31 447 ALA B N 1
ATOM 7256 C CA . ALA B 1 447 ? -17.703 17.109 1.5 1 84.31 447 ALA B CA 1
ATOM 7257 C C . ALA B 1 447 ? -18.656 17 0.311 1 84.31 447 ALA B C 1
ATOM 7259 O O . ALA B 1 447 ? -19.422 17.922 0.032 1 84.31 447 ALA B O 1
ATOM 7260 N N . GLU B 1 448 ? -18.594 15.914 -0.358 1 87.62 448 GLU B N 1
ATOM 7261 C CA . GLU B 1 448 ? -19.469 15.695 -1.505 1 87.62 448 GLU B CA 1
ATOM 7262 C C . GLU B 1 448 ? -20.922 15.602 -1.073 1 87.62 448 GLU B C 1
ATOM 7264 O O . GLU B 1 448 ? -21.812 16.109 -1.756 1 87.62 448 GLU B O 1
ATOM 7269 N N . ILE B 1 449 ? -21.141 14.961 0.024 1 92.25 449 ILE B N 1
ATOM 7270 C CA . ILE B 1 449 ? -22.5 14.844 0.561 1 92.25 449 ILE B CA 1
ATOM 7271 C C . ILE B 1 449 ? -23.031 16.234 0.908 1 92.25 449 ILE B C 1
ATOM 7273 O O . ILE B 1 449 ? -24.156 16.578 0.561 1 92.25 449 ILE B O 1
ATOM 7277 N N . THR B 1 450 ? -22.234 16.969 1.557 1 88.62 450 THR B N 1
ATOM 7278 C CA . THR B 1 450 ? -22.625 18.328 1.931 1 88.62 450 THR B CA 1
ATOM 7279 C C . THR B 1 450 ? -22.953 19.156 0.693 1 88.62 450 THR B C 1
ATOM 7281 O O . THR B 1 450 ? -23.953 19.891 0.679 1 88.62 450 THR B O 1
ATOM 7284 N N . ARG B 1 451 ? -22.172 19.031 -0.296 1 85.75 451 ARG B N 1
ATOM 7285 C CA . ARG B 1 451 ? -22.406 19.75 -1.541 1 85.75 451 ARG B CA 1
ATOM 7286 C C . ARG B 1 451 ? -23.766 19.391 -2.137 1 85.75 451 ARG B C 1
ATOM 7288 O O . ARG B 1 451 ? -24.484 20.25 -2.629 1 85.75 451 ARG B O 1
ATOM 7295 N N . ARG B 1 452 ? -24.109 18.172 -2.086 1 89.25 452 ARG B N 1
ATOM 7296 C CA . ARG B 1 452 ? -25.375 17.688 -2.635 1 89.25 452 ARG B CA 1
ATOM 7297 C C . ARG B 1 452 ? -26.562 18.203 -1.817 1 89.25 452 ARG B C 1
ATOM 7299 O O . ARG B 1 452 ? -27.594 18.547 -2.373 1 89.25 452 ARG B O 1
ATOM 7306 N N . ILE B 1 453 ? -26.359 18.188 -0.571 1 90.44 453 ILE B N 1
ATOM 7307 C CA . ILE B 1 453 ? -27.406 18.672 0.323 1 90.44 453 ILE B CA 1
ATOM 7308 C C . ILE B 1 453 ? -27.641 20.156 0.074 1 90.44 453 ILE B C 1
ATOM 7310 O O . ILE B 1 453 ? -28.797 20.594 -0.058 1 90.44 453 ILE B O 1
ATOM 7314 N N . LEU B 1 454 ? -26.594 20.891 -0.085 1 85.56 454 LEU B N 1
ATOM 7315 C CA . LEU B 1 454 ? -26.703 22.344 -0.239 1 85.56 454 LEU B CA 1
ATOM 7316 C C . LEU B 1 454 ? -27.219 22.703 -1.625 1 85.56 454 LEU B C 1
ATOM 7318 O O . LEU B 1 454 ? -27.781 23.797 -1.82 1 85.56 454 LEU B O 1
ATOM 7322 N N . ALA B 1 455 ? -27.062 21.812 -2.529 1 87.25 455 ALA B N 1
ATOM 7323 C CA . ALA B 1 455 ? -27.562 22.031 -3.887 1 87.25 455 ALA B CA 1
ATOM 7324 C C . ALA B 1 455 ? -29.062 21.781 -3.967 1 87.25 455 ALA B C 1
ATOM 7326 O O . ALA B 1 455 ? -29.703 22.156 -4.953 1 87.25 455 ALA B O 1
ATOM 7327 N N . SER B 1 456 ? -29.609 21.219 -2.887 1 86.88 456 SER B N 1
ATOM 7328 C CA . SER B 1 456 ? -31.031 20.953 -2.826 1 86.88 456 SER B CA 1
ATOM 7329 C C . SER B 1 456 ? -31.719 21.828 -1.771 1 86.88 456 SER B C 1
ATOM 7331 O O . SER B 1 456 ? -32.031 21.359 -0.674 1 86.88 456 SER B O 1
ATOM 7333 N N . PRO B 1 457 ? -32.156 22.984 -2.139 1 78.56 457 PRO B N 1
ATOM 7334 C CA . PRO B 1 457 ? -32.656 23.938 -1.148 1 78.56 457 PRO B CA 1
ATOM 7335 C C . PRO B 1 457 ? -33.938 23.484 -0.494 1 78.56 457 PRO B C 1
ATOM 7337 O O . PRO B 1 457 ? -34.25 23.922 0.62 1 78.56 457 PRO B O 1
ATOM 7340 N N . ASP B 1 458 ? -34.625 22.641 -1.069 1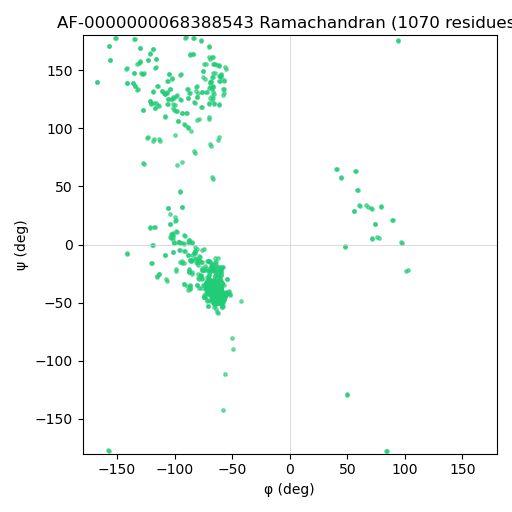 83.62 458 ASP B N 1
ATOM 7341 C CA . ASP B 1 458 ? -35.906 22.234 -0.529 1 83.62 458 ASP B CA 1
ATOM 7342 C C . ASP B 1 458 ? -35.781 21.094 0.481 1 83.62 458 ASP B C 1
ATOM 7344 O O . ASP B 1 458 ? -36.75 20.688 1.118 1 83.62 458 ASP B O 1
ATOM 7348 N N . ILE B 1 459 ? -34.562 20.734 0.75 1 83.38 459 ILE B N 1
ATOM 7349 C CA . ILE B 1 459 ? -34.312 19.594 1.618 1 83.38 459 ILE B CA 1
ATOM 7350 C C . ILE B 1 459 ? -33.969 20.078 3.021 1 83.38 459 ILE B C 1
ATOM 7352 O O . ILE B 1 459 ? -33.094 20.922 3.188 1 83.38 459 ILE B O 1
ATOM 7356 N N . ASN B 1 460 ? -34.75 19.531 3.996 1 87.62 460 ASN B N 1
ATOM 7357 C CA . ASN B 1 460 ? -34.469 19.922 5.375 1 87.62 460 ASN B CA 1
ATOM 7358 C C . ASN B 1 460 ? -34.094 18.719 6.227 1 87.62 460 ASN B C 1
ATOM 7360 O O . ASN B 1 460 ? -33.844 18.844 7.43 1 87.62 460 ASN B O 1
ATOM 7364 N N . ALA B 1 461 ? -34.094 17.547 5.59 1 93.69 461 ALA B N 1
ATOM 7365 C CA . ALA B 1 461 ? -33.75 16.328 6.316 1 93.69 461 ALA B CA 1
ATOM 7366 C C . ALA B 1 461 ? -32.906 15.391 5.441 1 93.69 461 ALA B C 1
ATOM 7368 O O . ALA B 1 461 ? -33.188 15.266 4.242 1 93.69 461 ALA B O 1
ATOM 7369 N N . VAL B 1 462 ? -31.938 14.836 6.121 1 95.75 462 VAL B N 1
ATOM 7370 C CA . VAL B 1 462 ? -31.094 13.914 5.379 1 95.75 462 VAL B CA 1
ATOM 7371 C C . VAL B 1 462 ? -30.828 12.664 6.219 1 95.75 462 VAL B C 1
ATOM 7373 O O . VAL B 1 462 ? -30.688 12.742 7.441 1 95.75 462 VAL B O 1
ATOM 7376 N N . ILE B 1 463 ? -30.859 11.555 5.574 1 96.69 463 ILE B N 1
ATOM 7377 C CA . ILE B 1 463 ? -30.484 10.289 6.184 1 96.69 463 ILE B CA 1
ATOM 7378 C C . ILE B 1 463 ? -29.219 9.758 5.508 1 96.69 463 ILE B C 1
ATOM 7380 O O . ILE B 1 463 ? -29.172 9.594 4.285 1 96.69 463 ILE B O 1
ATOM 7384 N N . ILE B 1 464 ? -28.188 9.586 6.301 1 97 464 ILE B N 1
ATOM 7385 C CA . ILE B 1 464 ? -26.922 9.039 5.793 1 97 464 ILE B CA 1
ATOM 7386 C C . ILE B 1 464 ? -26.844 7.555 6.125 1 97 464 ILE B C 1
ATOM 7388 O O . ILE B 1 464 ? -26.812 7.176 7.297 1 97 464 ILE B O 1
ATOM 7392 N N . SER B 1 465 ? -26.844 6.746 5.094 1 95.62 465 SER B N 1
ATOM 7393 C CA . SER B 1 465 ? -26.688 5.309 5.301 1 95.62 465 SER B CA 1
ATOM 7394 C C . SER B 1 465 ? -25.219 4.922 5.441 1 95.62 465 SER B C 1
ATOM 7396 O O . SER B 1 465 ? -24.422 5.191 4.547 1 95.62 465 SER B O 1
ATOM 7398 N N . LEU B 1 466 ? -24.859 4.305 6.547 1 94.19 466 LEU B N 1
ATOM 7399 C CA . LEU B 1 466 ? -23.5 3.846 6.773 1 94.19 466 LEU B CA 1
ATOM 7400 C C . LEU B 1 466 ? -23.406 2.33 6.633 1 94.19 466 LEU B C 1
ATOM 7402 O O . LEU B 1 466 ? -22.594 1.691 7.305 1 94.19 466 LEU B O 1
ATOM 7406 N N . GLU B 1 467 ? -24.234 1.818 5.773 1 88.94 467 GLU B N 1
ATOM 7407 C CA . GLU B 1 467 ? -24.328 0.372 5.598 1 88.94 467 GLU B CA 1
ATOM 7408 C C . GLU B 1 467 ? -23.016 -0.221 5.129 1 88.94 467 GLU B C 1
ATOM 7410 O O . GLU B 1 467 ? -22.656 -1.348 5.492 1 88.94 467 GLU B O 1
ATOM 7415 N N . GLU B 1 468 ? -22.219 0.548 4.426 1 88.69 468 GLU B N 1
ATOM 7416 C CA . GLU B 1 468 ? -20.984 0.023 3.854 1 88.69 468 GLU B CA 1
ATOM 7417 C C . GLU B 1 468 ? -19.812 0.149 4.836 1 88.69 468 GLU B C 1
ATOM 7419 O O . GLU B 1 468 ? -18.734 -0.38 4.59 1 88.69 468 GLU B O 1
ATOM 7424 N N . THR B 1 469 ? -20.062 0.852 5.895 1 91.38 469 THR B N 1
ATOM 7425 C CA . THR B 1 469 ? -18.984 1.132 6.84 1 91.38 469 THR B CA 1
ATOM 7426 C C . THR B 1 469 ? -19.016 0.133 7.992 1 91.38 469 THR B C 1
ATOM 7428 O O . THR B 1 469 ? -19.875 0.21 8.875 1 91.38 469 THR B O 1
ATOM 7431 N N . PHE B 1 470 ? -18.078 -0.765 7.953 1 86.62 470 PHE B N 1
ATOM 7432 C CA . PHE B 1 470 ? -18.062 -1.846 8.93 1 86.62 470 PHE B CA 1
ATOM 7433 C C . PHE B 1 470 ? -17.312 -1.423 10.195 1 86.62 470 PHE B C 1
ATOM 7435 O O . PHE B 1 470 ? -17.516 -1.993 11.266 1 86.62 470 PHE B O 1
ATOM 7442 N N . GLU B 1 471 ? -16.469 -0.489 10.039 1 87.19 471 GLU B N 1
ATOM 7443 C CA . GLU B 1 471 ? -15.68 0.081 11.125 1 87.19 471 GLU B CA 1
ATOM 7444 C C . GLU B 1 471 ? -15.219 1.499 10.797 1 87.19 471 GLU B C 1
ATOM 7446 O O . GLU B 1 471 ? -15.242 1.906 9.633 1 87.19 471 GLU B O 1
ATOM 7451 N N . LEU B 1 472 ? -14.883 2.262 11.906 1 90.25 472 LEU B N 1
ATOM 7452 C CA . LEU B 1 472 ? -14.391 3.619 11.711 1 90.25 472 LEU B CA 1
ATOM 7453 C C . LEU B 1 472 ? -13 3.785 12.32 1 90.25 472 LEU B C 1
ATOM 7455 O O . LEU B 1 472 ? -12.789 3.445 13.484 1 90.25 472 LEU B O 1
ATOM 7459 N N . ASP B 1 473 ? -12.102 4.199 11.484 1 88.88 473 ASP B N 1
ATOM 7460 C CA . ASP B 1 473 ? -10.859 4.672 12.094 1 88.88 473 ASP B CA 1
ATOM 7461 C C . ASP B 1 473 ? -11.039 6.07 12.688 1 88.88 473 ASP B C 1
ATOM 7463 O O . ASP B 1 473 ? -12.094 6.684 12.539 1 88.88 473 ASP B O 1
ATOM 7467 N N . THR B 1 474 ? -10.016 6.547 13.328 1 90.44 474 THR B N 1
ATOM 7468 C CA . THR B 1 474 ? -10.141 7.801 14.062 1 90.44 474 THR B CA 1
ATOM 7469 C C . THR B 1 474 ? -10.375 8.961 13.102 1 90.44 474 THR B C 1
ATOM 7471 O O . THR B 1 474 ? -11.148 9.875 13.406 1 90.44 474 THR B O 1
ATOM 7474 N N . THR B 1 475 ? -9.672 8.977 12.008 1 89.75 475 THR B N 1
ATOM 7475 C CA . THR B 1 475 ? -9.859 10.039 11.031 1 89.75 475 THR B CA 1
ATOM 7476 C C . THR B 1 475 ? -11.297 10.062 10.531 1 89.75 475 THR B C 1
ATOM 7478 O O . THR B 1 475 ? -11.922 11.125 10.469 1 89.75 475 THR B O 1
ATOM 7481 N N . ALA B 1 476 ? -11.812 8.953 10.195 1 92.56 476 ALA B N 1
ATOM 7482 C CA . ALA B 1 476 ? -13.188 8.852 9.711 1 92.56 476 ALA B CA 1
ATOM 7483 C C . ALA B 1 476 ? -14.18 9.25 10.797 1 92.56 476 ALA B C 1
ATOM 7485 O O . ALA B 1 476 ? -15.211 9.867 10.516 1 92.56 476 ALA B O 1
ATOM 7486 N N . LEU B 1 477 ? -13.914 8.836 11.977 1 93.75 477 LEU B N 1
ATOM 7487 C CA . LEU B 1 477 ? -14.758 9.227 13.102 1 93.75 477 LEU B CA 1
ATOM 7488 C C . LEU B 1 477 ? -14.812 10.742 13.25 1 93.75 477 LEU B C 1
ATOM 7490 O O . LEU B 1 477 ? -15.898 11.32 13.352 1 93.75 477 LEU B O 1
ATOM 7494 N N . GLU B 1 478 ? -13.656 11.336 13.305 1 90.62 478 GLU B N 1
ATOM 7495 C CA . GLU B 1 478 ? -13.609 12.789 13.461 1 90.62 478 GLU B CA 1
ATOM 7496 C C . GLU B 1 478 ? -14.305 13.492 12.305 1 90.62 478 GLU B C 1
ATOM 7498 O O . GLU B 1 478 ? -15.031 14.469 12.508 1 90.62 478 GLU B O 1
ATOM 7503 N N . ALA B 1 479 ? -14.078 13.047 11.148 1 90.31 479 ALA B N 1
ATOM 7504 C CA . ALA B 1 479 ? -14.742 13.609 9.977 1 90.31 479 ALA B CA 1
ATOM 7505 C C . ALA B 1 479 ? -16.266 13.477 10.094 1 90.31 479 ALA B C 1
ATOM 7507 O O . ALA B 1 479 ? -17 14.398 9.734 1 90.31 479 ALA B O 1
ATOM 7508 N N . LEU B 1 480 ? -16.719 12.328 10.547 1 95.06 480 LEU B N 1
ATOM 7509 C CA . LEU B 1 480 ? -18.141 12.086 10.734 1 95.06 480 LEU B CA 1
ATOM 7510 C C . LEU B 1 480 ? -18.734 13.055 11.75 1 95.06 480 LEU B C 1
ATOM 7512 O O . LEU B 1 480 ? -19.781 13.641 11.508 1 95.06 480 LEU B O 1
ATOM 7516 N N . LEU B 1 481 ? -18.062 13.195 12.859 1 93.38 481 LEU B N 1
ATOM 7517 C CA . LEU B 1 481 ? -18.547 14.086 13.906 1 93.38 481 LEU B CA 1
ATOM 7518 C C . LEU B 1 481 ? -18.562 15.531 13.438 1 93.38 481 LEU B C 1
ATOM 7520 O O . LEU B 1 481 ? -19.484 16.281 13.734 1 93.38 481 LEU B O 1
ATOM 7524 N N . GLU B 1 482 ? -17.5 15.922 12.75 1 88.69 482 GLU B N 1
ATOM 7525 C CA . GLU B 1 482 ? -17.438 17.266 12.188 1 88.69 482 GLU B CA 1
ATOM 7526 C C . GLU B 1 482 ? -18.562 17.5 11.18 1 88.69 482 GLU B C 1
ATOM 7528 O O . GLU B 1 482 ? -19.172 18.578 11.156 1 88.69 482 GLU B O 1
ATOM 7533 N N . PHE B 1 483 ? -18.766 16.531 10.352 1 91.88 483 PHE B N 1
ATOM 7534 C CA . PHE B 1 483 ? -19.844 16.578 9.359 1 91.88 483 PHE B CA 1
ATOM 7535 C C . PHE B 1 483 ? -21.203 16.719 10.031 1 91.88 483 PHE B C 1
ATOM 7537 O O . PHE B 1 483 ? -22 17.562 9.641 1 91.88 483 PHE B O 1
ATOM 7544 N N . ASP B 1 484 ? -21.469 15.93 11.031 1 94.5 484 ASP B N 1
ATOM 7545 C CA . ASP B 1 484 ? -22.719 15.977 11.797 1 94.5 484 ASP B CA 1
ATOM 7546 C C . ASP B 1 484 ? -22.922 17.359 12.398 1 94.5 484 ASP B C 1
ATOM 7548 O O . ASP B 1 484 ? -24.016 17.938 12.289 1 94.5 484 ASP B O 1
ATOM 7552 N N . ALA B 1 485 ? -21.891 17.859 12.992 1 89.75 485 ALA B N 1
ATOM 7553 C CA . ALA B 1 485 ? -21.953 19.172 13.633 1 89.75 485 ALA B CA 1
ATOM 7554 C C . ALA B 1 485 ? -22.234 20.266 12.617 1 89.75 485 ALA B C 1
ATOM 7556 O O . ALA B 1 485 ? -23 21.203 12.883 1 89.75 485 ALA B O 1
ATOM 7557 N N . SER B 1 486 ? -21.609 20.172 11.531 1 87.38 486 SER B N 1
ATOM 7558 C CA . SER B 1 486 ? -21.781 21.172 10.484 1 87.38 486 SER B CA 1
ATOM 7559 C C . SER B 1 486 ? -23.219 21.219 9.984 1 87.38 486 SER B C 1
ATOM 7561 O O . SER B 1 486 ? -23.797 22.297 9.812 1 87.38 486 SER B O 1
ATOM 7563 N N . LEU B 1 487 ? -23.844 20.109 9.766 1 90 487 LEU B N 1
ATOM 7564 C CA . LEU B 1 487 ? -25.219 20.062 9.273 1 90 487 LEU B CA 1
ATOM 7565 C C . LEU B 1 487 ? -26.203 20.531 10.344 1 90 487 LEU B C 1
ATOM 7567 O O . LEU B 1 487 ? -27.172 21.219 10.047 1 90 487 LEU B O 1
ATOM 7571 N N . ARG B 1 488 ? -25.906 20.094 11.492 1 90.06 488 ARG B N 1
ATOM 7572 C CA . ARG B 1 488 ? -26.75 20.547 12.594 1 90.06 488 ARG B CA 1
ATOM 7573 C C . ARG B 1 488 ? -26.672 22.062 12.758 1 90.06 488 ARG B C 1
ATOM 7575 O O . ARG B 1 488 ? -27.672 22.719 13.062 1 90.06 488 ARG B O 1
ATOM 7582 N N . GLY B 1 489 ? -25.531 22.578 12.609 1 86.19 489 GLY B N 1
ATOM 7583 C CA . GLY B 1 489 ? -25.344 24.031 12.664 1 86.19 489 GLY B CA 1
ATOM 7584 C C . GLY B 1 489 ? -26.141 24.766 11.602 1 86.19 489 GLY B C 1
ATOM 7585 O O . GLY B 1 489 ? -26.516 25.922 11.797 1 86.19 489 GLY B O 1
ATOM 7586 N N . ARG B 1 490 ? -26.469 24.125 10.586 1 85.62 490 ARG B N 1
ATOM 7587 C CA . ARG B 1 490 ? -27.25 24.703 9.492 1 85.62 490 ARG B CA 1
ATOM 7588 C C . ARG B 1 490 ? -28.734 24.391 9.648 1 85.62 490 ARG B C 1
ATOM 7590 O O . ARG B 1 490 ? -29.516 24.641 8.742 1 85.62 490 ARG B O 1
ATOM 7597 N N . ASN B 1 491 ? -29.078 23.719 10.711 1 89.38 491 ASN B N 1
ATOM 7598 C CA . ASN B 1 491 ? -30.438 23.344 11.055 1 89.38 491 ASN B CA 1
ATOM 7599 C C . ASN B 1 491 ? -31.016 22.344 10.07 1 89.38 491 ASN B C 1
ATOM 7601 O O . ASN B 1 491 ? -32.188 22.438 9.688 1 89.38 491 ASN B O 1
ATOM 7605 N N . ILE B 1 492 ? -30.25 21.547 9.586 1 91.19 492 ILE B N 1
ATOM 7606 C CA . ILE B 1 492 ? -30.688 20.422 8.758 1 91.19 492 ILE B CA 1
ATOM 7607 C C . ILE B 1 492 ? -30.828 19.172 9.617 1 91.19 492 ILE B C 1
ATOM 7609 O O . ILE B 1 492 ? -29.906 18.812 10.344 1 91.19 492 ILE B O 1
ATOM 7613 N N . GLY B 1 493 ? -32.031 18.547 9.586 1 93.44 493 GLY B N 1
ATOM 7614 C CA . GLY B 1 493 ? -32.188 17.281 10.297 1 93.44 493 GLY B CA 1
ATOM 7615 C C . GLY B 1 493 ? -31.375 16.156 9.719 1 93.44 493 GLY B C 1
ATOM 7616 O O . GLY B 1 493 ? -31.312 15.977 8.5 1 93.44 493 GLY B O 1
ATOM 7617 N N . ILE B 1 494 ? -30.656 15.453 10.602 1 95.56 494 ILE B N 1
ATOM 7618 C CA . ILE B 1 494 ? -29.781 14.391 10.109 1 95.56 494 ILE B CA 1
ATOM 7619 C C . ILE B 1 494 ? -29.984 13.133 10.945 1 95.56 494 ILE B C 1
ATOM 7621 O O . ILE B 1 494 ? -30.125 13.203 12.172 1 95.56 494 ILE B O 1
ATOM 7625 N N . ARG B 1 495 ? -30.141 12.008 10.297 1 96.5 495 ARG B N 1
ATOM 7626 C CA . ARG B 1 495 ? -30.156 10.688 10.922 1 96.5 495 ARG B CA 1
ATOM 7627 C C . ARG B 1 495 ? -29.234 9.719 10.188 1 96.5 495 ARG B C 1
ATOM 7629 O O . ARG B 1 495 ? -28.875 9.953 9.031 1 96.5 495 ARG B O 1
ATOM 7636 N N . TYR B 1 496 ? -28.812 8.727 10.898 1 97.25 496 TYR B N 1
ATOM 7637 C CA . TYR B 1 496 ? -27.922 7.711 10.352 1 97.25 496 TYR B CA 1
ATOM 7638 C C . TYR B 1 496 ? -28.562 6.332 10.398 1 97.25 496 TYR B C 1
ATOM 7640 O O . TYR B 1 496 ? -29.188 5.965 11.398 1 97.25 496 TYR B O 1
ATOM 7648 N N . ALA B 1 497 ? -28.531 5.566 9.266 1 93.38 497 ALA B N 1
ATOM 7649 C CA . ALA B 1 497 ? -29.094 4.223 9.25 1 93.38 497 ALA B CA 1
ATOM 7650 C C . ALA B 1 497 ? -28.672 3.453 8.008 1 93.38 497 ALA B C 1
ATOM 7652 O O . ALA B 1 497 ? -28.719 3.986 6.895 1 93.38 497 ALA B O 1
ATOM 7653 N N . PRO B 1 498 ? -28.359 2.217 8.055 1 91.31 498 PRO B N 1
ATOM 7654 C CA . PRO B 1 498 ? -28.031 1.502 9.289 1 91.31 498 PRO B CA 1
ATOM 7655 C C . PRO B 1 498 ? -26.641 1.834 9.812 1 91.31 498 PRO B C 1
ATOM 7657 O O . PRO B 1 498 ? -25.781 2.295 9.047 1 91.31 498 PRO B O 1
ATOM 7660 N N . MET B 1 499 ? -26.438 1.797 11.039 1 91.5 499 MET B N 1
ATOM 7661 C CA . MET B 1 499 ? -25.141 1.895 11.695 1 91.5 499 MET B CA 1
ATOM 7662 C C . MET B 1 499 ? -24.812 0.616 12.461 1 91.5 499 MET B C 1
ATOM 7664 O O . MET B 1 499 ? -25.531 0.242 13.383 1 91.5 499 MET B O 1
ATOM 7668 N N . HIS B 1 500 ? -23.719 -0.024 12.008 1 89.5 500 HIS B N 1
ATOM 7669 C CA . HIS B 1 500 ? -23.344 -1.289 12.625 1 89.5 500 HIS B CA 1
ATOM 7670 C C . HIS B 1 500 ? -22.828 -1.08 14.047 1 89.5 500 HIS B C 1
ATOM 7672 O O . HIS B 1 500 ? -22.422 0.022 14.406 1 89.5 500 HIS B O 1
ATOM 7678 N N . ASP B 1 501 ? -22.828 -2.148 14.82 1 88.94 501 ASP B N 1
ATOM 7679 C CA . ASP B 1 501 ? -22.469 -2.094 16.234 1 88.94 501 ASP B CA 1
ATOM 7680 C C . ASP B 1 501 ? -21.031 -1.631 16.406 1 88.94 501 ASP B C 1
ATOM 7682 O O . ASP B 1 501 ? -20.734 -0.831 17.297 1 88.94 501 ASP B O 1
ATOM 7686 N N . ALA B 1 502 ? -20.188 -2.137 15.578 1 88 502 ALA B N 1
ATOM 7687 C CA . ALA B 1 502 ? -18.781 -1.763 15.695 1 88 502 ALA B CA 1
ATOM 7688 C C . ALA B 1 502 ? -18.594 -0.262 15.492 1 88 502 ALA B C 1
ATOM 7690 O O . ALA B 1 502 ? -17.75 0.358 16.141 1 88 502 ALA B O 1
ATOM 7691 N N . VAL B 1 503 ? -19.359 0.32 14.594 1 92.38 503 VAL B N 1
ATOM 7692 C CA . VAL B 1 503 ? -19.297 1.754 14.336 1 92.38 503 VAL B CA 1
ATOM 7693 C C . VAL B 1 503 ? -19.891 2.52 15.516 1 92.38 503 VAL B C 1
ATOM 7695 O O . VAL B 1 503 ? -19.344 3.537 15.945 1 92.38 503 VAL B O 1
ATOM 7698 N N . ARG B 1 504 ? -21 2.002 16.078 1 93.81 504 ARG B N 1
ATOM 7699 C CA . ARG B 1 504 ? -21.641 2.621 17.234 1 93.81 504 ARG B CA 1
ATOM 7700 C C . ARG B 1 504 ? -20.672 2.686 18.422 1 93.81 504 ARG B C 1
ATOM 7702 O O . ARG B 1 504 ? -20.625 3.689 19.125 1 93.81 504 ARG B O 1
ATOM 7709 N N . ASP B 1 505 ? -19.922 1.606 18.562 1 91.69 505 ASP B N 1
ATOM 7710 C CA . ASP B 1 505 ? -18.969 1.546 19.672 1 91.69 505 ASP B CA 1
ATOM 7711 C C . ASP B 1 505 ? -17.938 2.662 19.547 1 91.69 505 ASP B C 1
ATOM 7713 O O . ASP B 1 505 ? -17.609 3.326 20.547 1 91.69 505 ASP B O 1
ATOM 7717 N N . VAL B 1 506 ? -17.453 2.852 18.391 1 91.69 506 VAL B N 1
ATOM 7718 C CA . VAL B 1 506 ? -16.406 3.842 18.156 1 91.69 506 VAL B CA 1
ATOM 7719 C C . VAL B 1 506 ? -16.984 5.246 18.297 1 91.69 506 VAL B C 1
ATOM 7721 O O . VAL B 1 506 ? -16.344 6.141 18.859 1 91.69 506 VAL B O 1
ATOM 7724 N N . VAL B 1 507 ? -18.156 5.461 17.812 1 94.62 507 VAL B N 1
ATOM 7725 C CA . VAL B 1 507 ? -18.812 6.758 17.922 1 94.62 507 VAL B CA 1
ATOM 7726 C C . VAL B 1 507 ? -19.062 7.098 19.391 1 94.62 507 VAL B C 1
ATOM 7728 O O . VAL B 1 507 ? -18.844 8.227 19.812 1 94.62 507 VAL B O 1
ATOM 7731 N N . ALA B 1 508 ? -19.5 6.102 20.125 1 93.81 508 ALA B N 1
ATOM 7732 C CA . ALA B 1 508 ? -19.719 6.301 21.547 1 93.81 508 ALA B CA 1
ATOM 7733 C C . ALA B 1 508 ? -18.422 6.668 22.266 1 93.81 508 ALA B C 1
ATOM 7735 O O . ALA B 1 508 ? -18.391 7.602 23.078 1 93.81 508 ALA B O 1
ATOM 7736 N N . ALA B 1 509 ? -17.453 5.965 21.953 1 91.12 509 ALA B N 1
ATOM 7737 C CA . ALA B 1 509 ? -16.156 6.207 22.562 1 91.12 509 ALA B CA 1
ATOM 7738 C C . ALA B 1 509 ? -15.617 7.586 22.203 1 91.12 509 ALA B C 1
ATOM 7740 O O . ALA B 1 509 ? -14.891 8.203 22.969 1 91.12 509 ALA B O 1
ATOM 7741 N N . GLY B 1 510 ? -15.969 8.039 21.031 1 90.94 510 GLY B N 1
ATOM 7742 C CA . GLY B 1 510 ? -15.484 9.32 20.531 1 90.94 510 GLY B CA 1
ATOM 7743 C C . GLY B 1 510 ? -16.328 10.5 21.016 1 90.94 510 GLY B C 1
ATOM 7744 O O . GLY B 1 510 ? -16.078 11.641 20.625 1 90.94 510 GLY B O 1
ATOM 7745 N N . GLY B 1 511 ? -17.281 10.266 21.781 1 90.88 511 GLY B N 1
ATOM 7746 C CA . GLY B 1 511 ? -18.125 11.32 22.344 1 90.88 511 GLY B CA 1
ATOM 7747 C C . GLY B 1 511 ? -19.312 11.672 21.469 1 90.88 511 GLY B C 1
ATOM 7748 O O . GLY B 1 511 ? -19.844 12.773 21.547 1 90.88 511 GLY B O 1
ATOM 7749 N N . GLY B 1 512 ? -19.656 10.758 20.625 1 94.38 512 GLY B N 1
ATOM 7750 C CA . GLY B 1 512 ? -20.75 11.023 19.703 1 94.38 512 GLY B CA 1
ATOM 7751 C C . GLY B 1 512 ? -22.078 10.492 20.203 1 94.38 512 GLY B C 1
ATOM 7752 O O . GLY B 1 512 ? -22.859 9.922 19.438 1 94.38 512 GLY B O 1
ATOM 7753 N N . ASP B 1 513 ? -22.422 10.703 21.438 1 94.25 513 ASP B N 1
ATOM 7754 C CA . ASP B 1 513 ? -23.656 10.164 22.031 1 94.25 513 ASP B CA 1
ATOM 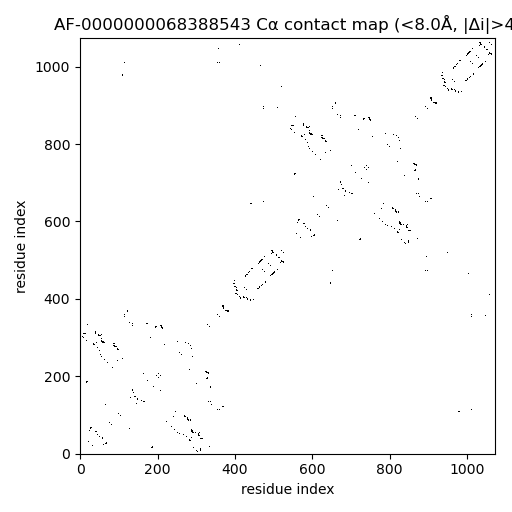7755 C C . ASP B 1 513 ? -24.891 10.797 21.406 1 94.25 513 ASP B C 1
ATOM 7757 O O . ASP B 1 513 ? -25.906 10.117 21.203 1 94.25 513 ASP B O 1
ATOM 7761 N N . ASP B 1 514 ? -24.781 12.031 21.188 1 94.88 514 ASP B N 1
ATOM 7762 C CA . ASP B 1 514 ? -25.906 12.727 20.547 1 94.88 514 ASP B CA 1
ATOM 7763 C C . ASP B 1 514 ? -26.188 12.156 19.172 1 94.88 514 ASP B C 1
ATOM 7765 O O . ASP B 1 514 ? -27.344 11.969 18.797 1 94.88 514 ASP B O 1
ATOM 7769 N N . LEU B 1 515 ? -25.156 11.859 18.406 1 95.62 515 LEU B N 1
ATOM 7770 C CA . LEU B 1 515 ? -25.281 11.25 17.094 1 95.62 515 LEU B CA 1
ATOM 7771 C C . LEU B 1 515 ? -25.906 9.867 17.188 1 95.62 515 LEU B C 1
ATOM 7773 O O . LEU B 1 515 ? -26.734 9.508 16.359 1 95.62 515 LEU B O 1
ATOM 7777 N N . LEU B 1 516 ? -25.609 9.094 18.203 1 95.81 516 LEU B N 1
ATOM 7778 C CA . LEU B 1 516 ? -26.078 7.723 18.359 1 95.81 516 LEU B CA 1
ATOM 7779 C C . LEU B 1 516 ? -27.578 7.695 18.641 1 95.81 516 LEU B C 1
ATOM 7781 O O . LEU B 1 516 ? -28.266 6.742 18.25 1 95.81 516 LEU B O 1
ATOM 7785 N N . ARG B 1 517 ? -28.031 8.734 19.281 1 94.56 517 ARG B N 1
ATOM 7786 C CA . ARG B 1 517 ? -29.469 8.82 19.547 1 94.56 517 ARG B CA 1
ATOM 7787 C C . ARG B 1 517 ? -30.266 8.977 18.25 1 94.56 517 ARG B C 1
ATOM 7789 O O . ARG B 1 517 ? -31.453 8.664 18.203 1 94.56 517 ARG B O 1
ATOM 7796 N N . ARG B 1 518 ? -29.641 9.414 17.281 1 95.81 518 ARG B N 1
ATOM 7797 C CA . ARG B 1 518 ? -30.266 9.617 15.977 1 95.81 518 ARG B CA 1
ATOM 7798 C C . ARG B 1 518 ? -29.859 8.523 14.992 1 95.81 518 ARG B C 1
ATOM 7800 O O . ARG B 1 518 ? -29.969 8.703 13.773 1 95.81 518 ARG B O 1
ATOM 7807 N N . ALA B 1 519 ? -29.359 7.445 15.484 1 95.25 519 ALA B N 1
ATOM 7808 C CA . ALA B 1 519 ? -28.953 6.316 14.648 1 95.25 519 ALA B CA 1
ATOM 7809 C C . ALA B 1 519 ? -29.969 5.18 14.734 1 95.25 519 ALA B C 1
ATOM 7811 O O . ALA B 1 519 ? -30.484 4.871 15.812 1 95.25 519 ALA B O 1
ATOM 7812 N N . ASN B 1 520 ? -30.328 4.637 13.594 1 91.19 520 ASN B N 1
ATOM 7813 C CA . ASN B 1 520 ? -31.266 3.525 13.508 1 91.19 520 ASN B CA 1
ATOM 7814 C C . ASN B 1 520 ? -30.625 2.295 12.875 1 91.19 520 ASN B C 1
ATOM 7816 O O . ASN B 1 520 ? -29.531 2.379 12.328 1 91.19 520 ASN B O 1
ATOM 7820 N N . TYR B 1 521 ? -31.281 1.2 12.953 1 86.5 521 TYR B N 1
ATOM 7821 C CA . TYR B 1 521 ? -30.734 -0.05 12.43 1 86.5 521 TYR B CA 1
ATOM 7822 C C . TYR B 1 521 ? -31.203 -0.278 10.992 1 86.5 521 TYR B C 1
ATOM 7824 O O . TYR B 1 521 ? -30.656 -1.125 10.281 1 86.5 521 TYR B O 1
ATOM 7832 N N . SER B 1 522 ? -32.188 0.467 10.57 1 88.88 522 SER B N 1
ATOM 7833 C CA . SER B 1 522 ? -32.656 0.377 9.188 1 88.88 522 SER B CA 1
ATOM 7834 C C . SER B 1 522 ? -33.031 1.75 8.641 1 88.88 522 SER B C 1
ATOM 7836 O O . SER B 1 522 ? -33.406 2.646 9.398 1 88.88 522 SER B O 1
ATOM 7838 N N . VAL B 1 523 ? -32.875 1.853 7.352 1 92 523 VAL B N 1
ATOM 7839 C CA . VAL B 1 523 ? -33.25 3.1 6.691 1 92 523 VAL B CA 1
ATOM 7840 C C . VAL B 1 523 ? -34.75 3.33 6.832 1 92 523 VAL B C 1
ATOM 7842 O O . VAL B 1 523 ? -35.188 4.465 7.016 1 92 523 VAL B O 1
ATOM 7845 N N . ASP B 1 524 ? -35.469 2.27 6.781 1 90.62 524 ASP B N 1
ATOM 7846 C CA . ASP B 1 524 ? -36.938 2.346 6.922 1 90.62 524 ASP B CA 1
ATOM 7847 C C . ASP B 1 524 ? -37.312 2.975 8.258 1 90.62 524 ASP B C 1
ATOM 7849 O O . ASP B 1 524 ? -38.156 3.869 8.305 1 90.62 524 ASP B O 1
ATOM 7853 N N . ASP B 1 525 ? -36.719 2.535 9.297 1 90.19 525 ASP B N 1
ATOM 7854 C CA . ASP B 1 525 ? -37 3.074 10.625 1 90.19 525 ASP B CA 1
ATOM 7855 C C . ASP B 1 525 ? -36.594 4.543 10.711 1 90.19 525 ASP B C 1
ATOM 7857 O O . ASP B 1 525 ? -37.25 5.34 11.375 1 90.19 525 ASP B O 1
ATOM 7861 N N . ALA B 1 526 ? -35.5 4.887 10.07 1 93.69 526 ALA B N 1
ATOM 7862 C CA . ALA B 1 526 ? -35 6.262 10.094 1 93.69 526 ALA B CA 1
ATOM 7863 C C . ALA B 1 526 ? -35.969 7.199 9.367 1 93.69 526 ALA B C 1
ATOM 7865 O O . ALA B 1 526 ? -36.219 8.32 9.836 1 93.69 526 ALA B O 1
ATOM 7866 N N . VAL B 1 527 ? -36.469 6.75 8.266 1 92.75 527 VAL B N 1
ATOM 7867 C CA . VAL B 1 527 ? -37.438 7.539 7.504 1 92.75 527 VAL B CA 1
ATOM 7868 C C . VAL B 1 527 ? -38.688 7.746 8.328 1 92.75 527 VAL B C 1
ATOM 7870 O O . VAL B 1 527 ? -39.219 8.859 8.391 1 92.75 527 VAL B O 1
ATOM 7873 N N . ALA B 1 528 ? -39.156 6.684 8.953 1 90.38 528 ALA B N 1
ATOM 7874 C CA . ALA B 1 528 ? -40.344 6.758 9.797 1 90.38 528 ALA B CA 1
ATOM 7875 C C . ALA B 1 528 ? -40.156 7.738 10.945 1 90.38 528 ALA B C 1
ATOM 7877 O O . ALA B 1 528 ? -41.062 8.516 11.281 1 90.38 528 ALA B O 1
ATOM 7878 N N . ALA B 1 529 ? -39.031 7.656 11.5 1 91 529 ALA B N 1
ATOM 7879 C CA . ALA B 1 529 ? -38.719 8.539 12.617 1 91 529 ALA B CA 1
ATOM 7880 C C . ALA B 1 529 ? -38.656 10 12.172 1 91 529 ALA B C 1
ATOM 7882 O O . ALA B 1 529 ? -39.094 10.891 12.914 1 91 529 ALA B O 1
ATOM 7883 N N . MET B 1 530 ? -38.125 10.211 11.047 1 91.44 530 MET B N 1
ATOM 7884 C CA . MET B 1 530 ? -37.969 11.57 10.523 1 91.44 530 MET B CA 1
ATOM 7885 C C . MET B 1 530 ? -39.344 12.133 10.125 1 91.44 530 MET B C 1
ATOM 7887 O O . MET B 1 530 ? -39.594 13.336 10.273 1 91.44 530 MET B O 1
ATOM 7891 N N . ASP B 1 531 ? -40.188 11.32 9.57 1 86.25 531 ASP B N 1
ATOM 7892 C CA . ASP B 1 531 ? -41.531 11.734 9.203 1 86.25 531 ASP B CA 1
ATOM 7893 C C . ASP B 1 531 ? -42.344 12.102 10.445 1 86.25 531 ASP B C 1
ATOM 7895 O O . ASP B 1 531 ? -43.156 13.031 10.406 1 86.25 531 ASP B O 1
ATOM 7899 N N . GLY B 1 532 ? -42.156 11.344 11.469 1 77.81 532 GLY B N 1
ATOM 7900 C CA . GLY B 1 532 ? -42.844 11.641 12.711 1 77.81 532 GLY B CA 1
ATOM 7901 C C . GLY B 1 532 ? -42.469 12.984 13.297 1 77.81 532 GLY B C 1
ATOM 7902 O O . GLY B 1 532 ? -43.312 13.68 13.883 1 77.81 532 GLY B O 1
ATOM 7903 N N . LEU B 1 533 ? -41.281 13.297 13.141 1 71.19 533 LEU B N 1
ATOM 7904 C CA . LEU B 1 533 ? -40.781 14.562 13.664 1 71.19 533 LEU B CA 1
ATOM 7905 C C . LEU B 1 533 ? -41.344 15.734 12.859 1 71.19 533 LEU B C 1
ATOM 7907 O O . LEU B 1 533 ? -41.562 16.812 13.406 1 71.19 533 LEU B O 1
ATOM 7911 N N . LYS B 1 534 ? -41.625 15.578 11.664 1 69.5 534 LYS B N 1
ATOM 7912 C CA . LYS B 1 534 ? -42.188 16.609 10.789 1 69.5 534 LYS B CA 1
ATOM 7913 C C . LYS B 1 534 ? -43.625 16.938 11.164 1 69.5 534 LYS B C 1
ATOM 7915 O O . LYS B 1 534 ? -44.031 18.094 11.109 1 69.5 534 LYS B O 1
ATOM 7920 N N . GLU B 1 535 ? -44.25 15.93 11.508 1 60.59 535 GLU B N 1
ATOM 7921 C CA . GLU B 1 535 ? -45.625 16.125 11.875 1 60.59 535 GLU B CA 1
ATOM 7922 C C . GLU B 1 535 ? -45.75 16.859 13.203 1 60.59 535 GLU B C 1
ATOM 7924 O O . GLU B 1 535 ? -46.688 17.641 13.406 1 60.59 535 GLU B O 1
ATOM 7929 N N . GLU B 1 536 ? -44.812 16.625 13.891 1 52.34 536 GLU B N 1
ATOM 7930 C CA . GLU B 1 536 ? -44.844 17.297 15.18 1 52.34 536 GLU B CA 1
ATOM 7931 C C . GLU B 1 536 ? -44.406 18.75 15.062 1 52.34 536 GLU B C 1
ATOM 7933 O O . GLU B 1 536 ? -44.781 19.594 15.875 1 52.34 536 GLU B O 1
ATOM 7938 N N . LYS B 1 537 ? -43.875 19.203 14.203 1 49.66 537 LYS B N 1
ATOM 7939 C CA . LYS B 1 537 ? -43.5 20.594 14.008 1 49.66 537 LYS B CA 1
ATOM 7940 C C . LYS B 1 537 ? -44.531 21.344 13.18 1 49.66 537 LYS B C 1
ATOM 7942 O O . LYS B 1 537 ? -45.062 20.812 12.195 1 49.66 537 LYS B O 1
#

Sequence (1074 aa):
MGNNGRDILAGLSVAGLMLPEAIAYSGIAGVPPQHALYAAMAGCLVYALLGQSRFAIISPTSSSAAILAAMLAALVPQPGQKMLLVAVAVFLVGLFFLAAGTLRLGALSSIISRPVLRGFAFGLAILISLKQFPAIFGMPQAGAGTFEAILQILTNPGQWNGFSLSIGIAALILLLFARRYPQIPGSLIIIALAIPISVMFDLQQRGVDVVGPIDLSGIWGSVTTLSLDELAHVARFAPPLVLILFAESWGTIRGLSLRHGEDVDANRELKTLGIANVASAALQGMPVGAGFSAGAASEAANPRTRMASAIAAIGLAGFTFAAADWFAYIPHAALSAIIIVALLHALDPSPFLRLWRLRQDLVLALAATAGVLFLGVLNGMLAAIVLSFAVFLQRLSSPRIVMLGRLGASHDFVDVKRHPDAAEPAGMLVLRPAQPLFFGNAEPTFAEITRRILASPDINAVIISLEETFELDTTALEALLEFDASLRGRNIGIRYAPMHDAVRDVVAAGGGDDLLRRANYSVDDAVAAMDGLKEEKMGNNGRDILAGLSVAGLMLPEAIAYSGIAGVPPQHALYAAMAGCLVYALLGQSRFAIISPTSSSAAILAAMLAALVPQPGQKMLLVAVAVFLVGLFFLAAGTLRLGALSSIISRPVLRGFAFGLAILISLKQFPAIFGMPQAGAGTFEAILQILTNPGQWNGFSLSIGIAALILLLFARRYPQIPGSLIIIALAIPISVMFDLQQRGVDVVGPIDLSGIWGSVTTLSLDELAHVARFAPPLVLILFAESWGTIRGLSLRHGEDVDANRELKTLGIANVASAALQGMPVGAGFSAGAASEAANPRTRMASAIAAIGLAGFTFAAADWFAYIPHAALSAIIIVALLHALDPSPFLRLWRLRQDLVLALAATAGVLFLGVLNGMLAAIVLSFAVFLQRLSSPRIVMLGRLGASHDFVDVKRHPDAAEPAGMLVLRPAQPLFFGNAEPTFAEITRRILASPDINAVIISLEETFELDTTALEALLEFDASLRGRNIGIRYAPMHDAVRDVVAAGGGDDLLRRANYSVDDAVAAMDGLKEEK

Foldseek 3Di:
DVLVVLLLLLLLLLLLQQQLQLCLLCVLLVHFSLQQLLLQLLQLQLCLVQNFFLQFGKGDDNLLSNLNNVLCVVLVDPPPCSLVLQLLLLLLLLVVLQVCLVVVVLVLLPLAPPLLLLLLLQLSLVQLLLQLVCLLQLHDPPVDDSVVSVVCCVVCVVRGQPVSNVLLVVLLVQLVVCVVPLSDSSLSVSQVVQLVVCVVVVVVVSRFDASAAHDNPDSCPPPDDDDPVSSVSSSVSSVLSNSSQLNQQVCLRCVLQVVVPHDGRSSSVSNSLSSSSNSSSVSSHGRIGGHNLSSVSSVVSPRDGNCSSNSNSVSNVVCCVVCNRSRRSRGSSSSSSSSSSSSVVSNDCVVLVVCVVVVPCNVLSNQLSVLCNPVNSSRSSVVSSVVVVVVVLVVQQDWDKFWWFQQDPDQDIDGCVVPVNGHHDPQETEIETPHADELRHQQVNLVVVVVVQVVDVSHQEYEYENPRHPAYDPNNLVSVVVSVVVSVVVNRHYAYEPDDPRHVVVCVVVVNVVRVVRHDHGPSVNSVVVVVVVVVD/DVLVVLLLLLLLLLLLQQQLLLCLLCVLLVHFSLQQLLLQLLQLQLCLVQNFFLQFGKGDDNLLSNLNNVLCVVLVDPPPCSLVLQLLLLLLLLVVLQVCLVVVVLVLLPLAPPLLLLLLLQLSLVQLLLQLVCLQQLHDPPVDDSVVSVVCCVVCVVRGQPVSNVLLVVLLVQLVVCVVPLSDSSLSVSQVVQLVVCVVVVVVVSRFDASAAHDNDDSCPDPDDDDPVSSVSSSVSSVLSNSSQLNQQVCLRCVLQVVVPHDGRSSSVSNSLSSSSNSSSVSSHGRIGGHNLSSVSSVVSPRPGNCSSNSNSVSNVVVCVVCNRSRRSRGSSSSSSSSSSSSVVSNDCVVLVVCVVVVPCNVLSNQLSVLCNPVNSSRSSVVSSVVVVVVVLVVQQDWDKFWWFQQDPDLDIDGCVVPVNGHDDPQETEIETPHADELRHLQVNLVVVVVVQVVDVSHQEYEYENPRHPAYDPNNLVSVVVSVVVSVVVNRHYAYEDDDPRHVVVNVVVVNPVRVVRHDHGPSVNSVVVVVVVVVD

Nearest PDB structures (foldseek):
  8opq-assembly1_B  TM=9.053E-01  e=1.879E-28  Homo sapiens
  7ch1-assembly1_B  TM=8.930E-01  e=1.742E-24  Homo sapiens
  5da0-assembly1_A  TM=7.196E-01  e=5.195E-18  Deinococcus geothermalis DSM 11300
  6ki1-assembly2_B  TM=8.615E-01  e=2.084E-13  Synechocystis sp. PCC 6803
  6ki1-assembly1_A  TM=8.484E-01  e=3.810E-13  Synechocystis sp. PCC 6803

InterPro domains:
  IPR001902 SLC26A/SulP transporter [PTHR11814] (6-530)
  IPR002645 STAS domain [PF01740] (420-524)
  IPR002645 STAS domain [PS50801] (418-530)
  IPR011547 SLC26A/SulP transporter domain [PF00916] (7-360)
  IPR036513 STAS domain superfamily [G3DSA:3.30.750.24] (398-532)
  IPR036513 STAS domain superfamily [SSF52091] (423-530)

Radius of gyration: 34.35 Å; Cα contacts (8 Å, |Δi|>4): 2026; chains: 2; bounding box: 79×104×70 Å

pLDDT: mean 89.42, std 8.13, range [38.16, 98.56]

Organism: Agrobacterium fabrum (strain C58 / ATCC 33970) (NCBI:txid176299)

Solvent-accessible surface area (backbone atoms only — not comparable to full-atom values): 52119 Å² total; per-residue (Å²): 117,75,65,48,55,43,12,47,53,19,4,42,47,37,14,36,41,45,51,50,47,27,41,35,31,13,58,58,30,71,47,65,42,56,24,23,47,42,6,26,33,32,11,12,42,42,38,37,73,58,48,77,52,44,37,52,33,29,18,60,27,67,64,52,18,48,46,47,24,52,49,49,67,69,63,61,61,55,91,76,43,49,59,54,52,45,16,50,35,19,30,48,28,8,50,50,27,35,50,36,20,75,69,57,46,35,51,58,53,23,68,55,36,52,47,36,50,50,15,34,44,28,18,44,33,51,49,55,42,59,60,29,44,41,42,20,34,33,38,82,83,73,85,54,56,67,67,56,50,53,48,48,53,72,74,40,66,85,61,50,31,65,67,20,33,50,45,13,50,50,39,36,53,51,39,63,55,30,61,79,40,80,84,50,47,37,51,37,52,46,52,65,50,41,25,56,49,29,62,75,65,42,31,60,81,71,59,30,56,48,67,39,84,68,80,79,76,73,76,72,64,78,76,70,84,75,52,72,66,56,49,53,59,44,54,69,56,24,60,65,51,42,53,50,41,43,39,47,18,49,50,38,43,48,51,58,25,53,76,67,74,43,84,77,56,53,29,56,49,28,33,38,45,7,51,17,14,35,49,4,18,76,52,39,8,41,50,40,28,28,33,60,62,55,17,50,50,21,47,74,46,51,34,76,37,34,57,15,29,36,37,16,22,52,39,33,51,50,52,46,72,74,41,43,81,53,50,21,40,32,39,42,12,44,37,32,26,48,52,42,62,65,32,46,75,44,58,53,61,63,67,56,53,53,23,54,72,56,74,46,61,43,66,50,14,50,48,8,19,49,25,23,66,73,57,32,63,68,54,5,48,54,49,31,47,52,47,54,51,50,52,50,50,50,60,48,30,51,69,43,75,40,49,40,8,31,41,70,91,52,78,48,66,43,49,31,88,83,31,79,74,28,44,60,56,86,58,40,47,38,40,26,51,53,42,46,46,24,39,40,21,24,58,58,33,51,51,50,50,49,52,54,51,67,71,35,80,79,50,49,32,38,34,42,27,37,59,30,26,55,48,61,44,68,39,19,43,51,40,49,53,51,48,53,50,53,39,48,73,69,68,34,46,70,36,33,17,23,58,41,66,60,32,50,52,50,37,48,64,70,67,34,54,73,60,54,73,40,46,29,77,33,51,50,58,41,51,52,53,52,53,53,54,54,69,71,99,118,75,67,49,55,44,12,46,54,19,5,41,48,38,14,36,41,44,50,49,48,27,42,36,31,14,57,58,30,71,48,65,40,55,23,23,47,43,6,25,32,32,11,12,41,43,38,39,74,58,49,78,51,44,38,52,32,28,17,61,29,67,65,52,19,47,47,46,24,52,51,50,66,70,62,61,60,55,91,76,42,50,60,56,52,45,16,50,35,19,30,48,30,9,49,50,27,33,50,35,20,75,67,57,45,37,53,56,54,22,66,56,36,52,46,36,50,50,16,34,44,28,19,45,32,52,50,54,41,59,60,28,45,40,42,22,33,32,40,83,83,73,85,55,56,67,68,56,50,54,49,49,54,73,74,39,65,86,61,50,29,68,67,20,34,49,44,13,51,50,37,38,55,51,39,62,55,32,63,78,41,82,86,51,46,38,51,37,52,47,51,64,51,41,26,57,50,29,62,77,64,43,31,62,82,72,60,29,58,49,66,37,85,68,75,79,69,76,73,72,67,73,77,69,84,73,53,71,66,54,48,53,59,44,55,70,54,23,58,65,50,42,52,48,40,42,40,47,18,48,51,37,41,50,52,59,25,53,76,69,75,44,83,78,56,54,30,57,50,29,33,38,48,8,51,16,12,38,49,4,17,75,52,40,8,41,51,41,27,28,34,59,63,56,18,50,51,22,47,74,46,52,35,74,39,34,59,14,28,35,37,15,22,50,40,33,51,50,52,46,72,73,41,42,82,53,50,20,41,32,40,43,12,45,37,32,27,47,53,40,60,62,32,47,73,45,59,53,62,61,67,56,53,52,25,55,72,56,73,46,63,42,66,49,14,51,48,8,18,49,26,24,65,72,59,33,65,67,54,6,49,54,49,31,48,52,48,53,51,50,52,50,48,50,61,49,30,52,68,43,74,40,51,39,7,32,41,71,93,53,78,48,66,42,50,31,89,81,32,77,73,26,43,62,56,84,60,40,45,38,40,26,49,52,44,47,46,26,37,40,22,25,57,58,33,51,51,52,49,50,52,54,50,68,71,34,79,80,50,50,31,37,33,42,27,37,58,30,27,55,48,61,44,69,40,20,45,52,41,48,53,52,48,52,50,53,40,48,74,70,68,35,45,71,35,34,17,23,57,42,68,60,31,49,53,49,36,50,63,71,68,34,53,75,60,52,73,39,46,29,77,33,52,51,58,41,52,53,53,52,53,52,54,52,70,70,99